Protein 1EJD (pdb70)

Organism: Enterobacter cloacae subsp. cloacae (strain ATCC 13047 / DSM 30054 / NBRC 13535 / NCTC 10005 / WDCM 00083 / NCDC 279-56) (NCBI:txid716541)

GO terms:
  GO:0008760 UDP-N-acetylglucosamine 1-carboxyvinyltransferase activity (F, EXP)

Radius of gyration: 31.88 Å; Cα contacts (8 Å, |Δi|>4): 2109; chains: 2; bounding box: 65×96×62 Å

Sequence (836 aa):
MDKFRVQGPTRLQGEVTISGAKNAALPILFAALLAEEPVEIQNVPKLKDIDTTMKLLTQLGTKVERGSVWIDASNVNNFSAPYDLVKTMRASIWALGPLVARFGQGQVSLPGGCAIGARPVDLHIFGLEKLGAEIKLEEGYVKASVNGRLKGAHIVMDKVSVGATVTIMSAATLAEGTTIIENAAREPEIVDTANFLVALGAKISGQGTDRITIEGVERLGGGVYRVLPDRIETGTFLVAAAISGGKIVCRNAQPDTLDAVLAKLREAGADIETGEDWISLDMHGKRPKAVTVRTAPHPAFPTDMQAQFTLLNLVAEGTGVITETIFENRFMHVPELIRMGAHAEIESNTVICHGVEKLSGAQVMATDLRASASLVLAGCIAEGTTVVDRIYHIDRGYERIEDKLRALGANIERVKGEMDKFRVQGPTRLQGEVTISGAKNAALPILFAALLAEEPVEIQNVPKLKDIDTTMKLLTQLGTKVERGSVWIDASNVNNFSAPYDLVKTMRASIWALGPLVARFGQGQVSLPGGCAIGARPVDLHIFGLEKLGAEIKLEEGYVKASVNGRLKGAHIVMDKVSVGATVTIMSAATLAEGTTIIENAAREPEIVDTANFLVALGAKISGQGTDRITIEGVERLGGGVYRVLPDRIETGTFLVAAAISGGKIVCRNAQPDTLDAVLAKLREAGADIETGEDWISLDMHGKRPKAVTVRTAPHPAFPTDMQAQFTLLNLVAEGTGVITETIFENRFMHVPELIRMGAHAEIESNTVICHGVEKLSGAQVMATDLRASASLVLAGCIAEGTTVVDRIYHIDRGYERIEDKLRALGANIERVKGE

Solvent-accessible surface area: 33443 Å² total

Secondary structure (DSSP, 8-state):
-EEEEEEE----EEEEEPPBPHHHHHHHHHHGGGBSS-EEEES----HHHHHHHHHHHHTT-EEE---EEEE-TT----EE-HHHHTT-GGGGGGHHHHHHHHSEEEEE----S--SS-TTHHHHHHHHHTT-EEEEETTEEEEE-SSS-B--EEE-SS--HHHHHHHHHHHTTSBSEEEEET----HHHHHHHHHHHHTT-EEE-BTBSEEEEE--S-B--EEEEPPB-HHHHHHHHHHHHTTT-EEEEES--GGG-HHHHHHHHHTT-EEEE-SSEEEEE-TTPPPBP--EE--STTS--GGGHHHHHHHHHTSBSEEEEE--S-SS--THHHHHHHTT-EEEEETTEEEEE--S--B--EE--SSHHHHHHHHHHHHHSBEEEEE--THHHHHHSSSHHHHHHTTT-EEEEEE--/--EEEEEE----EEEEEPPBPHHHHHHHHHHGGGBSS-EEEES----HHHHHHHHHHHHHT-EEE---EEEE-TT----EE-HHHHTT-GGGGGGHHHHHHHHSEEEEE----S--SS-TTHHHHHHHHHTT-EEEEETTEEEEE-SS--B--EEE-SS--HHHHHHHHHHHTTSBSEEEEET----HHHHHHHHHHHHTT-EEE-TTSSEEEEE--S-B--EEEEPPB-HHHHHHHHHHHHTTT-EEEEES--GGG-HHHHHHHHHTT-EEEE-SSEEEEE-TTPPPBP--EEE-STTS--GGGHHHHHHHHHTSBSEEEEEESS-SS--TTHHHHHHTT-EEEEETTEEEEE--S--B--EEE-SSHHHHHHHHHHHHHSBEEEEEE-THHHHHHSSSHHHHHHTTT-EEEEE---

Structure (mmCIF, N/CA/C/O backbone):
data_1EJD
#
_entry.id   1EJD
#
_cell.length_a   87.177
_cell.length_b   156.297
_cell.length_c   84.036
_cell.angle_alpha   90.00
_cell.angle_beta   91.63
_cell.angle_gamma   90.00
#
_symmetry.space_group_name_H-M   'C 1 2 1'
#
loop_
_entity.id
_entity.type
_entity.pdbx_description
1 polymer 'UDP-N-ACETYLGLUCOSAMINE ENOLPYRUVYLTRANSFERASE'
2 non-polymer 'PHOSPHATE ION'
3 non-polymer 'CYCLOHEXYLAMMONIUM ION'
4 water water
#
loop_
_atom_site.group_PDB
_atom_site.id
_atom_site.type_symbol
_atom_site.label_atom_id
_atom_site.label_alt_id
_atom_site.label_comp_id
_atom_site.label_asym_id
_atom_site.label_entity_id
_atom_site.label_seq_id
_atom_site.pdbx_PDB_ins_code
_atom_site.Cartn_x
_atom_site.Cartn_y
_atom_site.Cartn_z
_atom_site.occupancy
_atom_site.B_iso_or_equiv
_atom_site.auth_seq_id
_atom_site.auth_comp_id
_atom_site.auth_asym_id
_atom_site.auth_atom_id
_atom_site.pdbx_PDB_model_num
ATOM 1 N N . MET A 1 1 ? 36.386 54.176 18.859 1.00 43.17 1 MET A N 1
ATOM 2 C CA . MET A 1 1 ? 35.512 54.099 17.651 1.00 40.46 1 MET A CA 1
ATOM 3 C C . MET A 1 1 ? 36.082 53.098 16.646 1.00 38.59 1 MET A C 1
ATOM 4 O O . MET A 1 1 ? 36.895 53.450 15.787 1.00 38.94 1 MET A O 1
ATOM 9 N N . ASP A 1 2 ? 35.647 51.847 16.768 1.00 35.54 2 ASP A N 1
ATOM 10 C CA . ASP A 1 2 ? 36.097 50.777 15.888 1.00 33.56 2 ASP A CA 1
ATOM 11 C C . ASP A 1 2 ? 35.648 51.007 14.448 1.00 31.52 2 ASP A C 1
ATOM 12 O O . ASP A 1 2 ? 34.590 51.586 14.193 1.00 30.40 2 ASP A O 1
ATOM 17 N N . LYS A 1 3 ? 36.461 50.529 13.520 1.00 30.01 3 LYS A N 1
ATOM 18 C CA . LYS A 1 3 ? 36.165 50.640 12.101 1.00 29.16 3 LYS A CA 1
ATOM 19 C C . LYS A 1 3 ? 36.489 49.297 11.468 1.00 28.69 3 LYS A C 1
ATOM 20 O O . LYS A 1 3 ? 37.170 48.462 12.065 1.00 27.74 3 LYS A O 1
ATOM 26 N N . PHE A 1 4 ? 35.975 49.064 10.267 1.00 26.26 4 PHE A N 1
ATOM 27 C CA . PHE A 1 4 ? 36.317 47.853 9.548 1.00 24.50 4 PHE A CA 1
ATOM 28 C C . PHE A 1 4 ? 37.134 48.261 8.330 1.00 26.82 4 PHE A C 1
ATOM 29 O O . PHE A 1 4 ? 36.732 49.157 7.572 1.00 27.27 4 PHE A O 1
ATOM 37 N N . ARG A 1 5 ? 38.293 47.632 8.159 1.00 27.58 5 ARG A N 1
ATOM 38 C CA . ARG A 1 5 ? 39.103 47.863 6.979 1.00 27.63 5 ARG A CA 1
ATOM 39 C C . ARG A 1 5 ? 38.812 46.641 6.133 1.00 26.32 5 ARG A C 1
ATOM 40 O O . ARG A 1 5 ? 39.054 45.499 6.540 1.00 27.17 5 ARG A O 1
ATOM 55 N N . VAL A 1 6 ? 38.276 46.880 4.945 1.00 24.45 6 VAL A N 1
ATOM 56 C CA . VAL A 1 6 ? 37.919 45.810 4.048 1.00 24.16 6 VAL A CA 1
ATOM 57 C C . VAL A 1 6 ? 38.700 45.960 2.759 1.00 26.27 6 VAL A C 1
ATOM 58 O O . VAL A 1 6 ? 38.817 47.061 2.227 1.00 28.07 6 VAL A O 1
ATOM 62 N N . GLN A 1 7 ? 39.220 44.848 2.259 1.00 26.11 7 GLN A N 1
ATOM 63 C CA . GLN A 1 7 ? 39.988 44.871 1.028 1.00 27.51 7 GLN A CA 1
ATOM 64 C C . GLN A 1 7 ? 39.368 43.942 0.018 1.00 27.18 7 GLN A C 1
ATOM 65 O O . GLN A 1 7 ? 39.085 42.789 0.309 1.00 28.76 7 GLN A O 1
ATOM 71 N N . GLY A 1 8 ? 39.144 44.457 -1.182 1.00 27.93 8 GLY A N 1
ATOM 72 C CA . GLY A 1 8 ? 38.552 43.648 -2.223 1.00 27.82 8 GLY A CA 1
ATOM 73 C C . GLY A 1 8 ? 39.309 43.766 -3.529 1.00 29.71 8 GLY A C 1
ATOM 74 O O . GLY A 1 8 ? 40.329 44.455 -3.601 1.00 32.14 8 GLY A O 1
ATOM 75 N N . PRO A 1 9 ? 38.809 43.134 -4.592 1.00 30.03 9 PRO A N 1
ATOM 76 C CA . PRO A 1 9 ? 37.576 42.340 -4.571 1.00 30.51 9 PRO A CA 1
ATOM 77 C C . PRO A 1 9 ? 37.742 40.897 -4.106 1.00 31.70 9 PRO A C 1
ATOM 78 O O . PRO A 1 9 ? 38.787 40.280 -4.312 1.00 33.53 9 PRO A O 1
ATOM 82 N N . THR A 1 10 ? 36.716 40.359 -3.454 1.00 30.42 10 THR A N 1
ATOM 83 C CA . THR A 1 10 ? 36.741 38.970 -3.032 1.00 30.04 10 THR A CA 1
ATOM 84 C C . THR A 1 10 ? 35.395 38.344 -3.379 1.00 31.16 10 THR A C 1
ATOM 85 O O . THR A 1 10 ? 34.371 39.023 -3.352 1.00 34.27 10 THR A O 1
ATOM 89 N N . ARG A 1 11 ? 35.416 37.073 -3.762 1.00 27.22 11 ARG A N 1
ATOM 90 C CA . ARG A 1 11 ? 34.211 36.325 -4.057 1.00 27.03 11 ARG A CA 1
ATOM 91 C C . ARG A 1 11 ? 33.844 35.658 -2.728 1.00 28.93 11 ARG A C 1
ATOM 92 O O . ARG A 1 11 ? 34.672 34.991 -2.104 1.00 29.59 11 ARG A O 1
ATOM 100 N N . LEU A 1 12 ? 32.609 35.848 -2.281 1.00 25.69 12 LEU A N 1
ATOM 101 C CA . LEU A 1 12 ? 32.183 35.276 -1.013 1.00 25.83 12 LEU A CA 1
ATOM 102 C C . LEU A 1 12 ? 31.474 33.956 -1.236 1.00 26.20 12 LEU A C 1
ATOM 103 O O . LEU A 1 12 ? 30.447 33.885 -1.920 1.00 27.87 12 LEU A O 1
ATOM 108 N N . GLN A 1 13 ? 32.010 32.898 -0.642 1.00 27.21 13 GLN A N 1
ATOM 109 C CA . GLN A 1 13 ? 31.425 31.583 -0.809 1.00 27.25 13 GLN A CA 1
ATOM 110 C C . GLN A 1 13 ? 31.677 30.741 0.426 1.00 25.58 13 GLN A C 1
ATOM 111 O O . GLN A 1 13 ? 32.692 30.918 1.093 1.00 27.27 13 GLN A O 1
ATOM 117 N N . GLY A 1 14 ? 30.747 29.842 0.714 1.00 25.28 14 GLY A N 1
ATOM 118 C CA . GLY A 1 14 ? 30.901 28.985 1.877 1.00 24.54 14 GLY A CA 1
ATOM 119 C C . GLY A 1 14 ? 29.597 28.789 2.614 1.00 24.71 14 GLY A C 1
ATOM 120 O O . GLY A 1 14 ? 28.520 28.745 2.004 1.00 24.58 14 GLY A O 1
ATOM 121 N N . GLU A 1 15 ? 29.692 28.660 3.931 1.00 22.69 15 GLU A N 1
ATOM 122 C CA . GLU A 1 15 ? 28.511 28.450 4.753 1.00 23.72 15 GLU A CA 1
ATOM 123 C C . GLU A 1 15 ? 28.466 29.487 5.850 1.00 24.93 15 GLU A C 1
ATOM 124 O O . GLU A 1 15 ? 29.492 30.007 6.274 1.00 26.34 15 GLU A O 1
ATOM 130 N N . VAL A 1 16 ? 27.256 29.841 6.265 1.00 24.36 16 VAL A N 1
ATOM 131 C CA . VAL A 1 16 ? 27.107 30.772 7.365 1.00 23.98 16 VAL A CA 1
ATOM 132 C C . VAL A 1 16 ? 25.923 30.284 8.179 1.00 20.53 16 VAL A C 1
ATOM 133 O O . VAL A 1 16 ? 24.961 29.740 7.640 1.00 22.42 16 VAL A O 1
ATOM 137 N N . THR A 1 17 ? 26.032 30.407 9.497 1.00 20.94 17 THR A N 1
ATOM 138 C CA . THR A 1 17 ? 24.941 29.997 10.357 1.00 20.61 17 THR A CA 1
ATOM 139 C C . THR A 1 17 ? 24.234 31.285 10.771 1.00 18.94 17 THR A C 1
ATOM 140 O O . THR A 1 17 ? 24.847 32.209 11.302 1.00 23.03 17 THR A O 1
ATOM 144 N N . ILE A 1 18 ? 22.943 31.300 10.514 1.00 19.35 18 ILE A N 1
ATOM 145 C CA . ILE A 1 18 ? 22.131 32.468 10.827 1.00 20.20 18 ILE A CA 1
ATOM 146 C C . ILE A 1 18 ? 21.825 32.502 12.324 1.00 19.55 18 ILE A C 1
ATOM 147 O O . ILE A 1 18 ? 21.469 31.482 12.921 1.00 20.49 18 ILE A O 1
ATOM 152 N N . SER A 1 19 ? 21.953 33.693 12.910 1.00 17.38 19 SER A N 1
ATOM 153 C CA . SER A 1 19 ? 21.666 33.890 14.336 1.00 19.31 19 SER A CA 1
ATOM 154 C C . SER A 1 19 ? 20.159 34.097 14.568 1.00 19.25 19 SER A C 1
ATOM 155 O O . SER A 1 19 ? 19.408 34.384 13.627 1.00 19.23 19 SER A O 1
ATOM 158 N N . GLY A 1 20 ? 19.713 33.953 15.816 1.00 19.22 20 GLY A N 1
ATOM 159 C CA . GLY A 1 20 ? 18.306 34.204 16.119 1.00 18.26 20 GLY A CA 1
ATOM 160 C C . GLY A 1 20 ? 18.046 35.705 15.947 1.00 18.06 20 GLY A C 1
ATOM 161 O O . GLY A 1 20 ? 18.944 36.529 16.090 1.00 18.99 20 GLY A O 1
ATOM 162 N N . ALA A 1 21 ? 16.802 36.054 15.651 1.00 18.82 21 ALA A N 1
ATOM 163 C CA . ALA A 1 21 ? 16.413 37.445 15.437 1.00 19.09 21 ALA A CA 1
ATOM 164 C C . ALA A 1 21 ? 16.316 38.240 16.741 1.00 18.86 21 ALA A C 1
ATOM 165 O O . ALA A 1 21 ? 15.526 37.889 17.623 1.00 19.18 21 ALA A O 1
ATOM 167 N N . LYS A 1 22 ? 17.086 39.312 16.825 1.00 19.91 22 LYS A N 1
ATOM 168 C CA . LYS A 1 22 ? 17.060 40.177 18.006 1.00 19.45 22 LYS A CA 1
ATOM 169 C C . LYS A 1 22 ? 15.660 40.749 18.153 1.00 19.20 22 LYS A C 1
ATOM 170 O O . LYS A 1 22 ? 15.165 40.894 19.276 1.00 18.99 22 LYS A O 1
ATOM 176 N N . ASN A 1 23 ? 15.024 41.059 17.019 1.00 19.14 23 ASN A N 1
ATOM 177 C CA . ASN A 1 23 ? 13.691 41.654 17.025 1.00 20.37 23 ASN A CA 1
ATOM 178 C C . ASN A 1 23 ? 12.561 40.702 17.426 1.00 18.04 23 ASN A C 1
ATOM 179 O O . ASN A 1 23 ? 11.422 41.129 17.562 1.00 17.61 23 ASN A O 1
ATOM 184 N N . ALA A 1 24 ? 12.887 39.405 17.581 1.00 16.30 24 ALA A N 1
ATOM 185 C CA . ALA A 1 24 ? 11.939 38.411 18.094 1.00 16.43 24 ALA A CA 1
ATOM 186 C C . ALA A 1 24 ? 12.387 38.078 19.539 1.00 16.72 24 ALA A C 1
ATOM 187 O O . ALA A 1 24 ? 11.554 37.917 20.428 1.00 16.95 24 ALA A O 1
ATOM 189 N N . ALA A 1 25 ? 13.703 37.986 19.758 1.00 16.53 25 ALA A N 1
ATOM 190 C CA . ALA A 1 25 ? 14.205 37.679 21.100 1.00 16.98 25 ALA A CA 1
ATOM 191 C C . ALA A 1 25 ? 13.771 38.745 22.106 1.00 17.37 25 ALA A C 1
ATOM 192 O O . ALA A 1 25 ? 13.375 38.413 23.226 1.00 17.44 25 ALA A O 1
ATOM 194 N N . LEU A 1 26 ? 13.832 40.020 21.713 1.00 16.72 26 LEU A N 1
ATOM 195 C CA . LEU A 1 26 ? 13.452 41.067 22.656 1.00 16.42 26 LEU A CA 1
ATOM 196 C C . LEU A 1 26 ? 11.995 40.985 23.111 1.00 15.97 26 LEU A C 1
ATOM 197 O O . LEU A 1 26 ? 11.735 40.970 24.310 1.00 15.63 26 LEU A O 1
ATOM 202 N N . PRO A 1 27 ? 11.012 40.944 22.188 1.00 14.56 27 PRO A N 1
ATOM 203 C CA . PRO A 1 27 ? 9.647 40.865 22.698 1.00 15.00 27 PRO A CA 1
ATOM 204 C C . PRO A 1 27 ? 9.385 39.588 23.485 1.00 15.14 27 PRO A C 1
ATOM 205 O O . PRO A 1 27 ? 8.567 39.578 24.400 1.00 15.79 27 PRO A O 1
ATOM 209 N N . ILE A 1 28 ? 10.075 38.513 23.118 1.00 16.15 28 ILE A N 1
ATOM 210 C CA . ILE A 1 28 ? 9.903 37.253 23.837 1.00 16.28 28 ILE A CA 1
ATOM 211 C C . ILE A 1 28 ? 10.480 37.345 25.252 1.00 16.48 28 ILE A C 1
ATOM 212 O O . ILE A 1 28 ? 9.859 36.862 26.205 1.00 16.57 28 ILE A O 1
ATOM 217 N N . LEU A 1 29 ? 11.632 37.992 25.397 1.00 15.81 29 LEU A N 1
ATOM 218 C CA . LEU A 1 29 ? 12.241 38.145 26.722 1.00 17.03 29 LEU A CA 1
ATOM 219 C C . LEU A 1 29 ? 11.352 38.958 27.625 1.00 18.30 29 LEU A C 1
ATOM 220 O O . LEU A 1 29 ? 11.217 38.644 28.804 1.00 18.41 29 LEU A O 1
ATOM 225 N N . PHE A 1 30 ? 10.730 40.007 27.099 1.00 15.69 30 PHE A N 1
ATOM 226 C CA . PHE A 1 30 ? 9.817 40.761 27.951 1.00 16.38 30 PHE A CA 1
ATOM 227 C C . PHE A 1 30 ? 8.531 39.994 28.224 1.00 17.33 30 PHE A C 1
ATOM 228 O O . PHE A 1 30 ? 7.969 40.096 29.318 1.00 17.17 30 PHE A O 1
ATOM 236 N N . ALA A 1 31 ? 8.055 39.215 27.251 1.00 16.31 31 ALA A N 1
ATOM 237 C CA . ALA A 1 31 ? 6.837 38.424 27.439 1.00 14.82 31 ALA A CA 1
ATOM 238 C C . ALA A 1 31 ? 7.061 37.383 28.538 1.00 15.80 31 ALA A C 1
ATOM 239 O O . ALA A 1 31 ? 6.109 36.967 29.189 1.00 18.34 31 ALA A O 1
ATOM 241 N N . ALA A 1 32 ? 8.321 37.002 28.734 1.00 17.66 32 ALA A N 1
ATOM 242 C CA . ALA A 1 32 ? 8.665 36.008 29.765 1.00 18.61 32 ALA A CA 1
ATOM 243 C C . ALA A 1 32 ? 8.338 36.536 31.159 1.00 20.46 32 ALA A C 1
ATOM 244 O O . ALA A 1 32 ? 8.276 35.764 32.119 1.00 19.53 32 ALA A O 1
ATOM 246 N N . LEU A 1 33 ? 8.125 37.842 31.294 1.00 17.19 33 LEU A N 1
ATOM 247 C CA . LEU A 1 33 ? 7.743 38.384 32.598 1.00 17.61 33 LEU A CA 1
ATOM 248 C C . LEU A 1 33 ? 6.374 37.844 32.991 1.00 18.81 33 LEU A C 1
ATOM 249 O O . LEU A 1 33 ? 5.986 37.928 34.154 1.00 19.38 33 LEU A O 1
ATOM 254 N N . LEU A 1 34 ? 5.627 37.304 32.029 1.00 18.24 34 LEU A N 1
ATOM 255 C CA . LEU A 1 34 ? 4.307 36.733 32.300 1.00 19.12 34 LEU A CA 1
ATOM 256 C C . LEU A 1 34 ? 4.382 35.294 32.831 1.00 18.97 34 LEU A C 1
ATOM 257 O O . LEU A 1 34 ? 3.403 34.779 33.357 1.00 21.63 34 LEU A O 1
ATOM 262 N N . ALA A 1 35 ? 5.520 34.651 32.630 1.00 19.79 35 ALA A N 1
ATOM 263 C CA . ALA A 1 35 ? 5.697 33.251 33.007 1.00 21.06 35 ALA A CA 1
ATOM 264 C C . ALA A 1 35 ? 5.882 33.004 34.500 1.00 21.98 35 ALA A C 1
ATOM 265 O O . ALA A 1 35 ? 6.768 33.586 35.125 1.00 23.43 35 ALA A O 1
ATOM 267 N N . GLU A 1 36 ? 5.046 32.128 35.048 1.00 22.39 36 GLU A N 1
ATOM 268 C CA . GLU A 1 36 ? 5.139 31.791 36.473 1.00 24.79 36 GLU A CA 1
ATOM 269 C C . GLU A 1 36 ? 6.148 30.692 36.743 1.00 27.32 36 GLU A C 1
ATOM 270 O O . GLU A 1 36 ? 6.567 30.510 37.879 1.00 29.00 36 GLU A O 1
ATOM 276 N N . GLU A 1 37 ? 6.529 29.962 35.707 1.00 26.80 37 GLU A N 1
ATOM 277 C CA . GLU A 1 37 ? 7.486 28.864 35.855 1.00 27.19 37 GLU A CA 1
ATOM 278 C C . GLU A 1 37 ? 8.700 29.149 34.980 1.00 27.27 37 GLU A C 1
ATOM 279 O O . GLU A 1 37 ? 8.637 29.973 34.053 1.00 25.16 37 GLU A O 1
ATOM 285 N N . PRO A 1 38 ? 9.830 28.488 35.259 1.00 25.78 38 PRO A N 1
ATOM 286 C CA . PRO A 1 38 ? 11.061 28.685 34.493 1.00 26.01 38 PRO A CA 1
ATOM 287 C C . PRO A 1 38 ? 10.887 28.486 32.996 1.00 22.47 38 PRO A C 1
ATOM 288 O O . PRO A 1 38 ? 10.129 27.622 32.541 1.00 22.99 38 PRO A O 1
ATOM 292 N N . VAL A 1 39 ? 11.583 29.335 32.251 1.00 23.20 39 VAL A N 1
ATOM 293 C CA . VAL A 1 39 ? 11.570 29.316 30.799 1.00 23.30 39 VAL A CA 1
ATOM 294 C C . VAL A 1 39 ? 12.998 29.295 30.261 1.00 21.64 39 VAL A C 1
ATOM 295 O O . VAL A 1 39 ? 13.896 29.897 30.831 1.00 24.36 39 VAL A O 1
ATOM 299 N N . GLU A 1 40 ? 13.217 28.554 29.178 1.00 21.63 40 GLU A N 1
ATOM 300 C CA . GLU A 1 40 ? 14.516 28.557 28.518 1.00 20.72 40 GLU A CA 1
ATOM 301 C C . GLU A 1 40 ? 14.219 29.077 27.110 1.00 20.34 40 GLU A C 1
ATOM 302 O O . GLU A 1 40 ? 13.404 28.496 26.395 1.00 21.15 40 GLU A O 1
ATOM 308 N N . ILE A 1 41 ? 14.856 30.181 26.747 1.00 20.01 41 ILE A N 1
ATOM 309 C CA . ILE A 1 41 ? 14.681 30.775 25.418 1.00 20.35 41 ILE A CA 1
ATOM 310 C C . ILE A 1 41 ? 15.956 30.449 24.644 1.00 19.58 41 ILE A C 1
ATOM 311 O O . ILE A 1 41 ? 17.042 30.924 24.977 1.00 20.49 41 ILE A O 1
ATOM 320 N N . GLN A 1 42 ? 15.815 29.643 23.599 1.00 20.22 42 GLN A N 1
ATOM 321 C CA . GLN A 1 42 ? 16.960 29.214 22.824 1.00 22.31 42 GLN A CA 1
ATOM 322 C C . GLN A 1 42 ? 17.223 30.059 21.594 1.00 21.01 42 GLN A C 1
ATOM 323 O O . GLN A 1 42 ? 16.339 30.781 21.131 1.00 20.83 42 GLN A O 1
ATOM 329 N N . ASN A 1 43 ? 18.452 29.978 21.094 1.00 21.44 43 ASN A N 1
ATOM 330 C CA . ASN A 1 43 ? 18.859 30.687 19.879 1.00 21.02 43 ASN A CA 1
ATOM 331 C C . ASN A 1 43 ? 18.762 32.209 20.028 1.00 21.48 43 ASN A C 1
ATOM 332 O O . ASN A 1 43 ? 18.310 32.918 19.121 1.00 20.37 43 ASN A O 1
ATOM 337 N N . VAL A 1 44 ? 19.190 32.708 21.181 1.00 20.62 44 VAL A N 1
ATOM 338 C CA . VAL A 1 44 ? 19.190 34.149 21.441 1.00 20.91 44 VAL A CA 1
ATOM 339 C C . VAL A 1 44 ? 20.573 34.710 21.086 1.00 21.35 44 VAL A C 1
ATOM 340 O O . VAL A 1 44 ? 21.590 34.246 21.608 1.00 21.45 44 VAL A O 1
ATOM 344 N N . PRO A 1 45 ? 20.639 35.730 20.208 1.00 20.01 45 PRO A N 1
ATOM 345 C CA . PRO A 1 45 ? 21.940 36.295 19.839 1.00 20.48 45 PRO A CA 1
ATOM 346 C C . PRO A 1 45 ? 22.609 37.039 20.985 1.00 21.31 45 PRO A C 1
ATOM 347 O O . PRO A 1 45 ? 21.946 37.479 21.934 1.00 21.43 45 PRO A O 1
ATOM 351 N N . LYS A 1 46 ? 23.923 37.178 20.903 1.00 21.76 46 LYS A N 1
ATOM 352 C CA . LYS A 1 46 ? 24.664 37.878 21.932 1.00 23.29 46 LYS A CA 1
ATOM 353 C C . LYS A 1 46 ? 24.865 39.285 21.416 1.00 23.34 46 LYS A C 1
ATOM 354 O O . LYS A 1 46 ? 25.832 39.578 20.710 1.00 25.20 46 LYS A O 1
ATOM 360 N N . LEU A 1 47 ? 23.912 40.153 21.740 1.00 21.21 47 LEU A N 1
ATOM 361 C CA . LEU A 1 47 ? 23.966 41.539 21.293 1.00 19.27 47 LEU A CA 1
ATOM 362 C C . LEU A 1 47 ? 23.697 42.454 22.460 1.00 20.31 47 LEU A C 1
ATOM 363 O O . LEU A 1 47 ? 23.080 42.035 23.440 1.00 21.37 47 LEU A O 1
ATOM 368 N N . LYS A 1 48 ? 24.133 43.700 22.323 1.00 19.50 48 LYS A N 1
ATOM 369 C CA . LYS A 1 48 ? 23.981 44.699 23.378 1.00 21.04 48 LYS A CA 1
ATOM 370 C C . LYS A 1 48 ? 22.560 44.779 23.951 1.00 21.35 48 LYS A C 1
ATOM 371 O O . LYS A 1 48 ? 22.385 44.740 25.175 1.00 21.50 48 LYS A O 1
ATOM 377 N N . ASP A 1 49 ? 21.540 44.870 23.096 1.00 20.40 49 ASP A N 1
ATOM 378 C CA . ASP A 1 49 ? 20.174 45.000 23.630 1.00 20.55 49 ASP A CA 1
ATOM 379 C C . ASP A 1 49 ? 19.740 43.799 24.457 1.00 19.62 49 ASP A C 1
ATOM 380 O O . ASP A 1 49 ? 18.898 43.917 25.332 1.00 19.53 49 ASP A O 1
ATOM 385 N N . ILE A 1 50 ? 20.297 42.625 24.169 1.00 19.63 50 ILE A N 1
ATOM 386 C CA . ILE A 1 50 ? 19.952 41.451 24.947 1.00 19.52 50 ILE A CA 1
ATOM 387 C C . ILE A 1 50 ? 20.563 41.610 26.336 1.00 21.05 50 ILE A C 1
ATOM 388 O O . ILE A 1 50 ? 19.915 41.284 27.322 1.00 20.45 50 ILE A O 1
ATOM 393 N N . ASP A 1 51 ? 21.801 42.102 26.407 1.00 21.41 51 ASP A N 1
ATOM 394 C CA . ASP A 1 51 ? 22.450 42.336 27.701 1.00 22.18 51 ASP A CA 1
ATOM 395 C C . ASP A 1 51 ? 21.670 43.384 28.489 1.00 22.39 51 ASP A C 1
ATOM 396 O O . ASP A 1 51 ? 21.423 43.222 29.686 1.00 22.71 51 ASP A O 1
ATOM 401 N N . THR A 1 52 ? 21.288 44.463 27.823 1.00 21.94 52 THR A N 1
ATOM 402 C CA . THR A 1 52 ? 20.521 45.510 28.497 1.00 20.97 52 THR A CA 1
ATOM 403 C C . THR A 1 52 ? 19.218 44.914 29.027 1.00 20.08 52 THR A C 1
ATOM 404 O O . THR A 1 52 ? 18.826 45.171 30.169 1.00 21.03 52 THR A O 1
ATOM 408 N N . THR A 1 53 ? 18.548 44.099 28.220 1.00 19.02 53 THR A N 1
ATOM 409 C CA . THR A 1 53 ? 17.303 43.481 28.648 1.00 18.15 53 THR A CA 1
ATOM 410 C C . THR A 1 53 ? 17.509 42.542 29.826 1.00 20.26 53 THR A C 1
ATOM 411 O O . THR A 1 53 ? 16.711 42.539 30.757 1.00 19.60 53 THR A O 1
ATOM 415 N N . MET A 1 54 ? 18.574 41.742 29.802 1.00 19.79 54 MET A N 1
ATOM 416 C CA . MET A 1 54 ? 18.795 40.848 30.933 1.00 20.05 54 MET A CA 1
ATOM 417 C C . MET A 1 54 ? 19.031 41.629 32.217 1.00 21.15 54 MET A C 1
ATOM 418 O O . MET A 1 54 ? 18.548 41.217 33.271 1.00 21.93 54 MET A O 1
ATOM 423 N N . LYS A 1 55 ? 19.759 42.744 32.127 1.00 22.09 55 LYS A N 1
ATOM 424 C CA . LYS A 1 55 ? 20.025 43.580 33.304 1.00 21.98 55 LYS A CA 1
ATOM 425 C C . LYS A 1 55 ? 18.719 44.203 33.796 1.00 22.15 55 LYS A C 1
ATOM 426 O O . LYS A 1 55 ? 18.471 44.285 34.998 1.00 23.35 55 LYS A O 1
ATOM 432 N N . LEU A 1 56 ? 17.863 44.625 32.869 1.00 20.37 56 LEU A N 1
ATOM 433 C CA . LEU A 1 56 ? 16.589 45.214 33.278 1.00 20.79 56 LEU A CA 1
ATOM 434 C C . LEU A 1 56 ? 15.710 44.154 33.962 1.00 20.80 56 LEU A C 1
ATOM 435 O O . LEU A 1 56 ? 15.116 44.410 35.026 1.00 20.88 56 LEU A O 1
ATOM 444 N N . LEU A 1 57 ? 15.610 42.963 33.376 1.00 19.81 57 LEU A N 1
ATOM 445 C CA . LEU A 1 57 ? 14.801 41.898 33.957 1.00 19.71 57 LEU A CA 1
ATOM 446 C C . LEU A 1 57 ? 15.310 41.558 35.364 1.00 20.56 57 LEU A C 1
ATOM 447 O O . LEU A 1 57 ? 14.524 41.333 36.272 1.00 20.66 57 LEU A O 1
ATOM 452 N N . THR A 1 58 ? 16.625 41.571 35.534 1.00 20.92 58 THR A N 1
ATOM 453 C CA . THR A 1 58 ? 17.208 41.276 36.848 1.00 22.44 58 THR A CA 1
ATOM 454 C C . THR A 1 58 ? 16.785 42.325 37.883 1.00 22.76 58 THR A C 1
ATOM 455 O O . THR A 1 58 ? 16.492 41.975 39.037 1.00 23.74 58 THR A O 1
ATOM 459 N N . GLN A 1 59 ? 16.745 43.590 37.472 1.00 21.42 59 GLN A N 1
ATOM 460 C CA . GLN A 1 59 ? 16.357 44.701 38.349 1.00 22.61 59 GLN A CA 1
ATOM 461 C C . GLN A 1 59 ? 14.895 44.547 38.770 1.00 22.22 59 GLN A C 1
ATOM 462 O O . GLN A 1 59 ? 14.488 45.034 39.826 1.00 24.73 59 GLN A O 1
ATOM 468 N N . LEU A 1 60 ? 14.090 43.880 37.950 1.00 21.65 60 LEU A N 1
ATOM 469 C CA . LEU A 1 60 ? 12.684 43.682 38.301 1.00 20.63 60 LEU A CA 1
ATOM 470 C C . LEU A 1 60 ? 12.485 42.485 39.226 1.00 21.52 60 LEU A C 1
ATOM 471 O O . LEU A 1 60 ? 11.391 42.248 39.705 1.00 21.76 60 LEU A O 1
ATOM 476 N N . GLY A 1 61 ? 13.548 41.717 39.464 1.00 22.18 61 GLY A N 1
ATOM 477 C CA . GLY A 1 61 ? 13.441 40.551 40.329 1.00 22.51 61 GLY A CA 1
ATOM 478 C C . GLY A 1 61 ? 13.465 39.212 39.607 1.00 23.56 61 GLY A C 1
ATOM 479 O O . GLY A 1 61 ? 13.193 38.161 40.194 1.00 26.00 61 GLY A O 1
ATOM 480 N N . THR A 1 62 ? 13.765 39.250 38.313 1.00 23.51 62 THR A N 1
ATOM 481 C CA . THR A 1 62 ? 13.836 38.031 37.512 1.00 23.73 62 THR A CA 1
ATOM 482 C C . THR A 1 62 ? 15.217 37.394 37.735 1.00 22.36 62 THR A C 1
ATOM 483 O O . THR A 1 62 ? 16.200 38.111 37.905 1.00 25.30 62 THR A O 1
ATOM 487 N N . LYS A 1 63 ? 15.279 36.065 37.760 1.00 24.54 63 LYS A N 1
ATOM 488 C CA . LYS A 1 63 ? 16.558 35.379 37.850 1.00 25.25 63 LYS A CA 1
ATOM 489 C C . LYS A 1 63 ? 16.892 35.107 36.384 1.00 23.73 63 LYS A C 1
ATOM 490 O O . LYS A 1 63 ? 16.110 34.474 35.695 1.00 25.03 63 LYS A O 1
ATOM 496 N N . VAL A 1 64 ? 18.033 35.602 35.922 1.00 23.46 64 VAL A N 1
ATOM 497 C CA . VAL A 1 64 ? 18.420 35.433 34.523 1.00 24.02 64 VAL A CA 1
ATOM 498 C C . VAL A 1 64 ? 19.853 34.954 34.400 1.00 25.94 64 VAL A C 1
ATOM 499 O O . VAL A 1 64 ? 20.729 35.424 35.115 1.00 27.83 64 VAL A O 1
ATOM 503 N N . GLU A 1 65 ? 20.080 34.029 33.475 1.00 25.83 65 GLU A N 1
ATOM 504 C CA . GLU A 1 65 ? 21.413 33.512 33.190 1.00 27.90 65 GLU A CA 1
ATOM 505 C C . GLU A 1 65 ? 21.464 33.177 31.704 1.00 26.52 65 GLU A C 1
ATOM 506 O O . GLU A 1 65 ? 20.438 32.889 31.100 1.00 25.40 65 GLU A O 1
ATOM 512 N N . ARG A 1 66 ? 22.645 33.247 31.099 1.00 25.13 66 ARG A N 1
ATOM 513 C CA . ARG A 1 66 ? 22.732 32.870 29.695 1.00 26.19 66 ARG A CA 1
ATOM 514 C C . ARG A 1 66 ? 24.082 32.269 29.373 1.00 29.21 66 ARG A C 1
ATOM 515 O O . ARG A 1 66 ? 25.019 32.319 30.186 1.00 26.50 66 ARG A O 1
ATOM 531 N N . GLY A 1 68 ? 23.939 29.702 24.502 1.00 27.97 68 GLY A N 1
ATOM 532 C CA . GLY A 1 68 ? 23.215 30.144 23.326 1.00 27.30 68 GLY A CA 1
ATOM 533 C C . GLY A 1 68 ? 21.784 30.459 23.737 1.00 27.37 68 GLY A C 1
ATOM 534 O O . GLY A 1 68 ? 21.030 31.097 22.992 1.00 26.84 68 GLY A O 1
ATOM 535 N N . SER A 1 69 ? 21.410 29.989 24.922 1.00 25.95 69 SER A N 1
ATOM 536 C CA . SER A 1 69 ? 20.070 30.203 25.472 1.00 25.86 69 SER A CA 1
ATOM 537 C C . SER A 1 69 ? 20.091 31.224 26.583 1.00 24.60 69 SER A C 1
ATOM 538 O O . SER A 1 69 ? 21.147 31.564 27.118 1.00 23.95 69 SER A O 1
ATOM 541 N N . VAL A 1 70 ? 18.905 31.735 26.900 1.00 23.97 70 VAL A N 1
ATOM 542 C CA . VAL A 1 70 ? 18.745 32.625 28.042 1.00 23.26 70 VAL A CA 1
ATOM 543 C C . VAL A 1 70 ? 17.738 31.897 28.935 1.00 23.31 70 VAL A C 1
ATOM 544 O O . VAL A 1 70 ? 16.658 31.495 28.487 1.00 23.88 70 VAL A O 1
ATOM 548 N N . TRP A 1 71 ? 18.121 31.653 30.190 1.00 23.87 71 TRP A N 1
ATOM 549 C CA . TRP A 1 71 ? 17.237 30.992 31.144 1.00 25.89 71 TRP A CA 1
ATOM 550 C C . TRP A 1 71 ? 16.592 32.061 32.024 1.00 23.96 71 TRP A C 1
ATOM 551 O O . TRP A 1 71 ? 17.275 32.915 32.565 1.00 26.15 71 TRP A O 1
ATOM 562 N N . ILE A 1 72 ? 15.271 31.996 32.159 1.00 24.29 72 ILE A N 1
ATOM 563 C CA . ILE A 1 72 ? 14.533 32.991 32.923 1.00 26.04 72 ILE A CA 1
ATOM 564 C C . ILE A 1 72 ? 13.638 32.380 33.977 1.00 23.58 72 ILE A C 1
ATOM 565 O O . ILE A 1 72 ? 12.927 31.413 33.711 1.00 24.40 72 ILE A O 1
ATOM 574 N N . ASP A 1 73 ? 13.676 32.949 35.179 1.00 24.46 73 ASP A N 1
ATOM 575 C CA . ASP A 1 73 ? 12.768 32.513 36.230 1.00 23.89 73 ASP A CA 1
ATOM 576 C C . ASP A 1 73 ? 12.148 33.798 36.762 1.00 22.10 73 ASP A C 1
ATOM 577 O O . ASP A 1 73 ? 12.771 34.545 37.511 1.00 23.11 73 ASP A O 1
ATOM 582 N N . ALA A 1 74 ? 10.927 34.065 36.314 1.00 22.51 74 ALA A N 1
ATOM 583 C CA . ALA A 1 74 ? 10.199 35.262 36.708 1.00 21.75 74 ALA A CA 1
ATOM 584 C C . ALA A 1 74 ? 9.176 34.935 37.782 1.00 24.21 74 ALA A C 1
ATOM 585 O O . ALA A 1 74 ? 8.247 35.708 38.030 1.00 23.94 74 ALA A O 1
ATOM 587 N N . SER A 1 75 ? 9.343 33.796 38.451 1.00 23.85 75 SER A N 1
ATOM 588 C CA . SER A 1 75 ? 8.380 33.421 39.475 1.00 25.61 75 SER A CA 1
ATOM 589 C C . SER A 1 75 ? 8.295 34.455 40.599 1.00 26.20 75 SER A C 1
ATOM 590 O O . SER A 1 75 ? 7.218 34.680 41.143 1.00 28.82 75 SER A O 1
ATOM 593 N N . ASN A 1 76 ? 9.411 35.108 40.912 1.00 26.40 76 ASN A N 1
ATOM 594 C CA . ASN A 1 76 ? 9.456 36.084 42.004 1.00 28.19 76 ASN A CA 1
ATOM 595 C C . ASN A 1 76 ? 9.693 37.548 41.630 1.00 26.89 76 ASN A C 1
ATOM 596 O O . ASN A 1 76 ? 10.310 38.293 42.387 1.00 28.18 76 ASN A O 1
ATOM 601 N N . VAL A 1 77 ? 9.219 37.965 40.459 1.00 26.13 77 VAL A N 1
ATOM 602 C CA . VAL A 1 77 ? 9.363 39.366 40.061 1.00 23.09 77 VAL A CA 1
ATOM 603 C C . VAL A 1 77 ? 8.714 40.186 41.165 1.00 22.86 77 VAL A C 1
ATOM 604 O O . VAL A 1 77 ? 7.578 39.909 41.561 1.00 24.91 77 VAL A O 1
ATOM 608 N N . ASN A 1 78 ? 9.441 41.180 41.660 1.00 21.46 78 ASN A N 1
ATOM 609 C CA . ASN A 1 78 ? 8.958 41.954 42.798 1.00 24.36 78 ASN A CA 1
ATOM 610 C C . ASN A 1 78 ? 9.262 43.444 42.802 1.00 23.97 78 ASN A C 1
ATOM 611 O O . ASN A 1 78 ? 9.219 44.099 43.850 1.00 25.03 78 ASN A O 1
ATOM 616 N N . ASN A 1 79 ? 9.596 43.981 41.634 1.00 20.75 79 ASN A N 1
ATOM 617 C CA . ASN A 1 79 ? 9.853 45.400 41.496 1.00 20.33 79 ASN A CA 1
ATOM 618 C C . ASN A 1 79 ? 9.260 45.692 40.131 1.00 21.15 79 ASN A C 1
ATOM 619 O O . ASN A 1 79 ? 9.698 45.115 39.130 1.00 22.57 79 ASN A O 1
ATOM 624 N N . PHE A 1 80 ? 8.253 46.561 40.088 1.00 17.78 80 PHE A N 1
ATOM 625 C CA . PHE A 1 80 ? 7.564 46.817 38.830 1.00 17.83 80 PHE A CA 1
ATOM 626 C C . PHE A 1 80 ? 7.936 48.128 38.159 1.00 18.51 80 PHE A C 1
ATOM 627 O O . PHE A 1 80 ? 7.191 48.631 37.307 1.00 18.77 80 PHE A O 1
ATOM 635 N N . SER A 1 81 ? 9.081 48.678 38.523 1.00 19.42 81 SER A N 1
ATOM 636 C CA . SER A 1 81 ? 9.526 49.939 37.945 1.00 20.83 81 SER A CA 1
ATOM 637 C C . SER A 1 81 ? 10.830 49.804 37.156 1.00 24.21 81 SER A C 1
ATOM 638 O O . SER A 1 81 ? 11.840 49.364 37.711 1.00 25.40 81 SER A O 1
ATOM 641 N N . ALA A 1 82 ? 10.815 50.185 35.874 1.00 23.27 82 ALA A N 1
ATOM 642 C CA . ALA A 1 82 ? 12.026 50.130 35.020 1.00 26.24 82 ALA A CA 1
ATOM 643 C C . ALA A 1 82 ? 12.587 51.555 35.003 1.00 26.47 82 ALA A C 1
ATOM 644 O O . ALA A 1 82 ? 12.019 52.450 34.381 1.00 27.51 82 ALA A O 1
ATOM 646 N N . PRO A 1 83 ? 13.721 51.769 35.671 1.00 28.95 83 PRO A N 1
ATOM 647 C CA . PRO A 1 83 ? 14.445 53.034 35.827 1.00 29.24 83 PRO A CA 1
ATOM 648 C C . PRO A 1 83 ? 15.179 53.573 34.608 1.00 29.02 83 PRO A C 1
ATOM 649 O O . PRO A 1 83 ? 15.611 52.820 33.735 1.00 29.54 83 PRO A O 1
ATOM 653 N N . TYR A 1 84 ? 15.330 54.892 34.575 1.00 28.74 84 TYR A N 1
ATOM 654 C CA . TYR A 1 84 ? 15.990 55.575 33.477 1.00 30.25 84 TYR A CA 1
ATOM 655 C C . TYR A 1 84 ? 17.374 55.011 33.159 1.00 28.72 84 TYR A C 1
ATOM 656 O O . TYR A 1 84 ? 17.707 54.799 31.999 1.00 26.46 84 TYR A O 1
ATOM 665 N N . ASP A 1 85 ? 18.178 54.780 34.191 1.00 29.61 85 ASP A N 1
ATOM 666 C CA . ASP A 1 85 ? 19.545 54.305 33.988 1.00 32.60 85 ASP A CA 1
ATOM 667 C C . ASP A 1 85 ? 19.641 52.989 33.227 1.00 32.16 85 ASP A C 1
ATOM 668 O O . ASP A 1 85 ? 20.623 52.734 32.533 1.00 33.27 85 ASP A O 1
ATOM 673 N N . LEU A 1 86 ? 18.610 52.167 33.327 1.00 31.10 86 LEU A N 1
ATOM 674 C CA . LEU A 1 86 ? 18.628 50.883 32.646 1.00 31.24 86 LEU A CA 1
ATOM 675 C C . LEU A 1 86 ? 17.866 50.867 31.329 1.00 31.27 86 LEU A C 1
ATOM 676 O O . LEU A 1 86 ? 18.078 49.972 30.514 1.00 33.06 86 LEU A O 1
ATOM 681 N N . VAL A 1 87 ? 16.990 51.844 31.105 1.00 28.67 87 VAL A N 1
ATOM 682 C CA . VAL A 1 87 ? 16.202 51.877 29.868 1.00 28.87 87 VAL A CA 1
ATOM 683 C C . VAL A 1 87 ? 16.605 52.968 28.868 1.00 31.19 87 VAL A C 1
ATOM 684 O O . VAL A 1 87 ? 16.153 52.965 27.716 1.00 31.90 87 VAL A O 1
ATOM 688 N N . LYS A 1 88 ? 17.449 53.902 29.296 1.00 32.42 88 LYS A N 1
ATOM 689 C CA . LYS A 1 88 ? 17.844 55.014 28.436 1.00 33.47 88 LYS A CA 1
ATOM 690 C C . LYS A 1 88 ? 18.445 54.676 27.076 1.00 34.60 88 LYS A C 1
ATOM 691 O O . LYS A 1 88 ? 18.322 55.463 26.140 1.00 35.23 88 LYS A O 1
ATOM 697 N N . THR A 1 89 ? 19.096 53.527 26.942 1.00 34.63 89 THR A N 1
ATOM 698 C CA . THR A 1 89 ? 19.682 53.189 25.652 1.00 35.83 89 THR A CA 1
ATOM 699 C C . THR A 1 89 ? 18.827 52.232 24.844 1.00 34.72 89 THR A C 1
ATOM 700 O O . THR A 1 89 ? 19.271 51.764 23.787 1.00 38.10 89 THR A O 1
ATOM 704 N N . MET A 1 90 ? 17.604 51.949 25.304 1.00 31.00 90 MET A N 1
ATOM 705 C CA . MET A 1 90 ? 16.778 50.984 24.590 1.00 27.05 90 MET A CA 1
ATOM 706 C C . MET A 1 90 ? 15.263 51.226 24.593 1.00 25.11 90 MET A C 1
ATOM 707 O O . MET A 1 90 ? 14.576 50.992 25.594 1.00 23.89 90 MET A O 1
ATOM 712 N N . ARG A 1 91 ? 14.746 51.656 23.451 1.00 24.91 91 ARG A N 1
ATOM 713 C CA . ARG A 1 91 ? 13.322 51.920 23.314 1.00 26.27 91 ARG A CA 1
ATOM 714 C C . ARG A 1 91 ? 12.470 50.672 23.550 1.00 22.91 91 ARG A C 1
ATOM 715 O O . ARG A 1 91 ? 11.315 50.789 23.996 1.00 24.15 91 ARG A O 1
ATOM 723 N N . ALA A 1 92 ? 13.024 49.489 23.265 1.00 21.55 92 ALA A N 1
ATOM 724 C CA . ALA A 1 92 ? 12.282 48.238 23.458 1.00 20.59 92 ALA A CA 1
ATOM 725 C C . ALA A 1 92 ? 11.849 48.030 24.909 1.00 19.53 92 ALA A C 1
ATOM 726 O O . ALA A 1 92 ? 10.974 47.195 25.192 1.00 19.26 92 ALA A O 1
ATOM 728 N N . SER A 1 93 ? 12.448 48.792 25.830 1.00 18.74 93 SER A N 1
ATOM 729 C CA . SER A 1 93 ? 12.084 48.682 27.243 1.00 17.83 93 SER A CA 1
ATOM 730 C C . SER A 1 93 ? 10.591 48.935 27.500 1.00 17.28 93 SER A C 1
ATOM 731 O O . SER A 1 93 ? 10.067 48.518 28.509 1.00 16.53 93 SER A O 1
ATOM 736 N N . ILE A 1 94 ? 9.903 49.626 26.588 1.00 17.14 94 ILE A N 1
ATOM 737 C CA . ILE A 1 94 ? 8.467 49.865 26.763 1.00 16.54 94 ILE A CA 1
ATOM 738 C C . ILE A 1 94 ? 7.708 48.517 26.866 1.00 15.44 94 ILE A C 1
ATOM 739 O O . ILE A 1 94 ? 6.633 48.441 27.465 1.00 15.47 94 ILE A O 1
ATOM 744 N N . TRP A 1 95 ? 8.293 47.454 26.311 1.00 16.66 95 TRP A N 1
ATOM 745 C CA . TRP A 1 95 ? 7.645 46.142 26.361 1.00 15.39 95 TRP A CA 1
ATOM 746 C C . TRP A 1 95 ? 7.565 45.529 27.751 1.00 16.70 95 TRP A C 1
ATOM 747 O O . TRP A 1 95 ? 6.918 44.518 27.934 1.00 17.24 95 TRP A O 1
ATOM 758 N N . ALA A 1 96 ? 8.201 46.153 28.737 1.00 17.16 96 ALA A N 1
ATOM 759 C CA . ALA A 1 96 ? 8.076 45.633 30.104 1.00 16.39 96 ALA A CA 1
ATOM 760 C C . ALA A 1 96 ? 6.738 46.073 30.721 1.00 18.58 96 ALA A C 1
ATOM 761 O O . ALA A 1 96 ? 6.210 45.416 31.614 1.00 18.70 96 ALA A O 1
ATOM 763 N N . LEU A 1 97 ? 6.160 47.156 30.208 1.00 16.42 97 LEU A N 1
ATOM 764 C CA . LEU A 1 97 ? 4.949 47.710 30.807 1.00 16.68 97 LEU A CA 1
ATOM 765 C C . LEU A 1 97 ? 3.713 46.822 30.767 1.00 17.71 97 LEU A C 1
ATOM 766 O O . LEU A 1 97 ? 3.079 46.584 31.805 1.00 18.03 97 LEU A O 1
ATOM 771 N N . GLY A 1 98 ? 3.360 46.320 29.588 1.00 16.18 98 GLY A N 1
ATOM 772 C CA . GLY A 1 98 ? 2.182 45.488 29.469 1.00 17.31 98 GLY A CA 1
ATOM 773 C C . GLY A 1 98 ? 2.210 44.228 30.314 1.00 16.74 98 GLY A C 1
ATOM 774 O O . GLY A 1 98 ? 1.225 43.931 30.973 1.00 16.65 98 GLY A O 1
ATOM 775 N N . PRO A 1 99 ? 3.308 43.464 30.293 1.00 17.58 99 PRO A N 1
ATOM 776 C CA . PRO A 1 99 ? 3.332 42.247 31.111 1.00 17.01 99 PRO A CA 1
ATOM 777 C C . PRO A 1 99 ? 3.241 42.570 32.601 1.00 17.90 99 PRO A C 1
ATOM 778 O O . PRO A 1 99 ? 2.584 41.841 33.351 1.00 17.27 99 PRO A O 1
ATOM 782 N N . LEU A 1 100 ? 3.886 43.649 33.028 1.00 15.75 100 LEU A N 1
ATOM 783 C CA . LEU A 1 100 ? 3.811 43.977 34.459 1.00 16.86 100 LEU A CA 1
ATOM 784 C C . LEU A 1 100 ? 2.380 44.335 34.852 1.00 17.97 100 LEU A C 1
ATOM 785 O O . LEU A 1 100 ? 1.868 43.874 35.874 1.00 17.82 100 LEU A O 1
ATOM 790 N N . VAL A 1 101 ? 1.698 45.147 34.059 1.00 15.68 101 VAL A N 1
ATOM 791 C CA . VAL A 1 101 ? 0.338 45.494 34.439 1.00 15.98 101 VAL A CA 1
ATOM 792 C C . VAL A 1 101 ? -0.594 44.283 34.333 1.00 16.38 101 VAL A C 1
ATOM 793 O O . VAL A 1 101 ? -1.454 44.066 35.185 1.00 16.70 101 VAL A O 1
ATOM 800 N N . ALA A 1 102 ? -0.432 43.476 33.282 1.00 15.47 102 ALA A N 1
ATOM 801 C CA . ALA A 1 102 ? -1.295 42.317 33.116 1.00 15.90 102 ALA A CA 1
ATOM 802 C C . ALA A 1 102 ? -1.168 41.277 34.219 1.00 16.59 102 ALA A C 1
ATOM 803 O O . ALA A 1 102 ? -2.179 40.720 34.653 1.00 18.83 102 ALA A O 1
ATOM 805 N N . ARG A 1 103 ? 0.065 41.037 34.656 1.00 17.05 103 ARG A N 1
ATOM 806 C CA . ARG A 1 103 ? 0.276 40.026 35.682 1.00 15.44 103 ARG A CA 1
ATOM 807 C C . ARG A 1 103 ? 0.226 40.530 37.112 1.00 17.56 103 ARG A C 1
ATOM 808 O O . ARG A 1 103 ? -0.320 39.840 37.978 1.00 18.54 103 ARG A O 1
ATOM 816 N N . PHE A 1 104 ? 0.790 41.711 37.351 1.00 16.92 104 PHE A N 1
ATOM 817 C CA . PHE A 1 104 ? 0.898 42.270 38.713 1.00 16.84 104 PHE A CA 1
ATOM 818 C C . PHE A 1 104 ? 0.014 43.454 39.021 1.00 19.04 104 PHE A C 1
ATOM 819 O O . PHE A 1 104 ? -0.098 43.869 40.181 1.00 20.16 104 PHE A O 1
ATOM 827 N N . GLY A 1 105 ? -0.608 44.000 37.989 1.00 16.75 105 GLY A N 1
ATOM 828 C CA . GLY A 1 105 ? -1.519 45.112 38.167 1.00 16.60 105 GLY A CA 1
ATOM 829 C C . GLY A 1 105 ? -0.924 46.496 38.232 1.00 15.78 105 GLY A C 1
ATOM 830 O O . GLY A 1 105 ? -1.668 47.463 38.394 1.00 16.65 105 GLY A O 1
ATOM 831 N N . GLN A 1 106 ? 0.398 46.592 38.114 1.00 14.79 106 GLN A N 1
ATOM 832 C CA . GLN A 1 106 ? 1.097 47.883 38.172 1.00 16.81 106 GLN A CA 1
ATOM 833 C C . GLN A 1 106 ? 2.383 47.783 37.388 1.00 17.19 106 GLN A C 1
ATOM 834 O O . GLN A 1 106 ? 2.996 46.729 37.365 1.00 17.08 106 GLN A O 1
ATOM 840 N N . GLY A 1 107 ? 2.797 48.891 36.784 1.00 16.02 107 GLY A N 1
ATOM 841 C CA . GLY A 1 107 ? 4.059 48.906 36.077 1.00 16.38 107 GLY A CA 1
ATOM 842 C C . GLY A 1 107 ? 4.448 50.342 35.779 1.00 15.68 107 GLY A C 1
ATOM 843 O O . GLY A 1 107 ? 3.577 51.211 35.693 1.00 17.37 107 GLY A O 1
ATOM 844 N N . GLN A 1 108 ? 5.741 50.597 35.646 1.00 16.00 108 GLN A N 1
ATOM 845 C CA . GLN A 1 108 ? 6.194 51.933 35.296 1.00 16.73 108 GLN A CA 1
ATOM 846 C C . GLN A 1 108 ? 7.472 51.837 34.494 1.00 17.83 108 GLN A C 1
ATOM 847 O O . GLN A 1 108 ? 8.335 50.990 34.787 1.00 18.60 108 GLN A O 1
ATOM 858 N N . VAL A 1 109 ? 7.587 52.667 33.456 1.00 17.05 109 VAL A N 1
ATOM 859 C CA . VAL A 1 109 ? 8.799 52.672 32.629 1.00 17.14 109 VAL A CA 1
ATOM 860 C C . VAL A 1 109 ? 9.197 54.103 32.323 1.00 18.30 109 VAL A C 1
ATOM 861 O O . VAL A 1 109 ? 8.346 54.924 32.033 1.00 19.49 109 VAL A O 1
ATOM 868 N N . SER A 1 110 ? 10.489 54.393 32.434 1.00 20.47 110 SER A N 1
ATOM 869 C CA . SER A 1 110 ? 11.030 55.714 32.126 1.00 24.07 110 SER A CA 1
ATOM 870 C C . SER A 1 110 ? 11.052 55.855 30.608 1.00 27.40 110 SER A C 1
ATOM 871 O O . SER A 1 110 ? 11.225 54.867 29.902 1.00 28.23 110 SER A O 1
ATOM 874 N N . LEU A 1 111 ? 10.882 57.077 30.113 1.00 28.97 111 LEU A N 1
ATOM 875 C CA . LEU A 1 111 ? 10.878 57.348 28.675 1.00 33.94 111 LEU A CA 1
ATOM 876 C C . LEU A 1 111 ? 11.784 58.555 28.386 1.00 36.06 111 LEU A C 1
ATOM 877 O O . LEU A 1 111 ? 11.869 59.479 29.189 1.00 38.90 111 LEU A O 1
ATOM 882 N N . PRO A 1 112 ? 12.458 58.563 27.228 1.00 41.12 112 PRO A N 1
ATOM 883 C CA . PRO A 1 112 ? 13.335 59.689 26.890 1.00 41.27 112 PRO A CA 1
ATOM 884 C C . PRO A 1 112 ? 12.473 60.896 26.515 1.00 42.69 112 PRO A C 1
ATOM 885 O O . PRO A 1 112 ? 11.374 60.738 25.978 1.00 43.43 112 PRO A O 1
ATOM 889 N N . GLY A 1 113 ? 12.963 62.096 26.807 1.00 41.96 113 GLY A N 1
ATOM 890 C CA . GLY A 1 113 ? 12.205 63.293 26.479 1.00 42.00 113 GLY A CA 1
ATOM 891 C C . GLY A 1 113 ? 12.338 63.680 25.013 1.00 40.68 113 GLY A C 1
ATOM 892 O O . GLY A 1 113 ? 12.914 62.942 24.210 1.00 42.34 113 GLY A O 1
ATOM 893 N N . GLY A 1 114 ? 11.792 64.837 24.660 1.00 37.28 114 GLY A N 1
ATOM 894 C CA . GLY A 1 114 ? 11.879 65.306 23.288 1.00 33.87 114 GLY A CA 1
ATOM 895 C C . GLY A 1 114 ? 10.902 66.447 23.094 1.00 31.55 114 GLY A C 1
ATOM 896 O O . GLY A 1 114 ? 9.868 66.495 23.756 1.00 31.85 114 GLY A O 1
ATOM 897 N N . CYS A 1 115 ? 11.220 67.366 22.192 1.00 28.50 115 CYS A N 1
ATOM 898 C CA . CYS A 1 115 ? 10.334 68.498 21.952 1.00 25.80 115 CYS A CA 1
ATOM 899 C C . CYS A 1 115 ? 9.155 68.143 21.052 1.00 22.75 115 CYS A C 1
ATOM 900 O O . CYS A 1 115 ? 8.155 68.837 21.070 1.00 20.66 115 CYS A O 1
ATOM 903 N N . ALA A 1 116 ? 9.254 67.050 20.298 1.00 24.90 116 ALA A N 1
ATOM 904 C CA . ALA A 1 116 ? 8.200 66.664 19.371 1.00 24.60 116 ALA A CA 1
ATOM 905 C C . ALA A 1 116 ? 7.055 65.866 19.984 1.00 25.58 116 ALA A C 1
ATOM 906 O O . ALA A 1 116 ? 7.282 64.953 20.800 1.00 26.88 116 ALA A O 1
ATOM 908 N N . ILE A 1 117 ? 5.828 66.223 19.615 1.00 23.41 117 ILE A N 1
ATOM 909 C CA . ILE A 1 117 ? 4.644 65.490 20.081 1.00 24.04 117 ILE A CA 1
ATOM 910 C C . ILE A 1 117 ? 3.788 65.079 18.890 1.00 24.57 117 ILE A C 1
ATOM 911 O O . ILE A 1 117 ? 3.799 65.735 17.836 1.00 24.49 117 ILE A O 1
ATOM 916 N N . GLY A 1 118 ? 3.071 63.969 19.055 1.00 24.15 118 GLY A N 1
ATOM 917 C CA . GLY A 1 118 ? 2.231 63.447 18.000 1.00 26.04 118 GLY A CA 1
ATOM 918 C C . GLY A 1 118 ? 2.906 62.239 17.367 1.00 28.08 118 GLY A C 1
ATOM 919 O O . GLY A 1 118 ? 4.050 62.317 16.940 1.00 29.53 118 GLY A O 1
ATOM 920 N N . ALA A 1 119 ? 2.208 61.110 17.334 1.00 29.88 119 ALA A N 1
ATOM 921 C CA . ALA A 1 119 ? 2.758 59.901 16.740 1.00 31.05 119 ALA A CA 1
ATOM 922 C C . ALA A 1 119 ? 4.151 59.509 17.249 1.00 30.68 119 ALA A C 1
ATOM 923 O O . ALA A 1 119 ? 5.034 59.131 16.464 1.00 33.58 119 ALA A O 1
ATOM 925 N N . ARG A 1 120 ? 4.371 59.620 18.555 1.00 26.84 120 ARG A N 1
ATOM 926 C CA . ARG A 1 120 ? 5.637 59.205 19.135 1.00 27.46 120 ARG A CA 1
ATOM 927 C C . ARG A 1 120 ? 5.485 57.688 19.256 1.00 28.98 120 ARG A C 1
ATOM 928 O O . ARG A 1 120 ? 4.376 57.193 19.403 1.00 26.71 120 ARG A O 1
ATOM 936 N N . PRO A 1 121 ? 6.598 56.939 19.203 1.00 30.77 121 PRO A N 1
ATOM 937 C CA . PRO A 1 121 ? 6.586 55.471 19.298 1.00 31.45 121 PRO A CA 1
ATOM 938 C C . PRO A 1 121 ? 5.750 54.867 20.426 1.00 29.91 121 PRO A C 1
ATOM 939 O O . PRO A 1 121 ? 4.988 53.925 20.199 1.00 30.79 121 PRO A O 1
ATOM 943 N N . VAL A 1 122 ? 5.888 55.404 21.633 1.00 27.88 122 VAL A N 1
ATOM 944 C CA . VAL A 1 122 ? 5.154 54.865 22.781 1.00 25.33 122 VAL A CA 1
ATOM 945 C C . VAL A 1 122 ? 3.644 55.094 22.786 1.00 24.05 122 VAL A C 1
ATOM 946 O O . VAL A 1 122 ? 2.894 54.344 23.424 1.00 21.39 122 VAL A O 1
ATOM 953 N N . ASP A 1 123 ? 3.169 56.097 22.056 1.00 21.82 123 ASP A N 1
ATOM 954 C CA . ASP A 1 123 ? 1.753 56.419 22.111 1.00 19.64 123 ASP A CA 1
ATOM 955 C C . ASP A 1 123 ? 0.777 55.263 21.911 1.00 19.37 123 ASP A C 1
ATOM 956 O O . ASP A 1 123 ? -0.178 55.080 22.692 1.00 20.29 123 ASP A O 1
ATOM 961 N N . LEU A 1 124 ? 0.969 54.467 20.863 1.00 18.14 124 LEU A N 1
ATOM 962 C CA . LEU A 1 124 ? 0.044 53.375 20.645 1.00 16.81 124 LEU A CA 1
ATOM 963 C C . LEU A 1 124 ? 0.087 52.301 21.738 1.00 17.19 124 LEU A C 1
ATOM 964 O O . LEU A 1 124 ? -0.882 51.608 21.958 1.00 17.87 124 LEU A O 1
ATOM 969 N N . HIS A 1 125 ? 1.222 52.166 22.408 1.00 17.87 125 HIS A N 1
ATOM 970 C CA . HIS A 1 125 ? 1.319 51.196 23.507 1.00 16.94 125 HIS A CA 1
ATOM 971 C C . HIS A 1 125 ? 0.412 51.670 24.638 1.00 20.74 125 HIS A C 1
ATOM 972 O O . HIS A 1 125 ? -0.352 50.888 25.214 1.00 19.44 125 HIS A O 1
ATOM 979 N N . ILE A 1 126 ? 0.509 52.959 24.949 1.00 19.68 126 ILE A N 1
ATOM 980 C CA . ILE A 1 126 ? -0.293 53.604 25.995 1.00 20.45 126 ILE A CA 1
ATOM 981 C C . ILE A 1 126 ? -1.775 53.462 25.727 1.00 20.00 126 ILE A C 1
ATOM 982 O O . ILE A 1 126 ? -2.531 53.013 26.589 1.00 19.65 126 ILE A O 1
ATOM 987 N N . PHE A 1 127 ? -2.203 53.851 24.522 1.00 17.01 127 PHE A N 1
ATOM 988 C CA . PHE A 1 127 ? -3.612 53.791 24.225 1.00 17.76 127 PHE A CA 1
ATOM 989 C C . PHE A 1 127 ? -4.121 52.360 24.131 1.00 16.66 127 PHE A C 1
ATOM 990 O O . PHE A 1 127 ? -5.280 52.117 24.409 1.00 19.23 127 PHE A O 1
ATOM 998 N N . GLY A 1 128 ? -3.250 51.426 23.737 1.00 16.50 128 GLY A N 1
ATOM 999 C CA . GLY A 1 128 ? -3.651 50.027 23.673 1.00 17.35 128 GLY A CA 1
ATOM 1000 C C . GLY A 1 128 ? -3.945 49.482 25.075 1.00 16.52 128 GLY A C 1
ATOM 1001 O O . GLY A 1 128 ? -4.963 48.808 25.312 1.00 17.88 128 GLY A O 1
ATOM 1002 N N . LEU A 1 129 ? -3.041 49.763 26.011 1.00 17.18 129 LEU A N 1
ATOM 1003 C CA . LEU A 1 129 ? -3.262 49.302 27.379 1.00 16.38 129 LEU A CA 1
ATOM 1004 C C . LEU A 1 129 ? -4.487 50.002 27.989 1.00 18.33 129 LEU A C 1
ATOM 1005 O O . LEU A 1 129 ? -5.249 49.402 28.745 1.00 17.17 129 LEU A O 1
ATOM 1010 N N . GLU A 1 130 ? -4.702 51.267 27.643 1.00 18.05 130 GLU A N 1
ATOM 1011 C CA . GLU A 1 130 ? -5.882 51.949 28.151 1.00 18.92 130 GLU A CA 1
ATOM 1012 C C . GLU A 1 130 ? -7.147 51.232 27.654 1.00 18.05 130 GLU A C 1
ATOM 1013 O O . GLU A 1 130 ? -8.113 51.072 28.383 1.00 19.55 130 GLU A O 1
ATOM 1019 N N . LYS A 1 131 ? -7.140 50.780 26.399 1.00 17.90 131 LYS A N 1
ATOM 1020 C CA . LYS A 1 131 ? -8.305 50.086 25.874 1.00 19.21 131 LYS A CA 1
ATOM 1021 C C . LYS A 1 131 ? -8.574 48.778 26.588 1.00 19.13 131 LYS A C 1
ATOM 1022 O O . LYS A 1 131 ? -9.720 48.321 26.649 1.00 20.33 131 LYS A O 1
ATOM 1028 N N . LEU A 1 132 ? -7.510 48.172 27.120 1.00 17.67 132 LEU A N 1
ATOM 1029 C CA . LEU A 1 132 ? -7.624 46.927 27.880 1.00 17.66 132 LEU A CA 1
ATOM 1030 C C . LEU A 1 132 ? -8.043 47.184 29.335 1.00 18.45 132 LEU A C 1
ATOM 1031 O O . LEU A 1 132 ? -8.121 46.256 30.138 1.00 19.00 132 LEU A O 1
ATOM 1036 N N . GLY A 1 133 ? -8.301 48.445 29.669 1.00 18.01 133 GLY A N 1
ATOM 1037 C CA . GLY A 1 133 ? -8.776 48.727 31.014 1.00 18.70 133 GLY A CA 1
ATOM 1038 C C . GLY A 1 133 ? -7.777 49.300 31.981 1.00 18.89 133 GLY A C 1
ATOM 1039 O O . GLY A 1 133 ? -8.124 49.528 33.142 1.00 20.32 133 GLY A O 1
ATOM 1040 N N . ALA A 1 134 ? -6.555 49.540 31.536 1.00 16.87 134 ALA A N 1
ATOM 1041 C CA . ALA A 1 134 ? -5.550 50.101 32.422 1.00 17.04 134 ALA A CA 1
ATOM 1042 C C . ALA A 1 134 ? -5.765 51.583 32.653 1.00 18.40 134 ALA A C 1
ATOM 1043 O O . ALA A 1 134 ? -6.257 52.291 31.782 1.00 19.48 134 ALA A O 1
ATOM 1045 N N . GLU A 1 135 ? -5.376 52.032 33.843 1.00 17.10 135 GLU A N 1
ATOM 1046 C CA . GLU A 1 135 ? -5.390 53.449 34.177 1.00 17.38 135 GLU A CA 1
ATOM 1047 C C . GLU A 1 135 ? -3.947 53.877 33.865 1.00 17.16 135 GLU A C 1
ATOM 1048 O O . GLU A 1 135 ? -2.991 53.266 34.353 1.00 18.92 135 GLU A O 1
ATOM 1059 N N . ILE A 1 136 ? -3.778 54.919 33.063 1.00 16.66 136 ILE A N 1
ATOM 1060 C CA . ILE A 1 136 ? -2.447 55.384 32.664 1.00 17.11 136 ILE A CA 1
ATOM 1061 C C . ILE A 1 136 ? -2.165 56.745 33.290 1.00 18.21 136 ILE A C 1
ATOM 1062 O O . ILE A 1 136 ? -3.038 57.617 33.309 1.00 19.09 136 ILE A O 1
ATOM 1067 N N . LYS A 1 137 ? -0.958 56.906 33.819 1.00 15.11 137 LYS A N 1
ATOM 1068 C CA . LYS A 1 137 ? -0.524 58.189 34.364 1.00 16.67 137 LYS A CA 1
ATOM 1069 C C . LYS A 1 137 ? 0.737 58.596 33.621 1.00 17.28 137 LYS A C 1
ATOM 1070 O O . LYS A 1 137 ? 1.677 57.818 33.518 1.00 17.44 137 LYS A O 1
ATOM 1076 N N . LEU A 1 138 ? 0.746 59.811 33.078 1.00 15.64 138 LEU A N 1
ATOM 1077 C CA . LEU A 1 138 ? 1.889 60.313 32.339 1.00 16.98 138 LEU A CA 1
ATOM 1078 C C . LEU A 1 138 ? 2.421 61.610 32.914 1.00 17.92 138 LEU A C 1
ATOM 1079 O O . LEU A 1 138 ? 1.658 62.511 33.223 1.00 18.41 138 LEU A O 1
ATOM 1084 N N . GLU A 1 139 ? 3.733 61.685 33.047 1.00 21.52 139 GLU A N 1
ATOM 1085 C CA . GLU A 1 139 ? 4.388 62.932 33.398 1.00 25.06 139 GLU A CA 1
ATOM 1086 C C . GLU A 1 139 ? 5.611 62.880 32.498 1.00 27.70 139 GLU A C 1
ATOM 1087 O O . GLU A 1 139 ? 6.115 61.790 32.208 1.00 27.52 139 GLU A O 1
ATOM 1093 N N . GLU A 1 140 ? 6.096 64.021 32.028 1.00 27.74 140 GLU A N 1
ATOM 1094 C CA . GLU A 1 140 ? 7.258 63.965 31.154 1.00 30.47 140 GLU A CA 1
ATOM 1095 C C . GLU A 1 140 ? 8.357 63.072 31.722 1.00 29.78 140 GLU A C 1
ATOM 1096 O O . GLU A 1 140 ? 8.768 63.201 32.877 1.00 29.92 140 GLU A O 1
ATOM 1102 N N . GLY A 1 141 ? 8.803 62.137 30.900 1.00 29.58 141 GLY A N 1
ATOM 1103 C CA . GLY A 1 141 ? 9.851 61.249 31.342 1.00 28.85 141 GLY A CA 1
ATOM 1104 C C . GLY A 1 141 ? 9.395 59.865 31.740 1.00 27.34 141 GLY A C 1
ATOM 1105 O O . GLY A 1 141 ? 10.238 58.997 31.921 1.00 29.24 141 GLY A O 1
ATOM 1106 N N . TYR A 1 142 ? 8.095 59.640 31.921 1.00 25.26 142 TYR A N 1
ATOM 1107 C CA . TYR A 1 142 ? 7.666 58.287 32.288 1.00 22.23 142 TYR A CA 1
ATOM 1108 C C . TYR A 1 142 ? 6.205 57.976 32.039 1.00 22.10 142 TYR A C 1
ATOM 1109 O O . TYR A 1 142 ? 5.390 58.860 31.750 1.00 21.14 142 TYR A O 1
ATOM 1118 N N . VAL A 1 143 ? 5.894 56.688 32.105 1.00 18.66 143 VAL A N 1
ATOM 1119 C CA . VAL A 1 143 ? 4.515 56.247 31.974 1.00 18.33 143 VAL A CA 1
ATOM 1120 C C . VAL A 1 143 ? 4.309 55.229 33.071 1.00 20.78 143 VAL A C 1
ATOM 1121 O O . VAL A 1 143 ? 5.167 54.355 33.289 1.00 19.84 143 VAL A O 1
ATOM 1125 N N . LYS A 1 144 ? 3.209 55.381 33.796 1.00 18.90 144 LYS A N 1
ATOM 1126 C CA . LYS A 1 144 ? 2.858 54.450 34.845 1.00 20.37 144 LYS A CA 1
ATOM 1127 C C . LYS A 1 144 ? 1.499 53.884 34.460 1.00 20.72 144 LYS A C 1
ATOM 1128 O O . LYS A 1 144 ? 0.665 54.574 33.884 1.00 23.49 144 LYS A O 1
ATOM 1134 N N . ALA A 1 145 ? 1.286 52.611 34.736 1.00 18.70 145 ALA A N 1
ATOM 1135 C CA . ALA A 1 145 ? 0.006 51.991 34.415 1.00 18.98 145 ALA A CA 1
ATOM 1136 C C . ALA A 1 145 ? -0.401 51.081 35.552 1.00 19.60 145 ALA A C 1
ATOM 1137 O O . ALA A 1 145 ? 0.441 50.491 36.229 1.00 20.92 145 ALA A O 1
ATOM 1139 N N . SER A 1 146 ? -1.696 50.999 35.783 1.00 18.10 146 SER A N 1
ATOM 1140 C CA . SER A 1 146 ? -2.192 50.103 36.816 1.00 17.49 146 SER A CA 1
ATOM 1141 C C . SER A 1 146 ? -3.566 49.656 36.406 1.00 17.69 146 SER A C 1
ATOM 1142 O O . SER A 1 146 ? -4.172 50.225 35.490 1.00 18.82 146 SER A O 1
ATOM 1145 N N . VAL A 1 147 ? -4.050 48.594 37.031 1.00 16.78 147 VAL A N 1
ATOM 1146 C CA . VAL A 1 147 ? -5.401 48.154 36.744 1.00 17.56 147 VAL A CA 1
ATOM 1147 C C . VAL A 1 147 ? -6.030 47.670 38.040 1.00 18.91 147 VAL A C 1
ATOM 1148 O O . VAL A 1 147 ? -5.348 47.110 38.917 1.00 18.93 147 VAL A O 1
ATOM 1152 N N . ASN A 1 148 ? -7.312 47.959 38.159 1.00 18.59 148 ASN A N 1
ATOM 1153 C CA . ASN A 1 148 ? -8.124 47.562 39.296 1.00 19.19 148 ASN A CA 1
ATOM 1154 C C . ASN A 1 148 ? -8.665 46.186 38.907 1.00 21.39 148 ASN A C 1
ATOM 1155 O O . ASN A 1 148 ? -9.621 46.073 38.129 1.00 24.52 148 ASN A O 1
ATOM 1160 N N . GLY A 1 149 ? -8.026 45.146 39.425 1.00 21.00 149 GLY A N 1
ATOM 1161 C CA . GLY A 1 149 ? -8.391 43.776 39.105 1.00 21.83 149 GLY A CA 1
ATOM 1162 C C . GLY A 1 149 ? -7.583 43.263 37.913 1.00 22.80 149 GLY A C 1
ATOM 1163 O O . GLY A 1 149 ? -6.355 43.333 37.896 1.00 23.88 149 GLY A O 1
ATOM 1164 N N . ARG A 1 150 ? -8.270 42.725 36.915 1.00 22.83 150 ARG A N 1
ATOM 1165 C CA . ARG A 1 150 ? -7.583 42.226 35.727 1.00 22.40 150 ARG A CA 1
ATOM 1166 C C . ARG A 1 150 ? -7.901 43.120 34.556 1.00 18.89 150 ARG A C 1
ATOM 1167 O O . ARG A 1 150 ? -8.897 43.843 34.550 1.00 20.64 150 ARG A O 1
ATOM 1175 N N . LEU A 1 151 ? -7.023 43.080 33.566 1.00 18.84 151 LEU A N 1
ATOM 1176 C CA . LEU A 1 151 ? -7.309 43.796 32.337 1.00 17.51 151 LEU A CA 1
ATOM 1177 C C . LEU A 1 151 ? -8.559 43.108 31.758 1.00 18.50 151 LEU A C 1
ATOM 1178 O O . LEU A 1 151 ? -8.882 41.963 32.106 1.00 19.82 151 LEU A O 1
ATOM 1183 N N . LYS A 1 152 ? -9.244 43.799 30.853 1.00 17.99 152 LYS A N 1
ATOM 1184 C CA . LYS A 1 152 ? -10.478 43.273 30.244 1.00 19.75 152 LYS A CA 1
ATOM 1185 C C . LYS A 1 152 ? -10.318 43.246 28.736 1.00 18.71 152 LYS A C 1
ATOM 1186 O O . LYS A 1 152 ? -9.950 44.257 28.138 1.00 20.78 152 LYS A O 1
ATOM 1192 N N . GLY A 1 153 ? -10.623 42.100 28.138 1.00 19.43 153 GLY A N 1
ATOM 1193 C CA . GLY A 1 153 ? -10.485 41.982 26.690 1.00 21.68 153 GLY A CA 1
ATOM 1194 C C . GLY A 1 153 ? -11.286 43.041 25.964 1.00 20.52 153 GLY A C 1
ATOM 1195 O O . GLY A 1 153 ? -12.391 43.398 26.401 1.00 21.74 153 GLY A O 1
ATOM 1196 N N . ALA A 1 154 ? -10.743 43.536 24.852 1.00 19.09 154 ALA A N 1
ATOM 1197 C CA . ALA A 1 154 ? -11.406 44.580 24.080 1.00 19.20 154 ALA A CA 1
ATOM 1198 C C . ALA A 1 154 ? -11.174 44.369 22.589 1.00 18.32 154 ALA A C 1
ATOM 1199 O O . ALA A 1 154 ? -10.244 43.678 22.195 1.00 18.29 154 ALA A O 1
ATOM 1201 N N . HIS A 1 155 ? -12.040 44.979 21.786 1.00 19.36 155 HIS A N 1
ATOM 1202 C CA . HIS A 1 155 ? -11.914 44.945 20.333 1.00 19.85 155 HIS A CA 1
ATOM 1203 C C . HIS A 1 155 ? -11.182 46.248 19.996 1.00 21.31 155 HIS A C 1
ATOM 1204 O O . HIS A 1 155 ? -11.719 47.347 20.166 1.00 23.59 155 HIS A O 1
ATOM 1211 N N . ILE A 1 156 ? -9.944 46.118 19.526 1.00 18.90 156 ILE A N 1
ATOM 1212 C CA . ILE A 1 156 ? -9.072 47.253 19.267 1.00 19.64 156 ILE A CA 1
ATOM 1213 C C . ILE A 1 156 ? -8.725 47.396 17.806 1.00 20.10 156 ILE A C 1
ATOM 1214 O O . ILE A 1 156 ? -8.265 46.439 17.176 1.00 20.99 156 ILE A O 1
ATOM 1219 N N . VAL A 1 157 ? -8.954 48.586 17.261 1.00 18.82 157 VAL A N 1
ATOM 1220 C CA . VAL A 1 157 ? -8.648 48.841 15.874 1.00 20.16 157 VAL A CA 1
ATOM 1221 C C . VAL A 1 157 ? -7.439 49.758 15.828 1.00 20.68 157 VAL A C 1
ATOM 1222 O O . VAL A 1 157 ? -7.465 50.873 16.353 1.00 21.91 157 VAL A O 1
ATOM 1226 N N . MET A 1 158 ? -6.375 49.276 15.213 1.00 20.93 158 MET A N 1
ATOM 1227 C CA . MET A 1 158 ? -5.161 50.060 15.111 1.00 21.22 158 MET A CA 1
ATOM 1228 C C . MET A 1 158 ? -5.252 50.940 13.880 1.00 21.57 158 MET A C 1
ATOM 1229 O O . MET A 1 158 ? -5.429 50.448 12.773 1.00 23.37 158 MET A O 1
ATOM 1238 N N . ASP A 1 159 ? -5.117 52.247 14.091 1.00 26.42 159 ASP A N 1
ATOM 1239 C CA . ASP A 1 159 ? -5.189 53.226 13.008 1.00 28.80 159 ASP A CA 1
ATOM 1240 C C . ASP A 1 159 ? -4.036 53.058 12.027 1.00 30.00 159 ASP A C 1
ATOM 1241 O O . ASP A 1 159 ? -4.183 53.300 10.829 1.00 32.67 159 ASP A O 1
ATOM 1246 N N . LYS A 1 160 ? -2.887 52.650 12.549 1.00 28.23 160 LYS A N 1
ATOM 1247 C CA . LYS A 1 160 ? -1.690 52.441 11.751 1.00 29.81 160 LYS A CA 1
ATOM 1248 C C . LYS A 1 160 ? -1.062 51.156 12.255 1.00 27.76 160 LYS A C 1
ATOM 1249 O O . LYS A 1 160 ? -1.228 50.797 13.425 1.00 28.50 160 LYS A O 1
ATOM 1255 N N . VAL A 1 161 ? -0.360 50.462 11.373 1.00 26.57 161 VAL A N 1
ATOM 1256 C CA . VAL A 1 161 ? 0.276 49.216 11.746 1.00 26.53 161 VAL A CA 1
ATOM 1257 C C . VAL A 1 161 ? 1.497 49.496 12.602 1.00 26.70 161 VAL A C 1
ATOM 1258 O O . VAL A 1 161 ? 2.363 50.317 12.258 1.00 26.01 161 VAL A O 1
ATOM 1262 N N . SER A 1 162 ? 1.561 48.815 13.740 1.00 21.61 162 SER A N 1
ATOM 1263 C CA . SER A 1 162 ? 2.690 48.999 14.657 1.00 17.08 162 SER A CA 1
ATOM 1264 C C . SER A 1 162 ? 3.116 47.663 15.243 1.00 16.77 162 SER A C 1
ATOM 1265 O O . SER A 1 162 ? 2.337 47.021 15.934 1.00 16.79 162 SER A O 1
ATOM 1268 N N . VAL A 1 163 ? 4.344 47.245 14.957 1.00 16.05 163 VAL A N 1
ATOM 1269 C CA . VAL A 1 163 ? 4.865 45.994 15.507 1.00 15.86 163 VAL A CA 1
ATOM 1270 C C . VAL A 1 163 ? 4.934 46.136 17.018 1.00 15.68 163 VAL A C 1
ATOM 1271 O O . VAL A 1 163 ? 4.484 45.262 17.768 1.00 15.15 163 VAL A O 1
ATOM 1275 N N . GLY A 1 164 ? 5.487 47.255 17.489 1.00 15.04 164 GLY A N 1
ATOM 1276 C CA . GLY A 1 164 ? 5.611 47.414 18.925 1.00 15.65 164 GLY A CA 1
ATOM 1277 C C . GLY A 1 164 ? 4.308 47.364 19.687 1.00 15.17 164 GLY A C 1
ATOM 1278 O O . GLY A 1 164 ? 4.193 46.617 20.678 1.00 15.54 164 GLY A O 1
ATOM 1279 N N . ALA A 1 165 ? 3.295 48.111 19.245 1.00 14.60 165 ALA A N 1
ATOM 1280 C CA . ALA A 1 165 ? 2.029 48.099 19.961 1.00 14.96 165 ALA A CA 1
ATOM 1281 C C . ALA A 1 165 ? 1.272 46.774 19.800 1.00 15.52 165 ALA A C 1
ATOM 1282 O O . ALA A 1 165 ? 0.526 46.377 20.688 1.00 15.63 165 ALA A O 1
ATOM 1284 N N . THR A 1 166 ? 1.450 46.103 18.665 1.00 14.59 166 THR A N 1
ATOM 1285 C CA . THR A 1 166 ? 0.790 44.810 18.478 1.00 13.76 166 THR A CA 1
ATOM 1286 C C . THR A 1 166 ? 1.342 43.858 19.542 1.00 14.78 166 THR A C 1
ATOM 1287 O O . THR A 1 166 ? 0.576 43.124 20.169 1.00 16.17 166 THR A O 1
ATOM 1291 N N . VAL A 1 167 ? 2.658 43.889 19.756 1.00 15.30 167 VAL A N 1
ATOM 1292 C CA . VAL A 1 167 ? 3.266 43.040 20.786 1.00 14.95 167 VAL A CA 1
ATOM 1293 C C . VAL A 1 167 ? 2.741 43.408 22.182 1.00 15.98 167 VAL A C 1
ATOM 1294 O O . VAL A 1 167 ? 2.349 42.531 22.971 1.00 16.82 167 VAL A O 1
ATOM 1298 N N . THR A 1 168 ? 2.710 44.696 22.504 1.00 15.98 168 THR A N 1
ATOM 1299 C CA . THR A 1 168 ? 2.222 45.092 23.815 1.00 14.70 168 THR A CA 1
ATOM 1300 C C . THR A 1 168 ? 0.796 44.654 24.074 1.00 15.19 168 THR A C 1
ATOM 1301 O O . THR A 1 168 ? 0.494 44.084 25.128 1.00 14.27 168 THR A O 1
ATOM 1305 N N . ILE A 1 169 ? -0.085 44.902 23.111 1.00 13.31 169 ILE A N 1
ATOM 1306 C CA . ILE A 1 169 ? -1.488 44.551 23.299 1.00 14.54 169 ILE A CA 1
ATOM 1307 C C . ILE A 1 169 ? -1.672 43.035 23.340 1.00 14.91 169 ILE A C 1
ATOM 1308 O O . ILE A 1 169 ? -2.343 42.524 24.219 1.00 15.89 169 ILE A O 1
ATOM 1313 N N . MET A 1 170 ? -1.063 42.324 22.394 1.00 14.39 170 MET A N 1
ATOM 1314 C CA . MET A 1 170 ? -1.214 40.874 22.363 1.00 14.20 170 MET A CA 1
ATOM 1315 C C . MET A 1 170 ? -0.703 40.224 23.632 1.00 16.33 170 MET A C 1
ATOM 1316 O O . MET A 1 170 ? -1.383 39.355 24.213 1.00 16.07 170 MET A O 1
ATOM 1321 N N . SER A 1 171 ? 0.470 40.645 24.088 1.00 14.23 171 SER A N 1
ATOM 1322 C CA . SER A 1 171 ? 1.050 40.043 25.292 1.00 15.98 171 SER A CA 1
ATOM 1323 C C . SER A 1 171 ? 0.217 40.323 26.530 1.00 16.65 171 SER A C 1
ATOM 1324 O O . SER A 1 171 ? -0.047 39.411 27.335 1.00 17.22 171 SER A O 1
ATOM 1327 N N . ALA A 1 172 ? -0.225 41.564 26.709 1.00 15.01 172 ALA A N 1
ATOM 1328 C CA . ALA A 1 172 ? -1.018 41.879 27.891 1.00 13.45 172 ALA A CA 1
ATOM 1329 C C . ALA A 1 172 ? -2.383 41.199 27.871 1.00 15.88 172 ALA A C 1
ATOM 1330 O O . ALA A 1 172 ? -2.920 40.801 28.911 1.00 17.02 172 ALA A O 1
ATOM 1332 N N . ALA A 1 173 ? -2.947 41.045 26.676 1.00 15.45 173 ALA A N 1
ATOM 1333 C CA . ALA A 1 173 ? -4.260 40.450 26.511 1.00 14.98 173 ALA A CA 1
ATOM 1334 C C . ALA A 1 173 ? -4.279 38.988 26.943 1.00 15.27 173 ALA A C 1
ATOM 1335 O O . ALA A 1 173 ? -5.340 38.463 27.250 1.00 17.61 173 ALA A O 1
ATOM 1337 N N . THR A 1 174 ? -3.112 38.346 26.992 1.00 15.84 174 THR A N 1
ATOM 1338 C CA . THR A 1 174 ? -3.121 36.923 27.355 1.00 16.06 174 THR A CA 1
ATOM 1339 C C . THR A 1 174 ? -3.622 36.665 28.767 1.00 18.04 174 THR A C 1
ATOM 1340 O O . THR A 1 174 ? -4.062 35.558 29.061 1.00 18.78 174 THR A O 1
ATOM 1344 N N . LEU A 1 175 ? -3.531 37.661 29.641 1.00 16.23 175 LEU A N 1
ATOM 1345 C CA . LEU A 1 175 ? -4.000 37.506 31.027 1.00 17.30 175 LEU A CA 1
ATOM 1346 C C . LEU A 1 175 ? -5.261 38.341 31.322 1.00 19.58 175 LEU A C 1
ATOM 1347 O O . LEU A 1 175 ? -5.693 38.480 32.474 1.00 19.86 175 LEU A O 1
ATOM 1352 N N . ALA A 1 176 ? -5.881 38.896 30.289 1.00 18.00 176 ALA A N 1
ATOM 1353 C CA . ALA A 1 176 ? -7.080 39.701 30.480 1.00 18.20 176 ALA A CA 1
ATOM 1354 C C . ALA A 1 176 ? -8.289 38.798 30.627 1.00 20.29 176 ALA A C 1
ATOM 1355 O O . ALA A 1 176 ? -8.226 37.607 30.314 1.00 21.68 176 ALA A O 1
ATOM 1357 N N . GLU A 1 177 ? -9.373 39.370 31.126 1.00 20.87 177 GLU A N 1
ATOM 1358 C CA . GLU A 1 177 ? -10.616 38.639 31.258 1.00 23.47 177 GLU A CA 1
ATOM 1359 C C . GLU A 1 177 ? -11.323 38.786 29.916 1.00 22.75 177 GLU A C 1
ATOM 1360 O O . GLU A 1 177 ? -11.595 39.900 29.475 1.00 25.98 177 GLU A O 1
ATOM 1366 N N . GLY A 1 178 ? -11.592 37.669 29.260 1.00 23.64 178 GLY A N 1
ATOM 1367 C CA . GLY A 1 178 ? -12.289 37.720 27.994 1.00 23.46 178 GLY A CA 1
ATOM 1368 C C . GLY A 1 178 ? -11.416 37.721 26.762 1.00 22.67 178 GLY A C 1
ATOM 1369 O O . GLY A 1 178 ? -10.195 37.492 26.809 1.00 21.27 178 GLY A O 1
ATOM 1370 N N . THR A 1 179 ? -12.069 38.027 25.652 1.00 21.20 179 THR A N 1
ATOM 1371 C CA . THR A 1 179 ? -11.449 38.036 24.338 1.00 19.68 179 THR A CA 1
ATOM 1372 C C . THR A 1 179 ? -11.030 39.415 23.841 1.00 18.85 179 THR A C 1
ATOM 1373 O O . THR A 1 179 ? -11.774 40.388 23.952 1.00 20.23 179 THR A O 1
ATOM 1377 N N . THR A 1 180 ? -9.805 39.479 23.326 1.00 16.67 180 THR A N 1
ATOM 1378 C CA . THR A 1 180 ? -9.286 40.704 22.722 1.00 15.82 180 THR A CA 1
ATOM 1379 C C . THR A 1 180 ? -9.111 40.414 21.237 1.00 16.78 180 THR A C 1
ATOM 1380 O O . THR A 1 180 ? -8.629 39.346 20.858 1.00 18.47 180 THR A O 1
ATOM 1384 N N . ILE A 1 181 ? -9.493 41.370 20.397 1.00 16.77 181 ILE A N 1
ATOM 1385 C CA . ILE A 1 181 ? -9.327 41.226 18.961 1.00 16.20 181 ILE A CA 1
ATOM 1386 C C . ILE A 1 181 ? -8.562 42.466 18.504 1.00 15.45 181 ILE A C 1
ATOM 1387 O O . ILE A 1 181 ? -8.975 43.578 18.809 1.00 18.67 181 ILE A O 1
ATOM 1392 N N . ILE A 1 182 ? -7.428 42.258 17.839 1.00 15.10 182 ILE A N 1
ATOM 1393 C CA . ILE A 1 182 ? -6.615 43.359 17.311 1.00 14.56 182 ILE A CA 1
ATOM 1394 C C . ILE A 1 182 ? -6.827 43.428 15.805 1.00 15.24 182 ILE A C 1
ATOM 1395 O O . ILE A 1 182 ? -6.450 42.487 15.088 1.00 17.20 182 ILE A O 1
ATOM 1400 N N . GLU A 1 183 ? -7.417 44.524 15.332 1.00 15.77 183 GLU A N 1
ATOM 1401 C CA . GLU A 1 183 ? -7.635 44.725 13.892 1.00 16.70 183 GLU A CA 1
ATOM 1402 C C . GLU A 1 183 ? -6.459 45.550 13.367 1.00 17.38 183 GLU A C 1
ATOM 1403 O O . GLU A 1 183 ? -5.979 46.474 14.044 1.00 17.76 183 GLU A O 1
ATOM 1409 N N . ASN A 1 184 ? -6.047 45.245 12.143 1.00 17.31 184 ASN A N 1
ATOM 1410 C CA . ASN A 1 184 ? -4.910 45.899 11.491 1.00 18.00 184 ASN A CA 1
ATOM 1411 C C . ASN A 1 184 ? -3.631 45.617 12.278 1.00 18.36 184 ASN A C 1
ATOM 1412 O O . ASN A 1 184 ? -2.767 46.478 12.451 1.00 18.88 184 ASN A O 1
ATOM 1417 N N . ALA A 1 185 ? -3.527 44.377 12.749 1.00 17.30 185 ALA A N 1
ATOM 1418 C CA . ALA A 1 185 ? -2.369 43.908 13.489 1.00 17.56 185 ALA A CA 1
ATOM 1419 C C . ALA A 1 185 ? -1.148 43.794 12.568 1.00 16.57 185 ALA A C 1
ATOM 1420 O O . ALA A 1 185 ? -1.280 43.502 11.376 1.00 17.66 185 ALA A O 1
ATOM 1422 N N . ALA A 1 186 ? 0.044 44.031 13.122 1.00 16.53 186 ALA A N 1
ATOM 1423 C CA . ALA A 1 186 ? 1.285 43.878 12.360 1.00 15.66 186 ALA A CA 1
ATOM 1424 C C . ALA A 1 186 ? 1.418 42.381 12.077 1.00 16.33 186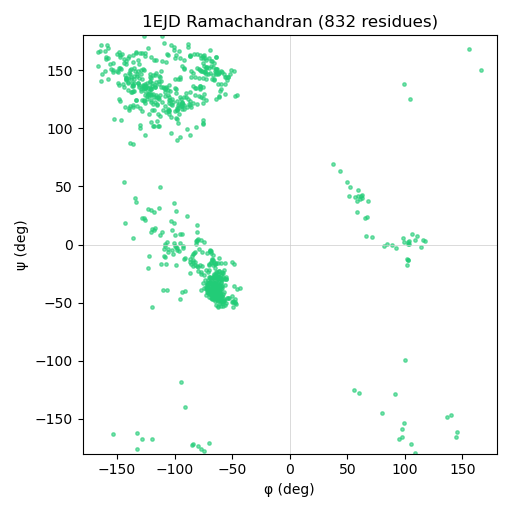 ALA A C 1
ATOM 1425 O O . ALA A 1 186 ? 1.099 41.551 12.942 1.00 17.63 186 ALA A O 1
ATOM 1427 N N . ARG A 1 187 ? 1.912 42.052 10.889 1.00 16.78 187 ARG A N 1
ATOM 1428 C CA . ARG A 1 187 ? 2.019 40.672 10.427 1.00 17.47 187 ARG A CA 1
ATOM 1429 C C . ARG A 1 187 ? 3.418 40.080 10.405 1.00 18.64 187 ARG A C 1
ATOM 1430 O O . ARG A 1 187 ? 3.594 38.929 9.999 1.00 21.10 187 ARG A O 1
ATOM 1438 N N . GLU A 1 188 ? 4.400 40.850 10.844 1.00 17.40 188 GLU A N 1
ATOM 1439 C CA . GLU A 1 188 ? 5.805 40.422 10.810 1.00 19.19 188 GLU A CA 1
ATOM 1440 C C . GLU A 1 188 ? 6.087 39.071 11.435 1.00 19.57 188 GLU A C 1
ATOM 1441 O O . GLU A 1 188 ? 5.449 38.697 12.399 1.00 18.15 188 GLU A O 1
ATOM 1447 N N . PRO A 1 189 ? 7.070 38.326 10.899 1.00 18.19 189 PRO A N 1
ATOM 1448 C CA . PRO A 1 189 ? 7.411 37.007 11.460 1.00 18.50 189 PRO A CA 1
ATOM 1449 C C . PRO A 1 189 ? 7.743 37.083 12.956 1.00 18.93 189 PRO A C 1
ATOM 1450 O O . PRO A 1 189 ? 7.537 36.113 13.691 1.00 18.24 189 PRO A O 1
ATOM 1454 N N . GLU A 1 190 ? 8.280 38.215 13.406 1.00 17.26 190 GLU A N 1
ATOM 1455 C CA . GLU A 1 190 ? 8.614 38.361 14.816 1.00 17.94 190 GLU A CA 1
ATOM 1456 C C . GLU A 1 190 ? 7.346 38.423 15.684 1.00 18.00 190 GLU A C 1
ATOM 1457 O O . GLU A 1 190 ? 7.376 38.027 16.851 1.00 17.92 190 GLU A O 1
ATOM 1463 N N . ILE A 1 191 ? 6.243 38.896 15.110 1.00 17.40 191 ILE A N 1
ATOM 1464 C CA . ILE A 1 191 ? 4.948 38.935 15.812 1.00 17.14 191 ILE A CA 1
ATOM 1465 C C . ILE A 1 191 ? 4.483 37.483 15.955 1.00 18.37 191 ILE A C 1
ATOM 1466 O O . ILE A 1 191 ? 4.013 37.055 17.018 1.00 17.10 191 ILE A O 1
ATOM 1471 N N . VAL A 1 192 ? 4.608 36.728 14.865 1.00 17.64 192 VAL A N 1
ATOM 1472 C CA . VAL A 1 192 ? 4.221 35.328 14.876 1.00 18.59 192 VAL A CA 1
ATOM 1473 C C . VAL A 1 192 ? 5.039 34.571 15.909 1.00 18.17 192 VAL A C 1
ATOM 1474 O O . VAL A 1 192 ? 4.484 33.772 16.662 1.00 17.79 192 VAL A O 1
ATOM 1478 N N . ASP A 1 193 ? 6.337 34.843 15.973 1.00 16.86 193 ASP A N 1
ATOM 1479 C CA . ASP A 1 193 ? 7.202 34.131 16.919 1.00 17.72 193 ASP A CA 1
ATOM 1480 C C . ASP A 1 193 ? 6.817 34.455 18.355 1.00 18.98 193 ASP A C 1
ATOM 1481 O O . ASP A 1 193 ? 6.800 33.585 19.212 1.00 18.05 193 ASP A O 1
ATOM 1486 N N . THR A 1 194 ? 6.526 35.721 18.624 1.00 16.25 194 THR A N 1
ATOM 1487 C CA . THR A 1 194 ? 6.141 36.110 19.977 1.00 16.51 194 THR A CA 1
ATOM 1488 C C . THR A 1 194 ? 4.797 35.450 20.356 1.00 16.13 194 THR A C 1
ATOM 1489 O O . THR A 1 194 ? 4.628 34.979 21.489 1.00 16.50 194 THR A O 1
ATOM 1493 N N . ALA A 1 195 ? 3.844 35.445 19.424 1.00 15.12 195 ALA A N 1
ATOM 1494 C CA . ALA A 1 195 ? 2.555 34.815 19.667 1.00 16.94 195 ALA A CA 1
ATOM 1495 C C . ALA A 1 195 ? 2.778 33.327 19.953 1.00 17.21 195 ALA A C 1
ATOM 1496 O O . ALA A 1 195 ? 2.203 32.779 20.899 1.00 16.99 195 ALA A O 1
ATOM 1498 N N . ASN A 1 196 ? 3.613 32.688 19.148 1.00 18.43 196 ASN A N 1
ATOM 1499 C CA . ASN A 1 196 ? 3.836 31.261 19.371 1.00 17.99 196 ASN A CA 1
ATOM 1500 C C . ASN A 1 196 ? 4.519 30.973 20.698 1.00 18.97 196 ASN A C 1
ATOM 1501 O O . ASN A 1 196 ? 4.265 29.932 21.313 1.00 19.59 196 ASN A O 1
ATOM 1506 N N . PHE A 1 197 ? 5.386 31.873 21.145 1.00 17.01 197 PHE A N 1
ATOM 1507 C CA . PHE A 1 197 ? 6.036 31.702 22.442 1.00 18.22 197 PHE A CA 1
ATOM 1508 C C . PHE A 1 197 ? 4.957 31.801 23.527 1.00 19.14 197 PHE A C 1
ATOM 1509 O O . PHE A 1 197 ? 4.928 31.005 24.470 1.00 18.68 197 PHE A O 1
ATOM 1517 N N . LEU A 1 198 ? 4.051 32.773 23.404 1.00 16.39 198 LEU A N 1
ATOM 1518 C CA . LEU A 1 198 ? 2.997 32.929 24.401 1.00 18.16 198 LEU A CA 1
ATOM 1519 C C . LEU A 1 198 ? 2.093 31.685 24.442 1.00 18.79 198 LEU A C 1
ATOM 1520 O O . LEU A 1 198 ? 1.692 31.242 25.520 1.00 18.88 198 LEU A O 1
ATOM 1525 N N . VAL A 1 199 ? 1.798 31.105 23.277 1.00 18.64 199 VAL A N 1
ATOM 1526 C CA . VAL A 1 199 ? 0.967 29.911 23.228 1.00 20.62 199 VAL A CA 1
ATOM 1527 C C . VAL A 1 199 ? 1.715 28.747 23.910 1.00 21.33 199 VAL A C 1
ATOM 1528 O O . VAL A 1 199 ? 1.101 27.924 24.597 1.00 21.82 199 VAL A O 1
ATOM 1532 N N . ALA A 1 200 ? 3.033 28.701 23.754 1.00 20.92 200 ALA A N 1
ATOM 1533 C CA . ALA A 1 200 ? 3.822 27.632 24.395 1.00 21.23 200 ALA A CA 1
ATOM 1534 C C . ALA A 1 200 ? 3.694 27.722 25.914 1.00 23.51 200 ALA A C 1
ATOM 1535 O O . ALA A 1 200 ? 3.798 26.704 26.621 1.00 25.40 200 ALA A O 1
ATOM 1537 N N . LEU A 1 201 ? 3.477 28.928 26.428 1.00 21.35 201 LEU A N 1
ATOM 1538 C CA . LEU A 1 201 ? 3.327 29.118 27.873 1.00 21.83 201 LEU A CA 1
ATOM 1539 C C . LEU A 1 201 ? 1.905 28.844 28.357 1.00 22.05 201 LEU A C 1
ATOM 1540 O O . LEU A 1 201 ? 1.647 28.831 29.571 1.00 22.85 201 LEU A O 1
ATOM 1545 N N . GLY A 1 202 ? 0.984 28.649 27.428 1.00 20.64 202 GLY A N 1
ATOM 1546 C CA . GLY A 1 202 ? -0.393 28.401 27.789 1.00 20.18 202 GLY A CA 1
ATOM 1547 C C . GLY A 1 202 ? -1.393 29.438 27.312 1.00 19.80 202 GLY A C 1
ATOM 1548 O O . GLY A 1 202 ? -2.573 29.348 27.619 1.00 22.07 202 GLY A O 1
ATOM 1549 N N . ALA A 1 203 ? -0.936 30.437 26.556 1.00 19.99 203 ALA A N 1
ATOM 1550 C CA . ALA A 1 203 ? -1.867 31.438 26.060 1.00 20.27 203 ALA A CA 1
ATOM 1551 C C . ALA A 1 203 ? -2.727 30.886 24.928 1.00 20.14 203 ALA A C 1
ATOM 1552 O O . ALA A 1 203 ? -2.387 29.878 24.312 1.00 21.59 203 ALA A O 1
ATOM 1554 N N . LYS A 1 204 ? -3.829 31.579 24.653 1.00 20.38 204 LYS A N 1
ATOM 1555 C CA . LYS A 1 204 ? -4.744 31.206 23.575 1.00 19.75 204 LYS A CA 1
ATOM 1556 C C . LYS A 1 204 ? -4.762 32.356 22.572 1.00 19.91 204 LYS A C 1
ATOM 1557 O O . LYS A 1 204 ? -5.428 33.349 22.799 1.00 20.54 204 LYS A O 1
ATOM 1563 N N . ILE A 1 205 ? -4.050 32.188 21.466 1.00 19.78 205 ILE A N 1
ATOM 1564 C CA . ILE A 1 205 ? -3.934 33.237 20.444 1.00 18.49 205 ILE A CA 1
ATOM 1565 C C . ILE A 1 205 ? -4.072 32.588 19.082 1.00 20.70 205 ILE A C 1
ATOM 1566 O O . ILE A 1 205 ? -3.536 31.500 18.851 1.00 21.97 205 ILE A O 1
ATOM 1571 N N . SER A 1 206 ? -4.802 33.250 18.199 1.00 18.13 206 SER A N 1
ATOM 1572 C CA . SER A 1 206 ? -4.937 32.777 16.830 1.00 19.31 206 SER A CA 1
ATOM 1573 C C . SER A 1 206 ? -4.947 33.983 15.898 1.00 19.61 206 SER A C 1
ATOM 1574 O O . SER A 1 206 ? -5.220 35.115 16.317 1.00 19.25 206 SER A O 1
ATOM 1577 N N . GLY A 1 207 ? -4.603 33.751 14.634 1.00 17.75 207 GLY A N 1
ATOM 1578 C CA . GLY A 1 207 ? -4.577 34.838 13.671 1.00 17.49 207 GLY A CA 1
ATOM 1579 C C . GLY A 1 207 ? -3.221 35.514 13.544 1.00 18.11 207 GLY A C 1
ATOM 1580 O O . GLY A 1 207 ? -3.069 36.413 12.716 1.00 17.83 207 GLY A O 1
ATOM 1581 N N . GLN A 1 208 ? -2.234 35.111 14.340 1.00 17.17 208 GLN A N 1
ATOM 1582 C CA . GLN A 1 208 ? -0.915 35.738 14.241 1.00 17.68 208 GLN A CA 1
ATOM 1583 C C . GLN A 1 208 ? -0.367 35.528 12.824 1.00 18.87 208 GLN A C 1
ATOM 1584 O O . GLN A 1 208 ? -0.424 34.419 12.261 1.00 20.09 208 GLN A O 1
ATOM 1590 N N . GLY A 1 209 ? 0.154 36.600 12.236 1.00 17.43 209 GLY A N 1
ATOM 1591 C CA . GLY A 1 209 ? 0.632 36.513 10.868 1.00 19.30 209 GLY A CA 1
ATOM 1592 C C . GLY A 1 209 ? -0.368 37.128 9.896 1.00 19.89 209 GLY A C 1
ATOM 1593 O O . GLY A 1 209 ? -0.004 37.423 8.741 1.00 21.15 209 GLY A O 1
ATOM 1594 N N . THR A 1 210 ? -1.612 37.296 10.349 1.00 18.38 210 THR A N 1
ATOM 1595 C CA . THR A 1 210 ? -2.679 37.910 9.558 1.00 18.92 210 THR A CA 1
ATOM 1596 C C . THR A 1 210 ? -2.984 39.287 10.167 1.00 18.03 210 THR A C 1
ATOM 1597 O O . THR A 1 210 ? -2.453 39.658 11.233 1.00 18.87 210 THR A O 1
ATOM 1601 N N . ASP A 1 211 ? -3.840 40.053 9.509 1.00 19.00 211 ASP A N 1
ATOM 1602 C CA . ASP A 1 211 ? -4.165 41.372 10.026 1.00 18.65 211 ASP A CA 1
ATOM 1603 C C . ASP A 1 211 ? -5.134 41.406 11.195 1.00 18.37 211 ASP A C 1
ATOM 1604 O O . ASP A 1 211 ? -5.509 42.482 11.658 1.00 18.74 211 ASP A O 1
ATOM 1609 N N . ARG A 1 212 ? -5.541 40.244 11.699 1.00 16.19 212 ARG A N 1
ATOM 1610 C CA . ARG A 1 212 ? -6.489 40.215 12.806 1.00 16.67 212 ARG A CA 1
ATOM 1611 C C . ARG A 1 212 ? -6.079 39.132 13.776 1.00 17.58 212 ARG A C 1
ATOM 1612 O O . ARG A 1 212 ? -6.087 37.943 13.441 1.00 18.23 212 ARG A O 1
ATOM 1620 N N . ILE A 1 213 ? -5.715 39.547 14.985 1.00 15.24 213 ILE A N 1
ATOM 1621 C CA . ILE A 1 213 ? -5.294 38.590 16.010 1.00 15.41 213 ILE A CA 1
ATOM 1622 C C . ILE A 1 213 ? -6.351 38.494 17.105 1.00 16.39 213 ILE A C 1
ATOM 1623 O O . ILE A 1 213 ? -6.865 39.508 17.567 1.00 16.68 213 ILE A O 1
ATOM 1628 N N . THR A 1 214 ? -6.674 37.273 17.513 1.00 16.69 214 THR A N 1
ATOM 1629 C CA . THR A 1 214 ? -7.658 37.052 18.574 1.00 17.05 214 THR A CA 1
ATOM 1630 C C . THR A 1 214 ? -6.962 36.392 19.750 1.00 17.57 214 THR A C 1
ATOM 1631 O O . THR A 1 214 ? -6.257 35.400 19.577 1.00 18.85 214 THR A O 1
ATOM 1635 N N . ILE A 1 215 ? -7.143 36.968 20.935 1.00 16.53 215 ILE A N 1
ATOM 1636 C CA . ILE A 1 215 ? -6.543 36.429 22.146 1.00 17.74 215 ILE A CA 1
ATOM 1637 C C . ILE A 1 215 ? -7.656 36.150 23.147 1.00 18.01 215 ILE A C 1
ATOM 1638 O O . ILE A 1 215 ? -8.505 37.010 23.396 1.00 18.64 215 ILE A O 1
ATOM 1643 N N . GLU A 1 216 ? -7.675 34.937 23.702 1.00 18.49 216 GLU A N 1
ATOM 1644 C CA . GLU A 1 216 ? -8.667 34.586 24.723 1.00 20.56 216 GLU A CA 1
ATOM 1645 C C . GLU A 1 216 ? -7.847 34.545 26.009 1.00 17.88 216 GLU A C 1
ATOM 1646 O O . GLU A 1 216 ? -6.966 33.719 26.149 1.00 19.88 216 GLU A O 1
ATOM 1652 N N . GLY A 1 217 ? -8.124 35.456 26.932 1.00 18.37 217 GLY A N 1
ATOM 1653 C CA . GLY A 1 217 ? -7.362 35.513 28.167 1.00 18.37 217 GLY A CA 1
ATOM 1654 C C . GLY A 1 217 ? -7.448 34.272 29.045 1.00 21.01 217 GLY A C 1
ATOM 1655 O O . GLY A 1 217 ? -8.474 33.586 29.061 1.00 22.43 217 GLY A O 1
ATOM 1656 N N . VAL A 1 218 ? -6.350 33.980 29.734 1.00 20.10 218 VAL A N 1
ATOM 1657 C CA . VAL A 1 218 ? -6.290 32.850 30.662 1.00 21.53 218 VAL A CA 1
ATOM 1658 C C . VAL A 1 218 ? -5.884 33.386 32.026 1.00 23.47 218 VAL A C 1
ATOM 1659 O O . VAL A 1 218 ? -5.479 34.536 32.155 1.00 22.85 218 VAL A O 1
ATOM 1663 N N . GLU A 1 219 ? -5.995 32.560 33.060 1.00 26.22 219 GLU A N 1
ATOM 1664 C CA . GLU A 1 219 ? -5.649 33.035 34.400 1.00 28.29 219 GLU A CA 1
ATOM 1665 C C . GLU A 1 219 ? -4.167 33.224 34.657 1.00 25.83 219 GLU A C 1
ATOM 1666 O O . GLU A 1 219 ? -3.772 34.175 35.329 1.00 27.58 219 GLU A O 1
ATOM 1672 N N . ARG A 1 220 ? -3.344 32.331 34.122 1.00 24.93 220 ARG A N 1
ATOM 1673 C CA . ARG A 1 220 ? -1.914 32.448 34.323 1.00 25.48 220 ARG A CA 1
ATOM 1674 C C . ARG A 1 220 ? -1.163 31.668 33.259 1.00 25.28 220 ARG A C 1
ATOM 1675 O O . ARG A 1 220 ? -1.727 30.785 32.602 1.00 26.82 220 ARG A O 1
ATOM 1683 N N . LEU A 1 221 ? 0.099 32.022 33.066 1.00 22.97 221 LEU A N 1
ATOM 1684 C CA . LEU A 1 221 ? 0.929 31.350 32.080 1.00 23.63 221 LEU A CA 1
ATOM 1685 C C . LEU A 1 221 ? 2.003 30.580 32.826 1.00 24.05 221 LEU A C 1
ATOM 1686 O O . LEU A 1 221 ? 2.452 31.015 33.887 1.00 24.33 221 LEU A O 1
ATOM 1691 N N . GLY A 1 222 ? 2.431 29.463 32.244 1.00 23.88 222 GLY A N 1
ATOM 1692 C CA . GLY A 1 222 ? 3.430 28.615 32.876 1.00 26.87 222 GLY A CA 1
ATOM 1693 C C . GLY A 1 222 ? 4.871 28.838 32.476 1.00 27.32 222 GLY A C 1
ATOM 1694 O O . GLY A 1 222 ? 5.430 29.901 32.701 1.00 29.69 222 GLY A O 1
ATOM 1695 N N . GLY A 1 223 ? 5.497 27.820 31.903 1.00 27.07 223 GLY A N 1
ATOM 1696 C CA . GLY A 1 223 ? 6.882 27.957 31.504 1.00 26.70 223 GLY A CA 1
ATOM 1697 C C . GLY A 1 223 ? 7.170 27.006 30.365 1.00 25.50 223 GLY A C 1
ATOM 1698 O O . GLY A 1 223 ? 6.253 26.520 29.720 1.00 29.37 223 GLY A O 1
ATOM 1699 N N . GLY A 1 224 ? 8.436 26.742 30.104 1.00 25.49 224 GLY A N 1
ATOM 1700 C CA . GLY A 1 224 ? 8.741 25.808 29.036 1.00 27.99 224 GLY A CA 1
ATOM 1701 C C . GLY A 1 224 ? 10.004 26.178 28.300 1.00 26.67 224 GLY A C 1
ATOM 1702 O O . GLY A 1 224 ? 10.812 26.943 28.802 1.00 29.58 224 GLY A O 1
ATOM 1703 N N . VAL A 1 225 ? 10.163 25.629 27.102 1.00 26.80 225 VAL A N 1
ATOM 1704 C CA . VAL A 1 225 ? 11.337 25.879 26.280 1.00 25.16 225 VAL A CA 1
ATOM 1705 C C . VAL A 1 225 ? 10.849 26.382 24.923 1.00 24.70 225 VAL A C 1
ATOM 1706 O O . VAL A 1 225 ? 9.865 25.874 24.381 1.00 25.16 225 VAL A O 1
ATOM 1710 N N . TYR A 1 226 ? 11.534 27.391 24.386 1.00 22.01 226 TYR A N 1
ATOM 1711 C CA . TYR A 1 226 ? 11.144 27.956 23.097 1.00 21.43 226 TYR A CA 1
ATOM 1712 C C . TYR A 1 226 ? 12.367 28.458 22.365 1.00 19.06 226 TYR A C 1
ATOM 1713 O O . TYR A 1 226 ? 13.211 29.119 22.946 1.00 21.87 226 TYR A O 1
ATOM 1722 N N . ARG A 1 227 ? 12.438 28.180 21.065 1.00 18.89 227 ARG A N 1
ATOM 1723 C CA . ARG A 1 227 ? 13.565 28.601 20.264 1.00 19.54 227 ARG A CA 1
ATOM 1724 C C . ARG A 1 227 ? 13.173 29.785 19.380 1.00 19.79 227 ARG A C 1
ATOM 1725 O O . ARG A 1 227 ? 12.221 29.691 18.607 1.00 21.33 227 ARG A O 1
ATOM 1740 N N . VAL A 1 228 ? 13.924 30.880 19.509 1.00 18.33 228 VAL A N 1
ATOM 1741 C CA . VAL A 1 228 ? 13.662 32.118 18.743 1.00 18.22 228 VAL A CA 1
ATOM 1742 C C . VAL A 1 228 ? 13.901 31.839 17.262 1.00 18.66 228 VAL A C 1
ATOM 1743 O O . VAL A 1 228 ? 14.833 31.113 16.910 1.00 20.50 228 VAL A O 1
ATOM 1747 N N . LEU A 1 229 ? 13.074 32.414 16.395 1.00 17.90 229 LEU A N 1
ATOM 1748 C CA . LEU A 1 229 ? 13.247 32.176 14.960 1.00 19.06 229 LEU A CA 1
ATOM 1749 C C . LEU A 1 229 ? 14.511 32.854 14.400 1.00 18.19 229 LEU A C 1
ATOM 1750 O O . LEU A 1 229 ? 15.094 33.755 15.007 1.00 18.90 229 LEU A O 1
ATOM 1755 N N . PRO A 1 230 ? 14.981 32.390 13.239 1.00 17.27 230 PRO A N 1
ATOM 1756 C CA . PRO A 1 230 ? 16.176 32.937 12.595 1.00 16.96 230 PRO A CA 1
ATOM 1757 C C . PRO A 1 230 ? 15.976 34.399 12.171 1.00 16.37 230 PRO A C 1
ATOM 1758 O O . PRO A 1 230 ? 14.860 34.801 11.850 1.00 18.12 230 PRO A O 1
ATOM 1762 N N . ASP A 1 231 ? 17.075 35.142 12.140 1.00 16.02 231 ASP A N 1
ATOM 1763 C CA . ASP A 1 231 ? 17.074 36.550 11.716 1.00 16.48 231 ASP A CA 1
ATOM 1764 C C . ASP A 1 231 ? 16.932 36.596 10.177 1.00 17.08 231 ASP A C 1
ATOM 1765 O O . ASP A 1 231 ? 17.895 36.346 9.437 1.00 17.03 231 ASP A O 1
ATOM 1770 N N . ARG A 1 232 ? 15.738 36.936 9.693 1.00 15.33 232 ARG A N 1
ATOM 1771 C CA . ARG A 1 232 ? 15.512 36.980 8.241 1.00 15.59 232 ARG A CA 1
ATOM 1772 C C . ARG A 1 232 ? 16.309 38.081 7.527 1.00 15.00 232 ARG A C 1
ATOM 1773 O O . ARG A 1 232 ? 16.666 37.917 6.357 1.00 16.53 232 ARG A O 1
ATOM 1781 N N . ILE A 1 233 ? 16.609 39.188 8.209 1.00 14.85 233 ILE A N 1
ATOM 1782 C CA . ILE A 1 233 ? 17.353 40.247 7.549 1.00 14.51 233 ILE A CA 1
ATOM 1783 C C . ILE A 1 233 ? 18.839 39.861 7.474 1.00 16.29 233 ILE A C 1
ATOM 1784 O O . ILE A 1 233 ? 19.490 40.100 6.459 1.00 17.47 233 ILE A O 1
ATOM 1789 N N . GLU A 1 234 ? 19.360 39.238 8.525 1.00 16.61 234 GLU A N 1
ATOM 1790 C CA . GLU A 1 234 ? 20.748 38.771 8.486 1.00 18.00 234 GLU A CA 1
ATOM 1791 C C . GLU A 1 234 ? 20.848 37.767 7.325 1.00 16.80 234 GLU A C 1
ATOM 1792 O O . GLU A 1 234 ? 21.797 37.816 6.532 1.00 16.91 234 GLU A O 1
ATOM 1798 N N . THR A 1 235 ? 19.875 36.868 7.227 1.00 16.35 235 THR A N 1
ATOM 1799 C CA . THR A 1 235 ? 19.854 35.879 6.127 1.00 15.60 235 THR A CA 1
ATOM 1800 C C . THR A 1 235 ? 19.909 36.584 4.777 1.00 18.66 235 THR A C 1
ATOM 1801 O O . THR A 1 235 ? 20.723 36.252 3.922 1.00 16.90 235 THR A O 1
ATOM 1805 N N . GLY A 1 236 ? 19.033 37.571 4.588 1.00 16.36 236 GLY A N 1
ATOM 1806 C CA . GLY A 1 236 ? 19.036 38.282 3.326 1.00 15.91 236 GLY A CA 1
ATOM 1807 C C . GLY A 1 236 ? 20.349 38.985 3.079 1.00 16.66 236 GLY A C 1
ATOM 1808 O O . GLY A 1 236 ? 20.799 39.038 1.933 1.00 16.98 236 GLY A O 1
ATOM 1809 N N . THR A 1 237 ? 20.977 39.522 4.124 1.00 15.92 237 THR A N 1
ATOM 1810 C CA . THR A 1 237 ? 22.238 40.225 3.958 1.00 16.51 237 THR A CA 1
ATOM 1811 C C . THR A 1 237 ? 23.314 39.273 3.425 1.00 17.13 237 THR A C 1
ATOM 1812 O O . THR A 1 237 ? 24.058 39.638 2.516 1.00 17.17 237 THR A O 1
ATOM 1816 N N . PHE A 1 238 ? 23.378 38.060 3.966 1.00 18.35 238 PHE A N 1
ATOM 1817 C CA . PHE A 1 238 ? 24.377 37.099 3.490 1.00 19.24 238 PHE A CA 1
ATOM 1818 C C . PHE A 1 238 ? 24.047 36.559 2.107 1.00 19.24 238 PHE A C 1
ATOM 1819 O O . PHE A 1 238 ? 24.941 36.282 1.313 1.00 19.13 238 PHE A O 1
ATOM 1827 N N . LEU A 1 239 ? 22.769 36.417 1.804 1.00 16.98 239 LEU A N 1
ATOM 1828 C CA . LEU A 1 239 ? 22.389 35.985 0.445 1.00 17.32 239 LEU A CA 1
ATOM 1829 C C . LEU A 1 239 ? 22.815 37.056 -0.557 1.00 18.34 239 LEU A C 1
ATOM 1830 O O . LEU A 1 239 ? 23.316 36.739 -1.656 1.00 19.08 239 LEU A O 1
ATOM 1835 N N . VAL A 1 240 ? 22.638 38.327 -0.216 1.00 17.38 240 VAL A N 1
ATOM 1836 C CA . VAL A 1 240 ? 23.047 39.394 -1.127 1.00 16.07 240 VAL A CA 1
ATOM 1837 C C . VAL A 1 240 ? 24.585 39.426 -1.236 1.00 18.80 240 VAL A C 1
ATOM 1838 O O . VAL A 1 240 ? 25.123 39.690 -2.311 1.00 18.96 240 VAL A O 1
ATOM 1842 N N . ALA A 1 241 ? 25.273 39.098 -0.142 1.00 18.48 241 ALA A N 1
ATOM 1843 C CA . ALA A 1 241 ? 26.741 39.104 -0.141 1.00 19.67 241 ALA A CA 1
ATOM 1844 C C . ALA A 1 241 ? 27.252 38.153 -1.232 1.00 19.76 241 ALA A C 1
ATOM 1845 O O . ALA A 1 241 ? 28.192 38.485 -1.974 1.00 22.08 241 ALA A O 1
ATOM 1847 N N . ALA A 1 242 ? 26.621 36.991 -1.338 1.00 19.87 242 ALA A N 1
ATOM 1848 C CA . ALA A 1 242 ? 27.002 36.007 -2.365 1.00 20.99 242 ALA A CA 1
ATOM 1849 C C . ALA A 1 242 ? 26.541 36.476 -3.743 1.00 22.52 242 ALA A C 1
ATOM 1850 O O . ALA A 1 242 ? 27.267 36.389 -4.741 1.00 22.61 242 ALA A O 1
ATOM 1852 N N . ALA A 1 243 ? 25.314 36.977 -3.802 1.00 19.59 243 ALA A N 1
ATOM 1853 C CA . ALA A 1 243 ? 24.750 37.413 -5.071 1.00 20.17 243 ALA A CA 1
ATOM 1854 C C . ALA A 1 243 ? 25.488 38.540 -5.783 1.00 20.80 243 ALA A C 1
ATOM 1855 O O . ALA A 1 243 ? 25.396 38.641 -7.023 1.00 24.36 243 ALA A O 1
ATOM 1857 N N . ILE A 1 244 ? 26.186 39.395 -5.038 1.00 19.85 244 ILE A N 1
ATOM 1858 C CA . ILE A 1 244 ? 26.903 40.514 -5.637 1.00 19.38 244 ILE A CA 1
ATOM 1859 C C . ILE A 1 244 ? 28.385 40.250 -5.894 1.00 22.49 244 ILE A C 1
ATOM 1860 O O . ILE A 1 244 ? 29.072 41.070 -6.486 1.00 23.46 244 ILE A O 1
ATOM 1865 N N . SER A 1 245 ? 28.863 39.100 -5.444 1.00 23.11 245 SER A N 1
ATOM 1866 C CA . SER A 1 245 ? 30.287 38.760 -5.589 1.00 23.72 245 SER A CA 1
ATOM 1867 C C . SER A 1 245 ? 30.511 37.526 -6.458 1.00 24.72 245 SER A C 1
ATOM 1868 O O . SER A 1 245 ? 31.609 36.956 -6.446 1.00 25.36 245 SER A O 1
ATOM 1871 N N . GLY A 1 246 ? 29.478 37.105 -7.189 1.00 24.43 246 GLY A N 1
ATOM 1872 C CA . GLY A 1 246 ? 29.555 35.925 -8.034 1.00 25.83 246 GLY A CA 1
ATOM 1873 C C . GLY A 1 246 ? 29.741 34.666 -7.215 1.00 28.40 246 GLY A C 1
ATOM 1874 O O . GLY A 1 246 ? 30.203 33.635 -7.716 1.00 30.25 246 GLY A O 1
ATOM 1875 N N . GLY A 1 247 ? 29.333 34.745 -5.953 1.00 26.71 247 GLY A N 1
ATOM 1876 C CA . GLY A 1 247 ? 29.502 33.638 -5.021 1.00 26.40 247 GLY A CA 1
ATOM 1877 C C . GLY A 1 247 ? 28.510 32.497 -4.944 1.00 24.20 247 GLY A C 1
ATOM 1878 O O . GLY A 1 247 ? 27.597 32.367 -5.741 1.00 25.18 247 GLY A O 1
ATOM 1879 N N . LYS A 1 248 ? 28.712 31.660 -3.929 1.00 24.33 248 LYS A N 1
ATOM 1880 C CA . LYS A 1 248 ? 27.906 30.476 -3.689 1.00 26.89 248 LYS A CA 1
ATOM 1881 C C . LYS A 1 248 ? 27.863 30.308 -2.174 1.00 25.85 248 LYS A C 1
ATOM 1882 O O . LYS A 1 248 ? 28.904 30.192 -1.541 1.00 29.07 248 LYS A O 1
ATOM 1888 N N . ILE A 1 249 ? 26.671 30.275 -1.600 1.00 24.27 249 ILE A N 1
ATOM 1889 C CA . ILE A 1 249 ? 26.568 30.168 -0.152 1.00 24.21 249 ILE A CA 1
ATOM 1890 C C . ILE A 1 249 ? 25.423 29.296 0.321 1.00 22.15 249 ILE A C 1
ATOM 1891 O O . ILE A 1 249 ? 24.442 29.072 -0.381 1.00 23.73 249 ILE A O 1
ATOM 1896 N N . VAL A 1 250 ? 25.579 28.756 1.526 1.00 22.01 250 VAL A N 1
ATOM 1897 C CA . VAL A 1 250 ? 24.514 28.006 2.145 1.00 23.47 250 VAL A CA 1
ATOM 1898 C C . VAL A 1 250 ? 24.309 28.665 3.508 1.00 24.79 250 VAL A C 1
ATOM 1899 O O . VAL A 1 250 ? 25.243 28.801 4.298 1.00 23.43 250 VAL A O 1
ATOM 1903 N N . CYS A 1 251 ? 23.092 29.134 3.746 1.00 23.54 251 CYS A N 1
ATOM 1904 C CA . CYS A 1 251 ? 22.745 29.763 5.018 1.00 22.05 251 CYS A CA 1
ATOM 1905 C C . CYS A 1 251 ? 22.057 28.678 5.836 1.00 20.32 251 CYS A C 1
ATOM 1906 O O . CYS A 1 251 ? 21.009 28.179 5.442 1.00 20.44 251 CYS A O 1
ATOM 1909 N N . ARG A 1 252 ? 22.649 28.274 6.967 1.00 21.19 252 ARG A N 1
ATOM 1910 C CA . ARG A 1 252 ? 22.022 27.251 7.791 1.00 22.17 252 ARG A CA 1
ATOM 1911 C C . ARG A 1 252 ? 21.294 27.885 8.969 1.00 20.00 252 ARG A C 1
ATOM 1912 O O . ARG A 1 252 ? 21.582 29.026 9.321 1.00 21.49 252 ARG A O 1
ATOM 1927 N N . ASN A 1 253 ? 20.375 27.127 9.550 1.00 19.86 253 ASN A N 1
ATOM 1928 C CA . ASN A 1 253 ? 19.530 27.601 10.661 1.00 20.38 253 ASN A CA 1
ATOM 1929 C C . ASN A 1 253 ? 18.711 28.804 10.173 1.00 20.77 253 ASN A C 1
ATOM 1930 O O . ASN A 1 253 ? 18.518 29.786 10.893 1.00 20.32 253 ASN A O 1
ATOM 1935 N N . ALA A 1 254 ? 18.254 28.700 8.935 1.00 19.72 254 ALA A N 1
ATOM 1936 C CA . ALA A 1 254 ? 17.419 29.722 8.296 1.00 18.89 254 ALA A CA 1
ATOM 1937 C C . ALA A 1 254 ? 15.942 29.297 8.320 1.00 20.96 254 ALA A C 1
ATOM 1938 O O . ALA A 1 254 ? 15.595 28.169 8.683 1.00 21.62 254 ALA A O 1
ATOM 1940 N N . GLN A 1 255 ? 15.046 30.214 7.955 1.00 18.77 255 GLN A N 1
ATOM 1941 C CA . GLN A 1 255 ? 13.617 29.902 7.868 1.00 19.02 255 GLN A CA 1
ATOM 1942 C C . GLN A 1 255 ? 13.133 30.552 6.567 1.00 20.86 255 GLN A C 1
ATOM 1943 O O . GLN A 1 255 ? 12.657 31.679 6.537 1.00 20.05 255 GLN A O 1
ATOM 1949 N N . PRO A 1 256 ? 13.270 29.839 5.459 1.00 20.82 256 PRO A N 1
ATOM 1950 C CA . PRO A 1 256 ? 12.883 30.304 4.131 1.00 21.76 256 PRO A CA 1
ATOM 1951 C C . PRO A 1 256 ? 11.515 30.979 3.989 1.00 20.81 256 PRO A C 1
ATOM 1952 O O . PRO A 1 256 ? 11.382 31.962 3.252 1.00 21.54 256 PRO A O 1
ATOM 1956 N N . ASP A 1 257 ? 10.502 30.487 4.686 1.00 20.87 257 ASP A N 1
ATOM 1957 C CA . ASP A 1 257 ? 9.187 31.094 4.496 1.00 21.19 257 ASP A CA 1
ATOM 1958 C C . ASP A 1 257 ? 9.023 32.509 5.023 1.00 21.78 257 ASP A C 1
ATOM 1959 O O . ASP A 1 257 ? 7.989 33.132 4.798 1.00 25.16 257 ASP A O 1
ATOM 1964 N N . THR A 1 258 ? 10.036 33.032 5.699 1.00 18.91 258 THR A N 1
ATOM 1965 C CA . THR A 1 258 ? 9.952 34.406 6.186 1.00 18.57 258 THR A CA 1
ATOM 1966 C C . THR A 1 258 ? 10.561 35.377 5.179 1.00 19.67 258 THR A C 1
ATOM 1967 O O . THR A 1 258 ? 10.529 36.590 5.399 1.00 18.76 258 THR A O 1
ATOM 1971 N N . LEU A 1 259 ? 11.082 34.840 4.074 1.00 19.61 259 LEU A N 1
ATOM 1972 C CA . LEU A 1 259 ? 11.794 35.599 3.041 1.00 21.07 259 LEU A CA 1
ATOM 1973 C C . LEU A 1 259 ? 11.285 35.421 1.618 1.00 20.64 259 LEU A C 1
ATOM 1974 O O . LEU A 1 259 ? 12.057 35.637 0.672 1.00 19.63 259 LEU A O 1
ATOM 1983 N N . ASP A 1 260 ? 10.033 35.019 1.449 1.00 20.76 260 ASP A N 1
ATOM 1984 C CA . ASP A 1 260 ? 9.499 34.799 0.097 1.00 22.24 260 ASP A CA 1
ATOM 1985 C C . ASP A 1 260 ? 9.799 35.946 -0.880 1.00 20.65 260 ASP A C 1
ATOM 1986 O O . ASP A 1 260 ? 10.301 35.704 -1.988 1.00 21.47 260 ASP A O 1
ATOM 1991 N N . ALA A 1 261 ? 9.500 37.183 -0.486 1.00 19.27 261 ALA A N 1
ATOM 1992 C CA . ALA A 1 261 ? 9.731 38.308 -1.400 1.00 19.18 261 ALA A CA 1
ATOM 1993 C C . ALA A 1 261 ? 11.199 38.506 -1.756 1.00 18.93 261 ALA A C 1
ATOM 1994 O O . ALA A 1 261 ? 11.525 38.782 -2.905 1.00 19.62 261 ALA A O 1
ATOM 1996 N N . VAL A 1 262 ? 12.078 38.381 -0.761 1.00 17.83 262 VAL A N 1
ATOM 1997 C CA . VAL A 1 262 ? 13.502 38.526 -0.969 1.00 16.49 262 VAL A CA 1
ATOM 1998 C C . VAL A 1 262 ? 14.043 37.443 -1.895 1.00 16.38 262 VAL A C 1
ATOM 1999 O O . VAL A 1 262 ? 14.824 37.759 -2.792 1.00 16.61 262 VAL A O 1
ATOM 2003 N N . LEU A 1 263 ? 13.646 36.190 -1.672 1.00 17.31 263 LEU A N 1
ATOM 2004 C CA . LEU A 1 263 ? 14.128 35.097 -2.521 1.00 18.37 263 LEU A CA 1
ATOM 2005 C C . LEU A 1 263 ? 13.636 35.286 -3.952 1.00 19.21 263 LEU A C 1
ATOM 2006 O O . LEU A 1 263 ? 14.368 35.041 -4.903 1.00 17.85 263 LEU A O 1
ATOM 2011 N N . ALA A 1 264 ? 12.393 35.733 -4.109 1.00 18.02 264 ALA A N 1
ATOM 2012 C CA . ALA A 1 264 ? 11.898 35.951 -5.474 1.00 19.09 264 ALA A CA 1
ATOM 2013 C C . ALA A 1 264 ? 12.725 37.033 -6.165 1.00 18.37 264 ALA A C 1
ATOM 2014 O O . ALA A 1 264 ? 13.062 36.924 -7.343 1.00 20.00 264 ALA A O 1
ATOM 2016 N N . LYS A 1 265 ? 13.059 38.100 -5.450 1.00 17.93 265 LYS A N 1
ATOM 2017 C CA . LYS A 1 265 ? 13.846 39.160 -6.058 1.00 17.36 265 LYS A CA 1
ATOM 2018 C C . LYS A 1 265 ? 15.260 38.691 -6.404 1.00 18.93 265 LYS A C 1
ATOM 2019 O O . LYS A 1 265 ? 15.817 39.084 -7.424 1.00 19.65 265 LYS A O 1
ATOM 2030 N N . LEU A 1 266 ? 15.834 37.828 -5.567 1.00 17.72 266 LEU A N 1
ATOM 2031 C CA . LEU A 1 266 ? 17.156 37.297 -5.857 1.00 18.65 266 LEU A CA 1
ATOM 2032 C C . LEU A 1 266 ? 17.078 36.410 -7.098 1.00 18.16 266 LEU A C 1
ATOM 2033 O O . LEU A 1 266 ? 18.006 36.414 -7.907 1.00 20.68 266 LEU A O 1
ATOM 2038 N N . ARG A 1 267 ? 15.992 35.659 -7.249 1.00 17.75 267 ARG A N 1
ATOM 2039 C CA . ARG A 1 267 ? 15.864 34.831 -8.469 1.00 18.94 267 ARG A CA 1
ATOM 2040 C C . ARG A 1 267 ? 15.779 35.737 -9.713 1.00 20.96 267 ARG A C 1
ATOM 2041 O O . ARG A 1 267 ? 16.321 35.407 -10.772 1.00 22.11 267 ARG A O 1
ATOM 2049 N N . GLU A 1 268 ? 15.110 36.883 -9.590 1.00 20.53 268 GLU A N 1
ATOM 2050 C CA . GLU A 1 268 ? 15.017 37.816 -10.729 1.00 20.56 268 GLU A CA 1
ATOM 2051 C C . GLU A 1 268 ? 16.392 38.392 -11.081 1.00 21.35 268 GLU A C 1
ATOM 2052 O O . GLU A 1 268 ? 16.669 38.727 -12.240 1.00 23.32 268 GLU A O 1
ATOM 2058 N N . ALA A 1 269 ? 17.269 38.492 -10.080 1.00 20.48 269 ALA A N 1
ATOM 2059 C CA . ALA A 1 269 ? 18.610 39.011 -10.272 1.00 20.65 269 ALA A CA 1
ATOM 2060 C C . ALA A 1 269 ? 19.517 37.937 -10.882 1.00 21.78 269 ALA A C 1
ATOM 2061 O O . ALA A 1 269 ? 20.690 38.208 -11.136 1.00 22.68 269 ALA A O 1
ATOM 2063 N N . GLY A 1 270 ? 18.993 36.726 -11.067 1.00 22.79 270 GLY A N 1
ATOM 2064 C CA . GLY A 1 270 ? 19.801 35.669 -11.677 1.00 23.53 270 GLY A CA 1
ATOM 2065 C C . GLY A 1 270 ? 20.361 34.589 -10.759 1.00 24.02 270 GLY A C 1
ATOM 2066 O O . GLY A 1 270 ? 21.067 33.683 -11.208 1.00 26.32 270 GLY A O 1
ATOM 2067 N N . ALA A 1 271 ? 20.033 34.649 -9.477 1.00 23.27 271 ALA A N 1
ATOM 2068 C CA . ALA A 1 271 ? 20.539 33.646 -8.539 1.00 21.70 271 ALA A CA 1
ATOM 2069 C C . ALA A 1 271 ? 19.826 32.298 -8.659 1.00 24.53 271 ALA A C 1
ATOM 2070 O O . ALA A 1 271 ? 18.623 32.230 -8.923 1.00 24.05 271 ALA A O 1
ATOM 2072 N N . ASP A 1 272 ? 20.593 31.221 -8.481 1.00 23.48 272 ASP A N 1
ATOM 2073 C CA . ASP A 1 272 ? 20.082 29.844 -8.494 1.00 25.32 272 ASP A CA 1
ATOM 2074 C C . ASP A 1 272 ? 19.900 29.499 -7.008 1.00 23.59 272 ASP A C 1
ATOM 2075 O O . ASP A 1 272 ? 20.875 29.314 -6.279 1.00 24.41 272 ASP A O 1
ATOM 2080 N N . ILE A 1 273 ? 18.646 29.425 -6.587 1.00 23.93 273 ILE A N 1
ATOM 2081 C CA . ILE A 1 273 ? 18.300 29.198 -5.186 1.00 24.14 273 ILE A CA 1
ATOM 2082 C C . ILE A 1 273 ? 17.564 27.905 -4.893 1.00 26.04 273 ILE A C 1
ATOM 2083 O O . ILE A 1 273 ? 16.688 27.493 -5.648 1.00 26.76 273 ILE A O 1
ATOM 2088 N N . GLU A 1 274 ? 17.937 27.265 -3.787 1.00 25.01 274 GLU A N 1
ATOM 2089 C CA . GLU A 1 274 ? 17.267 26.061 -3.348 1.00 26.37 274 GLU A CA 1
ATOM 2090 C C . GLU A 1 274 ? 16.989 26.287 -1.875 1.00 24.23 274 GLU A C 1
ATOM 2091 O O . GLU A 1 274 ? 17.727 27.007 -1.213 1.00 24.23 274 GLU A O 1
ATOM 2097 N N . THR A 1 275 ? 15.910 25.700 -1.379 1.00 26.24 275 THR A N 1
ATOM 2098 C CA . THR A 1 275 ? 15.573 25.859 0.028 1.00 27.43 275 THR A CA 1
ATOM 2099 C C . THR A 1 275 ? 15.238 24.528 0.655 1.00 30.77 275 THR A C 1
ATOM 2100 O O . THR A 1 275 ? 14.658 23.638 0.013 1.00 32.33 275 THR A O 1
ATOM 2104 N N . GLY A 1 276 ? 15.616 24.402 1.919 1.00 30.78 276 GLY A N 1
ATOM 2105 C CA . GLY A 1 276 ? 15.344 23.190 2.664 1.00 31.67 276 GLY A CA 1
ATOM 2106 C C . GLY A 1 276 ? 14.486 23.553 3.858 1.00 35.08 276 GLY A C 1
ATOM 2107 O O . GLY A 1 276 ? 13.959 24.667 3.939 1.00 34.24 276 GLY A O 1
ATOM 2108 N N . GLU A 1 277 ? 14.347 22.629 4.799 1.00 36.49 277 GLU A N 1
ATOM 2109 C CA . GLU A 1 277 ? 13.518 22.906 5.967 1.00 36.24 277 GLU A CA 1
ATOM 2110 C C . GLU A 1 277 ? 14.068 24.080 6.768 1.00 34.15 277 GLU A C 1
ATOM 2111 O O . GLU A 1 277 ? 13.330 24.982 7.184 1.00 36.32 277 GLU A O 1
ATOM 2117 N N . ASP A 1 278 ? 15.377 24.078 6.957 1.00 31.30 278 ASP A N 1
ATOM 2118 C CA . ASP A 1 278 ? 16.016 25.116 7.744 1.00 27.95 278 ASP A CA 1
ATOM 2119 C C . ASP A 1 278 ? 17.245 25.670 7.070 1.00 21.18 278 ASP A C 1
ATOM 2120 O O . ASP A 1 278 ? 18.226 25.998 7.726 1.00 22.79 278 ASP A O 1
ATOM 2125 N N . TRP A 1 279 ? 17.205 25.780 5.742 1.00 21.77 279 TRP A N 1
ATOM 2126 C CA . TRP A 1 279 ? 18.351 26.327 5.043 1.00 20.59 279 TRP A CA 1
ATOM 2127 C C . TRP A 1 279 ? 18.000 26.887 3.662 1.00 17.23 279 TRP A C 1
ATOM 2128 O O . TRP A 1 279 ? 16.946 26.590 3.087 1.00 20.34 279 TRP A O 1
ATOM 2139 N N . ILE A 1 280 ? 18.898 27.726 3.186 1.00 19.57 280 ILE A N 1
ATOM 2140 C CA . ILE A 1 280 ? 18.789 28.345 1.877 1.00 20.22 280 ILE A CA 1
ATOM 2141 C C . ILE A 1 280 ? 20.148 28.349 1.194 1.00 20.20 280 ILE A C 1
ATOM 2142 O O . ILE A 1 280 ? 21.148 28.775 1.771 1.00 23.17 280 ILE A O 1
ATOM 2147 N N . SER A 1 281 ? 20.190 27.904 -0.058 1.00 21.14 281 SER A N 1
ATOM 2148 C CA . SER A 1 281 ? 21.443 27.978 -0.774 1.00 22.29 281 SER A CA 1
ATOM 2149 C C . SER A 1 281 ? 21.263 28.923 -1.963 1.00 22.38 281 SER A C 1
ATOM 2150 O O . SER A 1 281 ? 20.176 29.017 -2.533 1.00 22.84 281 SER A O 1
ATOM 2153 N N . LEU A 1 282 ? 22.330 29.618 -2.306 1.00 21.12 282 LEU A N 1
ATOM 2154 C CA . LEU A 1 282 ? 22.310 30.548 -3.433 1.00 21.85 282 LEU A CA 1
ATOM 2155 C C . LEU A 1 282 ? 23.597 30.373 -4.217 1.00 23.15 282 LEU A C 1
ATOM 2156 O O . LEU A 1 282 ? 24.682 30.354 -3.635 1.00 24.12 282 LEU A O 1
ATOM 2161 N N . ASP A 1 283 ? 23.470 30.245 -5.541 1.00 23.53 283 ASP A N 1
ATOM 2162 C CA . ASP A 1 283 ? 24.637 30.109 -6.413 1.00 24.48 283 ASP A CA 1
ATOM 2163 C C . ASP A 1 283 ? 24.463 31.043 -7.601 1.00 22.52 283 ASP A C 1
ATOM 2164 O O . ASP A 1 283 ? 23.447 30.967 -8.283 1.00 23.23 283 ASP A O 1
ATOM 2169 N N . MET A 1 284 ? 25.441 31.920 -7.820 1.00 22.68 284 MET A N 1
ATOM 2170 C CA . MET A 1 284 ? 25.409 32.847 -8.964 1.00 24.95 284 MET A CA 1
ATOM 2171 C C . MET A 1 284 ? 26.116 32.240 -10.164 1.00 27.28 284 MET A C 1
ATOM 2172 O O . MET A 1 284 ? 26.027 32.774 -11.258 1.00 27.11 284 MET A O 1
ATOM 2177 N N . HIS A 1 285 ? 26.840 31.149 -9.943 1.00 28.33 285 HIS A N 1
ATOM 2178 C CA . HIS A 1 285 ? 27.587 30.510 -11.026 1.00 30.34 285 HIS A CA 1
ATOM 2179 C C . HIS A 1 285 ? 28.590 31.478 -11.645 1.00 28.82 285 HIS A C 1
ATOM 2180 O O . HIS A 1 285 ? 28.805 31.472 -12.872 1.00 30.23 285 HIS A O 1
ATOM 2187 N N . GLY A 1 286 ? 29.196 32.300 -10.790 1.00 27.89 286 GLY A N 1
ATOM 2188 C CA . GLY A 1 286 ? 30.193 33.273 -11.197 1.00 27.30 286 GLY A CA 1
ATOM 2189 C C . GLY A 1 286 ? 29.684 34.466 -11.984 1.00 29.72 286 GLY A C 1
ATOM 2190 O O . GLY A 1 286 ? 30.469 35.292 -12.442 1.00 32.22 286 GLY A O 1
ATOM 2191 N N . LYS A 1 287 ? 28.369 34.585 -12.115 1.00 28.12 287 LYS A N 1
ATOM 2192 C CA . LYS A 1 287 ? 27.787 35.676 -12.882 1.00 29.13 287 LYS A CA 1
ATOM 2193 C C . LYS A 1 287 ? 27.449 36.932 -12.073 1.00 28.39 287 LYS A C 1
ATOM 2194 O O . LYS A 1 287 ? 27.162 36.875 -10.880 1.00 27.67 287 LYS A O 1
ATOM 2200 N N . ARG A 1 288 ? 27.508 38.063 -12.756 1.00 26.47 288 ARG A N 1
ATOM 2201 C CA . ARG A 1 288 ? 27.178 39.373 -12.215 1.00 25.29 288 ARG A CA 1
ATOM 2202 C C . ARG A 1 288 ? 25.651 39.350 -12.103 1.00 23.87 288 ARG A C 1
ATOM 2203 O O . ARG A 1 288 ? 24.966 38.728 -12.901 1.00 24.32 288 ARG A O 1
ATOM 2211 N N . PRO A 1 289 ? 25.088 40.022 -11.085 1.00 23.46 289 PRO A N 1
ATOM 2212 C CA . PRO A 1 289 ? 23.620 39.962 -11.034 1.00 22.86 289 PRO A CA 1
ATOM 2213 C C . PRO A 1 289 ? 22.955 40.847 -12.089 1.00 21.63 289 PRO A C 1
ATOM 2214 O O . PRO A 1 289 ? 23.591 41.738 -12.650 1.00 23.47 289 PRO A O 1
ATOM 2218 N N . LYS A 1 290 ? 21.679 40.575 -12.349 1.00 23.13 290 LYS A N 1
ATOM 2219 C CA . LYS A 1 290 ? 20.874 41.365 -13.287 1.00 24.17 290 LYS A CA 1
ATOM 2220 C C . LYS A 1 290 ? 20.092 42.365 -12.433 1.00 21.72 290 LYS A C 1
ATOM 2221 O O . LYS A 1 290 ? 19.641 42.016 -11.344 1.00 22.77 290 LYS A O 1
ATOM 2227 N N . ALA A 1 291 ? 19.916 43.587 -12.926 1.00 21.63 291 ALA A N 1
ATOM 2228 C CA . ALA A 1 291 ? 19.198 44.604 -12.160 1.00 21.49 291 ALA A CA 1
ATOM 2229 C C . ALA A 1 291 ? 17.735 44.215 -11.924 1.00 20.99 291 ALA A C 1
ATOM 2230 O O . ALA A 1 291 ? 17.115 43.545 -12.754 1.00 22.42 291 ALA A O 1
ATOM 2232 N N . VAL A 1 292 ? 17.192 44.632 -10.780 1.00 19.00 292 VAL A N 1
ATOM 2233 C CA . VAL A 1 292 ? 15.807 44.346 -10.441 1.00 18.76 292 VAL A CA 1
ATOM 2234 C C . VAL A 1 292 ? 15.034 45.600 -10.034 1.00 19.71 292 VAL A C 1
ATOM 2235 O O . VAL A 1 292 ? 15.600 46.658 -9.753 1.00 21.06 292 VAL A O 1
ATOM 2239 N N . THR A 1 293 ? 13.715 45.455 -10.019 1.00 19.76 293 THR A N 1
ATOM 2240 C CA . THR A 1 293 ? 12.833 46.536 -9.634 1.00 20.45 293 THR A CA 1
ATOM 2241 C C . THR A 1 293 ? 12.298 46.142 -8.278 1.00 21.22 293 THR A C 1
ATOM 2242 O O . THR A 1 293 ? 11.777 45.049 -8.108 1.00 22.66 293 THR A O 1
ATOM 2246 N N . VAL A 1 294 ? 12.421 47.050 -7.318 1.00 20.94 294 VAL A N 1
ATOM 2247 C CA . VAL A 1 294 ? 12.008 46.792 -5.950 1.00 22.28 294 VAL A CA 1
ATOM 2248 C C . VAL A 1 294 ? 11.132 47.892 -5.363 1.00 20.72 294 VAL A C 1
ATOM 2249 O O . VAL A 1 294 ? 11.433 49.076 -5.527 1.00 22.41 294 VAL A O 1
ATOM 2253 N N . ARG A 1 295 ? 10.060 47.492 -4.674 1.00 21.94 295 ARG A N 1
ATOM 2254 C CA . ARG A 1 295 ? 9.198 48.428 -3.956 1.00 21.88 295 ARG A CA 1
ATOM 2255 C C . ARG A 1 295 ? 9.035 47.855 -2.546 1.00 20.83 295 ARG A C 1
ATOM 2256 O O . ARG A 1 295 ? 8.523 46.748 -2.394 1.00 23.03 295 ARG A O 1
ATOM 2271 N N . THR A 1 296 ? 9.491 48.575 -1.525 1.00 18.68 296 THR A N 1
ATOM 2272 C CA . THR A 1 296 ? 9.315 48.089 -0.160 1.00 19.74 296 THR A CA 1
ATOM 2273 C C . THR A 1 296 ? 7.840 48.234 0.213 1.00 22.74 296 THR A C 1
ATOM 2274 O O . THR A 1 296 ? 7.146 49.116 -0.305 1.00 22.52 296 THR A O 1
ATOM 2278 N N . ALA A 1 297 ? 7.377 47.381 1.121 1.00 21.60 297 ALA A N 1
ATOM 2279 C CA . ALA A 1 297 ? 5.996 47.397 1.583 1.00 23.59 297 ALA A CA 1
ATOM 2280 C C . ALA A 1 297 ? 5.925 46.572 2.868 1.00 24.42 297 ALA A C 1
ATOM 2281 O O . ALA A 1 297 ? 6.867 45.851 3.204 1.00 22.38 297 ALA A O 1
ATOM 2283 N N . PRO A 1 298 ? 4.821 46.673 3.616 1.00 24.22 298 PRO A N 1
ATOM 2284 C CA . PRO A 1 298 ? 4.703 45.909 4.863 1.00 23.44 298 PRO A CA 1
ATOM 2285 C C . PRO A 1 298 ? 4.766 44.398 4.631 1.00 22.56 298 PRO A C 1
ATOM 2286 O O . PRO A 1 298 ? 4.345 43.897 3.601 1.00 22.83 298 PRO A O 1
ATOM 2290 N N . HIS A 1 299 ? 5.318 43.679 5.602 1.00 23.13 299 HIS A N 1
ATOM 2291 C CA . HIS A 1 299 ? 5.407 42.226 5.486 1.00 23.59 299 HIS A CA 1
ATOM 2292 C C . HIS A 1 299 ? 4.009 41.698 5.199 1.00 24.79 299 HIS A C 1
ATOM 2293 O O . HIS A 1 299 ? 3.047 42.152 5.821 1.00 24.94 299 HIS A O 1
ATOM 2300 N N . PRO A 1 300 ? 3.890 40.650 4.375 1.00 23.90 300 PRO A N 1
ATOM 2301 C CA . PRO A 1 300 ? 4.907 39.856 3.664 1.00 24.22 300 PRO A CA 1
ATOM 2302 C C . PRO A 1 300 ? 5.535 40.348 2.369 1.00 23.52 300 PRO A C 1
ATOM 2303 O O . PRO A 1 300 ? 6.127 39.563 1.634 1.00 25.13 300 PRO A O 1
ATOM 2307 N N . ALA A 1 301 ? 5.398 41.636 2.081 1.00 23.35 301 ALA A N 1
ATOM 2308 C CA . ALA A 1 301 ? 5.998 42.205 0.878 1.00 22.85 301 ALA A CA 1
ATOM 2309 C C . ALA A 1 301 ? 7.510 42.393 1.101 1.00 22.99 301 ALA A C 1
ATOM 2310 O O . ALA A 1 301 ? 8.035 42.009 2.154 1.00 24.34 301 ALA A O 1
ATOM 2312 N N . PHE A 1 302 ? 8.201 42.976 0.125 1.00 21.09 302 PHE A N 1
ATOM 2313 C CA . PHE A 1 302 ? 9.648 43.192 0.233 1.00 20.22 302 PHE A CA 1
ATOM 2314 C C . PHE A 1 302 ? 9.951 44.117 1.420 1.00 20.90 302 PHE A C 1
ATOM 2315 O O . PHE A 1 302 ? 9.429 45.226 1.519 1.00 19.92 302 PHE A O 1
ATOM 2323 N N . PRO A 1 303 ? 10.848 43.700 2.318 1.00 17.66 303 PRO A N 1
ATOM 2324 C CA . PRO A 1 303 ? 11.197 44.481 3.509 1.00 18.29 303 PRO A CA 1
ATOM 2325 C C . PRO A 1 303 ? 12.126 45.665 3.361 1.00 18.77 303 PRO A C 1
ATOM 2326 O O . PRO A 1 303 ? 13.173 45.580 2.714 1.00 18.24 303 PRO A O 1
ATOM 2330 N N . THR A 1 304 ? 11.741 46.780 3.976 1.00 18.65 304 THR A N 1
ATOM 2331 C CA . THR A 1 304 ? 12.566 47.966 3.942 1.00 18.54 304 THR A CA 1
ATOM 2332 C C . THR A 1 304 ? 13.947 47.679 4.532 1.00 15.81 304 THR A C 1
ATOM 2333 O O . THR A 1 304 ? 14.945 48.278 4.127 1.00 17.41 304 THR A O 1
ATOM 2337 N N . ASP A 1 305 ? 14.033 46.741 5.484 1.00 17.24 305 ASP A N 1
ATOM 2338 C CA . ASP A 1 305 ? 15.346 46.441 6.058 1.00 17.76 305 ASP A CA 1
ATOM 2339 C C . ASP A 1 305 ? 16.320 45.743 5.093 1.00 17.38 305 ASP A C 1
ATOM 2340 O O . ASP A 1 305 ? 17.478 45.520 5.460 1.00 17.35 305 ASP A O 1
ATOM 2345 N N . MET A 1 306 ? 15.846 45.386 3.895 1.00 17.35 306 MET A N 1
ATOM 2346 C CA . MET A 1 306 ? 16.695 44.808 2.840 1.00 15.75 306 MET A CA 1
ATOM 2347 C C . MET A 1 306 ? 16.921 45.799 1.702 1.00 15.84 306 MET A C 1
ATOM 2348 O O . MET A 1 306 ? 17.627 45.501 0.722 1.00 16.34 306 MET A O 1
ATOM 2353 N N . GLN A 1 307 ? 16.323 46.982 1.814 1.00 15.85 307 GLN A N 1
ATOM 2354 C CA . GLN A 1 307 ? 16.430 47.979 0.755 1.00 15.38 307 GLN A CA 1
ATOM 2355 C C . GLN A 1 307 ? 17.851 48.457 0.419 1.00 17.59 307 GLN A C 1
ATOM 2356 O O . GLN A 1 307 ? 18.225 48.509 -0.769 1.00 17.63 307 GLN A O 1
ATOM 2362 N N . ALA A 1 308 ? 18.649 48.777 1.436 1.00 16.82 308 ALA A N 1
ATOM 2363 C CA . ALA A 1 308 ? 19.997 49.262 1.168 1.00 16.56 308 ALA A CA 1
ATOM 2364 C C . ALA A 1 308 ? 20.832 48.184 0.478 1.00 17.01 308 ALA A C 1
ATOM 2365 O O . ALA A 1 308 ? 21.637 48.468 -0.428 1.00 18.00 308 ALA A O 1
ATOM 2367 N N . GLN A 1 309 ? 20.636 46.946 0.916 1.00 15.49 309 GLN A N 1
ATOM 2368 C CA . GLN A 1 309 ? 21.380 45.818 0.375 1.00 16.85 309 GLN A CA 1
ATOM 2369 C C . GLN A 1 309 ? 21.038 45.585 -1.083 1.00 17.26 309 GLN A C 1
ATOM 2370 O O . GLN A 1 309 ? 21.921 45.293 -1.902 1.00 16.92 309 GLN A O 1
ATOM 2381 N N . PHE A 1 310 ? 19.757 45.729 -1.428 1.00 16.58 310 PHE A N 1
ATOM 2382 C CA . PHE A 1 310 ? 19.395 45.541 -2.821 1.00 16.75 310 PHE A CA 1
ATOM 2383 C C . PHE A 1 310 ? 19.774 46.770 -3.648 1.00 16.48 310 PHE A C 1
ATOM 2384 O O . PHE A 1 310 ? 19.945 46.651 -4.868 1.00 16.89 310 PHE A O 1
ATOM 2392 N N . THR A 1 311 ? 19.892 47.942 -3.033 1.00 16.59 311 THR A N 1
ATOM 2393 C CA . THR A 1 311 ? 20.376 49.093 -3.790 1.00 18.08 311 THR A CA 1
ATOM 2394 C C . THR A 1 311 ? 21.818 48.776 -4.227 1.00 19.04 311 THR A C 1
ATOM 2395 O O . THR A 1 311 ? 22.205 49.013 -5.386 1.00 18.55 311 THR A O 1
ATOM 2399 N N . LEU A 1 312 ? 22.615 48.255 -3.300 1.00 18.25 312 LEU A N 1
ATOM 2400 C CA . LEU A 1 312 ? 23.988 47.889 -3.644 1.00 18.66 312 LEU A CA 1
ATOM 2401 C C . LEU A 1 312 ? 23.989 46.851 -4.772 1.00 17.49 312 LEU A C 1
ATOM 2402 O O . LEU A 1 312 ? 24.754 46.975 -5.734 1.00 19.45 312 LEU A O 1
ATOM 2407 N N . LEU A 1 313 ? 23.125 45.842 -4.672 1.00 16.33 313 LEU A N 1
ATOM 2408 C CA . LEU A 1 313 ? 23.042 44.809 -5.692 1.00 17.22 313 LEU A CA 1
ATOM 2409 C C . LEU A 1 313 ? 22.749 45.466 -7.029 1.00 17.91 313 LEU A C 1
ATOM 2410 O O . LEU A 1 313 ? 23.408 45.163 -8.022 1.00 18.48 313 LEU A O 1
ATOM 2415 N N . ASN A 1 314 ? 21.782 46.372 -7.077 1.00 17.67 314 ASN A N 1
ATOM 2416 C CA . ASN A 1 314 ? 21.506 47.004 -8.369 1.00 19.29 314 ASN A CA 1
ATOM 2417 C C . ASN A 1 314 ? 22.657 47.835 -8.889 1.00 19.86 314 ASN A C 1
ATOM 2418 O O . ASN A 1 314 ? 22.888 47.886 -10.112 1.00 22.31 314 ASN A O 1
ATOM 2423 N N . LEU A 1 315 ? 23.374 48.502 -7.987 1.00 19.24 315 LEU A N 1
ATOM 2424 C CA . LEU A 1 315 ? 24.487 49.357 -8.386 1.00 19.83 315 LEU A CA 1
ATOM 2425 C C . LEU A 1 315 ? 25.702 48.634 -8.979 1.00 21.64 315 LEU A C 1
ATOM 2426 O O . LEU A 1 315 ? 26.583 49.289 -9.538 1.00 23.72 315 LEU A O 1
ATOM 2431 N N . VAL A 1 316 ? 25.761 47.309 -8.840 1.00 22.70 316 VAL A N 1
ATOM 2432 C CA . VAL A 1 316 ? 26.840 46.530 -9.457 1.00 21.84 316 VAL A CA 1
ATOM 2433 C C . VAL A 1 316 ? 26.251 45.493 -10.419 1.00 22.96 316 VAL A C 1
ATOM 2434 O O . VAL A 1 316 ? 26.964 44.627 -10.935 1.00 24.92 316 VAL A O 1
ATOM 2438 N N . ALA A 1 317 ? 24.949 45.603 -10.701 1.00 21.64 317 ALA A N 1
ATOM 2439 C CA . ALA A 1 317 ? 24.279 44.663 -11.588 1.00 22.79 317 ALA A CA 1
ATOM 2440 C C . ALA A 1 317 ? 24.372 45.099 -13.048 1.00 23.82 317 ALA A C 1
ATOM 2441 O O . ALA A 1 317 ? 24.835 46.194 -13.346 1.00 26.07 317 ALA A O 1
ATOM 2443 N N . GLU A 1 318 ? 23.919 44.230 -13.938 1.00 25.66 318 GLU A N 1
ATOM 2444 C CA . GLU A 1 318 ? 23.890 44.550 -15.361 1.00 26.53 318 GLU A CA 1
ATOM 2445 C C . GLU A 1 318 ? 22.515 45.146 -15.603 1.00 25.30 318 GLU A C 1
ATOM 2446 O O . GLU A 1 318 ? 21.494 44.509 -15.335 1.00 28.13 318 GLU A O 1
ATOM 2452 N N . GLY A 1 319 ? 22.484 46.387 -16.066 1.00 26.92 319 GLY A N 1
ATOM 2453 C CA . GLY A 1 319 ? 21.203 47.014 -16.337 1.00 27.28 319 GLY A CA 1
ATOM 2454 C C . GLY A 1 319 ? 20.803 48.106 -15.365 1.00 29.14 319 GLY A C 1
ATOM 2455 O O . GLY A 1 319 ? 21.534 48.426 -14.424 1.00 29.49 319 GLY A O 1
ATOM 2456 N N . THR A 1 320 ? 19.621 48.673 -15.604 1.00 29.84 320 THR A N 1
ATOM 2457 C CA . THR A 1 320 ? 19.085 49.748 -14.791 1.00 28.98 320 THR A CA 1
ATOM 2458 C C . THR A 1 320 ? 17.969 49.217 -13.921 1.00 29.05 320 THR A C 1
ATOM 2459 O O . THR A 1 320 ? 17.095 48.485 -14.381 1.00 29.50 320 THR A O 1
ATOM 2463 N N . GLY A 1 321 ? 18.011 49.565 -12.644 1.00 27.69 321 GLY A N 1
ATOM 2464 C CA . GLY A 1 321 ? 16.978 49.105 -11.736 1.00 27.92 321 GLY A CA 1
ATOM 2465 C C . GLY A 1 321 ? 16.524 50.245 -10.854 1.00 27.60 321 GLY A C 1
ATOM 2466 O O . GLY A 1 321 ? 17.287 51.161 -10.570 1.00 30.53 321 GLY A O 1
ATOM 2467 N N . VAL A 1 322 ? 15.282 50.196 -10.399 1.00 27.84 322 VAL A N 1
ATOM 2468 C CA . VAL A 1 322 ? 14.784 51.253 -9.541 1.00 28.00 322 VAL A CA 1
ATOM 2469 C C . VAL A 1 322 ? 14.332 50.676 -8.224 1.00 24.75 322 VAL A C 1
ATOM 2470 O O . VAL A 1 322 ? 13.650 49.664 -8.186 1.00 26.23 322 VAL A O 1
ATOM 2474 N N . ILE A 1 323 ? 14.739 51.325 -7.146 1.00 22.52 323 ILE A N 1
ATOM 2475 C CA . ILE A 1 323 ? 14.372 50.907 -5.798 1.00 22.37 323 ILE A CA 1
ATOM 2476 C C . ILE A 1 323 ? 13.414 51.982 -5.265 1.00 21.18 323 ILE A C 1
ATOM 2477 O O . ILE A 1 323 ? 13.791 53.146 -5.214 1.00 23.70 323 ILE A O 1
ATOM 2482 N N . THR A 1 324 ? 12.210 51.594 -4.865 1.00 21.09 324 THR A N 1
ATOM 2483 C CA . THR A 1 324 ? 11.230 52.542 -4.319 1.00 20.71 324 THR A CA 1
ATOM 2484 C C . THR A 1 324 ? 10.992 52.228 -2.851 1.00 20.47 324 THR A C 1
ATOM 2485 O O . THR A 1 324 ? 10.647 51.098 -2.493 1.00 23.09 324 THR A O 1
ATOM 2489 N N . GLU A 1 325 ? 11.169 53.232 -2.003 1.00 20.54 325 GLU A N 1
ATOM 2490 C CA . GLU A 1 325 ? 10.996 53.053 -0.570 1.00 23.23 325 GLU A CA 1
ATOM 2491 C C . GLU A 1 325 ? 9.681 53.705 -0.153 1.00 25.92 325 GLU A C 1
ATOM 2492 O O . GLU A 1 325 ? 9.526 54.916 -0.282 1.00 28.61 325 GLU A O 1
ATOM 2498 N N . THR A 1 326 ? 8.739 52.898 0.342 1.00 23.94 326 THR A N 1
ATOM 2499 C CA . THR A 1 326 ? 7.435 53.424 0.769 1.00 25.61 326 THR A CA 1
ATOM 2500 C C . THR A 1 326 ? 7.227 53.423 2.277 1.00 26.58 326 THR A C 1
ATOM 2501 O O . THR A 1 326 ? 6.200 53.912 2.760 1.00 28.27 326 THR A O 1
ATOM 2505 N N . ILE A 1 327 ? 8.181 52.889 3.035 1.00 24.23 327 ILE A N 1
ATOM 2506 C CA . ILE A 1 327 ? 8.005 52.823 4.485 1.00 24.86 327 ILE A CA 1
ATOM 2507 C C . ILE A 1 327 ? 8.650 53.991 5.199 1.00 28.18 327 ILE A C 1
ATOM 2508 O O . ILE A 1 327 ? 8.044 54.604 6.079 1.00 30.98 327 ILE A O 1
ATOM 2513 N N . PHE A 1 328 ? 9.886 54.290 4.835 1.00 30.25 328 PHE A N 1
ATOM 2514 C CA . PHE A 1 328 ? 10.607 55.407 5.431 1.00 32.98 328 PHE A CA 1
ATOM 2515 C C . PHE A 1 328 ? 10.853 56.482 4.368 1.00 34.25 328 PHE A C 1
ATOM 2516 O O . PHE A 1 328 ? 11.055 56.171 3.205 1.00 37.28 328 PHE A O 1
ATOM 2524 N N . GLU A 1 329 ? 10.812 57.746 4.785 1.00 35.01 329 GLU A N 1
ATOM 2525 C CA . GLU A 1 329 ? 10.976 58.910 3.902 1.00 37.71 329 GLU A CA 1
ATOM 2526 C C . GLU A 1 329 ? 12.402 59.364 3.565 1.00 36.82 329 GLU A C 1
ATOM 2527 O O . GLU A 1 329 ? 12.606 60.151 2.614 1.00 39.25 329 GLU A O 1
ATOM 2533 N N . ASN A 1 330 ? 13.367 58.876 4.332 1.00 29.76 330 ASN A N 1
ATOM 2534 C CA . ASN A 1 330 ? 14.764 59.286 4.206 1.00 25.54 330 ASN A CA 1
ATOM 2535 C C . ASN A 1 330 ? 15.707 58.128 4.460 1.00 25.99 330 ASN A C 1
ATOM 2536 O O . ASN A 1 330 ? 16.602 58.235 5.303 1.00 30.64 330 ASN A O 1
ATOM 2541 N N . ARG A 1 331 ? 15.524 57.030 3.763 1.00 22.79 331 ARG A N 1
ATOM 2542 C CA . ARG A 1 331 ? 16.401 55.907 4.019 1.00 23.76 331 ARG A CA 1
ATOM 2543 C C . ARG A 1 331 ? 17.299 55.621 2.832 1.00 23.45 331 ARG A C 1
ATOM 2544 O O . ARG A 1 331 ? 17.412 54.486 2.376 1.00 22.94 331 ARG A O 1
ATOM 2552 N N . PHE A 1 332 ? 17.947 56.666 2.334 1.00 23.04 332 PHE A N 1
ATOM 2553 C CA . PHE A 1 332 ? 18.830 56.520 1.182 1.00 20.98 332 PHE A CA 1
ATOM 2554 C C . PHE A 1 332 ? 20.236 57.055 1.429 1.00 21.75 332 PHE A C 1
ATOM 2555 O O . PHE A 1 332 ? 20.985 57.309 0.489 1.00 22.49 332 PHE A O 1
ATOM 2563 N N . MET A 1 333 ? 20.624 57.167 2.695 1.00 21.99 333 MET A N 1
ATOM 2564 C CA . MET A 1 333 ? 21.935 57.705 3.004 1.00 23.91 333 MET A CA 1
ATOM 2565 C C . MET A 1 333 ? 23.102 56.841 2.515 1.00 23.68 333 MET A C 1
ATOM 2566 O O . MET A 1 333 ? 24.233 57.325 2.425 1.00 26.59 333 MET A O 1
ATOM 2575 N N . HIS A 1 334 ? 22.838 55.574 2.184 1.00 23.34 334 HIS A N 1
ATOM 2576 C CA . HIS A 1 334 ? 23.895 54.708 1.648 1.00 23.34 334 HIS A CA 1
ATOM 2577 C C . HIS A 1 334 ? 24.256 55.145 0.219 1.00 22.70 334 HIS A C 1
ATOM 2578 O O . HIS A 1 334 ? 25.366 54.890 -0.257 1.00 22.72 334 HIS A O 1
ATOM 2585 N N . VAL A 1 335 ? 23.333 55.820 -0.463 1.00 22.76 335 VAL A N 1
ATOM 2586 C CA . VAL A 1 335 ? 23.588 56.146 -1.857 1.00 21.20 335 VAL A CA 1
ATOM 2587 C C . VAL A 1 335 ? 24.761 57.100 -2.106 1.00 21.16 335 VAL A C 1
ATOM 2588 O O . VAL A 1 335 ? 25.608 56.806 -2.946 1.00 21.65 335 VAL A O 1
ATOM 2592 N N . PRO A 1 336 ? 24.837 58.237 -1.385 1.00 22.57 336 PRO A N 1
ATOM 2593 C CA . PRO A 1 336 ? 25.980 59.134 -1.633 1.00 23.51 336 PRO A CA 1
ATOM 2594 C C . PRO A 1 336 ? 27.300 58.404 -1.356 1.00 24.26 336 PRO A C 1
ATOM 2595 O O . PRO A 1 336 ? 28.294 58.626 -2.045 1.00 26.06 336 PRO A O 1
ATOM 2599 N N . GLU A 1 337 ? 27.307 57.529 -0.350 1.00 24.76 337 GLU A N 1
ATOM 2600 C CA . GLU A 1 337 ? 28.509 56.779 -0.014 1.00 25.07 337 GLU A CA 1
ATOM 2601 C C . GLU A 1 337 ? 28.892 55.834 -1.141 1.00 24.60 337 GLU A C 1
ATOM 2602 O O . GLU A 1 337 ? 30.077 55.726 -1.487 1.00 27.00 337 GLU A O 1
ATOM 2608 N N . LEU A 1 338 ? 27.910 55.166 -1.737 1.00 23.17 338 LEU A N 1
ATOM 2609 C CA . LEU A 1 338 ? 28.208 54.276 -2.849 1.00 22.66 338 LEU A CA 1
ATOM 2610 C C . LEU A 1 338 ? 28.629 55.095 -4.086 1.00 23.48 338 LEU A C 1
ATOM 2611 O O . LEU A 1 338 ? 29.449 54.637 -4.885 1.00 25.73 338 LEU A O 1
ATOM 2616 N N . ILE A 1 339 ? 28.080 56.296 -4.242 1.00 23.48 339 ILE A N 1
ATOM 2617 C CA . ILE A 1 339 ? 28.471 57.147 -5.367 1.00 23.91 339 ILE A CA 1
ATOM 2618 C C . ILE A 1 339 ? 29.953 57.510 -5.215 1.00 26.11 339 ILE A C 1
ATOM 2619 O O . ILE A 1 339 ? 30.682 57.579 -6.197 1.00 26.20 339 ILE A O 1
ATOM 2624 N N . ARG A 1 340 ? 30.401 57.703 -3.981 1.00 24.83 340 ARG A N 1
ATOM 2625 C CA . ARG A 1 340 ? 31.804 58.020 -3.737 1.00 27.70 340 ARG A CA 1
ATOM 2626 C C . ARG A 1 340 ? 32.679 56.793 -4.022 1.00 26.93 340 ARG A C 1
ATOM 2627 O O . ARG A 1 340 ? 33.898 56.905 -4.189 1.00 30.65 340 ARG A O 1
ATOM 2635 N N . MET A 1 341 ? 32.049 55.623 -4.072 1.00 26.22 341 MET A N 1
ATOM 2636 C CA . MET A 1 341 ? 32.741 54.374 -4.365 1.00 25.84 341 MET A CA 1
ATOM 2637 C C . MET A 1 341 ? 32.624 54.047 -5.854 1.00 27.17 341 MET A C 1
ATOM 2638 O O . MET A 1 341 ? 32.953 52.941 -6.275 1.00 26.75 341 MET A O 1
ATOM 2643 N N . GLY A 1 342 ? 32.115 55.007 -6.631 1.00 25.84 342 GLY A N 1
ATOM 2644 C CA . GLY A 1 342 ? 31.984 54.833 -8.068 1.00 26.75 342 GLY A CA 1
ATOM 2645 C C . GLY A 1 342 ? 30.644 54.423 -8.653 1.00 26.01 342 GLY A C 1
ATOM 2646 O O . GLY A 1 342 ? 30.541 54.176 -9.855 1.00 27.08 342 GLY A O 1
ATOM 2647 N N . ALA A 1 343 ? 29.600 54.349 -7.826 1.00 25.41 343 ALA A N 1
ATOM 2648 C CA . ALA A 1 343 ? 28.294 53.946 -8.333 1.00 23.81 343 ALA A CA 1
ATOM 2649 C C . ALA A 1 343 ? 27.615 55.055 -9.115 1.00 25.62 343 ALA A C 1
ATOM 2650 O O . ALA A 1 343 ? 27.903 56.230 -8.918 1.00 28.19 343 ALA A O 1
ATOM 2652 N N . HIS A 1 344 ? 26.700 54.659 -9.993 1.00 26.50 344 HIS A N 1
ATOM 2653 C CA . HIS A 1 344 ? 25.941 55.600 -10.814 1.00 26.46 344 HIS A CA 1
ATOM 2654 C C . HIS A 1 344 ? 24.470 55.498 -10.419 1.00 24.86 344 HIS A C 1
ATOM 2655 O O . HIS A 1 344 ? 23.802 54.533 -10.745 1.00 25.10 344 HIS A O 1
ATOM 2662 N N . ALA A 1 345 ? 23.978 56.506 -9.713 1.00 26.65 345 ALA A N 1
ATOM 2663 C CA . ALA A 1 345 ? 22.590 56.504 -9.276 1.00 29.55 345 ALA A CA 1
ATOM 2664 C C . ALA A 1 345 ? 22.012 57.904 -9.199 1.00 30.03 345 ALA A C 1
ATOM 2665 O O . ALA A 1 345 ? 22.738 58.868 -8.985 1.00 32.22 345 ALA A O 1
ATOM 2667 N N . GLU A 1 346 ? 20.702 58.003 -9.390 1.00 31.43 346 GLU A N 1
ATOM 2668 C CA . GLU A 1 346 ? 20.010 59.272 -9.261 1.00 33.13 346 GLU A CA 1
ATOM 2669 C C . GLU A 1 346 ? 18.875 59.085 -8.276 1.00 32.26 346 GLU A C 1
ATOM 2670 O O . GLU A 1 346 ? 18.135 58.100 -8.333 1.00 31.78 346 GLU A O 1
ATOM 2676 N N . ILE A 1 347 ? 18.758 60.040 -7.367 1.00 32.50 347 ILE A N 1
ATOM 2677 C CA . ILE A 1 347 ? 17.717 60.037 -6.358 1.00 33.58 347 ILE A CA 1
ATOM 2678 C C . ILE A 1 347 ? 16.548 60.867 -6.888 1.00 32.92 347 ILE A C 1
ATOM 2679 O O . ILE A 1 347 ? 16.708 62.046 -7.218 1.00 35.17 347 ILE A O 1
ATOM 2684 N N . GLU A 1 348 ? 15.384 60.249 -6.986 1.00 31.31 348 GLU A N 1
ATOM 2685 C CA . GLU A 1 348 ? 14.188 60.941 -7.437 1.00 33.08 348 GLU A CA 1
ATOM 2686 C C . GLU A 1 348 ? 13.135 60.715 -6.361 1.00 32.13 348 GLU A C 1
ATOM 2687 O O . GLU A 1 348 ? 12.445 59.690 -6.354 1.00 31.35 348 GLU A O 1
ATOM 2693 N N . SER A 1 349 ? 13.029 61.663 -5.438 1.00 31.58 349 SER A N 1
ATOM 2694 C CA . SER A 1 349 ? 12.060 61.543 -4.362 1.00 32.18 349 SER A CA 1
ATOM 2695 C C . SER A 1 349 ? 12.381 60.276 -3.571 1.00 31.23 349 SER A C 1
ATOM 2696 O O . SER A 1 349 ? 13.526 60.060 -3.178 1.00 33.10 349 SER A O 1
ATOM 2699 N N . ASN A 1 350 ? 11.373 59.432 -3.386 1.00 31.55 350 ASN A N 1
ATOM 2700 C CA . ASN A 1 350 ? 11.534 58.196 -2.631 1.00 32.10 350 ASN A CA 1
ATOM 2701 C C . ASN A 1 350 ? 11.964 56.996 -3.472 1.00 31.59 350 ASN A C 1
ATOM 2702 O O . ASN A 1 350 ? 11.708 55.845 -3.121 1.00 27.13 350 ASN A O 1
ATOM 2711 N N . THR A 1 351 ? 12.613 57.273 -4.596 1.00 32.00 351 THR A N 1
ATOM 2712 C CA . THR A 1 351 ? 13.115 56.206 -5.448 1.00 31.78 351 THR A CA 1
ATOM 2713 C C . THR A 1 351 ? 14.574 56.490 -5.786 1.00 32.55 351 THR A C 1
ATOM 2714 O O . THR A 1 351 ? 15.026 57.641 -5.746 1.00 32.61 351 THR A O 1
ATOM 2718 N N . VAL A 1 352 ? 15.317 55.433 -6.094 1.00 29.67 352 VAL A N 1
ATOM 2719 C CA . VAL A 1 352 ? 16.700 55.594 -6.514 1.00 27.85 352 VAL A CA 1
ATOM 2720 C C . VAL A 1 352 ? 16.824 54.825 -7.809 1.00 27.35 352 VAL A C 1
ATOM 2721 O O . VAL A 1 352 ? 16.473 53.649 -7.889 1.00 25.59 352 VAL A O 1
ATOM 2725 N N . ILE A 1 353 ? 17.281 55.525 -8.840 1.00 26.12 353 ILE A N 1
ATOM 2726 C CA . ILE A 1 353 ? 17.473 54.934 -10.144 1.00 27.03 353 ILE A CA 1
ATOM 2727 C C . ILE A 1 353 ? 18.934 54.495 -10.202 1.00 23.12 353 ILE A C 1
ATOM 2728 O O . ILE A 1 353 ? 19.847 55.311 -10.095 1.00 24.91 353 ILE A O 1
ATOM 2733 N N . CYS A 1 354 ? 19.141 53.200 -10.377 1.00 24.26 354 CYS A N 1
ATOM 2734 C CA . CYS A 1 354 ? 20.477 52.642 -10.367 1.00 24.53 354 CYS A CA 1
ATOM 2735 C C . CYS A 1 354 ? 20.929 52.205 -11.739 1.00 24.17 354 CYS A C 1
ATOM 2736 O O . CYS A 1 354 ? 20.191 51.550 -12.460 1.00 28.20 354 CYS A O 1
ATOM 2739 N N . HIS A 1 355 ? 22.148 52.575 -12.101 1.00 24.80 355 HIS A N 1
ATOM 2740 C CA . HIS A 1 355 ? 22.713 52.158 -13.381 1.00 25.33 355 HIS A CA 1
ATOM 2741 C C . HIS A 1 355 ? 23.939 51.358 -12.987 1.00 22.87 355 HIS A C 1
ATOM 2742 O O . HIS A 1 355 ? 24.959 51.924 -12.625 1.00 25.29 355 HIS A O 1
ATOM 2749 N N . GLY A 1 356 ? 23.811 50.040 -13.052 1.00 25.21 356 GLY A N 1
ATOM 2750 C CA . GLY A 1 356 ? 24.884 49.163 -12.623 1.00 24.12 356 GLY A CA 1
ATOM 2751 C C . GLY A 1 356 ? 26.230 49.346 -13.283 1.00 25.62 356 GLY A C 1
ATOM 2752 O O . GLY A 1 356 ? 26.301 49.554 -14.495 1.00 25.83 356 GLY A O 1
ATOM 2753 N N . VAL A 1 357 ? 27.290 49.281 -12.476 1.00 24.37 357 VAL A N 1
ATOM 2754 C CA . VAL A 1 357 ? 28.651 49.383 -12.994 1.00 26.77 357 VAL A CA 1
ATOM 2755 C C . VAL A 1 357 ? 29.341 48.061 -12.664 1.00 27.74 357 VAL A C 1
ATOM 2756 O O . VAL A 1 357 ? 28.910 47.335 -11.769 1.00 27.18 357 VAL A O 1
ATOM 2760 N N . GLU A 1 358 ? 30.411 47.742 -13.385 1.00 30.19 358 GLU A N 1
ATOM 2761 C CA . GLU A 1 358 ? 31.110 46.479 -13.183 1.00 31.73 358 GLU A CA 1
ATOM 2762 C C . GLU A 1 358 ? 31.891 46.385 -11.876 1.00 31.01 358 GLU A C 1
ATOM 2763 O O . GLU A 1 358 ? 31.864 45.347 -11.203 1.00 32.25 358 GLU A O 1
ATOM 2769 N N . LYS A 1 359 ? 32.568 47.466 -11.509 1.00 29.72 359 LYS A N 1
ATOM 2770 C CA . LYS A 1 359 ? 33.355 47.459 -10.287 1.00 31.06 359 LYS A CA 1
ATOM 2771 C C . LYS A 1 359 ? 33.341 48.779 -9.531 1.00 30.35 359 LYS A C 1
ATOM 2772 O O . LYS A 1 359 ? 33.265 49.853 -10.118 1.00 30.99 359 LYS A O 1
ATOM 2778 N N . LEU A 1 360 ? 33.385 48.679 -8.208 1.00 28.46 360 LEU A N 1
ATOM 2779 C CA . LEU A 1 360 ? 33.411 49.846 -7.340 1.00 27.99 360 LEU A CA 1
ATOM 2780 C C . LEU A 1 360 ? 34.858 50.039 -6.907 1.00 27.31 360 LEU A C 1
ATOM 2781 O O . LEU A 1 360 ? 35.685 49.153 -7.112 1.00 27.06 360 LEU A O 1
ATOM 2786 N N . SER A 1 361 ? 35.137 51.196 -6.316 1.00 27.36 361 SER A N 1
ATOM 2787 C CA . SER A 1 361 ? 36.469 51.536 -5.831 1.00 28.83 361 SER A CA 1
ATOM 2788 C C . SER A 1 361 ? 36.392 51.830 -4.342 1.00 27.92 361 SER A C 1
ATOM 2789 O O . SER A 1 361 ? 35.443 52.461 -3.869 1.00 29.33 361 SER A O 1
ATOM 2792 N N . GLY A 1 362 ? 37.405 51.383 -3.606 1.00 27.79 362 GLY A N 1
ATOM 2793 C CA . GLY A 1 362 ? 37.425 51.595 -2.170 1.00 27.45 362 GLY A CA 1
ATOM 2794 C C . GLY A 1 362 ? 37.431 53.046 -1.747 1.00 28.30 362 GLY A C 1
ATOM 2795 O O . GLY A 1 362 ? 37.966 53.913 -2.441 1.00 29.60 362 GLY A O 1
ATOM 2796 N N . ALA A 1 363 ? 36.815 53.321 -0.603 1.00 27.37 363 ALA A N 1
ATOM 2797 C CA . ALA A 1 363 ? 36.758 54.671 -0.056 1.00 27.31 363 ALA A CA 1
ATOM 2798 C C . ALA A 1 363 ? 36.494 54.612 1.445 1.00 26.17 363 ALA A C 1
ATOM 2799 O O . ALA A 1 363 ? 36.186 53.547 1.993 1.00 27.14 363 ALA A O 1
ATOM 2801 N N . GLN A 1 364 ? 36.636 55.755 2.096 1.00 27.34 364 GLN A N 1
ATOM 2802 C CA . GLN A 1 364 ? 36.333 55.879 3.511 1.00 28.09 364 GLN A CA 1
ATOM 2803 C C . GLN A 1 364 ? 34.858 56.261 3.506 1.00 27.79 364 GLN A C 1
ATOM 2804 O O . GLN A 1 364 ? 34.482 57.310 2.979 1.00 28.66 364 GLN A O 1
ATOM 2810 N N . VAL A 1 365 ? 34.033 55.410 4.109 1.00 25.16 365 VAL A N 1
ATOM 2811 C CA . VAL A 1 365 ? 32.601 55.619 4.139 1.00 23.06 365 VAL A CA 1
ATOM 2812 C C . VAL A 1 365 ? 32.001 55.415 5.522 1.00 23.79 365 VAL A C 1
ATOM 2813 O O . VAL A 1 365 ? 32.637 54.856 6.416 1.00 23.73 365 VAL A O 1
ATOM 2817 N N . MET A 1 366 ? 30.767 55.872 5.692 1.00 23.74 366 MET A N 1
ATOM 2818 C CA . MET A 1 366 ? 30.089 55.739 6.977 1.00 23.96 366 MET A CA 1
ATOM 2819 C C . MET A 1 366 ? 28.595 55.965 6.810 1.00 24.78 366 MET A C 1
ATOM 2820 O O . MET A 1 366 ? 28.183 56.824 6.036 1.00 24.41 366 MET A O 1
ATOM 2825 N N . ALA A 1 367 ? 27.798 55.170 7.524 1.00 23.45 367 ALA A N 1
ATOM 2826 C CA . ALA A 1 367 ? 26.348 55.306 7.523 1.00 23.45 367 ALA A CA 1
ATOM 2827 C C . ALA A 1 367 ? 25.872 55.022 8.945 1.00 24.31 367 ALA A C 1
ATOM 2828 O O . ALA A 1 367 ? 26.424 54.164 9.632 1.00 25.40 367 ALA A O 1
ATOM 2830 N N . THR A 1 368 ? 24.851 55.735 9.395 1.00 24.14 368 THR A N 1
ATOM 2831 C CA . THR A 1 368 ? 24.348 55.510 10.739 1.00 24.85 368 THR A CA 1
ATOM 2832 C C . THR A 1 368 ? 23.304 54.405 10.820 1.00 25.37 368 THR A C 1
ATOM 2833 O O . THR A 1 368 ? 23.117 53.810 11.878 1.00 26.58 368 THR A O 1
ATOM 2837 N N . ASP A 1 369 ? 22.605 54.118 9.726 1.00 25.31 369 ASP A N 1
ATOM 2838 C CA . ASP A 1 369 ? 21.611 53.051 9.757 1.00 24.83 369 ASP A CA 1
ATOM 2839 C C . ASP A 1 369 ? 22.328 51.704 9.677 1.00 23.41 369 ASP A C 1
ATOM 2840 O O . ASP A 1 369 ? 23.244 51.527 8.875 1.00 23.01 369 ASP A O 1
ATOM 2845 N N . LEU A 1 370 ? 21.911 50.775 10.532 1.00 23.56 370 LEU A N 1
ATOM 2846 C CA . LEU A 1 370 ? 22.472 49.430 10.622 1.00 24.12 370 LEU A CA 1
ATOM 2847 C C . LEU A 1 370 ? 22.600 48.700 9.282 1.00 21.63 370 LEU A C 1
ATOM 2848 O O . LEU A 1 370 ? 23.634 48.114 8.961 1.00 21.41 370 LEU A O 1
ATOM 2853 N N . ARG A 1 371 ? 21.525 48.724 8.509 1.00 20.89 371 ARG A N 1
ATOM 2854 C CA . ARG A 1 371 ? 21.500 48.034 7.221 1.00 19.25 371 ARG A CA 1
ATOM 2855 C C . ARG A 1 371 ? 22.344 48.746 6.157 1.00 18.99 371 ARG A C 1
ATOM 2856 O O . ARG A 1 371 ? 22.982 48.093 5.313 1.00 20.54 371 ARG A O 1
ATOM 2864 N N . ALA A 1 372 ? 22.345 50.078 6.193 1.00 18.54 372 ALA A N 1
ATOM 2865 C CA . ALA A 1 372 ? 23.161 50.851 5.267 1.00 18.93 372 ALA A CA 1
ATOM 2866 C C . ALA A 1 372 ? 24.637 50.583 5.586 1.00 20.33 372 ALA A C 1
ATOM 2867 O O . ALA A 1 372 ? 25.443 50.373 4.684 1.00 20.43 372 ALA A O 1
ATOM 2869 N N . SER A 1 373 ? 24.980 50.572 6.874 1.00 19.53 373 SER A N 1
ATOM 2870 C CA . SER A 1 373 ? 26.369 50.337 7.274 1.00 20.66 373 SER A CA 1
ATOM 2871 C C . SER A 1 373 ? 26.812 48.932 6.836 1.00 21.18 373 SER A C 1
ATOM 2872 O O . SER A 1 373 ? 27.893 48.768 6.265 1.00 21.58 373 SER A O 1
ATOM 2875 N N . ALA A 1 374 ? 25.983 47.918 7.080 1.00 19.59 374 ALA A N 1
ATOM 2876 C CA . ALA A 1 374 ? 26.327 46.567 6.666 1.00 20.59 374 ALA A CA 1
ATOM 2877 C C . ALA A 1 374 ? 26.467 46.531 5.138 1.00 21.52 374 ALA A C 1
ATOM 2878 O O . ALA A 1 374 ? 27.312 45.816 4.606 1.00 21.32 374 ALA A O 1
ATOM 2880 N N . SER A 1 375 ? 25.646 47.299 4.420 1.00 19.52 375 SER A N 1
ATOM 2881 C CA . SER A 1 375 ? 25.764 47.283 2.963 1.00 19.58 375 SER A CA 1
ATOM 2882 C C . SER A 1 375 ? 27.084 47.884 2.514 1.00 18.94 375 SER A C 1
ATOM 2883 O O . SER A 1 375 ? 27.625 47.474 1.493 1.00 20.74 375 SER A O 1
ATOM 2888 N N . LEU A 1 376 ? 27.594 48.853 3.267 1.00 19.35 376 LEU A N 1
ATOM 2889 C CA . LEU A 1 376 ? 28.878 49.460 2.911 1.00 19.57 376 LEU A CA 1
ATOM 2890 C C . LEU A 1 376 ? 29.997 48.438 3.127 1.00 20.29 376 LEU A C 1
ATOM 2891 O O . LEU A 1 376 ? 30.968 48.403 2.372 1.00 20.77 376 LEU A O 1
ATOM 2896 N N . VAL A 1 377 ? 29.867 47.602 4.152 1.00 21.20 377 VAL A N 1
ATOM 2897 C CA . VAL A 1 377 ? 30.868 46.565 4.378 1.00 21.38 377 VAL A CA 1
ATOM 2898 C C . VAL A 1 377 ? 30.850 45.587 3.205 1.00 23.26 377 VAL A C 1
ATOM 2899 O O . VAL A 1 377 ? 31.892 45.187 2.702 1.00 21.28 377 VAL A O 1
ATOM 2903 N N . LEU A 1 378 ? 29.655 45.207 2.749 1.00 19.20 378 LEU A N 1
ATOM 2904 C CA . LEU A 1 378 ? 29.552 44.307 1.611 1.00 19.98 378 LEU A CA 1
ATOM 2905 C C . LEU A 1 378 ? 30.150 44.954 0.363 1.00 20.63 378 LEU A C 1
ATOM 2906 O O . LEU A 1 378 ? 30.812 44.282 -0.424 1.00 21.53 37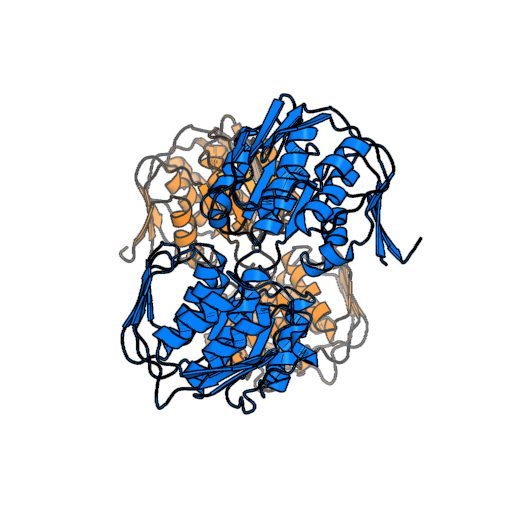8 LEU A O 1
ATOM 2911 N N . ALA A 1 379 ? 29.900 46.245 0.171 1.00 19.77 379 ALA A N 1
ATOM 2912 C CA . ALA A 1 379 ? 30.448 46.943 -0.993 1.00 19.55 379 ALA A CA 1
ATOM 2913 C C . ALA A 1 379 ? 31.976 46.887 -0.915 1.00 20.53 379 ALA A C 1
ATOM 2914 O O . ALA A 1 379 ? 32.643 46.713 -1.925 1.00 21.08 379 ALA A O 1
ATOM 2916 N N . GLY A 1 380 ? 32.508 47.033 0.293 1.00 21.25 380 GLY A N 1
ATOM 2917 C CA . GLY A 1 380 ? 33.952 46.968 0.481 1.00 23.69 380 GLY A CA 1
ATOM 2918 C C . GLY A 1 380 ? 34.507 45.611 0.081 1.00 22.61 380 GLY A C 1
ATOM 2919 O O . GLY A 1 380 ? 35.622 45.513 -0.446 1.00 25.28 380 GLY A O 1
ATOM 2920 N N . CYS A 1 381 ? 33.746 44.545 0.302 1.00 22.88 381 CYS A N 1
ATOM 2921 C CA . CYS A 1 381 ? 34.202 43.210 -0.075 1.00 22.02 381 CYS A CA 1
ATOM 2922 C C . CYS A 1 381 ? 34.375 43.041 -1.575 1.00 24.33 381 CYS A C 1
ATOM 2923 O O . CYS A 1 381 ? 35.244 42.291 -2.019 1.00 25.22 381 CYS A O 1
ATOM 2926 N N . ILE A 1 382 ? 33.568 43.744 -2.369 1.00 23.08 382 ILE A N 1
ATOM 2927 C CA . ILE A 1 382 ? 33.671 43.595 -3.815 1.00 24.86 382 ILE A CA 1
ATOM 2928 C C . ILE A 1 382 ? 34.336 44.763 -4.543 1.00 24.02 382 ILE A C 1
ATOM 2929 O O . ILE A 1 382 ? 34.558 44.680 -5.756 1.00 27.41 382 ILE A O 1
ATOM 2934 N N . ALA A 1 383 ? 34.636 45.834 -3.817 1.00 24.24 383 ALA A N 1
ATOM 2935 C CA . ALA A 1 383 ? 35.280 47.009 -4.397 1.00 26.42 383 ALA A CA 1
ATOM 2936 C C . ALA A 1 383 ? 36.772 46.762 -4.571 1.00 30.10 383 ALA A C 1
ATOM 2937 O O . ALA A 1 383 ? 37.366 45.995 -3.824 1.00 29.77 383 ALA A O 1
ATOM 2939 N N . GLU A 1 384 ? 37.369 47.408 -5.568 1.00 31.38 384 GLU A N 1
ATOM 2940 C CA . GLU A 1 384 ? 38.799 47.269 -5.791 1.00 31.90 384 GLU A CA 1
ATOM 2941 C C . GLU A 1 384 ? 39.516 48.151 -4.775 1.00 30.13 384 GLU A C 1
ATOM 2942 O O . GLU A 1 384 ? 39.212 49.338 -4.623 1.00 33.21 384 GLU A O 1
ATOM 2948 N N . GLY A 1 385 ? 40.458 47.574 -4.048 1.00 29.07 385 GLY A N 1
ATOM 2949 C CA . GLY A 1 385 ? 41.195 48.362 -3.091 1.00 28.46 385 GLY A CA 1
ATOM 2950 C C . GLY A 1 385 ? 40.693 48.267 -1.673 1.00 29.20 385 GLY A C 1
ATOM 2951 O O . GLY A 1 385 ? 39.992 47.327 -1.312 1.00 31.36 385 GLY A O 1
ATOM 2952 N N . THR A 1 386 ? 41.037 49.269 -0.881 1.00 27.87 386 THR A N 1
ATOM 2953 C CA . THR A 1 386 ? 40.654 49.301 0.512 1.00 29.08 386 THR A CA 1
ATOM 2954 C C . THR A 1 386 ? 39.508 50.249 0.826 1.00 28.08 386 THR A C 1
ATOM 2955 O O . THR A 1 386 ? 39.499 51.408 0.410 1.00 27.64 386 THR A O 1
ATOM 2959 N N . THR A 1 387 ? 38.542 49.730 1.583 1.00 27.38 387 THR A N 1
ATOM 2960 C CA . THR A 1 387 ? 37.386 50.493 2.028 1.00 26.87 387 THR A CA 1
ATOM 2961 C C . THR A 1 387 ? 37.464 50.526 3.544 1.00 26.47 387 THR A C 1
ATOM 2962 O O . THR A 1 387 ? 37.763 49.514 4.167 1.00 29.58 387 THR A O 1
ATOM 2966 N N . VAL A 1 388 ? 37.234 51.686 4.132 1.00 25.64 388 VAL A N 1
ATOM 2967 C CA . VAL A 1 388 ? 37.223 51.788 5.578 1.00 25.43 388 VAL A CA 1
ATOM 2968 C C . VAL A 1 388 ? 35.823 52.241 5.970 1.00 24.01 388 VAL A C 1
ATOM 2969 O O . VAL A 1 388 ? 35.388 53.341 5.602 1.00 24.39 388 VAL A O 1
ATOM 2973 N N . VAL A 1 389 ? 35.114 51.377 6.689 1.00 23.64 389 VAL A N 1
ATOM 2974 C CA . VAL A 1 389 ? 33.770 51.697 7.143 1.00 22.70 389 VAL A CA 1
ATOM 2975 C C . VAL A 1 389 ? 33.872 52.131 8.589 1.00 23.80 389 VAL A C 1
ATOM 2976 O O . VAL A 1 389 ? 34.241 51.342 9.464 1.00 24.54 389 VAL A O 1
ATOM 2980 N N . ASP A 1 390 ? 33.547 53.392 8.836 1.00 24.75 390 ASP A N 1
ATOM 2981 C CA . ASP A 1 390 ? 33.627 53.945 10.181 1.00 26.18 390 ASP A CA 1
ATOM 2982 C C . ASP A 1 390 ? 32.364 53.708 11.001 1.00 26.39 390 ASP A C 1
ATOM 2983 O O . ASP A 1 390 ? 31.300 53.379 10.457 1.00 24.20 390 ASP A O 1
ATOM 2988 N N . ARG A 1 391 ? 32.503 53.857 12.317 1.00 24.77 391 ARG A N 1
ATOM 2989 C CA . ARG A 1 391 ? 31.394 53.726 13.260 1.00 25.06 391 ARG A CA 1
ATOM 2990 C C . ARG A 1 391 ? 30.626 52.428 13.109 1.00 25.50 391 ARG A C 1
ATOM 2991 O O . ARG A 1 391 ? 29.392 52.426 13.070 1.00 25.93 391 ARG A O 1
ATOM 2999 N N . ILE A 1 392 ? 31.362 51.321 13.075 1.00 24.35 392 ILE A N 1
ATOM 3000 C CA . ILE A 1 392 ? 30.741 50.017 12.899 1.00 25.35 392 ILE A CA 1
ATOM 3001 C C . ILE A 1 392 ? 30.015 49.515 14.142 1.00 23.59 392 ILE A C 1
ATOM 3002 O O . ILE A 1 392 ? 29.481 48.408 14.137 1.00 23.77 392 ILE A O 1
ATOM 3007 N N . TYR A 1 393 ? 29.989 50.306 15.211 1.00 23.13 393 TYR A N 1
ATOM 3008 C CA . TYR A 1 393 ? 29.256 49.864 16.397 1.00 23.31 393 TYR A CA 1
ATOM 3009 C C . TYR A 1 393 ? 27.771 49.728 16.029 1.00 25.01 393 TYR A C 1
ATOM 3010 O O . T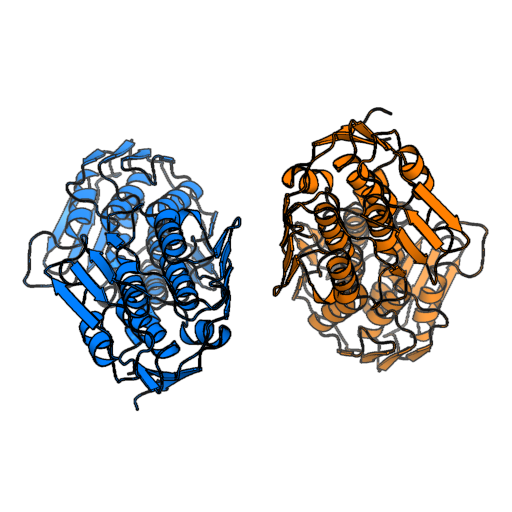YR A 1 393 ? 27.035 48.969 16.648 1.00 26.03 393 TYR A O 1
ATOM 3019 N N . HIS A 1 394 ? 27.336 50.445 14.997 1.00 25.83 394 HIS A N 1
ATOM 3020 C CA . HIS A 1 394 ? 25.948 50.337 14.555 1.00 26.72 394 HIS A CA 1
ATOM 3021 C C . HIS A 1 394 ? 25.738 48.879 14.105 1.00 26.82 394 HIS A C 1
ATOM 3022 O O . HIS A 1 394 ? 24.757 48.224 14.477 1.00 29.51 394 HIS A O 1
ATOM 3029 N N . ILE A 1 395 ? 26.688 48.360 13.335 1.00 24.37 395 ILE A N 1
ATOM 3030 C CA . ILE A 1 395 ? 26.593 46.987 12.861 1.00 23.77 395 ILE A CA 1
ATOM 3031 C C . ILE A 1 395 ? 26.652 46.001 14.023 1.00 24.82 395 ILE A C 1
ATOM 3032 O O . ILE A 1 395 ? 25.827 45.087 14.111 1.00 25.62 395 ILE A O 1
ATOM 3037 N N . ASP A 1 396 ? 27.606 46.211 14.925 1.00 23.82 396 ASP A N 1
ATOM 3038 C CA . ASP A 1 396 ? 27.809 45.326 16.074 1.00 24.45 396 ASP A CA 1
ATOM 3039 C C . ASP A 1 396 ? 26.561 45.149 16.932 1.00 24.16 396 ASP A C 1
ATOM 3040 O O . ASP A 1 396 ? 26.387 44.117 17.561 1.00 24.70 396 ASP A O 1
ATOM 3045 N N . ARG A 1 397 ? 25.710 46.166 16.958 1.00 24.17 397 ARG A N 1
ATOM 3046 C CA . ARG A 1 397 ? 24.506 46.108 17.767 1.00 24.79 397 ARG A CA 1
ATOM 3047 C C . ARG A 1 397 ? 23.394 45.278 17.141 1.00 24.27 397 ARG A C 1
ATOM 3048 O O . ARG A 1 397 ? 22.479 44.846 17.830 1.00 25.05 397 ARG A O 1
ATOM 3063 N N . GLY A 1 398 ? 23.492 45.030 15.840 1.00 22.74 398 GLY A N 1
ATOM 3064 C CA . GLY A 1 398 ? 22.449 44.281 15.164 1.00 22.29 398 GLY A CA 1
ATOM 3065 C C . GLY A 1 398 ? 22.858 43.008 14.455 1.00 21.41 398 GLY A C 1
ATOM 3066 O O . GLY A 1 398 ? 21.995 42.260 14.002 1.00 23.55 398 GLY A O 1
ATOM 3067 N N . TYR A 1 399 ? 24.160 42.766 14.327 1.00 21.56 399 TYR A N 1
ATOM 3068 C CA . TYR A 1 399 ? 24.673 41.546 13.699 1.00 21.35 399 TYR A CA 1
ATOM 3069 C C . TYR A 1 399 ? 25.688 40.960 14.659 1.00 24.27 399 TYR A C 1
ATOM 3070 O O . TYR A 1 399 ? 26.579 41.668 15.142 1.00 24.20 399 TYR A O 1
ATOM 3079 N N . GLU A 1 400 ? 25.558 39.664 14.892 1.00 25.45 400 GLU A N 1
ATOM 3080 C CA . GLU A 1 400 ? 26.453 38.929 15.767 1.00 29.24 400 GLU A CA 1
ATOM 3081 C C . GLU A 1 400 ? 27.782 38.711 15.020 1.00 30.71 400 GLU A C 1
ATOM 3082 O O . GLU A 1 400 ? 27.857 37.886 14.109 1.00 31.23 400 GLU A O 1
ATOM 3088 N N . ARG A 1 401 ? 28.799 39.493 15.398 1.00 31.83 401 ARG A N 1
ATOM 3089 C CA . ARG A 1 401 ? 30.154 39.439 14.826 1.00 34.34 401 ARG A CA 1
ATOM 3090 C C . ARG A 1 401 ? 30.180 39.171 13.323 1.00 33.15 401 ARG A C 1
ATOM 3091 O O . ARG A 1 401 ? 30.626 38.117 12.859 1.00 32.96 401 ARG A O 1
ATOM 3099 N N . ILE A 1 402 ? 29.735 40.156 12.564 1.00 31.00 402 ILE A N 1
ATOM 3100 C CA . ILE A 1 402 ? 29.666 40.006 11.123 1.00 28.82 402 ILE A CA 1
ATOM 3101 C C . ILE A 1 402 ? 31.012 39.775 10.445 1.00 28.39 402 ILE A C 1
ATOM 3102 O O . ILE A 1 402 ? 31.082 39.028 9.468 1.00 27.38 402 ILE A O 1
ATOM 3107 N N . GLU A 1 403 ? 32.080 40.389 10.951 1.00 29.69 403 GLU A N 1
ATOM 3108 C CA . GLU A 1 403 ? 33.380 40.195 10.312 1.00 32.40 403 GLU A CA 1
ATOM 3109 C C . GLU A 1 403 ? 33.839 38.737 10.408 1.00 30.14 403 GLU A C 1
ATOM 3110 O O . GLU A 1 403 ? 34.464 38.219 9.487 1.00 29.94 403 GLU A O 1
ATOM 3116 N N . ASP A 1 404 ? 33.528 38.052 11.500 1.00 30.31 404 ASP A N 1
ATOM 3117 C CA . ASP A 1 404 ? 33.954 36.665 11.576 1.00 30.22 404 ASP A CA 1
ATOM 3118 C C . ASP A 1 404 ? 33.191 35.812 10.561 1.00 28.70 404 ASP A C 1
ATOM 3119 O O . ASP A 1 404 ? 33.768 34.943 9.912 1.00 28.39 404 ASP A O 1
ATOM 3124 N N . LYS A 1 405 ? 31.896 36.080 10.397 1.00 25.83 405 LYS A N 1
ATOM 3125 C CA . LYS A 1 405 ? 31.099 35.323 9.438 1.00 24.92 405 LYS A CA 1
ATOM 3126 C C . LYS A 1 405 ? 31.548 35.639 8.004 1.00 23.32 405 LYS A C 1
ATOM 3127 O O . LYS A 1 405 ? 31.623 34.743 7.165 1.00 23.78 405 LYS A O 1
ATOM 3133 N N . LEU A 1 406 ? 31.859 36.898 7.728 1.00 23.07 406 LEU A N 1
ATOM 3134 C CA . LEU A 1 406 ? 32.299 37.280 6.387 1.00 23.23 406 LEU A CA 1
ATOM 3135 C C . LEU A 1 406 ? 33.685 36.710 6.088 1.00 23.14 406 LEU A C 1
ATOM 3136 O O . LEU A 1 406 ? 33.958 36.287 4.973 1.00 23.30 406 LEU A O 1
ATOM 3141 N N . ARG A 1 407 ? 34.549 36.718 7.092 1.00 25.70 407 ARG A N 1
ATOM 3142 C CA . ARG A 1 407 ? 35.901 36.201 6.894 1.00 26.51 407 ARG A CA 1
ATOM 3143 C C . ARG A 1 407 ? 35.831 34.722 6.508 1.00 25.24 407 ARG A C 1
ATOM 3144 O O . ARG A 1 407 ? 36.588 34.258 5.648 1.00 27.80 407 ARG A O 1
ATOM 3152 N N . ALA A 1 408 ? 34.912 33.979 7.124 1.00 26.02 408 ALA A N 1
ATOM 3153 C CA . ALA A 1 408 ? 34.737 32.561 6.827 1.00 25.87 408 ALA A CA 1
ATOM 3154 C C . ALA A 1 408 ? 34.200 32.309 5.411 1.00 26.40 408 ALA A C 1
ATOM 3155 O O . ALA A 1 408 ? 34.195 31.177 4.922 1.00 27.75 408 ALA A O 1
ATOM 3157 N N . LEU A 1 409 ? 33.730 33.372 4.763 1.00 25.06 409 LEU A N 1
ATOM 3158 C CA . LEU A 1 409 ? 33.210 33.286 3.399 1.00 24.64 409 LEU A CA 1
ATOM 3159 C C . LEU A 1 409 ? 34.288 33.755 2.431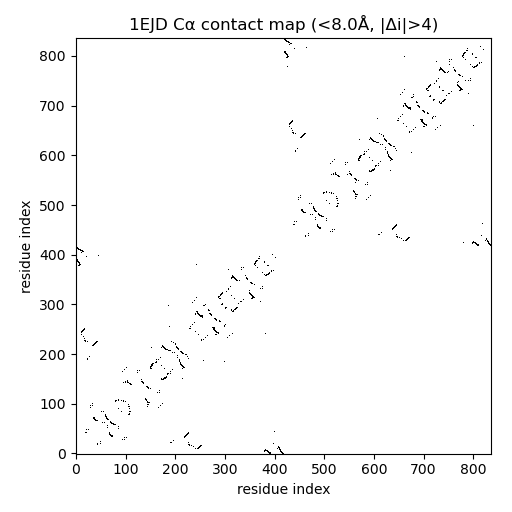 1.00 25.79 409 LEU A C 1
ATOM 3160 O O . LEU A 1 409 ? 34.081 33.762 1.216 1.00 26.15 409 LEU A O 1
ATOM 3165 N N . GLY A 1 410 ? 35.431 34.165 2.976 1.00 25.72 410 GLY A N 1
ATOM 3166 C CA . GLY A 1 410 ? 36.527 34.601 2.127 1.00 26.37 410 GLY A CA 1
ATOM 3167 C C . GLY A 1 410 ? 36.836 36.079 2.120 1.00 26.26 410 GLY A C 1
ATOM 3168 O O . GLY A 1 410 ? 37.707 36.527 1.374 1.00 27.52 410 GLY A O 1
ATOM 3169 N N . ALA A 1 411 ? 36.136 36.855 2.942 1.00 24.64 411 ALA A N 1
ATOM 3170 C CA . ALA A 1 411 ? 36.362 38.287 2.994 1.00 24.66 411 ALA A CA 1
ATOM 3171 C C . ALA A 1 411 ? 37.704 38.634 3.642 1.00 27.32 411 ALA A C 1
ATOM 3172 O O . ALA A 1 411 ? 38.165 37.926 4.531 1.00 28.27 411 ALA A O 1
ATOM 3174 N N . ASN A 1 412 ? 38.315 39.716 3.178 1.00 26.25 412 ASN A N 1
ATOM 3175 C CA . ASN A 1 412 ? 39.562 40.211 3.759 1.00 27.69 412 ASN A CA 1
ATOM 3176 C C . ASN A 1 412 ? 39.071 41.390 4.579 1.00 26.75 412 ASN A C 1
ATOM 3177 O O . ASN A 1 412 ? 38.869 42.497 4.060 1.00 28.08 412 ASN A O 1
ATOM 3182 N N . ILE A 1 413 ? 38.850 41.158 5.864 1.00 26.57 413 ILE A N 1
ATOM 3183 C CA . ILE A 1 413 ? 38.320 42.200 6.718 1.00 26.66 413 ILE A CA 1
ATOM 3184 C C . ILE A 1 413 ? 38.962 42.213 8.100 1.00 29.50 413 ILE A C 1
ATOM 3185 O O . ILE A 1 413 ? 39.205 41.171 8.690 1.00 31.91 413 ILE A O 1
ATOM 3190 N N . GLU A 1 414 ? 39.242 43.401 8.607 1.00 29.55 414 GLU A N 1
ATOM 3191 C CA . GLU A 1 414 ? 39.856 43.515 9.918 1.00 31.79 414 GLU A CA 1
ATOM 3192 C C . GLU A 1 414 ? 39.189 44.598 10.747 1.00 31.33 414 GLU A C 1
ATOM 3193 O O . GLU A 1 414 ? 38.788 45.639 10.228 1.00 31.04 414 GLU A O 1
ATOM 3199 N N . ARG A 1 415 ? 39.051 44.350 12.041 1.00 31.05 415 ARG A N 1
ATOM 3200 C CA . ARG A 1 415 ? 38.483 45.347 12.923 1.00 31.78 415 ARG A CA 1
ATOM 3201 C C . ARG A 1 415 ? 39.662 46.200 13.385 1.00 35.13 415 ARG A C 1
ATOM 3202 O O . ARG A 1 415 ? 40.653 45.668 13.889 1.00 35.62 415 ARG A O 1
ATOM 3210 N N . VAL A 1 416 ? 39.581 47.508 13.186 1.00 35.40 416 VAL A N 1
ATOM 3211 C CA . VAL A 1 416 ? 40.658 48.391 13.612 1.00 39.29 416 VAL A CA 1
ATOM 3212 C C . VAL A 1 416 ? 40.153 49.313 14.716 1.00 41.71 416 VAL A C 1
ATOM 3213 O O . VAL A 1 416 ? 39.129 49.974 14.563 1.00 40.15 416 VAL A O 1
ATOM 3217 N N . LYS A 1 417 ? 40.867 49.338 15.840 1.00 45.01 417 LYS A N 1
ATOM 3218 C CA . LYS A 1 417 ? 40.477 50.173 16.973 1.00 50.20 417 LYS A CA 1
ATOM 3219 C C . LYS A 1 417 ? 41.053 51.578 16.840 1.00 53.27 417 LYS A C 1
ATOM 3220 O O . LYS A 1 417 ? 42.194 51.822 17.239 1.00 54.52 417 LYS A O 1
ATOM 3226 N N . GLY A 1 418 ? 40.269 52.498 16.282 1.00 56.00 418 GLY A N 1
ATOM 3227 C CA . GLY A 1 418 ? 40.735 53.865 16.122 1.00 58.27 418 GLY A CA 1
ATOM 3228 C C . GLY A 1 418 ? 41.219 54.165 14.716 1.00 59.83 418 GLY A C 1
ATOM 3229 O O . GLY A 1 418 ? 40.419 54.437 13.819 1.00 60.93 418 GLY A O 1
ATOM 3230 N N . GLU A 1 419 ? 42.531 54.121 14.519 1.00 60.40 419 GLU A N 1
ATOM 3231 C CA . GLU A 1 419 ? 43.115 54.389 13.210 1.00 61.12 419 GLU A CA 1
ATOM 3232 C C . GLU A 1 419 ? 44.506 53.769 13.057 1.00 61.76 419 GLU A C 1
ATOM 3233 O O . GLU A 1 419 ? 45.499 54.531 13.032 1.00 62.38 419 GLU A O 1
ATOM 3240 N N . MET B 1 1 ? 6.348 -13.621 10.462 1.00 48.50 1 MET B N 1
ATOM 3241 C CA . MET B 1 1 ? 7.550 -12.760 10.281 1.00 45.47 1 MET B CA 1
ATOM 3242 C C . MET B 1 1 ? 7.202 -11.562 9.408 1.00 43.46 1 MET B C 1
ATOM 3243 O O . MET B 1 1 ? 6.592 -11.703 8.345 1.00 42.76 1 MET B O 1
ATOM 3248 N N . ASP B 1 2 ? 7.598 -10.379 9.866 1.00 39.65 2 ASP B N 1
ATOM 3249 C CA . ASP B 1 2 ? 7.315 -9.143 9.157 1.00 36.09 2 ASP B CA 1
ATOM 3250 C C . ASP B 1 2 ? 7.975 -9.057 7.790 1.00 34.58 2 ASP B C 1
ATOM 3251 O O . ASP B 1 2 ? 9.067 -9.583 7.574 1.00 31.98 2 ASP B O 1
ATOM 3256 N N . LYS B 1 3 ? 7.294 -8.366 6.886 1.00 33.63 3 LYS B N 1
ATOM 3257 C CA . LYS B 1 3 ? 7.759 -8.173 5.520 1.00 33.64 3 LYS B CA 1
ATOM 3258 C C . LYS B 1 3 ? 7.460 -6.738 5.120 1.00 32.46 3 LYS B C 1
ATOM 3259 O O . LYS B 1 3 ? 6.650 -6.059 5.752 1.00 34.16 3 LYS B O 1
ATOM 3265 N N . PHE B 1 4 ? 8.122 -6.273 4.068 1.00 30.16 4 PHE B N 1
ATOM 3266 C CA . PHE B 1 4 ? 7.886 -4.944 3.543 1.00 29.31 4 PHE B CA 1
ATOM 3267 C C . PHE B 1 4 ? 7.291 -5.092 2.153 1.00 30.70 4 PHE B C 1
ATOM 3268 O O . PHE B 1 4 ? 7.860 -5.774 1.293 1.00 29.61 4 PHE B O 1
ATOM 3276 N N . ARG B 1 5 ? 6.141 -4.462 1.941 1.00 30.24 5 ARG B N 1
ATOM 3277 C CA . ARG B 1 5 ? 5.494 -4.472 0.642 1.00 28.98 5 ARG B CA 1
ATOM 3278 C C . ARG B 1 5 ? 5.794 -3.112 0.051 1.00 27.38 5 ARG B C 1
ATOM 3279 O O . ARG B 1 5 ? 5.444 -2.082 0.624 1.00 29.11 5 ARG B O 1
ATOM 3294 N N . VAL B 1 6 ? 6.445 -3.098 -1.106 1.00 27.72 6 VAL B N 1
ATOM 3295 C CA . VAL B 1 6 ? 6.825 -1.852 -1.746 1.00 26.84 6 VAL B CA 1
ATOM 3296 C C . VAL B 1 6 ? 6.188 -1.710 -3.120 1.00 29.64 6 VAL B C 1
ATOM 3297 O O . VAL B 1 6 ? 6.129 -2.679 -3.884 1.00 31.70 6 VAL B O 1
ATOM 3301 N N . GLN B 1 7 ? 5.726 -0.500 -3.420 1.00 29.56 7 GLN B N 1
ATOM 3302 C CA . GLN B 1 7 ? 5.088 -0.200 -4.698 1.00 31.89 7 GLN B CA 1
ATOM 3303 C C . GLN B 1 7 ? 5.908 0.796 -5.485 1.00 30.42 7 GLN B C 1
ATOM 3304 O O . GLN B 1 7 ? 6.161 1.910 -5.031 1.00 32.14 7 GLN B O 1
ATOM 3310 N N . GLY B 1 8 ? 6.317 0.392 -6.678 1.00 31.07 8 GLY B N 1
ATOM 3311 C CA . GLY B 1 8 ? 7.105 1.266 -7.517 1.00 31.75 8 GLY B CA 1
ATOM 3312 C C . GLY B 1 8 ? 6.492 1.405 -8.898 1.00 33.34 8 GLY B C 1
ATOM 3313 O O . GLY B 1 8 ? 5.479 0.766 -9.178 1.00 34.40 8 GLY B O 1
ATOM 3314 N N . PRO B 1 9 ? 7.098 2.195 -9.791 1.00 32.79 9 PRO B N 1
ATOM 3315 C CA . PRO B 1 9 ? 8.327 2.959 -9.546 1.00 33.60 9 PRO B CA 1
ATOM 3316 C C . PRO B 1 9 ? 8.100 4.321 -8.916 1.00 35.06 9 PRO B C 1
ATOM 3317 O O . PRO B 1 9 ? 7.061 4.958 -9.127 1.00 34.75 9 PRO B O 1
ATOM 3321 N N . THR B 1 10 ? 9.071 4.768 -8.127 1.00 33.87 10 THR B N 1
ATOM 3322 C CA . THR B 1 10 ? 8.986 6.076 -7.498 1.00 34.88 10 THR B CA 1
ATOM 3323 C C . THR B 1 10 ? 10.360 6.729 -7.536 1.00 34.65 10 THR B C 1
ATOM 3324 O O . THR B 1 10 ? 11.379 6.047 -7.427 1.00 36.97 10 THR B O 1
ATOM 3328 N N . ARG B 1 11 ? 10.389 8.037 -7.738 1.00 31.77 11 ARG B N 1
ATOM 3329 C CA . ARG B 1 11 ? 11.642 8.769 -7.734 1.00 30.35 11 ARG B CA 1
ATOM 3330 C C . ARG B 1 11 ? 11.848 9.191 -6.285 1.00 31.25 11 ARG B C 1
ATOM 3331 O O . ARG B 1 11 ? 10.961 9.772 -5.671 1.00 31.55 11 ARG B O 1
ATOM 3339 N N . LEU B 1 12 ? 13.003 8.870 -5.720 1.00 27.53 12 LEU B N 1
ATOM 3340 C CA . LEU B 1 12 ? 13.255 9.215 -4.327 1.00 28.17 12 LEU B CA 1
ATOM 3341 C C . LEU B 1 12 ? 13.965 10.551 -4.265 1.00 28.97 12 LEU B C 1
ATOM 3342 O O . LEU B 1 12 ? 15.041 10.730 -4.827 1.00 29.05 12 LEU B O 1
ATOM 3347 N N . GLN B 1 13 ? 13.342 11.519 -3.598 1.00 28.38 13 GLN B N 1
ATOM 3348 C CA . GLN B 1 13 ? 13.946 12.831 -3.511 1.00 26.57 13 GLN B CA 1
ATOM 3349 C C . GLN B 1 13 ? 13.463 13.569 -2.281 1.00 23.76 13 GLN B C 1
ATOM 3350 O O . GLN B 1 13 ? 12.350 13.339 -1.799 1.00 26.56 13 GLN B O 1
ATOM 3356 N N . GLY B 1 14 ? 14.321 14.439 -1.772 1.00 23.85 14 GLY B N 1
ATOM 3357 C CA . GLY B 1 14 ? 13.983 15.176 -0.572 1.00 22.97 14 GLY B CA 1
ATOM 3358 C C . GLY B 1 14 ? 15.169 15.225 0.370 1.00 23.23 14 GLY B C 1
ATOM 3359 O O . GLY B 1 14 ? 16.309 15.243 -0.059 1.00 23.25 14 GLY B O 1
ATOM 3360 N N . GLU B 1 15 ? 14.877 15.262 1.660 1.00 23.04 15 GLU B N 1
ATOM 3361 C CA . GLU B 1 15 ? 15.914 15.333 2.676 1.00 25.78 15 GLU B CA 1
ATOM 3362 C C . GLU B 1 15 ? 15.802 14.149 3.601 1.00 26.50 15 GLU B C 1
ATOM 3363 O O . GLU B 1 15 ? 14.713 13.648 3.854 1.00 27.37 15 GLU B O 1
ATOM 3369 N N . VAL B 1 16 ? 16.949 13.686 4.090 1.00 24.29 16 VAL B N 1
ATOM 3370 C CA . VAL B 1 16 ? 16.956 12.595 5.038 1.00 24.36 16 VAL B CA 1
ATOM 3371 C C . VAL B 1 16 ? 17.991 12.959 6.092 1.00 20.49 16 VAL B C 1
ATOM 3372 O O . VAL B 1 16 ? 19.005 13.573 5.786 1.00 21.47 16 VAL B O 1
ATOM 3376 N N . THR B 1 17 ? 17.688 12.630 7.340 1.00 20.66 17 THR B N 1
ATOM 3377 C CA . THR B 1 17 ? 18.596 12.869 8.439 1.00 20.93 17 THR B CA 1
ATOM 3378 C C . THR B 1 17 ? 19.251 11.534 8.734 1.00 19.82 17 THR B C 1
ATOM 3379 O O . THR B 1 17 ? 18.570 10.547 8.986 1.00 22.67 17 THR B O 1
ATOM 3383 N N . ILE B 1 18 ? 20.574 11.529 8.666 1.00 19.27 18 ILE B N 1
ATOM 3384 C CA . ILE B 1 18 ? 21.351 10.314 8.938 1.00 19.79 18 ILE B CA 1
ATOM 3385 C C . ILE B 1 18 ? 21.434 10.098 10.452 1.00 19.25 18 ILE B C 1
ATOM 3386 O O . ILE B 1 18 ? 21.671 11.044 11.214 1.00 20.77 18 ILE B O 1
ATOM 3391 N N . SER B 1 19 ? 21.244 8.848 10.866 1.00 18.73 19 SER B N 1
ATOM 3392 C CA . SER B 1 19 ? 21.303 8.475 12.284 1.00 18.81 19 SER B CA 1
ATOM 3393 C C . SER B 1 19 ? 22.734 8.164 12.712 1.00 19.00 19 SER B C 1
ATOM 3394 O O . SER B 1 19 ? 23.608 7.979 11.870 1.00 18.09 19 SER B O 1
ATOM 3397 N N . GLY B 1 20 ? 22.976 8.147 14.021 1.00 19.36 20 GLY B N 1
ATOM 3398 C CA . GLY B 1 20 ? 24.305 7.804 14.503 1.00 17.58 20 GLY B CA 1
ATOM 3399 C C . GLY B 1 20 ? 24.574 6.332 14.177 1.00 18.93 20 GLY B C 1
ATOM 3400 O O . GLY B 1 20 ? 23.653 5.527 14.057 1.00 19.83 20 GLY B O 1
ATOM 3401 N N . ALA B 1 21 ? 25.848 5.996 14.009 1.00 18.79 21 ALA B N 1
ATOM 3402 C CA . ALA B 1 21 ? 26.253 4.633 13.692 1.00 19.87 21 ALA B CA 1
ATOM 3403 C C . ALA B 1 21 ? 26.094 3.728 14.903 1.00 20.65 21 ALA B C 1
ATOM 3404 O O . ALA B 1 21 ? 26.679 3.993 15.975 1.00 19.90 21 ALA B O 1
ATOM 3406 N N . LYS B 1 22 ? 25.336 2.653 14.714 1.00 21.29 22 LYS B N 1
ATOM 3407 C CA . LYS B 1 22 ? 25.121 1.675 15.772 1.00 21.46 22 LYS B CA 1
ATOM 3408 C C . LYS B 1 22 ? 26.468 1.109 16.206 1.00 20.39 22 LYS B C 1
ATOM 3409 O O . LYS B 1 22 ? 26.705 0.879 17.395 1.00 20.16 22 LYS B O 1
ATOM 3415 N N . ASN B 1 23 ? 27.371 0.910 15.248 1.00 21.65 23 ASN B N 1
ATOM 3416 C CA . ASN B 1 23 ? 28.659 0.316 15.567 1.00 21.43 23 ASN B CA 1
ATOM 3417 C C . ASN B 1 23 ? 29.716 1.233 16.154 1.00 20.42 23 ASN B C 1
ATOM 3418 O O . ASN B 1 23 ? 30.844 0.828 16.408 1.00 19.91 23 ASN B O 1
ATOM 3423 N N . ALA B 1 24 ? 29.330 2.492 16.370 1.00 18.67 24 ALA B N 1
ATOM 3424 C CA . ALA B 1 24 ? 30.171 3.444 17.081 1.00 18.40 24 ALA B CA 1
ATOM 3425 C C . ALA B 1 24 ? 29.429 3.652 18.420 1.00 16.62 24 ALA B C 1
ATOM 3426 O O . ALA B 1 24 ? 30.059 3.762 19.478 1.00 16.40 24 ALA B O 1
ATOM 3428 N N . ALA B 1 25 ? 28.093 3.706 18.367 1.00 18.23 25 ALA B N 1
ATOM 3429 C CA . ALA B 1 25 ? 27.315 3.895 19.609 1.00 17.45 25 ALA B CA 1
ATOM 3430 C C . ALA B 1 25 ? 27.543 2.757 20.587 1.00 16.38 25 ALA B C 1
ATOM 3431 O O . ALA B 1 25 ? 27.720 2.982 21.784 1.00 17.66 25 ALA B O 1
ATOM 3433 N N . LEU B 1 26 ? 27.557 1.520 20.099 1.00 17.10 26 LEU B N 1
ATOM 3434 C CA . LE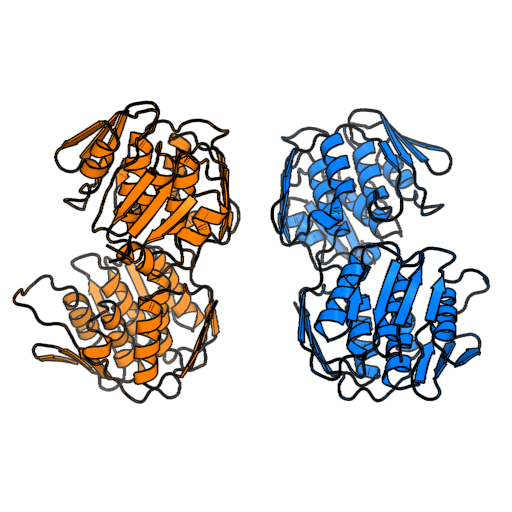U B 1 26 ? 27.738 0.406 21.024 1.00 16.92 26 LEU B CA 1
ATOM 3435 C C . LEU B 1 26 ? 29.081 0.434 21.769 1.00 18.81 26 LEU B C 1
ATOM 3436 O O . LEU B 1 26 ? 29.117 0.352 23.008 1.00 18.35 26 LEU B O 1
ATOM 3441 N N . PRO B 1 27 ? 30.209 0.541 21.049 1.00 16.82 27 PRO B N 1
ATOM 3442 C CA . PRO B 1 27 ? 31.461 0.567 21.809 1.00 17.34 27 PRO B CA 1
ATOM 3443 C C . PRO B 1 27 ? 31.546 1.760 22.759 1.00 16.85 27 PRO B C 1
ATOM 3444 O O . PRO B 1 27 ? 32.136 1.673 23.835 1.00 19.07 27 PRO B O 1
ATOM 3448 N N . ILE B 1 28 ? 30.928 2.876 22.375 1.00 16.63 28 ILE B N 1
ATOM 3449 C CA . ILE B 1 28 ? 30.959 4.048 23.234 1.00 17.15 28 ILE B CA 1
ATOM 3450 C C . ILE B 1 28 ? 30.121 3.863 24.493 1.00 17.72 28 ILE B C 1
ATOM 3451 O O . ILE B 1 28 ? 30.545 4.269 25.582 1.00 18.86 28 ILE B O 1
ATOM 3456 N N . LEU B 1 29 ? 28.966 3.220 24.358 1.00 18.03 29 LEU B N 1
ATOM 3457 C CA . LEU B 1 29 ? 28.106 2.991 25.525 1.00 18.37 29 LEU B CA 1
ATOM 3458 C C . LEU B 1 29 ? 28.813 2.094 26.522 1.00 18.74 29 LEU B C 1
ATOM 3459 O O . LEU B 1 29 ? 28.732 2.316 27.734 1.00 19.44 29 LEU B O 1
ATOM 3464 N N . PHE B 1 30 ? 29.519 1.077 26.037 1.00 18.27 30 PHE B N 1
ATOM 3465 C CA . PHE B 1 30 ? 30.250 0.226 26.968 1.00 18.28 30 PHE B CA 1
ATOM 3466 C C . PHE B 1 30 ? 31.468 0.968 27.535 1.00 17.97 30 PHE B C 1
ATOM 3467 O O . PHE B 1 30 ? 31.805 0.799 28.718 1.00 19.10 30 PHE B O 1
ATOM 3475 N N . ALA B 1 31 ? 32.145 1.789 26.724 1.00 18.06 31 ALA B N 1
ATOM 3476 C CA . ALA B 1 31 ? 33.294 2.553 27.216 1.00 17.48 31 ALA B CA 1
ATOM 3477 C C . ALA B 1 31 ? 32.877 3.523 28.314 1.00 18.85 31 ALA B C 1
ATOM 3478 O O . ALA B 1 31 ? 33.703 3.902 29.147 1.00 19.37 31 ALA B O 1
ATOM 3480 N N . ALA B 1 32 ? 31.608 3.922 28.299 1.00 18.92 32 ALA B N 1
ATOM 3481 C CA . ALA B 1 32 ? 31.091 4.848 29.322 1.00 19.95 32 ALA B CA 1
ATOM 3482 C C . ALA B 1 32 ? 31.175 4.251 30.723 1.00 21.40 32 ALA B C 1
ATOM 3483 O O . ALA B 1 32 ? 31.079 4.976 31.716 1.00 21.91 32 ALA B O 1
ATOM 3485 N N . LEU B 1 33 ? 31.359 2.940 30.825 1.00 18.90 33 LEU B N 1
ATOM 3486 C CA . LEU B 1 33 ? 31.501 2.329 32.147 1.00 20.24 33 LEU B CA 1
ATOM 3487 C C . LEU B 1 33 ? 32.795 2.817 32.790 1.00 20.88 33 LEU B C 1
ATOM 3488 O O . LEU B 1 33 ? 32.966 2.695 34.006 1.00 23.02 33 LEU B O 1
ATOM 3493 N N . LEU B 1 34 ? 33.708 3.371 31.994 1.00 19.15 34 LEU B N 1
ATOM 3494 C CA . LEU B 1 34 ? 34.979 3.865 32.519 1.00 20.00 34 LEU B CA 1
ATOM 3495 C C . LEU B 1 34 ? 34.853 5.249 33.150 1.00 22.06 34 LEU B C 1
ATOM 3496 O O . LEU B 1 34 ? 35.722 5.663 33.894 1.00 22.08 34 LEU B O 1
ATOM 3501 N N . ALA B 1 35 ? 33.778 5.954 32.819 1.00 21.63 35 ALA B N 1
ATOM 3502 C CA . ALA B 1 35 ? 33.598 7.340 33.263 1.00 23.17 35 ALA B CA 1
ATOM 3503 C C . ALA B 1 35 ? 33.161 7.479 34.707 1.00 23.77 35 ALA B C 1
ATOM 3504 O O . ALA B 1 35 ? 32.177 6.888 35.115 1.00 24.70 35 ALA B O 1
ATOM 3506 N N . GLU B 1 36 ? 33.900 8.282 35.459 1.00 24.26 36 GLU B N 1
ATOM 3507 C CA . GLU B 1 36 ? 33.576 8.499 36.868 1.00 27.83 36 GLU B CA 1
ATOM 3508 C C . GLU B 1 36 ? 32.528 9.588 37.080 1.00 29.54 36 GLU B C 1
ATOM 3509 O O . GLU B 1 36 ? 32.031 9.776 38.200 1.00 31.39 36 GLU B O 1
ATOM 3515 N N . GLU B 1 37 ? 32.206 10.319 36.024 1.00 28.07 37 GLU B N 1
ATOM 3516 C CA . GLU B 1 37 ? 31.206 11.376 36.127 1.00 29.14 37 GLU B CA 1
ATOM 3517 C C . GLU B 1 37 ? 30.157 11.119 35.062 1.00 28.50 37 GLU B C 1
ATOM 3518 O O . GLU B 1 37 ? 30.397 10.354 34.124 1.00 27.28 37 GLU B O 1
ATOM 3524 N N . PRO B 1 38 ? 28.969 11.728 35.193 1.00 26.60 38 PRO B N 1
ATOM 3525 C CA . PRO B 1 38 ? 27.911 11.518 34.203 1.00 25.58 38 PRO B CA 1
ATOM 3526 C C . PRO B 1 38 ? 28.339 11.871 32.787 1.00 24.33 38 PRO B C 1
ATOM 3527 O O . PRO B 1 38 ? 29.133 12.783 32.562 1.00 25.34 38 PRO B O 1
ATOM 3531 N N . VAL B 1 39 ? 27.802 11.123 31.838 1.00 25.33 39 VAL B N 1
ATOM 3532 C CA . VAL B 1 39 ? 28.107 11.344 30.435 1.00 24.50 39 VAL B CA 1
ATOM 3533 C C . VAL B 1 39 ? 26.808 11.392 29.649 1.00 21.67 39 VAL B C 1
ATOM 3534 O O . VAL B 1 39 ? 25.854 10.662 29.951 1.00 23.66 39 VAL B O 1
ATOM 3541 N N . GLU B 1 40 ? 26.773 12.261 28.642 1.00 22.21 40 GLU B N 1
ATOM 3542 C CA . GLU B 1 40 ? 25.634 12.332 27.750 1.00 22.07 40 GLU B CA 1
ATOM 3543 C C . GLU B 1 40 ? 26.174 11.909 26.380 1.00 21.65 40 GLU B C 1
ATOM 3544 O O . GLU B 1 40 ? 27.069 12.556 25.849 1.00 22.94 40 GLU B O 1
ATOM 3550 N N . ILE B 1 41 ? 25.615 10.841 25.829 1.00 21.65 41 ILE B N 1
ATOM 3551 C CA . ILE B 1 41 ? 26.026 10.353 24.522 1.00 20.90 41 ILE B CA 1
ATOM 3552 C C . ILE B 1 41 ? 24.917 10.757 23.560 1.00 19.88 41 ILE B C 1
ATOM 3553 O O . ILE B 1 41 ? 23.808 10.231 23.607 1.00 20.02 41 ILE B O 1
ATOM 3562 N N . GLN B 1 42 ? 25.255 11.678 22.670 1.00 21.21 42 GLN B N 1
ATOM 3563 C CA . GLN B 1 42 ? 24.288 12.206 21.717 1.00 21.61 42 GLN B CA 1
ATOM 3564 C C . GLN B 1 42 ? 24.270 11.447 20.402 1.00 22.14 42 GLN B C 1
ATOM 3565 O O . GLN B 1 42 ? 25.245 10.757 20.061 1.00 21.09 42 GLN B O 1
ATOM 3571 N N . ASN B 1 43 ? 23.154 11.570 19.683 1.00 20.06 43 ASN B N 1
ATOM 3572 C CA . ASN B 1 43 ? 22.985 10.967 18.368 1.00 21.88 43 ASN B CA 1
ATOM 3573 C C . ASN B 1 43 ? 23.061 9.441 18.403 1.00 21.74 43 ASN B C 1
ATOM 3574 O O . ASN B 1 43 ? 23.674 8.822 17.535 1.00 21.72 43 ASN B O 1
ATOM 3579 N N . VAL B 1 44 ? 22.422 8.841 19.395 1.00 21.80 44 VAL B N 1
ATOM 3580 C CA . VAL B 1 44 ? 22.389 7.386 19.512 1.00 21.32 44 VAL B CA 1
ATOM 3581 C C . VAL B 1 44 ? 21.120 6.864 18.835 1.00 23.38 44 VAL B C 1
ATOM 3582 O O . VAL B 1 44 ? 20.008 7.261 19.182 1.00 24.41 44 VAL B O 1
ATOM 3586 N N . PRO B 1 45 ? 21.259 5.969 17.840 1.00 22.21 45 PRO B N 1
ATOM 3587 C CA . PRO B 1 45 ? 20.051 5.462 17.182 1.00 22.64 45 PRO B CA 1
ATOM 3588 C C . PRO B 1 45 ? 19.169 4.624 18.097 1.00 23.01 45 PRO B C 1
ATOM 3589 O O . PRO B 1 45 ? 19.626 4.073 19.104 1.00 22.97 45 PRO B O 1
ATOM 3593 N N . LYS B 1 46 ? 17.888 4.548 17.751 1.00 23.85 46 LYS B N 1
ATOM 3594 C CA . LYS B 1 46 ? 16.940 3.750 18.514 1.00 25.40 46 LYS B CA 1
ATOM 3595 C C . LYS B 1 46 ? 16.830 2.396 17.836 1.00 25.77 46 LYS B C 1
ATOM 3596 O O . LYS B 1 46 ? 16.036 2.204 16.912 1.00 27.36 46 LYS B O 1
ATOM 3602 N N . LEU B 1 47 ? 17.653 1.457 18.301 1.00 24.31 47 LEU B N 1
ATOM 3603 C CA . LEU B 1 47 ? 17.710 0.119 17.738 1.00 23.55 47 LEU B CA 1
ATOM 3604 C C . LEU B 1 47 ? 17.772 -0.913 18.846 1.00 22.72 47 LEU B C 1
ATOM 3605 O O . LEU B 1 47 ? 18.213 -0.601 19.955 1.00 23.78 47 LEU B O 1
ATOM 3610 N N . LYS B 1 48 ? 17.356 -2.135 18.520 1.00 23.34 48 LYS B N 1
ATOM 3611 C CA . LYS B 1 48 ? 17.323 -3.253 19.467 1.00 23.32 48 LYS B CA 1
ATOM 3612 C C . LYS B 1 48 ? 18.606 -3.415 20.287 1.00 23.86 48 LYS B C 1
ATOM 3613 O O . LYS B 1 48 ? 18.541 -3.500 21.507 1.00 22.97 48 LYS B O 1
ATOM 3619 N N . ASP B 1 49 ? 19.768 -3.458 19.631 1.00 21.64 49 ASP B N 1
ATOM 3620 C CA . ASP B 1 49 ? 21.020 -3.631 20.385 1.00 22.37 49 ASP B CA 1
ATOM 3621 C C . ASP B 1 49 ? 21.291 -2.512 21.381 1.00 21.35 49 ASP B C 1
ATOM 3622 O O . ASP B 1 49 ? 21.959 -2.721 22.393 1.00 22.55 49 ASP B O 1
ATOM 3627 N N . ILE B 1 50 ? 20.821 -1.303 21.087 1.00 20.94 50 ILE B N 1
ATOM 3628 C CA . ILE B 1 50 ? 21.021 -0.201 22.017 1.00 20.49 50 ILE B CA 1
ATOM 3629 C C . ILE B 1 50 ? 20.149 -0.495 23.235 1.00 21.90 50 ILE B C 1
ATOM 3630 O O . ILE B 1 50 ? 20.571 -0.267 24.371 1.00 22.97 50 ILE B O 1
ATOM 3635 N N . ASP B 1 51 ? 18.935 -0.999 23.002 1.00 23.69 51 ASP B N 1
ATOM 3636 C CA . ASP B 1 51 ? 18.037 -1.329 24.121 1.00 23.72 51 ASP B CA 1
ATOM 3637 C C . ASP B 1 51 ? 18.644 -2.438 24.979 1.00 23.62 51 ASP B C 1
ATOM 3638 O O . ASP B 1 51 ? 18.595 -2.374 26.208 1.00 24.07 51 ASP B O 1
ATOM 3643 N N . THR B 1 52 ? 19.210 -3.448 24.329 1.00 21.30 52 THR B N 1
ATOM 3644 C CA . THR B 1 52 ? 19.838 -4.553 25.045 1.00 21.47 52 THR B CA 1
ATOM 3645 C C . THR B 1 52 ? 21.012 -4.046 25.885 1.00 22.65 52 THR B C 1
ATOM 3646 O O . THR B 1 52 ? 21.188 -4.451 27.050 1.00 23.38 52 THR B O 1
ATOM 3650 N N . THR B 1 53 ? 21.810 -3.155 25.303 1.00 20.28 53 THR B N 1
ATOM 3651 C CA . THR B 1 53 ? 22.965 -2.576 25.988 1.00 21.13 53 THR B CA 1
ATOM 3652 C C . THR B 1 53 ? 22.515 -1.764 27.196 1.00 22.61 53 THR B C 1
ATOM 3653 O O . THR B 1 53 ? 23.117 -1.864 28.264 1.00 22.33 53 THR B O 1
ATOM 3657 N N . MET B 1 54 ? 21.462 -0.955 27.041 1.00 23.44 54 MET B N 1
ATOM 3658 C CA . MET B 1 54 ? 20.994 -0.176 28.182 1.00 23.88 54 MET B CA 1
ATOM 3659 C C . MET B 1 54 ? 20.529 -1.086 29.310 1.00 23.27 54 MET B C 1
ATOM 3660 O O . MET B 1 54 ? 20.767 -0.782 30.474 1.00 24.61 54 MET B O 1
ATOM 3665 N N . LYS B 1 55 ? 19.874 -2.192 28.969 1.00 23.56 55 LYS B N 1
ATOM 3666 C CA . LYS B 1 55 ? 19.415 -3.146 29.982 1.00 25.94 55 LYS B CA 1
ATOM 3667 C C . LYS B 1 55 ? 20.602 -3.792 30.666 1.00 25.54 55 LYS B C 1
ATOM 3668 O O . LYS B 1 55 ? 20.622 -3.938 31.886 1.00 26.64 55 LYS B O 1
ATOM 3674 N N . LEU B 1 56 ? 21.599 -4.175 29.885 1.00 24.78 56 LEU B N 1
ATOM 3675 C CA . LEU B 1 56 ? 22.789 -4.793 30.450 1.00 24.70 56 LEU B CA 1
ATOM 3676 C C . LEU B 1 56 ? 23.477 -3.801 31.401 1.00 23.67 56 LEU B C 1
ATOM 3677 O O . LEU B 1 56 ? 23.856 -4.160 32.528 1.00 25.28 56 LEU B O 1
ATOM 3682 N N . LEU B 1 57 ? 23.627 -2.545 30.980 1.00 22.27 57 LEU B N 1
ATOM 3683 C CA . LEU B 1 57 ? 24.276 -1.554 31.827 1.00 22.21 57 LEU B CA 1
ATOM 3684 C C . LEU B 1 57 ? 23.496 -1.328 33.116 1.00 23.58 57 LEU B C 1
ATOM 3685 O O . LEU B 1 57 ? 24.081 -1.193 34.187 1.00 23.76 57 LEU B O 1
ATOM 3690 N N . THR B 1 58 ? 22.175 -1.310 33.009 1.00 24.37 58 THR B N 1
ATOM 3691 C CA . THR B 1 58 ? 21.359 -1.093 34.196 1.00 26.01 58 THR B CA 1
ATOM 3692 C C . THR B 1 58 ? 21.543 -2.219 35.198 1.00 25.81 58 THR B C 1
ATOM 3693 O O . THR B 1 58 ? 21.626 -1.972 36.408 1.00 26.90 58 THR B O 1
ATOM 3697 N N . GLN B 1 59 ? 21.640 -3.449 34.711 1.00 26.42 59 GLN B N 1
ATOM 3698 C CA . GLN B 1 59 ? 21.815 -4.576 35.617 1.00 27.23 59 GLN B CA 1
ATOM 3699 C C . GLN B 1 59 ? 23.194 -4.559 36.309 1.00 26.65 59 GLN B C 1
ATOM 3700 O O . GLN B 1 59 ? 23.397 -5.249 37.315 1.00 27.92 59 GLN B O 1
ATOM 3711 N N . LEU B 1 60 ? 24.141 -3.777 35.787 1.00 24.08 60 LEU B N 1
ATOM 3712 C CA . LEU B 1 60 ? 25.450 -3.668 36.428 1.00 23.86 60 LEU B CA 1
ATOM 3713 C C . LEU B 1 60 ? 25.387 -2.626 37.544 1.00 25.05 60 LEU B C 1
ATOM 3714 O O . LEU B 1 60 ? 26.287 -2.531 38.365 1.00 27.72 60 LEU B O 1
ATOM 3719 N N . GLY B 1 61 ? 24.318 -1.831 37.555 1.00 25.72 61 GLY B N 1
ATOM 3720 C CA . GLY B 1 61 ? 24.185 -0.788 38.557 1.00 25.75 61 GLY B CA 1
ATOM 3721 C C . GLY B 1 61 ? 24.324 0.603 37.949 1.00 27.47 61 GLY B C 1
ATOM 3722 O O . GLY B 1 61 ? 24.389 1.605 38.659 1.00 27.68 61 GLY B O 1
ATOM 3723 N N . THR B 1 62 ? 24.383 0.673 36.621 1.00 26.25 62 THR B N 1
ATOM 3724 C CA . THR B 1 62 ? 24.500 1.957 35.936 1.00 25.62 62 THR B CA 1
ATOM 3725 C C . THR B 1 62 ? 23.116 2.620 35.885 1.00 24.93 62 THR B C 1
ATOM 3726 O O . THR B 1 62 ? 22.109 1.940 35.742 1.00 25.85 62 THR B O 1
ATOM 3730 N N . LYS B 1 63 ? 23.072 3.938 36.028 1.00 25.20 63 LYS B N 1
ATOM 3731 C CA . LYS B 1 63 ? 21.802 4.650 35.890 1.00 27.47 63 LYS B CA 1
ATOM 3732 C C . LYS B 1 63 ? 21.783 5.074 34.423 1.00 25.92 63 LYS B C 1
ATOM 3733 O O . LYS B 1 63 ? 22.655 5.815 33.982 1.00 26.10 63 LYS B O 1
ATOM 3739 N N . VAL B 1 64 ? 20.786 4.593 33.691 1.00 25.57 64 VAL B N 1
ATOM 3740 C CA . VAL B 1 64 ? 20.654 4.868 32.266 1.00 27.76 64 VAL B CA 1
ATOM 3741 C C . VAL B 1 64 ? 19.274 5.413 31.880 1.00 28.92 64 VAL B C 1
ATOM 3742 O O . VAL B 1 64 ? 18.253 4.909 32.341 1.00 29.67 64 VAL B O 1
ATOM 3746 N N . GLU B 1 65 ? 19.260 6.431 31.022 1.00 29.98 65 GLU B N 1
ATOM 3747 C CA . GLU B 1 65 ? 18.016 7.017 30.523 1.00 31.68 65 GLU B CA 1
ATOM 3748 C C . GLU B 1 65 ? 18.263 7.471 29.093 1.00 28.54 65 GLU B C 1
ATOM 3749 O O . GLU B 1 65 ? 19.388 7.813 28.740 1.00 28.76 65 GLU B O 1
ATOM 3755 N N . ARG B 1 66 ? 17.220 7.476 28.271 1.00 27.82 66 ARG B N 1
ATOM 3756 C CA . ARG B 1 66 ? 17.379 7.967 26.906 1.00 27.86 66 ARG B CA 1
ATOM 3757 C C . ARG B 1 66 ? 16.121 8.660 26.421 1.00 30.86 66 ARG B C 1
ATOM 3758 O O . ARG B 1 66 ? 15.072 8.605 27.075 1.00 30.46 66 ARG B O 1
ATOM 3774 N N . GLY B 1 68 ? 17.144 11.662 21.987 1.00 27.82 68 GLY B N 1
ATOM 3775 C CA . GLY B 1 68 ? 18.086 11.337 20.933 1.00 26.67 68 GLY B CA 1
ATOM 3776 C C . GLY B 1 68 ? 19.413 10.943 21.564 1.00 27.67 68 GLY B C 1
ATOM 3777 O O . GLY B 1 68 ? 20.256 10.333 20.901 1.00 27.91 68 GLY B O 1
ATOM 3778 N N . SER B 1 69 ? 19.591 11.291 22.838 1.00 25.00 69 SER B N 1
ATOM 3779 C CA . SER B 1 69 ? 20.814 10.995 23.588 1.00 25.49 69 SER B CA 1
ATOM 3780 C C . SER B 1 69 ? 20.557 9.887 24.583 1.00 25.88 69 SER B C 1
ATOM 3781 O O . SER B 1 69 ? 19.413 9.562 24.874 1.00 25.34 69 SER B O 1
ATOM 3784 N N . VAL B 1 70 ? 21.640 9.303 25.087 1.00 24.34 70 VAL B N 1
ATOM 3785 C CA . VAL B 1 70 ? 21.566 8.308 26.147 1.00 24.45 70 VAL B CA 1
ATOM 3786 C C . VAL B 1 70 ? 22.397 8.957 27.255 1.00 23.29 70 VAL B C 1
ATOM 3787 O O . VAL B 1 70 ? 23.518 9.418 27.026 1.00 24.93 70 VAL B O 1
ATOM 3791 N N . TRP B 1 71 ? 21.824 9.028 28.454 1.00 24.22 71 TRP B N 1
ATOM 3792 C CA . TRP B 1 71 ? 22.501 9.615 29.604 1.00 25.38 71 TRP B CA 1
ATOM 3793 C C . TRP B 1 71 ? 22.935 8.475 30.504 1.00 24.55 71 TRP B C 1
ATOM 3794 O O . TRP B 1 71 ? 22.122 7.635 30.862 1.00 24.93 71 TRP B O 1
ATOM 3805 N N . ILE B 1 72 ? 24.215 8.454 30.851 1.00 24.63 72 ILE B N 1
ATOM 3806 C CA . ILE B 1 72 ? 24.778 7.401 31.682 1.00 26.30 72 ILE B CA 1
ATOM 3807 C C . ILE B 1 72 ? 25.498 7.917 32.923 1.00 26.53 72 ILE B C 1
ATOM 3808 O O . ILE B 1 72 ? 26.277 8.869 32.854 1.00 25.73 72 ILE B O 1
ATOM 3813 N N . ASP B 1 73 ? 25.222 7.289 34.062 1.00 26.54 73 ASP B N 1
ATOM 3814 C CA . ASP B 1 73 ? 25.900 7.642 35.303 1.00 26.68 73 ASP B CA 1
ATOM 3815 C C . ASP B 1 73 ? 26.395 6.314 35.872 1.00 25.31 73 ASP B C 1
ATOM 3816 O O . ASP B 1 73 ? 25.618 5.523 36.406 1.00 25.02 73 ASP B O 1
ATOM 3821 N N . ALA B 1 74 ? 27.687 6.051 35.714 1.00 27.55 74 ALA B N 1
ATOM 3822 C CA . ALA B 1 74 ? 28.260 4.800 36.199 1.00 29.34 74 ALA B CA 1
ATOM 3823 C C . ALA B 1 74 ? 28.991 4.965 37.516 1.00 33.70 74 ALA B C 1
ATOM 3824 O O . ALA B 1 74 ? 29.998 4.311 37.748 1.00 33.81 74 ALA B O 1
ATOM 3826 N N . SER B 1 75 ? 28.492 5.836 38.388 1.00 34.12 75 SER B N 1
ATOM 3827 C CA . SER B 1 75 ? 29.157 6.033 39.674 1.00 36.13 75 SER B CA 1
ATOM 3828 C C . SER B 1 75 ? 28.784 4.982 40.716 1.00 37.03 75 SER B C 1
ATOM 3829 O O . SER B 1 75 ? 29.458 4.857 41.740 1.00 40.45 75 SER B O 1
ATOM 3832 N N . ASN B 1 76 ? 27.721 4.224 40.472 1.00 36.87 76 ASN B N 1
ATOM 3833 C CA . ASN B 1 76 ? 27.292 3.214 41.440 1.00 37.49 76 ASN B CA 1
ATOM 3834 C C . ASN B 1 76 ? 27.267 1.785 40.897 1.00 35.49 76 ASN B C 1
ATOM 3835 O O . ASN B 1 76 ? 26.454 0.964 41.327 1.00 35.14 76 ASN B O 1
ATOM 3840 N N . VAL B 1 77 ? 28.141 1.494 39.939 1.00 34.52 77 VAL B N 1
ATOM 3841 C CA . VAL B 1 77 ? 28.209 0.151 39.377 1.00 31.33 77 VAL B CA 1
ATOM 3842 C C . VAL B 1 77 ? 28.646 -0.753 40.512 1.00 30.88 77 VAL B C 1
ATOM 3843 O O . VAL B 1 77 ? 29.669 -0.504 41.151 1.00 32.75 77 VAL B O 1
ATOM 3847 N N . ASN B 1 78 ? 27.865 -1.793 40.768 1.00 31.63 78 ASN B N 1
ATOM 3848 C CA . ASN B 1 78 ? 28.160 -2.698 41.869 1.00 32.33 78 ASN B CA 1
ATOM 3849 C C . ASN B 1 78 ? 28.002 -4.173 41.540 1.00 30.59 78 ASN B C 1
ATOM 3850 O O . ASN B 1 78 ? 28.109 -5.015 42.416 1.00 31.65 78 ASN B O 1
ATOM 3855 N N . ASN B 1 79 ? 27.737 -4.485 40.278 1.00 27.83 79 ASN B N 1
ATOM 3856 C CA . ASN B 1 79 ? 27.586 -5.858 39.850 1.00 27.04 79 ASN B CA 1
ATOM 3857 C C . ASN B 1 79 ? 28.486 -5.914 38.626 1.00 26.02 79 ASN B C 1
ATOM 3858 O O . ASN B 1 79 ? 28.486 -4.989 37.817 1.00 25.08 79 ASN B O 1
ATOM 3863 N N . PHE B 1 80 ? 29.255 -6.988 38.486 1.00 25.32 80 PHE B N 1
ATOM 3864 C CA . PHE B 1 80 ? 30.217 -7.048 37.387 1.00 24.60 80 PHE B CA 1
ATOM 3865 C C . PHE B 1 80 ? 30.047 -8.243 36.470 1.00 26.00 80 PHE B C 1
ATOM 3866 O O . PHE B 1 80 ? 31.009 -8.718 35.864 1.00 25.05 80 PHE B O 1
ATOM 3874 N N . SER B 1 81 ? 28.813 -8.703 36.338 1.00 25.91 81 SER B N 1
ATOM 3875 C CA . SER B 1 81 ? 28.518 -9.855 35.509 1.00 28.67 81 SER B CA 1
ATOM 3876 C C . SER B 1 81 ? 27.389 -9.601 34.515 1.00 29.59 81 SER B C 1
ATOM 3877 O O . SER B 1 81 ? 26.351 -9.033 34.872 1.00 31.12 81 SER B O 1
ATOM 3880 N N . ALA B 1 82 ? 27.605 -9.998 33.265 1.00 26.71 82 ALA B N 1
ATOM 3881 C CA . ALA B 1 82 ? 26.586 -9.873 32.221 1.00 28.20 82 ALA B CA 1
ATOM 3882 C C . ALA B 1 82 ? 26.027 -11.289 32.046 1.00 29.51 82 ALA B C 1
ATOM 3883 O O . ALA B 1 82 ? 26.708 -12.181 31.524 1.00 29.22 82 ALA B O 1
ATOM 3885 N N . PRO B 1 83 ? 24.772 -11.510 32.477 1.00 32.61 83 PRO B N 1
ATOM 3886 C CA . PRO B 1 83 ? 24.088 -12.805 32.397 1.00 32.52 83 PRO B CA 1
ATOM 3887 C C . PRO B 1 83 ? 23.690 -13.273 31.009 1.00 32.43 83 PRO B C 1
ATOM 3888 O O . PRO B 1 83 ? 23.435 -12.474 30.108 1.00 31.61 83 PRO B O 1
ATOM 3892 N N . TYR B 1 84 ? 23.622 -14.591 30.863 1.00 32.50 84 T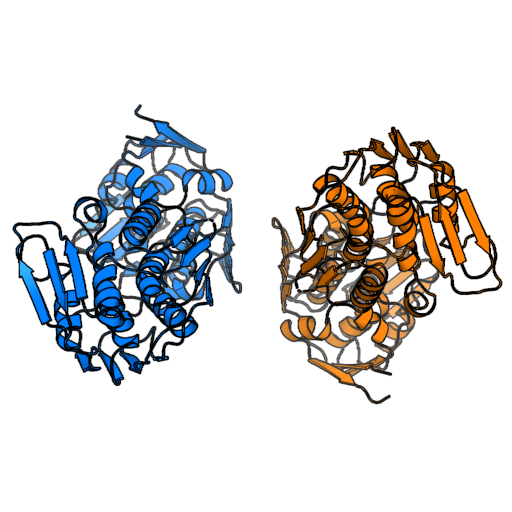YR B N 1
ATOM 3893 C CA . TYR B 1 84 ? 23.261 -15.233 29.611 1.00 35.74 84 TYR B CA 1
ATOM 3894 C C . TYR B 1 84 ? 21.979 -14.689 28.986 1.00 36.44 84 TYR B C 1
ATOM 3895 O O . TYR B 1 84 ? 21.927 -14.437 27.788 1.00 35.24 84 TYR B O 1
ATOM 3904 N N . ASP B 1 85 ? 20.949 -14.503 29.800 1.00 38.27 85 ASP B N 1
ATOM 3905 C CA . ASP B 1 85 ? 19.674 -14.022 29.287 1.00 41.80 85 ASP B CA 1
ATOM 3906 C C . ASP B 1 85 ? 19.736 -12.605 28.736 1.00 43.54 85 ASP B C 1
ATOM 3907 O O . ASP B 1 85 ? 18.938 -12.238 27.878 1.00 44.19 85 ASP B O 1
ATOM 3912 N N . LEU B 1 86 ? 20.690 -11.813 29.212 1.00 43.70 86 LEU B N 1
ATOM 3913 C CA . LEU B 1 86 ? 20.820 -10.443 28.738 1.00 44.39 86 LEU B CA 1
ATOM 3914 C C . LEU B 1 86 ? 21.880 -10.281 27.653 1.00 44.37 86 LEU B C 1
ATOM 3915 O O . LEU B 1 86 ? 22.026 -9.185 27.113 1.00 46.16 86 LEU B O 1
ATOM 3920 N N . VAL B 1 87 ? 22.616 -11.349 27.336 1.00 42.43 87 VAL B N 1
ATOM 3921 C CA . VAL B 1 87 ? 23.667 -11.276 26.315 1.00 41.77 87 VAL B CA 1
ATOM 3922 C C . VAL B 1 87 ? 23.520 -12.258 25.151 1.00 42.15 87 VAL B C 1
ATOM 3923 O O . VAL B 1 87 ? 24.108 -12.057 24.088 1.00 40.47 87 VAL B O 1
ATOM 3927 N N . LYS B 1 88 ? 22.750 -13.323 25.350 1.00 41.79 88 LYS B N 1
ATOM 3928 C CA . LYS B 1 88 ? 22.571 -14.339 24.315 1.00 41.15 88 LYS B CA 1
ATOM 3929 C C . LYS B 1 88 ? 22.045 -13.762 23.009 1.00 40.59 88 LYS B C 1
ATOM 3930 O O . LYS B 1 88 ? 22.105 -14.399 21.962 1.00 39.67 88 LYS B O 1
ATOM 3936 N N . THR B 1 89 ? 21.523 -12.548 23.081 1.00 39.45 89 THR B N 1
ATOM 3937 C CA . THR B 1 89 ? 20.978 -11.883 21.913 1.00 39.15 89 THR B CA 1
ATOM 3938 C C . THR B 1 89 ? 21.919 -10.849 21.306 1.00 38.02 89 THR B C 1
ATOM 3939 O O . THR B 1 89 ? 21.572 -10.206 20.313 1.00 39.16 89 THR B O 1
ATOM 3943 N N . MET B 1 90 ? 23.111 -10.691 21.881 1.00 34.34 90 MET B N 1
ATOM 3944 C CA . MET B 1 90 ? 24.031 -9.685 21.380 1.00 29.65 90 MET B CA 1
ATOM 3945 C C . MET B 1 90 ? 25.509 -9.999 21.627 1.00 27.67 90 MET B C 1
ATOM 3946 O O . MET B 1 90 ? 25.994 -9.904 22.753 1.00 26.59 90 MET B O 1
ATOM 3951 N N . ARG B 1 91 ? 26.224 -10.347 20.565 1.00 27.31 91 ARG B N 1
ATOM 3952 C CA . ARG B 1 91 ? 27.650 -10.647 20.690 1.00 29.28 91 ARG B CA 1
ATOM 3953 C C . ARG B 1 91 ? 28.455 -9.428 21.180 1.00 27.57 91 ARG B C 1
ATOM 3954 O O . ARG B 1 91 ? 29.489 -9.594 21.832 1.00 27.48 91 ARG B O 1
ATOM 3962 N N . ALA B 1 92 ? 27.978 -8.217 20.890 1.00 24.84 92 ALA B N 1
ATOM 3963 C CA . ALA B 1 92 ? 28.669 -6.998 21.313 1.00 24.45 92 ALA B CA 1
ATOM 3964 C C . ALA B 1 92 ? 28.771 -6.890 22.834 1.00 21.47 92 ALA B C 1
ATOM 3965 O O . ALA B 1 92 ? 29.490 -6.033 23.355 1.00 21.03 92 ALA B O 1
ATOM 3967 N N . SER B 1 93 ? 28.043 -7.751 23.541 1.00 20.60 93 SER B N 1
ATOM 3968 C CA . SER B 1 93 ? 28.082 -7.737 25.006 1.00 21.33 93 SER B CA 1
ATOM 3969 C C . SER B 1 93 ? 29.509 -7.967 25.532 1.00 19.31 93 SER B C 1
ATOM 3970 O O . SER B 1 93 ? 29.827 -7.591 26.660 1.00 19.01 93 SER B O 1
ATOM 3975 N N . ILE B 1 94 ? 30.360 -8.599 24.717 1.00 18.55 94 ILE B N 1
ATOM 3976 C CA . ILE B 1 94 ? 31.739 -8.849 25.130 1.00 17.68 94 ILE B CA 1
ATOM 3977 C C . ILE B 1 94 ? 32.447 -7.545 25.480 1.00 18.22 94 ILE B C 1
ATOM 3978 O O . ILE B 1 94 ? 33.392 -7.536 26.267 1.00 17.57 94 ILE B O 1
ATOM 3983 N N . TRP B 1 95 ? 31.968 -6.433 24.915 1.00 17.57 95 TRP B N 1
ATOM 3984 C CA . TRP B 1 95 ? 32.577 -5.141 25.187 1.00 17.34 95 TRP B CA 1
ATOM 3985 C C . TRP B 1 95 ? 32.444 -4.623 26.623 1.00 17.64 95 TRP B C 1
ATOM 3986 O O . TRP B 1 95 ? 33.071 -3.629 26.983 1.00 19.03 95 TRP B O 1
ATOM 3997 N N . ALA B 1 96 ? 31.649 -5.295 27.438 1.00 19.00 96 ALA B N 1
ATOM 3998 C CA . ALA B 1 96 ? 31.552 -4.882 28.847 1.00 18.75 96 ALA B CA 1
ATOM 3999 C C . ALA B 1 96 ? 32.795 -5.354 29.621 1.00 21.60 96 ALA B C 1
ATOM 4000 O O . ALA B 1 96 ? 33.171 -4.757 30.624 1.00 21.55 96 ALA B O 1
ATOM 4002 N N . LEU B 1 97 ? 33.442 -6.419 29.142 1.00 18.03 97 LEU B N 1
ATOM 4003 C CA . LEU B 1 97 ? 34.568 -6.989 29.861 1.00 17.68 97 LEU B CA 1
ATOM 4004 C C . LEU B 1 97 ? 35.772 -6.091 30.108 1.00 19.48 97 LEU B C 1
ATOM 4005 O O . LEU B 1 97 ? 36.245 -5.965 31.253 1.00 20.26 97 LEU B O 1
ATOM 4010 N N . GLY B 1 98 ? 36.294 -5.475 29.054 1.00 17.79 98 GLY B N 1
ATOM 4011 C CA . GLY B 1 98 ? 37.451 -4.614 29.210 1.00 17.82 98 GLY B CA 1
ATOM 4012 C C . GLY B 1 98 ? 37.220 -3.458 30.168 1.00 18.31 98 GLY B C 1
ATOM 4013 O O . GLY B 1 98 ? 38.032 -3.224 31.053 1.00 17.03 98 GLY B O 1
ATOM 4014 N N . PRO B 1 99 ? 36.138 -2.693 30.000 1.00 19.06 99 PRO B N 1
ATOM 4015 C CA . PRO B 1 99 ? 35.923 -1.577 30.925 1.00 17.90 99 PRO B CA 1
ATOM 4016 C C . PRO B 1 99 ? 35.768 -2.032 32.368 1.00 18.99 99 PRO B C 1
ATOM 4017 O O . PRO B 1 99 ? 36.295 -1.390 33.280 1.00 18.60 99 PRO B O 1
ATOM 4021 N N . LEU B 1 100 ? 35.057 -3.133 32.582 1.00 18.14 100 LEU B N 1
ATOM 4022 C CA . LEU B 1 100 ? 34.854 -3.624 33.943 1.00 18.04 100 LEU B CA 1
ATOM 4023 C C . LEU B 1 100 ? 36.162 -4.029 34.593 1.00 19.90 100 LEU B C 1
ATOM 4024 O O . LEU B 1 100 ? 36.433 -3.660 35.740 1.00 19.19 100 LEU B O 1
ATOM 4029 N N . VAL B 1 101 ? 37.007 -4.770 33.886 1.00 17.37 101 VAL B N 1
ATOM 4030 C CA . VAL B 1 101 ? 38.256 -5.138 34.544 1.00 17.62 101 VAL B CA 1
ATOM 4031 C C . VAL B 1 101 ? 39.199 -3.934 34.709 1.00 18.43 101 VAL B C 1
ATOM 4032 O O . VAL B 1 101 ? 39.851 -3.795 35.744 1.00 18.21 101 VAL B O 1
ATOM 4039 N N . ALA B 1 102 ? 39.233 -3.027 33.730 1.00 16.44 102 ALA B N 1
ATOM 4040 C CA . ALA B 1 102 ? 40.126 -1.878 33.806 1.00 16.98 102 ALA B CA 1
ATOM 4041 C C . ALA B 1 102 ? 39.771 -0.922 34.938 1.00 17.17 102 ALA B C 1
ATOM 4042 O O . ALA B 1 102 ? 40.653 -0.404 35.615 1.00 20.08 102 ALA B O 1
ATOM 4044 N N . ARG B 1 103 ? 38.481 -0.692 35.129 1.00 19.43 103 ARG B N 1
ATOM 4045 C CA . ARG B 1 103 ? 38.067 0.242 36.178 1.00 19.12 103 ARG B CA 1
ATOM 4046 C C . ARG B 1 103 ? 37.753 -0.403 37.517 1.00 20.86 103 ARG B C 1
ATOM 4047 O O . ARG B 1 103 ? 38.124 0.153 38.559 1.00 21.61 103 ARG B O 1
ATOM 4055 N N . PHE B 1 104 ? 37.079 -1.554 37.502 1.00 19.91 104 PHE B N 1
ATOM 4056 C CA . PHE B 1 104 ? 36.657 -2.214 38.749 1.00 21.24 104 PHE B CA 1
ATOM 4057 C C . PHE B 1 104 ? 37.455 -3.450 39.143 1.00 22.11 104 PHE B C 1
ATOM 4058 O O . PHE B 1 104 ? 37.229 -4.034 40.217 1.00 22.67 104 PHE B O 1
ATOM 4066 N N . GLY B 1 105 ? 38.388 -3.849 38.291 1.00 18.31 105 GLY B N 1
ATOM 4067 C CA . GLY B 1 105 ? 39.210 -5.005 38.600 1.00 19.11 105 GLY B CA 1
ATOM 4068 C C . GLY B 1 105 ? 38.612 -6.371 38.314 1.00 16.96 105 GLY B C 1
ATOM 4069 O O . GLY B 1 105 ? 39.277 -7.383 38.537 1.00 17.12 105 GLY B O 1
ATOM 4070 N N . GLN B 1 106 ? 37.373 -6.427 37.825 1.00 17.10 106 GLN B N 1
ATOM 4071 C CA . GLN B 1 106 ? 36.755 -7.714 37.520 1.00 18.05 106 GLN B CA 1
ATOM 4072 C C . GLN B 1 106 ? 35.554 -7.531 36.621 1.00 19.02 106 GLN B C 1
ATOM 4073 O O . GLN B 1 106 ? 34.833 -6.528 36.705 1.00 19.88 106 GLN B O 1
ATOM 4079 N N . GLY B 1 107 ? 35.344 -8.525 35.767 1.00 19.20 107 GLY B N 1
ATOM 4080 C CA . GLY B 1 107 ? 34.206 -8.516 34.871 1.00 19.11 107 GLY B CA 1
ATOM 4081 C C . GLY B 1 107 ? 33.973 -9.937 34.395 1.00 18.56 107 GLY B C 1
ATOM 4082 O O . GLY B 1 107 ? 34.916 -10.716 34.303 1.00 18.83 107 GLY B O 1
ATOM 4083 N N . GLN B 1 108 ? 32.725 -10.283 34.118 1.00 19.04 108 GLN B N 1
ATOM 4084 C CA . GLN B 1 108 ? 32.395 -11.622 33.637 1.00 19.64 108 GLN B CA 1
ATOM 4085 C C . GLN B 1 108 ? 31.269 -11.525 32.627 1.00 20.79 108 GLN B C 1
ATOM 4086 O O . GLN B 1 108 ? 30.304 -10.793 32.830 1.00 20.68 108 GLN B O 1
ATOM 4092 N N . VAL B 1 109 ? 31.404 -12.241 31.523 1.00 19.81 109 VAL B N 1
ATOM 4093 C CA . VAL B 1 109 ? 30.374 -12.221 30.506 1.00 21.30 109 VAL B CA 1
ATOM 4094 C C . VAL B 1 109 ? 30.049 -13.655 30.113 1.00 24.61 109 VAL B C 1
ATOM 4095 O O . VAL B 1 109 ? 30.939 -14.511 30.003 1.00 23.97 109 VAL B O 1
ATOM 4102 N N . SER B 1 110 ? 28.765 -13.921 29.926 1.00 27.57 110 SER B N 1
ATOM 4103 C CA . SER B 1 110 ? 28.327 -15.234 29.493 1.00 33.61 110 SER B CA 1
ATOM 4104 C C . SER B 1 110 ? 28.672 -15.359 28.012 1.00 36.60 110 SER B C 1
ATOM 4105 O O . SER B 1 110 ? 28.762 -14.357 27.296 1.00 37.25 110 SER B O 1
ATOM 4108 N N . LEU B 1 111 ? 28.862 -16.585 27.550 1.00 39.67 111 LEU B N 1
ATOM 4109 C CA . LEU B 1 111 ? 29.185 -16.813 26.146 1.00 44.39 111 LEU B CA 1
ATOM 4110 C C . LEU B 1 111 ? 28.361 -17.991 25.644 1.00 46.33 111 LEU B C 1
ATOM 4111 O O . LEU B 1 111 ? 28.453 -19.090 26.184 1.00 47.82 111 LEU B O 1
ATOM 4116 N N . PRO B 1 112 ? 27.524 -17.772 24.619 1.00 49.50 112 PRO B N 1
ATOM 4117 C CA . PRO B 1 112 ? 26.703 -18.860 24.075 1.00 50.53 112 PRO B CA 1
ATOM 4118 C C . PRO B 1 112 ? 27.550 -20.092 23.756 1.00 52.16 112 PRO B C 1
ATOM 4119 O O . PRO B 1 112 ? 28.733 -19.976 23.427 1.00 52.88 112 PRO B O 1
ATOM 4123 N N . GLY B 1 113 ? 26.936 -21.267 23.854 1.00 53.54 113 GLY B N 1
ATOM 4124 C CA . GLY B 1 113 ? 27.648 -22.506 23.595 1.00 53.95 113 GLY B CA 1
ATOM 4125 C C . GLY B 1 113 ? 28.026 -22.752 22.146 1.00 54.54 113 GLY B C 1
ATOM 4126 O O . GLY B 1 113 ? 27.892 -21.876 21.291 1.00 54.79 113 GLY B O 1
ATOM 4127 N N . GLY B 1 114 ? 28.505 -23.964 21.876 1.00 54.43 114 GLY B N 1
ATOM 4128 C CA . GLY B 1 114 ? 28.911 -24.330 20.530 1.00 53.10 114 GLY B CA 1
ATOM 4129 C C . GLY B 1 114 ? 29.921 -25.457 20.590 1.00 52.24 114 GLY B C 1
ATOM 4130 O O . GLY B 1 114 ? 30.438 -25.772 21.663 1.00 53.42 114 GLY B O 1
ATOM 4131 N N . CYS B 1 115 ? 30.209 -26.066 19.443 1.00 51.13 115 CYS B N 1
ATOM 4132 C CA . CYS B 1 115 ? 31.164 -27.173 19.388 1.00 49.08 115 CYS B CA 1
ATOM 4133 C C . CYS B 1 115 ? 32.493 -26.802 18.729 1.00 46.20 115 CYS B C 1
ATOM 4134 O O . CYS B 1 115 ? 33.481 -27.520 18.887 1.00 39.98 115 CYS B O 1
ATOM 4137 N N . ALA B 1 116 ? 32.517 -25.684 18.000 1.00 44.71 116 ALA B N 1
ATOM 4138 C CA . ALA B 1 116 ? 33.731 -25.265 17.293 1.00 42.39 116 ALA B CA 1
ATOM 4139 C C . ALA B 1 116 ? 34.749 -24.527 18.151 1.00 41.23 116 ALA B C 1
ATOM 4140 O O . ALA B 1 116 ? 34.388 -23.637 18.923 1.00 42.71 116 ALA B O 1
ATOM 4142 N N . ILE B 1 117 ? 36.018 -24.906 18.017 1.00 35.77 117 ILE B N 1
ATOM 4143 C CA . ILE B 1 117 ? 37.081 -24.242 18.752 1.00 34.35 117 ILE B CA 1
ATOM 4144 C C . ILE B 1 117 ? 38.085 -23.688 17.746 1.00 35.47 117 ILE B C 1
ATOM 4145 O O . ILE B 1 117 ? 38.343 -24.290 16.696 1.00 33.26 117 ILE B O 1
ATOM 4150 N N . GLY B 1 118 ? 38.635 -22.522 18.070 1.00 35.84 118 GLY B N 1
ATOM 4151 C CA . GLY B 1 118 ? 39.581 -21.869 17.189 1.00 38.16 118 GLY B CA 1
ATOM 4152 C C . GLY B 1 118 ? 38.852 -20.791 16.403 1.00 40.79 118 GLY B C 1
ATOM 4153 O O . GLY B 1 118 ? 37.713 -20.986 15.967 1.00 40.95 118 GLY B O 1
ATOM 4154 N N . ALA B 1 119 ? 39.491 -19.640 16.246 1.00 42.81 119 ALA B N 1
ATOM 4155 C CA . ALA B 1 119 ? 38.897 -18.536 15.495 1.00 44.42 119 ALA B CA 1
ATOM 4156 C C . ALA B 1 119 ? 37.552 -18.058 16.039 1.00 44.67 119 ALA B C 1
ATOM 4157 O O . ALA B 1 119 ? 36.723 -17.554 15.283 1.00 45.42 119 ALA B O 1
ATOM 4159 N N . ARG B 1 120 ? 37.322 -18.221 17.338 1.00 44.44 120 ARG B N 1
ATOM 4160 C CA . ARG B 1 120 ? 36.071 -17.761 17.934 1.00 45.79 120 ARG B CA 1
ATOM 4161 C C . ARG B 1 120 ? 36.227 -16.263 18.187 1.00 45.87 120 ARG B C 1
ATOM 4162 O O . ARG B 1 120 ? 37.259 -15.818 18.684 1.00 45.27 120 ARG B O 1
ATOM 4170 N N . PRO B 1 121 ? 35.206 -15.464 17.836 1.00 46.15 121 PRO B N 1
ATOM 4171 C CA . PRO B 1 121 ? 35.240 -14.006 18.020 1.00 45.16 121 PRO B CA 1
ATOM 4172 C C . PRO B 1 121 ? 35.791 -13.467 19.340 1.00 43.68 121 PRO B C 1
ATOM 4173 O O . PRO B 1 121 ? 36.470 -12.442 19.350 1.00 44.94 121 PRO B O 1
ATOM 4177 N N . VAL B 1 122 ? 35.510 -14.145 20.445 1.00 40.82 122 VAL B N 1
ATOM 4178 C CA . VAL B 1 122 ? 35.971 -13.670 21.747 1.00 37.89 122 VAL B CA 1
ATOM 4179 C C . VAL B 1 122 ? 37.449 -13.911 22.040 1.00 34.29 122 VAL B C 1
ATOM 4180 O O . VAL B 1 122 ? 38.026 -13.253 22.901 1.00 29.24 122 VAL B O 1
ATOM 4187 N N . ASP B 1 123 ? 38.084 -14.827 21.318 1.00 31.67 123 ASP B N 1
ATOM 4188 C CA . ASP B 1 123 ? 39.473 -15.145 21.603 1.00 28.92 123 ASP B CA 1
ATOM 4189 C C . ASP B 1 123 ? 40.480 -13.975 21.632 1.00 26.61 123 ASP B C 1
ATOM 4190 O O . ASP B 1 123 ? 41.279 -13.866 22.562 1.00 26.62 123 ASP B O 1
ATOM 4195 N N . LEU B 1 124 ? 40.448 -13.074 20.649 1.00 23.45 124 LEU B N 1
ATOM 4196 C CA . LEU B 1 124 ? 41.381 -11.961 20.651 1.00 21.00 124 LEU B CA 1
ATOM 4197 C C . LEU B 1 124 ? 41.130 -10.992 21.807 1.00 19.73 124 LEU B C 1
ATOM 4198 O O . LEU B 1 124 ? 42.040 -10.321 22.273 1.00 21.37 124 LEU B O 1
ATOM 4203 N N . HIS B 1 125 ? 39.881 -10.923 22.248 1.00 20.83 125 HIS B N 1
ATOM 4204 C CA . HIS B 1 125 ? 39.549 -10.046 23.371 1.00 20.09 125 HIS B CA 1
ATOM 4205 C C . HIS B 1 125 ? 40.188 -10.596 24.637 1.00 20.36 125 HIS B C 1
ATOM 4206 O O . HIS B 1 125 ? 40.780 -9.851 25.434 1.00 22.68 125 HIS B O 1
ATOM 4213 N N . ILE B 1 126 ? 40.033 -11.897 24.834 1.00 21.95 126 ILE B N 1
ATOM 4214 C CA . ILE B 1 126 ? 40.568 -12.581 26.011 1.00 24.24 126 ILE B CA 1
ATOM 4215 C C . ILE B 1 126 ? 42.084 -12.465 26.082 1.00 22.09 126 ILE B C 1
ATOM 4216 O O . ILE B 1 126 ? 42.659 -12.081 27.104 1.00 20.60 126 ILE B O 1
ATOM 4221 N N . PHE B 1 127 ? 42.746 -12.791 24.980 1.00 19.68 127 PHE B N 1
ATOM 4222 C CA . PHE B 1 127 ? 44.194 -12.733 24.998 1.00 19.06 127 PHE B CA 1
ATOM 4223 C C . PHE B 1 127 ? 44.724 -11.312 25.054 1.00 17.39 127 PHE B C 1
ATOM 4224 O O . PHE B 1 127 ? 45.809 -11.091 25.576 1.00 18.73 127 PHE B O 1
ATOM 4232 N N . GLY B 1 128 ? 43.958 -10.352 24.521 1.00 17.19 128 GLY B N 1
ATOM 4233 C CA . GLY B 1 128 ? 44.380 -8.963 24.608 1.00 18.25 128 GLY B CA 1
ATOM 4234 C C . GLY B 1 128 ? 44.369 -8.498 26.073 1.00 15.46 128 GLY B C 1
ATOM 4235 O O . GLY B 1 128 ? 45.316 -7.850 26.546 1.00 16.82 128 GLY B O 1
ATOM 4236 N N . LEU B 1 129 ? 43.301 -8.848 26.799 1.00 17.70 129 LEU B N 1
ATOM 4237 C CA . LEU B 1 129 ? 43.236 -8.453 28.202 1.00 15.74 129 LEU B CA 1
ATOM 4238 C C . LEU B 1 129 ? 44.309 -9.176 29.008 1.00 16.61 129 LEU B C 1
ATOM 4239 O O . LEU B 1 129 ? 44.883 -8.593 29.922 1.00 17.57 129 LEU B O 1
ATOM 4244 N N . GLU B 1 130 ? 44.579 -10.435 28.658 1.00 17.44 130 GLU B N 1
ATOM 4245 C CA . GLU B 1 130 ? 45.637 -11.162 29.368 1.00 17.29 130 GLU B CA 1
ATOM 4246 C C . GLU B 1 130 ? 46.987 -10.432 29.172 1.00 17.78 130 GLU B C 1
ATOM 4247 O O . GLU B 1 130 ? 47.778 -10.309 30.112 1.00 18.79 130 GLU B O 1
ATOM 4253 N N . LYS B 1 131 ? 47.255 -9.928 27.960 1.00 17.75 131 LYS B N 1
ATOM 4254 C CA . LYS B 1 131 ? 48.503 -9.202 27.723 1.00 17.95 131 LYS B CA 1
ATOM 4255 C C . LYS B 1 131 ? 48.603 -7.946 28.582 1.00 17.25 131 LYS B C 1
ATOM 4256 O O . LYS B 1 131 ? 49.696 -7.499 28.898 1.00 19.94 131 LYS B O 1
ATOM 4262 N N . LEU B 1 132 ? 47.451 -7.364 28.907 1.00 16.67 132 LEU B N 1
ATOM 4263 C CA . LEU B 1 132 ? 47.390 -6.182 29.752 1.00 16.54 132 LEU B CA 1
ATOM 4264 C C . LEU B 1 132 ? 47.497 -6.543 31.237 1.00 18.35 132 LEU B C 1
ATOM 4265 O O . LEU B 1 132 ? 47.403 -5.676 32.105 1.00 18.61 132 LEU B O 1
ATOM 4270 N N . GLY B 1 133 ? 47.700 -7.823 31.530 1.00 17.08 133 GLY B N 1
ATOM 4271 C CA . GLY B 1 133 ? 47.889 -8.197 32.924 1.00 18.11 133 GLY B CA 1
ATOM 4272 C C . GLY B 1 133 ? 46.717 -8.822 33.626 1.00 17.48 133 GLY B C 1
ATOM 4273 O O . GLY B 1 133 ? 46.845 -9.166 34.813 1.00 18.31 133 GLY B O 1
ATOM 4274 N N . ALA B 1 134 ? 45.596 -8.997 32.939 1.00 16.45 134 ALA B N 1
ATOM 4275 C CA . ALA B 1 134 ? 44.449 -9.608 33.581 1.00 17.44 134 ALA B CA 1
ATOM 4276 C C . ALA B 1 134 ? 44.593 -11.110 33.701 1.00 17.18 134 ALA B C 1
ATOM 4277 O O . ALA B 1 134 ? 45.256 -11.758 32.872 1.00 18.53 134 ALA B O 1
ATOM 4279 N N . GLU B 1 135 ? 43.981 -11.647 34.753 1.00 15.77 135 GLU B N 1
ATOM 4280 C CA . GLU B 1 135 ? 43.904 -13.093 34.919 1.00 18.19 135 GLU B CA 1
ATOM 4281 C C . GLU B 1 135 ? 42.592 -13.450 34.207 1.00 17.12 135 GLU B C 1
ATOM 4282 O O . GLU B 1 135 ? 41.552 -12.817 34.427 1.00 16.39 135 GLU B O 1
ATOM 4288 N N . ILE B 1 136 ? 42.639 -14.444 33.328 1.00 14.94 136 ILE B N 1
ATOM 4289 C CA . ILE B 1 136 ? 41.445 -14.870 32.622 1.00 15.56 136 ILE B CA 1
ATOM 4290 C C . ILE B 1 136 ? 41.006 -16.232 33.155 1.00 17.09 136 ILE B C 1
ATOM 4291 O O . ILE B 1 136 ? 41.832 -17.129 33.293 1.00 17.98 136 ILE B O 1
ATOM 4296 N N . LYS B 1 137 ? 39.728 -16.376 33.481 1.00 16.70 137 LYS B N 1
ATOM 4297 C CA . LYS B 1 137 ? 39.217 -17.669 33.916 1.00 16.90 137 LYS B CA 1
ATOM 4298 C C . LYS B 1 137 ? 38.147 -18.069 32.895 1.00 18.63 137 LYS B C 1
ATOM 4299 O O . LYS B 1 137 ? 37.254 -17.293 32.570 1.00 18.48 137 LYS B O 1
ATOM 4305 N N . LEU B 1 138 ? 38.254 -19.289 32.386 1.00 16.97 138 LEU B N 1
ATOM 4306 C CA . LEU B 1 138 ? 37.311 -19.782 31.400 1.00 19.20 138 LEU B CA 1
ATOM 4307 C C . LEU B 1 138 ? 36.662 -21.070 31.811 1.00 21.21 138 LEU B C 1
ATOM 4308 O O . LEU B 1 138 ? 37.321 -21.974 32.307 1.00 19.69 138 LEU B O 1
ATOM 4313 N N . GLU B 1 139 ? 35.354 -21.131 31.603 1.00 22.87 139 GLU B N 1
ATOM 4314 C CA . GLU B 1 139 ? 34.574 -22.342 31.803 1.00 27.93 139 GLU B CA 1
ATOM 4315 C C . GLU B 1 139 ? 33.570 -22.267 30.647 1.00 29.78 139 GLU B C 1
ATOM 4316 O O . GLU B 1 139 ? 33.113 -21.175 30.295 1.00 29.07 139 GLU B O 1
ATOM 4322 N N . GLU B 1 140 ? 33.247 -23.388 30.016 1.00 30.27 140 GLU B N 1
ATOM 4323 C CA . GLU B 1 140 ? 32.287 -23.322 28.917 1.00 35.55 140 GLU B CA 1
ATOM 4324 C C . GLU B 1 140 ? 31.085 -22.459 29.307 1.00 34.89 140 GLU B C 1
ATOM 4325 O O . GLU B 1 140 ? 30.472 -22.645 30.360 1.00 36.48 140 GLU B O 1
ATOM 4331 N N . GLY B 1 141 ? 30.760 -21.495 28.461 1.00 36.01 141 GLY B N 1
ATOM 4332 C CA . GLY B 1 141 ? 29.626 -20.649 28.764 1.00 35.49 141 GLY B CA 1
ATOM 4333 C C . GLY B 1 141 ? 29.990 -19.275 29.291 1.00 34.21 141 GLY B C 1
ATOM 4334 O O . GLY B 1 141 ? 29.122 -18.408 29.359 1.00 35.97 141 GLY B O 1
ATOM 4335 N N . TYR B 1 142 ? 31.240 -19.059 29.687 1.00 32.07 142 TYR B N 1
ATOM 4336 C CA . TYR B 1 142 ? 31.604 -17.726 30.172 1.00 28.46 142 TYR B CA 1
ATOM 4337 C C . TYR B 1 142 ? 33.091 -17.449 30.299 1.00 26.25 142 TYR B C 1
ATOM 4338 O O . TYR B 1 142 ? 33.932 -18.357 30.270 1.00 26.83 142 TYR B O 1
ATOM 4347 N N . VAL B 1 143 ? 33.393 -16.167 30.444 1.00 21.88 143 VAL B N 1
ATOM 4348 C CA . VAL B 1 143 ? 34.758 -15.719 30.618 1.00 21.77 143 VAL B CA 1
ATOM 4349 C C . VAL B 1 143 ? 34.770 -14.684 31.719 1.00 19.87 143 VAL B C 1
ATOM 4350 O O . VAL B 1 143 ? 33.870 -13.847 31.810 1.00 20.70 143 VAL B O 1
ATOM 4354 N N . LYS B 1 144 ? 35.763 -14.779 32.595 1.00 19.23 144 LYS B N 1
ATOM 4355 C CA . LYS B 1 144 ? 35.921 -13.788 33.653 1.00 19.62 144 LYS B CA 1
ATOM 4356 C C . LYS B 1 144 ? 37.325 -13.213 33.522 1.00 20.57 144 LYS B C 1
ATOM 4357 O O . LYS B 1 144 ? 38.276 -13.945 33.235 1.00 21.67 144 LYS B O 1
ATOM 4363 N N . ALA B 1 145 ? 37.457 -11.903 33.695 1.00 17.50 145 ALA B N 1
ATOM 4364 C CA . ALA B 1 145 ? 38.765 -11.273 33.649 1.00 16.62 145 ALA B CA 1
ATOM 4365 C C . ALA B 1 145 ? 38.905 -10.514 34.956 1.00 18.95 145 ALA B C 1
ATOM 4366 O O . ALA B 1 145 ? 37.949 -9.878 35.404 1.00 20.08 145 ALA B O 1
ATOM 4368 N N . SER B 1 146 ? 40.060 -10.594 35.596 1.00 16.15 146 SER B N 1
ATOM 4369 C CA . SER B 1 146 ? 40.228 -9.832 36.825 1.00 16.76 146 SER B CA 1
ATOM 4370 C C . SER B 1 146 ? 41.667 -9.402 36.950 1.00 17.99 146 SER B C 1
ATOM 4371 O O . SER B 1 146 ? 42.548 -9.923 36.266 1.00 17.49 146 SER B O 1
ATOM 4374 N N . VAL B 1 147 ? 41.925 -8.420 37.810 1.00 16.37 147 VAL B N 1
ATOM 4375 C CA . VAL B 1 147 ? 43.288 -7.973 38.014 1.00 16.94 147 VAL B CA 1
ATOM 4376 C C . VAL B 1 147 ? 43.388 -7.387 39.425 1.00 16.80 147 VAL B C 1
ATOM 4377 O O . VAL B 1 147 ? 42.400 -6.884 39.965 1.00 18.16 147 VAL B O 1
ATOM 4381 N N . ASN B 1 148 ? 44.572 -7.498 40.017 1.00 19.04 148 ASN B N 1
ATOM 4382 C CA . ASN B 1 148 ? 44.826 -6.907 41.341 1.00 18.36 148 ASN B CA 1
ATOM 4383 C C . ASN B 1 148 ? 45.514 -5.580 41.013 1.00 20.06 148 ASN B C 1
ATOM 4384 O O . ASN B 1 148 ? 46.524 -5.560 40.314 1.00 21.62 148 ASN B O 1
ATOM 4389 N N . GLY B 1 149 ? 44.967 -4.467 41.485 1.00 18.91 149 GLY B N 1
ATOM 4390 C CA . GLY B 1 149 ? 45.557 -3.175 41.164 1.00 20.83 149 GLY B CA 1
ATOM 4391 C C . GLY B 1 149 ? 45.112 -2.768 39.764 1.00 21.23 149 GLY B C 1
ATOM 4392 O O . GLY B 1 149 ? 43.989 -3.055 39.352 1.00 25.60 149 GLY B O 1
ATOM 4393 N N . ARG B 1 150 ? 45.984 -2.097 39.032 1.00 20.93 150 ARG B N 1
ATOM 4394 C CA . ARG B 1 150 ? 45.640 -1.681 37.680 1.00 20.88 150 ARG B CA 1
ATOM 4395 C C . ARG B 1 150 ? 46.203 -2.637 36.636 1.00 20.51 150 ARG B C 1
ATOM 4396 O O . ARG B 1 150 ? 47.127 -3.426 36.888 1.00 20.98 150 ARG B O 1
ATOM 4411 N N . LEU B 1 151 ? 45.641 -2.534 35.435 1.00 18.58 151 LEU B N 1
ATOM 4412 C CA . LEU B 1 151 ? 46.190 -3.268 34.311 1.00 18.34 151 LEU B CA 1
ATOM 4413 C C . LEU B 1 151 ? 47.545 -2.593 34.025 1.00 18.18 151 LEU B C 1
ATOM 4414 O O . LEU B 1 151 ? 47.827 -1.488 34.509 1.00 19.65 151 LEU B O 1
ATOM 4419 N N . LYS B 1 152 ? 48.366 -3.241 33.203 1.00 18.70 152 LYS B N 1
ATOM 4420 C CA . LYS B 1 152 ? 49.685 -2.734 32.851 1.00 19.35 152 LYS B CA 1
ATOM 4421 C C . LYS B 1 152 ? 49.819 -2.655 31.339 1.00 18.66 152 LYS B C 1
ATOM 4422 O O . LYS B 1 152 ? 49.534 -3.641 30.627 1.00 19.75 152 LYS B O 1
ATOM 4428 N N . GLY B 1 153 ? 50.245 -1.481 30.867 1.00 18.95 153 GLY B N 1
ATOM 4429 C CA . GLY B 1 153 ? 50.407 -1.277 29.431 1.00 19.11 153 GLY B CA 1
ATOM 4430 C C . GLY B 1 153 ? 51.320 -2.317 28.818 1.00 19.75 153 GLY B C 1
ATOM 4431 O O . GLY B 1 153 ? 52.298 -2.755 29.428 1.00 21.73 153 GLY B O 1
ATOM 4432 N N . ALA B 1 154 ? 51.013 -2.725 27.589 1.00 18.66 154 ALA B N 1
ATOM 4433 C CA . ALA B 1 154 ? 51.836 -3.728 26.907 1.00 19.24 154 ALA B CA 1
ATOM 4434 C C . ALA B 1 154 ? 51.848 -3.484 25.406 1.00 18.33 154 ALA B C 1
ATOM 4435 O O . ALA B 1 154 ? 50.985 -2.787 24.874 1.00 18.86 154 ALA B O 1
ATOM 4437 N N . HIS B 1 155 ? 52.842 -4.066 24.748 1.00 18.00 155 HIS B N 1
ATOM 4438 C CA . HIS B 1 155 ? 52.969 -3.966 23.303 1.00 16.52 155 HIS B CA 1
ATOM 4439 C C . HIS B 1 155 ? 52.260 -5.215 22.763 1.00 16.47 155 HIS B C 1
ATOM 4440 O O . HIS B 1 155 ? 52.689 -6.350 23.016 1.00 19.31 155 HIS B O 1
ATOM 4447 N N . ILE B 1 156 ? 51.175 -5.006 22.012 1.00 16.04 156 ILE B N 1
ATOM 4448 C CA . ILE B 1 156 ? 50.355 -6.105 21.521 1.00 14.69 156 ILE B CA 1
ATOM 4449 C C . ILE B 1 156 ? 50.284 -6.138 20.009 1.00 16.58 156 ILE B C 1
ATOM 4450 O O . ILE B 1 156 ? 49.893 -5.150 19.390 1.00 18.39 156 ILE B O 1
ATOM 4455 N N . VAL B 1 157 ? 50.676 -7.249 19.410 1.00 15.91 157 VAL B N 1
ATOM 4456 C CA . VAL B 1 157 ? 50.597 -7.416 17.970 1.00 15.90 157 VAL B CA 1
ATOM 4457 C C . VAL B 1 157 ? 49.422 -8.338 17.678 1.00 17.99 157 VAL B C 1
ATOM 4458 O O . VAL B 1 157 ? 49.422 -9.506 18.086 1.00 17.21 157 VAL B O 1
ATOM 4462 N N . MET B 1 158 ? 48.412 -7.815 16.996 1.00 16.49 158 MET B N 1
ATOM 4463 C CA . MET B 1 158 ? 47.233 -8.593 16.651 1.00 17.65 158 MET B CA 1
ATOM 4464 C C . MET B 1 158 ? 47.529 -9.399 15.395 1.00 19.35 158 MET B C 1
ATOM 4465 O O . MET B 1 158 ? 47.973 -8.855 14.395 1.00 18.63 158 MET B O 1
ATOM 4474 N N . ASP B 1 159 ? 47.275 -10.701 15.441 1.00 20.64 159 ASP B N 1
ATOM 4475 C CA . ASP B 1 159 ? 47.532 -11.570 14.282 1.00 23.46 159 ASP B CA 1
ATOM 4476 C C . ASP B 1 159 ? 46.515 -11.346 13.180 1.00 25.79 159 ASP B C 1
ATOM 4477 O O . ASP B 1 159 ? 46.753 -11.705 12.022 1.00 27.27 159 ASP B O 1
ATOM 4482 N N . LYS B 1 160 ? 45.355 -10.814 13.547 1.00 23.45 160 LYS B N 1
ATOM 4483 C CA . LYS B 1 160 ? 44.311 -10.508 12.576 1.00 25.81 160 LYS B CA 1
ATOM 4484 C C . LYS B 1 160 ? 43.714 -9.154 12.956 1.00 22.81 160 LYS B C 1
ATOM 4485 O O . LYS B 1 160 ? 43.721 -8.767 14.131 1.00 22.64 160 LYS B O 1
ATOM 4491 N N . VAL B 1 161 ? 43.236 -8.416 11.962 1.00 21.74 161 VAL B N 1
ATOM 4492 C CA . VAL B 1 161 ? 42.652 -7.105 12.214 1.00 20.01 161 VAL B CA 1
ATOM 4493 C C . VAL B 1 161 ? 41.231 -7.367 12.696 1.00 20.81 161 VAL B C 1
ATOM 4494 O O . VAL B 1 161 ? 40.430 -8.003 12.002 1.00 23.71 161 VAL B O 1
ATOM 4498 N N . SER B 1 162 ? 40.937 -6.896 13.909 1.00 17.13 162 SER B N 1
ATOM 4499 C CA . SER B 1 162 ? 39.637 -7.106 14.544 1.00 16.09 162 SER B CA 1
ATOM 4500 C C . SER B 1 162 ? 39.112 -5.805 15.118 1.00 16.02 162 SER B C 1
ATOM 4501 O O . SER B 1 162 ? 39.733 -5.218 16.006 1.00 15.60 162 SER B O 1
ATOM 4504 N N . VAL B 1 163 ? 37.951 -5.369 14.632 1.00 15.87 163 VAL B N 1
ATOM 4505 C CA . VAL B 1 163 ? 37.330 -4.173 15.172 1.00 16.59 163 VAL B CA 1
ATOM 4506 C C . VAL B 1 163 ? 36.968 -4.431 16.626 1.00 16.97 163 VAL B C 1
ATOM 4507 O O . VAL B 1 163 ? 37.250 -3.617 17.513 1.00 17.02 163 VAL B O 1
ATOM 4511 N N . GLY B 1 164 ? 36.387 -5.596 16.888 1.00 16.80 164 GLY B N 1
ATOM 4512 C CA . GLY B 1 164 ? 35.984 -5.915 18.248 1.00 17.14 164 GLY B CA 1
ATOM 4513 C C . GLY B 1 164 ? 37.114 -5.899 19.263 1.00 16.88 164 GLY B C 1
ATOM 4514 O O . GLY B 1 164 ? 37.003 -5.265 20.321 1.00 16.59 164 GLY B O 1
ATOM 4515 N N . ALA B 1 165 ? 38.215 -6.565 18.946 1.00 16.28 165 ALA B N 1
ATOM 4516 C CA . ALA B 1 165 ? 39.315 -6.633 19.893 1.00 15.32 165 ALA B CA 1
ATOM 4517 C C . ALA B 1 165 ? 40.057 -5.327 19.990 1.00 16.84 165 ALA B C 1
ATOM 4518 O O . ALA B 1 165 ? 40.602 -5.004 21.050 1.00 15.29 165 ALA B O 1
ATOM 4520 N N . THR B 1 166 ? 40.096 -4.556 18.907 1.00 14.68 166 THR B N 1
ATOM 4521 C CA . THR B 1 166 ? 40.774 -3.253 18.994 1.00 13.74 166 THR B CA 1
ATOM 4522 C C . THR B 1 166 ? 40.033 -2.405 20.035 1.00 14.35 166 THR B C 1
ATOM 4523 O O . THR B 1 166 ? 40.657 -1.755 20.870 1.00 15.45 166 THR B O 1
ATOM 4527 N N . VAL B 1 167 ? 38.705 -2.409 19.981 1.00 14.03 167 VAL B N 1
ATOM 4528 C CA . VAL B 1 167 ? 37.921 -1.645 20.960 1.00 14.56 167 VAL B CA 1
ATOM 4529 C C . VAL B 1 167 ? 38.187 -2.137 22.388 1.00 15.46 167 VAL B C 1
ATOM 4530 O O . VAL B 1 167 ? 38.450 -1.331 23.278 1.00 16.65 167 VAL B O 1
ATOM 4534 N N . THR B 1 168 ? 38.136 -3.448 22.618 1.00 14.45 168 THR B N 1
ATOM 4535 C CA . THR B 1 168 ? 38.361 -3.960 23.966 1.00 13.72 168 THR B CA 1
ATOM 4536 C C . THR B 1 168 ? 39.716 -3.560 24.515 1.00 15.51 168 THR B C 1
ATOM 4537 O O . THR B 1 168 ? 39.837 -3.081 25.656 1.00 15.77 168 THR B O 1
ATOM 4541 N N . ILE B 1 169 ? 40.754 -3.772 23.721 1.00 14.41 169 ILE B N 1
ATOM 4542 C CA . ILE B 1 169 ? 42.102 -3.471 24.182 1.00 14.25 169 ILE B CA 1
ATOM 4543 C C . ILE B 1 169 ? 42.324 -1.979 24.371 1.00 15.33 169 ILE B C 1
ATOM 4544 O O . ILE B 1 169 ? 42.876 -1.552 25.392 1.00 16.90 169 ILE B O 1
ATOM 4549 N N . MET B 1 170 ? 41.904 -1.175 23.405 1.00 15.63 170 MET B N 1
ATOM 4550 C CA . MET B 1 170 ? 42.091 0.268 23.519 1.00 15.76 170 MET B CA 1
ATOM 4551 C C . MET B 1 170 ? 41.339 0.843 24.719 1.00 18.07 170 MET B C 1
ATOM 4552 O O . MET B 1 170 ? 41.893 1.664 25.472 1.00 17.01 170 MET B O 1
ATOM 4557 N N . SER B 1 171 ? 40.094 0.421 24.902 1.00 15.43 171 SER B N 1
ATOM 4558 C CA . SER B 1 171 ? 39.320 0.952 26.020 1.00 15.12 171 SER B CA 1
ATOM 4559 C C . SER B 1 171 ? 39.932 0.543 27.355 1.00 16.93 171 SER B C 1
ATOM 4560 O O . SER B 1 171 ? 40.065 1.357 28.273 1.00 17.64 171 SER B O 1
ATOM 4565 N N . ALA B 1 172 ? 40.325 -0.717 27.484 1.00 14.80 172 ALA B N 1
ATOM 4566 C CA . ALA B 1 172 ? 40.908 -1.144 28.758 1.00 15.18 172 ALA B CA 1
ATOM 4567 C C . ALA B 1 172 ? 42.223 -0.451 29.028 1.00 15.68 172 ALA B C 1
ATOM 4568 O O . ALA B 1 172 ? 42.538 -0.101 30.179 1.00 17.41 172 ALA B O 1
ATOM 4570 N N . ALA B 1 173 ? 43.012 -0.259 27.978 1.00 14.92 173 ALA B N 1
ATOM 4571 C CA . ALA B 1 173 ? 44.320 0.367 28.117 1.00 14.80 173 ALA B CA 1
ATOM 4572 C C . ALA B 1 173 ? 44.303 1.797 28.646 1.00 16.42 173 ALA B C 1
ATOM 4573 O O . ALA B 1 173 ? 45.316 2.258 29.177 1.00 17.86 173 ALA B O 1
ATOM 4575 N N . THR B 1 174 ? 43.183 2.492 28.496 1.00 16.02 174 THR B N 1
ATOM 4576 C CA . THR B 1 174 ? 43.123 3.888 28.947 1.00 16.85 174 THR B CA 1
ATOM 4577 C C . THR B 1 174 ? 43.346 4.048 30.437 1.00 17.88 174 THR B C 1
ATOM 4578 O O . THR B 1 174 ? 43.725 5.146 30.881 1.00 18.24 174 THR B O 1
ATOM 4582 N N . LEU B 1 175 ? 43.109 2.983 31.207 1.00 17.38 175 LEU B N 1
ATOM 4583 C CA . LEU B 1 175 ? 43.297 3.062 32.655 1.00 17.96 175 LEU B CA 1
ATOM 4584 C C . LEU B 1 175 ? 44.456 2.193 33.134 1.00 19.02 175 LEU B C 1
ATOM 4585 O O . LEU B 1 175 ? 44.667 2.008 34.346 1.00 19.12 175 LEU B O 1
ATOM 4590 N N . ALA B 1 176 ? 45.211 1.641 32.199 1.00 18.32 176 ALA B N 1
ATOM 4591 C CA . ALA B 1 176 ? 46.349 0.817 32.570 1.00 19.34 176 ALA B CA 1
ATOM 4592 C C . ALA B 1 176 ? 47.525 1.700 32.979 1.00 21.97 176 ALA B C 1
ATOM 4593 O O . ALA B 1 176 ? 47.551 2.905 32.711 1.00 24.05 176 ALA B O 1
ATOM 4595 N N . GLU B 1 177 ? 48.496 1.109 33.652 1.00 21.69 177 GLU B N 1
ATOM 4596 C CA . GLU B 1 177 ? 49.679 1.869 34.017 1.00 23.35 177 GLU B CA 1
ATOM 4597 C C . GLU B 1 177 ? 50.667 1.772 32.857 1.00 22.78 177 GLU B C 1
ATOM 4598 O O . GLU B 1 177 ? 51.078 0.680 32.466 1.00 24.93 177 GLU B O 1
ATOM 4604 N N . GLY B 1 178 ? 51.043 2.914 32.294 1.00 22.51 178 GLY B N 1
ATOM 4605 C CA . GLY B 1 178 ? 52.004 2.884 31.215 1.00 21.34 178 GLY B CA 1
ATOM 4606 C C . GLY B 1 178 ? 51.397 2.941 29.826 1.00 20.70 178 GLY B C 1
ATOM 4607 O O . GLY B 1 178 ? 50.214 3.211 29.648 1.00 22.04 178 GLY B O 1
ATOM 4608 N N . THR B 1 179 ? 52.241 2.618 28.863 1.00 19.82 179 THR B N 1
ATOM 4609 C CA . THR B 1 179 ? 51.904 2.671 27.442 1.00 20.51 179 THR B CA 1
ATOM 4610 C C . THR B 1 179 ? 51.540 1.340 26.830 1.00 19.05 179 THR B C 1
ATOM 4611 O O . THR B 1 179 ? 52.202 0.331 27.044 1.00 18.41 179 THR B O 1
ATOM 4615 N N . THR B 1 180 ? 50.463 1.365 26.054 1.00 17.34 180 THR B N 1
ATOM 4616 C CA . THR B 1 180 ? 50.013 0.205 25.306 1.00 16.36 180 THR B CA 1
ATOM 4617 C C . THR B 1 180 ? 50.097 0.555 23.836 1.00 17.58 180 THR B C 1
ATOM 4618 O O . THR B 1 180 ? 49.704 1.653 23.419 1.00 17.70 180 THR B O 1
ATOM 4622 N N . ILE B 1 181 ? 50.620 -0.372 23.057 1.00 15.63 181 ILE B N 1
ATOM 4623 C CA . ILE B 1 181 ? 50.664 -0.197 21.612 1.00 16.25 181 ILE B CA 1
ATOM 4624 C C . ILE B 1 181 ? 49.886 -1.346 21.008 1.00 16.22 181 ILE B C 1
ATOM 4625 O O . ILE B 1 181 ? 50.104 -2.501 21.373 1.00 17.60 181 ILE B O 1
ATOM 4634 N N . ILE B 1 182 ? 48.957 -1.029 20.110 1.00 14.25 182 ILE B N 1
ATOM 4635 C CA . ILE B 1 182 ? 48.187 -2.069 19.424 1.00 13.67 182 ILE B CA 1
ATOM 4636 C C . ILE B 1 182 ? 48.611 -2.020 17.956 1.00 14.93 182 ILE B C 1
ATOM 4637 O O . ILE B 1 182 ? 48.318 -1.033 17.264 1.00 15.86 182 ILE B O 1
ATOM 4642 N N . GLU B 1 183 ? 49.320 -3.040 17.480 1.00 14.04 183 GLU B N 1
ATOM 4643 C CA . GLU B 1 183 ? 49.722 -3.110 16.070 1.00 14.65 183 GLU B CA 1
ATOM 4644 C C . GLU B 1 183 ? 48.695 -3.955 15.347 1.00 14.91 183 GLU B C 1
ATOM 4645 O O . GLU B 1 183 ? 48.204 -4.992 15.859 1.00 16.37 183 GLU B O 1
ATOM 4651 N N . ASN B 1 184 ? 48.416 -3.527 14.121 1.00 14.52 184 ASN B N 1
ATOM 4652 C CA . ASN B 1 184 ? 47.365 -4.100 13.282 1.00 14.57 184 ASN B CA 1
ATOM 4653 C C . ASN B 1 184 ? 45.990 -3.792 13.862 1.00 15.76 184 ASN B C 1
ATOM 4654 O O . ASN B 1 184 ? 45.054 -4.591 13.816 1.00 15.51 184 ASN B O 1
ATOM 4659 N N . ALA B 1 185 ? 45.884 -2.590 14.406 1.00 14.86 185 ALA B N 1
ATOM 4660 C CA . ALA B 1 185 ? 44.621 -2.077 14.926 1.00 14.42 185 ALA B CA 1
ATOM 4661 C C . ALA B 1 185 ? 43.646 -1.881 13.751 1.00 14.06 185 ALA B C 1
ATOM 4662 O O . ALA B 1 185 ? 44.055 -1.531 12.637 1.00 15.77 185 ALA B O 1
ATOM 4664 N N . ALA B 1 186 ? 42.364 -2.114 14.015 1.00 14.69 186 ALA B N 1
ATOM 4665 C CA . ALA B 1 186 ? 41.344 -1.843 13.001 1.00 14.08 186 ALA B CA 1
ATOM 4666 C C . ALA B 1 186 ? 41.329 -0.318 12.774 1.00 14.47 186 ALA B C 1
ATOM 4667 O O . ALA B 1 186 ? 41.444 0.469 13.721 1.00 17.30 186 ALA B O 1
ATOM 4669 N N . ARG B 1 187 ? 41.134 0.087 11.520 1.00 16.46 187 ARG B N 1
ATOM 4670 C CA . ARG B 1 187 ? 41.161 1.498 11.113 1.00 17.46 187 ARG B CA 1
ATOM 4671 C C . ARG B 1 187 ? 39.813 2.175 10.889 1.00 17.04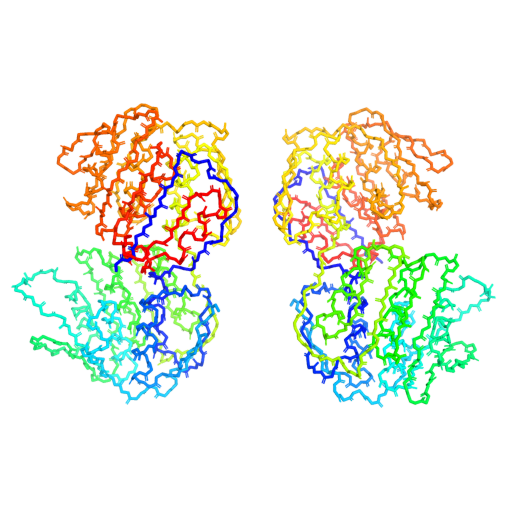 187 ARG B C 1
ATOM 4672 O O . ARG B 1 187 ? 39.776 3.387 10.595 1.00 18.30 187 ARG B O 1
ATOM 4687 N N . GLU B 1 188 ? 38.729 1.416 10.990 1.00 17.88 188 GLU B N 1
ATOM 4688 C CA . GLU B 1 188 ? 37.374 1.938 10.731 1.00 18.74 188 GLU B CA 1
ATOM 4689 C C . GLU B 1 188 ? 37.017 3.244 11.421 1.00 18.62 188 GLU B C 1
ATOM 4690 O O . GLU B 1 188 ? 37.495 3.540 12.520 1.00 18.03 188 GLU B O 1
ATOM 4696 N N . PRO B 1 189 ? 36.154 4.050 10.780 1.00 16.54 189 PRO B N 1
ATOM 4697 C CA . PRO B 1 189 ? 35.761 5.318 11.390 1.00 17.86 189 PRO B CA 1
ATOM 4698 C C . PRO B 1 189 ? 35.143 5.116 12.767 1.00 16.99 189 PRO B C 1
ATOM 4699 O O . PRO B 1 189 ? 35.247 6.005 13.615 1.00 16.93 189 PRO B O 1
ATOM 4703 N N . GLU B 1 190 ? 34.488 3.984 13.004 1.00 16.41 190 GLU B N 1
ATOM 4704 C CA . GLU B 1 190 ? 33.869 3.755 14.306 1.00 17.50 190 GLU B CA 1
ATOM 4705 C C . GLU B 1 190 ? 34.940 3.566 15.384 1.00 17.08 190 GLU B C 1
ATOM 4706 O O . GLU B 1 190 ? 34.697 3.851 16.557 1.00 17.19 190 GLU B O 1
ATOM 4712 N N . ILE B 1 191 ? 36.110 3.060 14.996 1.00 16.42 191 ILE B N 1
ATOM 4713 C CA . ILE B 1 191 ? 37.233 2.923 15.931 1.00 15.84 191 ILE B CA 1
ATOM 4714 C C . ILE B 1 191 ? 37.742 4.319 16.287 1.00 15.72 191 ILE B C 1
ATOM 4715 O O . ILE B 1 191 ? 38.034 4.619 17.448 1.00 15.72 191 ILE B O 1
ATOM 4720 N N . VAL B 1 192 ? 37.842 5.175 15.270 1.00 15.94 192 VAL B N 1
ATOM 4721 C CA . VAL B 1 192 ? 38.304 6.535 15.474 1.00 16.73 192 VAL B CA 1
ATOM 4722 C C . VAL B 1 192 ? 37.342 7.245 16.394 1.00 17.04 192 VAL B C 1
ATOM 4723 O O . VAL B 1 192 ? 37.776 7.970 17.301 1.00 17.29 192 VAL B O 1
ATOM 4727 N N . ASP B 1 193 ? 36.040 7.029 16.197 1.00 16.75 193 ASP B N 1
ATOM 4728 C CA . ASP B 1 193 ? 35.047 7.701 17.039 1.00 18.06 193 ASP B CA 1
ATOM 4729 C C . ASP B 1 193 ? 35.126 7.228 18.485 1.00 18.89 193 ASP B C 1
ATOM 4730 O O . ASP B 1 193 ? 34.961 8.019 19.410 1.00 18.26 193 ASP B O 1
ATOM 4735 N N . THR B 1 194 ? 35.393 5.944 18.682 1.00 16.48 194 THR B N 1
ATOM 4736 C CA . THR B 1 194 ? 35.465 5.413 20.043 1.00 16.65 194 THR B CA 1
ATOM 4737 C C . THR B 1 194 ? 36.704 5.986 20.719 1.00 16.90 194 THR B C 1
ATOM 4738 O O . THR B 1 194 ? 36.658 6.361 21.899 1.00 15.49 194 THR B O 1
ATOM 4742 N N . ALA B 1 195 ? 37.813 6.037 19.983 1.00 15.88 195 ALA B N 1
ATOM 4743 C CA . ALA B 1 195 ? 39.045 6.608 20.509 1.00 15.87 195 ALA B CA 1
ATOM 4744 C C . ALA B 1 195 ? 38.819 8.080 20.862 1.00 17.41 195 ALA B C 1
ATOM 4745 O O . ALA B 1 195 ? 39.229 8.525 21.932 1.00 17.17 195 ALA B O 1
ATOM 4747 N N . ASN B 1 196 ? 38.138 8.814 19.986 1.00 16.58 196 ASN B N 1
ATOM 4748 C CA . ASN B 1 196 ? 37.892 10.229 20.278 1.00 16.64 196 ASN B CA 1
ATOM 4749 C C . ASN B 1 196 ? 36.979 10.426 21.484 1.00 17.73 196 ASN B C 1
ATOM 4750 O O . ASN B 1 196 ? 37.137 11.409 22.226 1.00 18.40 196 ASN B O 1
ATOM 4755 N N . PHE B 1 197 ? 36.035 9.516 21.701 1.00 16.48 197 PHE B N 1
ATOM 4756 C CA . PHE B 1 197 ? 35.171 9.571 22.880 1.00 18.36 197 PHE B CA 1
ATOM 4757 C C . PHE B 1 197 ? 36.041 9.382 24.134 1.00 19.66 197 PHE B C 1
ATOM 4758 O O . PHE B 1 197 ? 35.915 10.113 25.122 1.00 18.34 197 PHE B O 1
ATOM 4766 N N . LEU B 1 198 ? 36.938 8.397 24.107 1.00 18.09 198 LEU B N 1
ATOM 4767 C CA . LEU B 1 198 ? 37.815 8.158 25.256 1.00 19.32 198 LEU B CA 1
ATOM 4768 C C . LEU B 1 198 ? 38.685 9.380 25.553 1.00 19.62 198 LEU B C 1
ATOM 4769 O O . LEU B 1 198 ? 38.900 9.736 26.721 1.00 18.86 198 LEU B O 1
ATOM 4774 N N . VAL B 1 199 ? 39.171 10.024 24.504 1.00 19.04 199 VAL B N 1
ATOM 4775 C CA . VAL B 1 199 ? 39.995 11.210 24.652 1.00 19.98 199 VAL B CA 1
ATOM 4776 C C . VAL B 1 199 ? 39.148 12.324 25.263 1.00 20.20 199 VAL B C 1
ATOM 4777 O O . VAL B 1 199 ? 39.634 13.057 26.132 1.00 21.40 199 VAL B O 1
ATOM 4781 N N . ALA B 1 200 ? 37.889 12.419 24.858 1.00 19.55 200 ALA B N 1
ATOM 4782 C CA . ALA B 1 200 ? 36.992 13.442 25.418 1.00 22.75 200 ALA B CA 1
ATOM 4783 C C . ALA B 1 200 ? 36.859 13.271 26.930 1.00 24.56 200 ALA B C 1
ATOM 4784 O O . ALA B 1 200 ? 36.696 14.258 27.663 1.00 27.92 200 ALA B O 1
ATOM 4786 N N . LEU B 1 201 ? 36.936 12.033 27.409 1.00 21.59 201 LEU B N 1
ATOM 4787 C CA . LEU B 1 201 ? 36.827 11.749 28.840 1.00 23.40 201 LEU B CA 1
ATOM 4788 C C . LEU B 1 201 ? 38.139 11.962 29.582 1.00 23.03 201 LEU B C 1
ATOM 4789 O O . LEU B 1 201 ? 38.173 11.867 30.817 1.00 25.32 201 LEU B O 1
ATOM 4794 N N . GLY B 1 202 ? 39.213 12.233 28.849 1.00 22.36 202 GLY B N 1
ATOM 4795 C CA . GLY B 1 202 ? 40.518 12.425 29.459 1.00 22.08 202 GLY B CA 1
ATOM 4796 C C . GLY B 1 202 ? 41.586 11.399 29.098 1.00 22.37 202 GLY B C 1
ATOM 4797 O O . GLY B 1 202 ? 42.699 11.439 29.612 1.00 23.82 202 GLY B O 1
ATOM 4798 N N . ALA B 1 203 ? 41.275 10.471 28.200 1.00 21.07 203 ALA B N 1
ATOM 4799 C CA . ALA B 1 203 ? 42.279 9.480 27.825 1.00 20.19 203 ALA B CA 1
ATOM 4800 C C . ALA B 1 203 ? 43.340 10.064 26.912 1.00 19.57 203 ALA B C 1
ATOM 4801 O O . ALA B 1 203 ? 43.121 11.104 26.295 1.00 22.41 203 ALA B O 1
ATOM 4803 N N . LYS B 1 204 ? 44.493 9.400 26.836 1.00 18.72 204 LYS B N 1
ATOM 4804 C CA . LYS B 1 204 ? 45.596 9.797 25.969 1.00 20.05 204 LYS B CA 1
ATOM 4805 C C . LYS B 1 204 ? 45.770 8.703 24.921 1.00 20.15 204 LYS B C 1
ATOM 4806 O O . LYS B 1 204 ? 46.327 7.646 25.201 1.00 20.46 204 LYS B O 1
ATOM 4812 N N . ILE B 1 205 ? 45.278 8.973 23.717 1.00 19.53 205 ILE B N 1
ATOM 4813 C CA . ILE B 1 205 ? 45.341 8.013 22.618 1.00 18.22 205 ILE B CA 1
ATOM 4814 C C . ILE B 1 205 ? 45.779 8.706 21.340 1.00 19.88 205 ILE B C 1
ATOM 4815 O O . ILE B 1 205 ? 45.359 9.838 21.063 1.00 21.68 205 ILE B O 1
ATOM 4820 N N . SER B 1 206 ? 46.645 8.053 20.577 1.00 18.32 206 SER B N 1
ATOM 4821 C CA . SER B 1 206 ? 47.014 8.592 19.281 1.00 18.67 206 SER B CA 1
ATOM 4822 C C . SER B 1 206 ? 47.133 7.449 18.289 1.00 18.55 206 SER B C 1
ATOM 4823 O O . SER B 1 206 ? 47.262 6.269 18.671 1.00 18.52 206 SER B O 1
ATOM 4826 N N . GLY B 1 207 ? 47.061 7.795 17.009 1.00 16.55 207 GLY B N 1
ATOM 4827 C CA . GLY B 1 207 ? 47.173 6.810 15.956 1.00 16.79 207 GLY B CA 1
ATOM 4828 C C . GLY B 1 207 ? 45.869 6.163 15.536 1.00 16.85 207 GLY B C 1
ATOM 4829 O O . GLY B 1 207 ? 45.887 5.308 14.634 1.00 16.98 207 GLY B O 1
ATOM 4830 N N . GLN B 1 208 ? 44.753 6.543 16.161 1.00 17.80 208 GLN B N 1
ATOM 4831 C CA . GLN B 1 208 ? 43.463 5.963 15.775 1.00 16.76 208 GLN B CA 1
ATOM 4832 C C . GLN B 1 208 ? 43.197 6.287 14.301 1.00 17.30 208 GLN B C 1
ATOM 4833 O O . GLN B 1 208 ? 43.368 7.419 13.849 1.00 19.89 208 GLN B O 1
ATOM 4839 N N . GLY B 1 209 ? 42.808 5.263 13.548 1.00 17.45 209 GLY B N 1
ATOM 4840 C CA . GLY B 1 209 ? 42.593 5.441 12.123 1.00 18.77 209 GLY B CA 1
ATOM 4841 C C . GLY B 1 209 ? 43.773 4.903 11.325 1.00 17.88 209 GLY B C 1
ATOM 4842 O O . GLY B 1 209 ? 43.676 4.773 10.106 1.00 21.26 209 GLY B O 1
ATOM 4843 N N . THR B 1 210 ? 44.886 4.613 12.011 1.00 16.72 210 THR B N 1
ATOM 4844 C CA . THR B 1 210 ? 46.075 4.038 11.392 1.00 17.16 210 THR B CA 1
ATOM 4845 C C . THR B 1 210 ? 46.247 2.593 11.883 1.00 16.71 210 THR B C 1
ATOM 4846 O O . THR B 1 210 ? 45.486 2.111 12.709 1.00 17.70 210 THR B O 1
ATOM 4850 N N . ASP B 1 211 ? 47.278 1.926 11.395 1.00 16.90 211 ASP B N 1
ATOM 4851 C CA . ASP B 1 211 ? 47.513 0.526 11.768 1.00 16.30 211 ASP B CA 1
ATOM 4852 C C . ASP B 1 211 ? 48.092 0.355 13.166 1.00 16.37 211 ASP B C 1
ATOM 4853 O O . ASP B 1 211 ? 48.246 -0.766 13.645 1.00 15.68 211 ASP B O 1
ATOM 4858 N N . ARG B 1 212 ? 48.426 1.459 13.819 1.00 16.23 212 ARG B N 1
ATOM 4859 C CA . ARG B 1 212 ? 49.034 1.396 15.152 1.00 16.78 212 ARG B CA 1
ATOM 4860 C C . ARG B 1 212 ? 48.412 2.423 16.079 1.00 18.04 212 ARG B C 1
ATOM 4861 O O . ARG B 1 212 ? 48.486 3.625 15.816 1.00 17.22 212 ARG B O 1
ATOM 4876 N N . ILE B 1 213 ? 47.795 1.955 17.157 1.00 15.79 213 ILE B N 1
ATOM 4877 C CA . ILE B 1 213 ? 47.215 2.850 18.151 1.00 15.91 213 ILE B CA 1
ATOM 4878 C C . ILE B 1 213 ? 48.101 2.813 19.395 1.00 17.21 213 ILE B C 1
ATOM 4879 O O . ILE B 1 213 ? 48.512 1.739 19.836 1.00 17.38 213 ILE B O 1
ATOM 4884 N N . THR B 1 214 ? 48.399 3.993 19.943 1.00 17.12 214 THR B N 1
ATOM 4885 C CA . THR B 1 214 ? 49.236 4.117 21.153 1.00 17.54 214 THR B CA 1
ATOM 4886 C C . THR B 1 214 ? 48.384 4.754 22.241 1.00 17.93 214 THR B C 1
ATOM 4887 O O . THR B 1 214 ? 47.735 5.784 22.019 1.00 18.29 214 THR B O 1
ATOM 4891 N N . ILE B 1 215 ? 48.332 4.103 23.401 1.00 16.61 215 ILE B N 1
ATOM 4892 C CA . ILE B 1 215 ? 47.533 4.594 24.526 1.00 16.97 215 ILE B CA 1
ATOM 4893 C C . ILE B 1 215 ? 48.457 4.799 25.726 1.00 18.66 215 ILE B C 1
ATOM 4894 O O . ILE B 1 215 ? 49.274 3.936 26.023 1.00 20.18 215 ILE B O 1
ATOM 4899 N N . GLU B 1 216 ? 48.364 5.961 26.372 1.00 18.62 216 GLU B N 1
ATOM 4900 C CA . GLU B 1 216 ? 49.155 6.218 27.580 1.00 21.12 216 GLU B CA 1
ATOM 4901 C C . GLU B 1 216 ? 48.096 6.213 28.673 1.00 18.63 216 GLU B C 1
ATOM 4902 O O . GLU B 1 216 ? 47.201 7.056 28.694 1.00 19.85 216 GLU B O 1
ATOM 4908 N N . GLY B 1 217 ? 48.178 5.250 29.587 1.00 18.91 217 GLY B N 1
ATOM 4909 C CA . GLY B 1 217 ? 47.162 5.167 30.616 1.00 19.36 217 GLY B CA 1
ATOM 4910 C C . GLY B 1 217 ? 47.092 6.359 31.561 1.00 19.45 217 GLY B C 1
ATOM 4911 O O . GLY B 1 217 ? 48.094 7.047 31.780 1.00 22.34 217 GLY B O 1
ATOM 4912 N N . VAL B 1 218 ? 45.898 6.612 32.080 1.00 20.72 218 VAL B N 1
ATOM 4913 C CA . VAL B 1 218 ? 45.666 7.690 33.048 1.00 23.49 218 VAL B CA 1
ATOM 4914 C C . VAL B 1 218 ? 44.990 7.049 34.260 1.00 24.29 218 VAL B C 1
ATOM 4915 O O . VAL B 1 218 ? 44.499 5.915 34.197 1.00 25.24 218 VAL B O 1
ATOM 4919 N N . GLU B 1 219 ? 44.958 7.755 35.383 1.00 28.12 219 GLU B N 1
ATOM 4920 C CA . GLU B 1 219 ? 44.373 7.150 36.572 1.00 30.96 219 GLU B CA 1
ATOM 4921 C C . GLU B 1 219 ? 42.869 7.074 36.576 1.00 29.15 219 GLU B C 1
ATOM 4922 O O . GLU B 1 219 ? 42.295 6.130 37.116 1.00 31.61 219 GLU B O 1
ATOM 4928 N N . ARG B 1 220 ? 42.229 8.060 35.968 1.00 29.06 220 ARG B N 1
ATOM 4929 C CA . ARG B 1 220 ? 40.780 8.058 35.928 1.00 29.16 220 ARG B CA 1
ATOM 4930 C C . ARG B 1 220 ? 40.257 8.863 34.758 1.00 26.75 220 ARG B C 1
ATOM 4931 O O . ARG B 1 220 ? 40.928 9.758 34.254 1.00 28.53 220 ARG B O 1
ATOM 4939 N N . LEU B 1 221 ? 39.051 8.521 34.326 1.00 25.26 221 LEU B N 1
ATOM 4940 C CA . LEU B 1 221 ? 38.394 9.219 33.230 1.00 25.72 221 LEU B CA 1
ATOM 4941 C C . LEU B 1 221 ? 37.185 9.949 33.815 1.00 26.25 221 LEU B C 1
ATOM 4942 O O . LEU B 1 221 ? 36.515 9.435 34.722 1.00 25.52 221 LEU B O 1
ATOM 4947 N N . GLY B 1 222 ? 36.912 11.135 33.281 1.00 27.45 222 GLY B N 1
ATOM 4948 C CA . GLY B 1 222 ? 35.807 11.952 33.762 1.00 29.30 222 GLY B CA 1
ATOM 4949 C C . GLY B 1 222 ? 34.490 11.721 33.058 1.00 31.22 222 GLY B C 1
ATOM 4950 O O . GLY B 1 222 ? 34.134 10.591 32.743 1.00 34.33 222 GLY B O 1
ATOM 4951 N N . GLY B 1 223 ? 33.756 12.797 32.804 1.00 30.81 223 GLY B N 1
ATOM 4952 C CA . GLY B 1 223 ? 32.474 12.670 32.137 1.00 28.62 223 GLY B CA 1
ATOM 4953 C C . GLY B 1 223 ? 32.391 13.695 31.034 1.00 26.48 223 GLY B C 1
ATOM 4954 O O . GLY B 1 223 ? 33.409 14.219 30.600 1.00 28.60 223 GLY B O 1
ATOM 4955 N N . GLY B 1 224 ? 31.182 13.977 30.569 1.00 26.94 224 GLY B N 1
ATOM 4956 C CA . GLY B 1 224 ? 31.041 14.970 29.531 1.00 28.07 224 GLY B CA 1
ATOM 4957 C C . GLY B 1 224 ? 29.947 14.651 28.546 1.00 27.33 224 GLY B C 1
ATOM 4958 O O . GLY B 1 224 ? 29.099 13.800 28.784 1.00 29.84 224 GLY B O 1
ATOM 4959 N N . VAL B 1 225 ? 29.978 15.356 27.426 1.00 27.11 225 VAL B N 1
ATOM 4960 C CA . VAL B 1 225 ? 28.996 15.177 26.368 1.00 26.02 225 VAL B CA 1
ATOM 4961 C C . VAL B 1 225 ? 29.781 14.799 25.121 1.00 24.92 225 VAL B C 1
ATOM 4962 O O . VAL B 1 225 ? 30.826 15.372 24.843 1.00 26.50 225 VAL B O 1
ATOM 4966 N N . TYR B 1 226 ? 29.298 13.805 24.385 1.00 22.45 226 TYR B N 1
ATOM 4967 C CA . TYR B 1 226 ? 29.983 13.387 23.159 1.00 21.79 226 TYR B CA 1
ATOM 4968 C C . TYR B 1 226 ? 28.927 12.963 22.155 1.00 18.96 226 TYR B C 1
ATOM 4969 O O . TYR B 1 226 ? 27.967 12.285 22.513 1.00 20.89 226 TYR B O 1
ATOM 4978 N N . ARG B 1 227 ? 29.098 13.352 20.898 1.00 20.27 227 ARG B N 1
ATOM 4979 C CA . ARG B 1 227 ? 28.127 13.024 19.858 1.00 20.01 227 ARG B CA 1
ATOM 4980 C C . ARG B 1 227 ? 28.646 11.909 18.955 1.00 19.44 227 ARG B C 1
ATOM 4981 O O . ARG B 1 227 ? 29.698 12.069 18.341 1.00 22.04 227 ARG B O 1
ATOM 4989 N N . VAL B 1 228 ? 27.891 10.817 18.880 1.00 18.17 228 VAL B N 1
ATOM 4990 C CA . VAL B 1 228 ? 28.265 9.647 18.059 1.00 18.35 228 VAL B CA 1
ATOM 4991 C C . VAL B 1 228 ? 28.331 10.030 16.581 1.00 20.39 228 VAL B C 1
ATOM 4992 O O . VAL B 1 228 ? 27.463 10.751 16.086 1.00 19.96 228 VAL B O 1
ATOM 4996 N N . LEU B 1 229 ? 29.344 9.543 15.862 1.00 17.96 229 LEU B N 1
ATOM 4997 C CA . LEU B 1 229 ? 29.437 9.925 14.448 1.00 17.80 229 LEU B CA 1
ATOM 4998 C C . LEU B 1 229 ? 28.294 9.336 13.596 1.00 16.95 229 LEU B C 1
ATOM 4999 O O . LEU B 1 229 ? 27.641 8.348 13.959 1.00 18.04 229 LEU B O 1
ATOM 5004 N N . PRO B 1 230 ? 28.017 9.968 12.448 1.00 17.22 230 PRO B N 1
ATOM 5005 C CA . PRO B 1 230 ? 26.946 9.516 11.545 1.00 17.51 230 PRO B CA 1
ATOM 5006 C C . PRO B 1 230 ? 27.211 8.129 10.960 1.00 15.80 230 PRO B C 1
ATOM 5007 O O . PRO B 1 230 ? 28.365 7.750 10.778 1.00 16.92 230 PRO B O 1
ATOM 5011 N N . ASP B 1 231 ? 26.137 7.406 10.658 1.00 16.72 231 ASP B N 1
ATOM 5012 C CA . ASP B 1 231 ? 26.224 6.067 10.052 1.00 17.01 231 ASP B CA 1
ATOM 5013 C C . ASP B 1 231 ? 26.600 6.225 8.567 1.00 17.06 231 ASP B C 1
ATOM 5014 O O . ASP B 1 231 ? 25.765 6.603 7.724 1.00 16.88 231 ASP B O 1
ATOM 5019 N N . ARG B 1 232 ? 27.843 5.893 8.221 1.00 14.49 232 ARG B N 1
ATOM 5020 C CA . ARG B 1 232 ? 28.287 6.061 6.849 1.00 14.73 232 ARG B CA 1
ATOM 5021 C C . ARG B 1 232 ? 27.628 5.105 5.867 1.00 15.47 232 ARG B C 1
ATOM 5022 O O . ARG B 1 232 ? 27.443 5.447 4.705 1.00 14.77 232 ARG B O 1
ATOM 5030 N N . ILE B 1 233 ? 27.294 3.904 6.314 1.00 14.69 233 ILE B N 1
ATOM 5031 C CA . ILE B 1 233 ? 26.669 2.983 5.388 1.00 15.77 233 ILE B CA 1
ATOM 5032 C C . ILE B 1 233 ? 25.219 3.400 5.153 1.00 16.18 233 ILE B C 1
ATOM 5033 O O . ILE B 1 233 ? 24.732 3.308 4.033 1.00 17.35 233 ILE B O 1
ATOM 5038 N N . GLU B 1 234 ? 24.530 3.880 6.195 1.00 16.69 234 GLU B N 1
ATOM 5039 C CA . GLU B 1 234 ? 23.150 4.367 5.980 1.00 16.68 234 GLU B CA 1
ATOM 5040 C C . GLU B 1 234 ? 23.235 5.556 5.007 1.00 16.06 234 GLU B C 1
ATOM 5041 O O . GLU B 1 234 ? 22.412 5.696 4.089 1.00 16.10 234 GLU B O 1
ATOM 5047 N N . THR B 1 235 ? 24.228 6.424 5.198 1.00 16.54 235 THR B N 1
ATOM 5048 C CA . THR B 1 235 ? 24.393 7.559 4.277 1.00 13.82 235 THR B CA 1
ATOM 5049 C C . THR B 1 235 ? 24.554 7.044 2.840 1.00 16.55 235 THR B C 1
ATOM 5050 O O . THR B 1 235 ? 23.883 7.525 1.916 1.00 17.37 235 THR B O 1
ATOM 5054 N N . GLY B 1 236 ? 25.435 6.063 2.640 1.00 16.57 236 GLY B N 1
ATOM 5055 C CA . GLY B 1 236 ? 25.615 5.546 1.292 1.00 16.02 236 GLY B CA 1
ATOM 5056 C C . GLY B 1 236 ? 24.348 4.916 0.748 1.00 16.42 236 GLY B C 1
ATOM 5057 O O . GLY B 1 236 ? 24.068 5.019 -0.454 1.00 16.88 236 GLY B O 1
ATOM 5058 N N . THR B 1 237 ? 23.584 4.268 1.618 1.00 15.58 237 THR B N 1
ATOM 5059 C CA . THR B 1 237 ? 22.351 3.618 1.210 1.00 16.62 237 THR B CA 1
ATOM 5060 C C . THR B 1 237 ? 21.378 4.646 0.650 1.00 17.96 237 THR B C 1
ATOM 5061 O O . THR B 1 237 ? 20.793 4.421 -0.415 1.00 18.01 237 THR B O 1
ATOM 5065 N N . PHE B 1 238 ? 21.225 5.774 1.339 1.00 17.53 238 PHE B N 1
ATOM 5066 C CA . PHE B 1 238 ? 20.308 6.819 0.847 1.00 16.83 238 PHE B CA 1
ATOM 5067 C C . PHE B 1 238 ? 20.842 7.528 -0.384 1.00 18.72 238 PHE B C 1
ATOM 5068 O O . PHE B 1 238 ? 20.065 7.914 -1.280 1.00 19.81 238 PHE B O 1
ATOM 5076 N N . LEU B 1 239 ? 22.158 7.696 -0.482 1.00 15.72 239 LEU B N 1
ATOM 5077 C CA . LEU B 1 239 ? 22.717 8.305 -1.688 1.00 16.50 239 LEU B CA 1
ATOM 5078 C C . LEU B 1 239 ? 22.435 7.381 -2.882 1.00 17.57 239 LEU B C 1
ATOM 5079 O O . LEU B 1 239 ? 22.114 7.862 -3.963 1.00 18.79 239 LEU B O 1
ATOM 5084 N N . VAL B 1 240 ? 22.594 6.067 -2.706 1.00 15.55 240 VAL B N 1
ATOM 5085 C CA . VAL B 1 240 ? 22.306 5.147 -3.802 1.00 17.02 240 VAL B CA 1
ATOM 5086 C C . VAL B 1 240 ? 20.814 5.188 -4.141 1.00 17.71 240 VAL B C 1
ATOM 5087 O O . VAL B 1 240 ? 20.454 5.134 -5.320 1.00 19.55 240 VAL B O 1
ATOM 5091 N N . ALA B 1 241 ? 19.955 5.320 -3.132 1.00 19.05 241 ALA B N 1
ATOM 5092 C CA . ALA B 1 241 ? 18.505 5.378 -3.368 1.00 20.19 241 ALA B CA 1
ATOM 5093 C C . ALA B 1 241 ? 18.190 6.492 -4.379 1.00 19.98 241 ALA B C 1
ATOM 5094 O O . ALA B 1 241 ? 17.416 6.279 -5.321 1.00 21.26 241 ALA B O 1
ATOM 5096 N N . ALA B 1 242 ? 18.787 7.662 -4.200 1.00 19.88 242 ALA B N 1
ATOM 5097 C CA . ALA B 1 242 ? 18.570 8.767 -5.133 1.00 20.74 242 ALA B CA 1
ATOM 5098 C C . ALA B 1 242 ? 19.245 8.495 -6.476 1.00 22.00 242 ALA B C 1
ATOM 5099 O O . ALA B 1 242 ? 18.672 8.725 -7.547 1.00 22.49 242 ALA B O 1
ATOM 5101 N N . ALA B 1 243 ? 20.449 7.943 -6.432 1.00 20.56 243 ALA B N 1
ATOM 5102 C CA . ALA B 1 243 ? 21.191 7.692 -7.660 1.00 20.72 243 ALA B CA 1
ATOM 5103 C C . ALA B 1 243 ? 20.564 6.692 -8.622 1.00 19.31 243 ALA B C 1
ATOM 5104 O O . ALA B 1 243 ? 20.828 6.766 -9.825 1.00 24.11 243 ALA B O 1
ATOM 5106 N N . ILE B 1 244 ? 19.764 5.758 -8.115 1.00 18.48 244 ILE B N 1
ATOM 5107 C CA . ILE B 1 244 ? 19.157 4.739 -8.979 1.00 19.48 244 ILE B CA 1
ATOM 5108 C C . ILE B 1 244 ? 17.726 5.081 -9.377 1.00 21.53 244 ILE B C 1
ATOM 5109 O O . ILE B 1 244 ? 17.102 4.348 -10.148 1.00 22.85 244 ILE B O 1
ATOM 5114 N N . SER B 1 245 ? 17.210 6.186 -8.847 1.00 21.23 245 SER B N 1
ATOM 5115 C CA . SER B 1 245 ? 15.819 6.554 -9.127 1.00 22.44 245 SER B CA 1
ATOM 5116 C C . SER B 1 245 ? 15.674 7.898 -9.803 1.00 23.63 245 SER B C 1
ATOM 5117 O O . SER B 1 245 ? 14.566 8.436 -9.863 1.00 26.87 245 SER B O 1
ATOM 5120 N N . GLY B 1 246 ? 16.784 8.438 -10.291 1.00 23.47 246 GLY B N 1
ATOM 5121 C CA . GLY B 1 246 ? 16.796 9.722 -10.963 1.00 24.00 246 GLY B CA 1
ATOM 5122 C C . GLY B 1 246 ? 16.479 10.829 -9.988 1.00 26.25 246 GLY B C 1
ATOM 5123 O O . GLY B 1 246 ? 16.044 11.905 -10.386 1.00 27.82 246 GLY B O 1
ATOM 5124 N N . GLY B 1 247 ? 16.733 10.570 -8.708 1.00 24.16 247 GLY B N 1
ATOM 5125 C CA . GLY B 1 247 ? 16.429 11.534 -7.667 1.00 24.92 247 GLY B CA 1
ATOM 5126 C C . GLY B 1 247 ? 17.419 12.621 -7.332 1.00 22.59 247 GLY B C 1
ATOM 5127 O O . GLY B 1 247 ? 18.438 12.841 -7.985 1.00 23.84 247 GLY B O 1
ATOM 5128 N N . LYS B 1 248 ? 17.084 13.330 -6.262 1.00 24.49 248 LYS B N 1
ATOM 5129 C CA . LYS B 1 248 ? 17.863 14.452 -5.789 1.00 25.15 248 LYS B CA 1
ATOM 5130 C C . LYS B 1 248 ? 17.652 14.425 -4.285 1.00 24.54 248 LYS B C 1
ATOM 5131 O O . LYS B 1 248 ? 16.515 14.440 -3.819 1.00 25.18 248 LYS B O 1
ATOM 5137 N N . ILE B 1 249 ? 18.745 14.385 -3.531 1.00 23.08 249 ILE B N 1
ATOM 5138 C CA . ILE B 1 249 ? 18.638 14.283 -2.083 1.00 23.99 249 ILE B CA 1
ATOM 5139 C C . ILE B 1 249 ? 19.698 15.068 -1.344 1.00 20.43 249 ILE B C 1
ATOM 5140 O O . ILE B 1 249 ? 20.758 15.377 -1.879 1.00 23.28 249 ILE B O 1
ATOM 5145 N N . VAL B 1 250 ? 19.385 15.428 -0.101 1.00 21.38 250 VAL B N 1
ATOM 5146 C CA . VAL B 1 250 ? 20.369 16.066 0.753 1.00 21.77 250 VAL B CA 1
ATOM 5147 C C . VAL B 1 250 ? 20.357 15.200 2.011 1.00 23.45 250 VAL B C 1
ATOM 5148 O O . VAL B 1 250 ? 19.297 14.975 2.605 1.00 24.17 250 VAL B O 1
ATOM 5152 N N . CYS B 1 251 ? 21.526 14.671 2.381 1.00 23.47 251 CYS B N 1
ATOM 5153 C CA . CYS B 1 251 ? 21.664 13.860 3.594 1.00 23.63 251 CYS B CA 1
ATOM 5154 C C . CYS B 1 251 ? 22.194 14.820 4.657 1.00 21.42 251 CYS B C 1
ATOM 5155 O O . CYS B 1 251 ? 23.284 15.373 4.526 1.00 22.22 251 CYS B O 1
ATOM 5158 N N . ARG B 1 252 ? 21.404 15.022 5.712 1.00 22.71 252 ARG B N 1
ATOM 5159 C CA . ARG B 1 252 ? 21.738 15.930 6.801 1.00 23.07 252 ARG B CA 1
ATOM 5160 C C . ARG B 1 252 ? 22.439 15.152 7.923 1.00 21.45 252 ARG B C 1
ATOM 5161 O O . ARG B 1 252 ? 22.168 13.974 8.077 1.00 21.70 252 ARG B O 1
ATOM 5176 N N . ASN B 1 253 ? 23.270 15.820 8.723 1.00 21.49 253 ASN B N 1
ATOM 5177 C CA . ASN B 1 253 ? 23.965 15.157 9.844 1.00 20.70 253 ASN B CA 1
ATOM 5178 C C . ASN B 1 253 ? 24.843 14.010 9.338 1.00 21.59 253 ASN B C 1
ATOM 5179 O O . ASN B 1 253 ? 24.880 12.911 9.930 1.00 21.22 253 ASN B O 1
ATOM 5184 N N . ALA B 1 254 ? 25.516 14.277 8.229 1.00 21.01 254 ALA B N 1
ATOM 5185 C CA . ALA B 1 254 ? 26.427 13.321 7.603 1.00 20.64 254 ALA B CA 1
ATOM 5186 C C . ALA B 1 254 ? 27.887 13.717 7.906 1.00 21.19 254 ALA B C 1
ATOM 5187 O O . ALA B 1 254 ? 28.157 14.776 8.477 1.00 22.10 254 ALA B O 1
ATOM 5189 N N . GLN B 1 255 ? 28.832 12.849 7.545 1.00 19.55 255 GLN B N 1
ATOM 5190 C CA . GLN B 1 255 ? 30.253 13.136 7.727 1.00 19.65 255 GLN B CA 1
ATOM 5191 C C . GLN B 1 255 ? 30.913 12.634 6.457 1.00 20.84 255 GLN B C 1
ATOM 5192 O O . GLN B 1 255 ? 31.390 11.501 6.377 1.00 19.69 255 GLN B O 1
ATOM 5198 N N . PRO B 1 256 ? 30.967 13.486 5.441 1.00 20.44 256 PRO B N 1
ATOM 5199 C CA . PRO B 1 256 ? 31.555 13.137 4.145 1.00 20.72 256 PRO B CA 1
ATOM 5200 C C . PRO B 1 256 ? 32.921 12.485 4.133 1.00 20.57 256 PRO B C 1
ATOM 5201 O O . PRO B 1 256 ? 33.178 11.616 3.284 1.00 20.46 256 PRO B O 1
ATOM 5205 N N . ASP B 1 257 ? 33.808 12.874 5.044 1.00 20.94 257 ASP B N 1
ATOM 5206 C CA . ASP B 1 257 ? 35.144 12.293 5.009 1.00 20.93 257 ASP B CA 1
ATOM 5207 C C . ASP B 1 257 ? 35.229 10.825 5.358 1.00 21.80 257 ASP B C 1
ATOM 5208 O O . ASP B 1 257 ? 36.293 10.229 5.215 1.00 24.86 257 ASP B O 1
ATOM 5213 N N . THR B 1 258 ? 34.116 10.229 5.778 1.00 18.49 258 THR B N 1
ATOM 5214 C CA . THR B 1 258 ? 34.131 8.802 6.093 1.00 17.96 258 THR B CA 1
ATOM 5215 C C . THR B 1 258 ? 33.652 8.018 4.881 1.00 20.24 258 THR B C 1
ATOM 5216 O O . THR B 1 258 ? 33.599 6.793 4.932 1.00 18.91 258 THR B O 1
ATOM 5220 N N . LEU B 1 259 ? 33.354 8.731 3.798 1.00 18.94 259 LEU B N 1
ATOM 5221 C CA . LEU B 1 259 ? 32.799 8.141 2.567 1.00 20.33 259 LEU B CA 1
ATOM 5222 C C . LEU B 1 259 ? 33.520 8.500 1.291 1.00 19.16 259 LEU B C 1
ATOM 5223 O O . LEU B 1 259 ? 32.915 8.417 0.220 1.00 18.96 259 LEU B O 1
ATOM 5232 N N . ASP B 1 260 ? 34.786 8.896 1.359 1.00 18.33 260 ASP B N 1
ATOM 5233 C CA . ASP B 1 260 ? 35.497 9.304 0.134 1.00 19.12 260 ASP B CA 1
ATOM 5234 C C . ASP B 1 260 ? 35.358 8.333 -1.058 1.00 18.33 260 ASP B C 1
ATOM 5235 O O . ASP B 1 260 ? 35.066 8.740 -2.181 1.00 18.49 260 ASP B O 1
ATOM 5240 N N . ALA B 1 261 ? 35.602 7.052 -0.810 1.00 18.00 261 ALA B N 1
ATOM 5241 C CA . ALA B 1 261 ? 35.541 6.071 -1.902 1.00 18.26 261 ALA B CA 1
ATOM 5242 C C . ALA B 1 261 ? 34.149 5.922 -2.508 1.00 18.03 261 ALA B C 1
ATOM 5243 O O . ALA B 1 261 ? 34.008 5.824 -3.733 1.00 18.08 261 ALA B O 1
ATOM 5245 N N . VAL B 1 262 ? 33.123 5.930 -1.657 1.00 15.45 262 VAL B N 1
ATOM 5246 C CA . VAL B 1 262 ? 31.746 5.809 -2.124 1.00 16.06 262 VAL B CA 1
ATOM 5247 C C . VAL B 1 262 ? 31.373 7.045 -2.953 1.00 17.29 262 VAL B C 1
ATOM 5248 O O . VAL B 1 262 ? 30.794 6.913 -4.027 1.00 16.78 262 VAL B O 1
ATOM 5252 N N . LEU B 1 263 ? 31.729 8.235 -2.470 1.00 16.65 263 LEU B N 1
ATOM 5253 C CA . LEU B 1 263 ? 31.392 9.444 -3.234 1.00 17.58 263 LEU B CA 1
ATOM 5254 C C . LEU B 1 263 ? 32.117 9.467 -4.575 1.00 18.16 263 LEU B C 1
ATOM 5255 O O . LEU B 1 263 ? 31.546 9.886 -5.568 1.00 17.73 263 LEU B O 1
ATOM 5260 N N . ALA B 1 264 ? 33.357 8.984 -4.620 1.00 18.26 264 ALA B N 1
ATOM 5261 C CA . ALA B 1 264 ? 34.081 8.965 -5.888 1.00 17.01 264 ALA B CA 1
ATOM 5262 C C . ALA B 1 264 ? 33.384 8.018 -6.870 1.00 17.18 264 ALA B C 1
ATOM 5263 O O . ALA B 1 264 ? 33.260 8.331 -8.062 1.00 18.06 264 ALA B O 1
ATOM 5265 N N . LYS B 1 265 ? 32.891 6.881 -6.368 1.00 18.32 265 LYS B N 1
ATOM 5266 C CA . LYS B 1 265 ? 32.210 5.930 -7.243 1.00 17.83 265 LYS B CA 1
ATOM 5267 C C . LYS B 1 265 ? 30.865 6.470 -7.729 1.00 19.20 265 LYS B C 1
ATOM 5268 O O . LYS B 1 265 ? 30.456 6.228 -8.861 1.00 19.73 265 LYS B O 1
ATOM 5279 N N . LEU B 1 266 ? 30.167 7.211 -6.872 1.00 16.79 266 LEU B N 1
ATOM 5280 C CA . LEU B 1 266 ? 28.898 7.790 -7.285 1.00 18.19 266 LEU B CA 1
ATOM 5281 C C . LEU B 1 266 ? 29.144 8.839 -8.365 1.00 20.03 266 LEU B C 1
ATOM 5282 O O . LEU B 1 266 ? 28.341 8.958 -9.289 1.00 19.76 266 LEU B O 1
ATOM 5287 N N . ARG B 1 267 ? 30.238 9.597 -8.252 1.00 18.45 267 ARG B N 1
ATOM 5288 C CA . ARG B 1 267 ? 30.547 10.586 -9.292 1.00 19.35 267 ARG B CA 1
ATOM 5289 C C . ARG B 1 267 ? 30.837 9.867 -10.619 1.00 20.63 267 ARG B C 1
ATOM 5290 O O . ARG B 1 267 ? 30.446 10.356 -11.695 1.00 21.81 267 ARG B O 1
ATOM 5305 N N . GLU B 1 268 ? 31.504 8.710 -10.552 1.00 20.56 268 GLU B N 1
ATOM 5306 C CA . GLU B 1 268 ? 31.781 7.941 -11.775 1.00 21.18 268 GLU B CA 1
ATOM 5307 C C . GLU B 1 268 ? 30.475 7.435 -12.394 1.00 21.21 268 GLU B C 1
ATOM 5308 O O . GLU B 1 268 ? 30.388 7.224 -13.617 1.00 24.10 268 GLU B O 1
ATOM 5314 N N . ALA B 1 269 ? 29.459 7.236 -11.567 1.00 18.39 269 ALA B N 1
ATOM 5315 C CA . ALA B 1 269 ? 28.162 6.775 -12.037 1.00 18.98 269 ALA B CA 1
ATOM 5316 C C . ALA B 1 269 ? 27.339 7.943 -12.604 1.00 19.71 269 ALA B C 1
ATOM 5317 O O . ALA B 1 269 ? 26.200 7.756 -13.011 1.00 22.36 269 ALA B O 1
ATOM 5319 N N . GLY B 1 270 ? 27.921 9.134 -12.583 1.00 21.25 270 GLY B N 1
ATOM 5320 C CA . GLY B 1 270 ? 27.249 10.305 -13.135 1.00 24.06 270 GLY B CA 1
ATOM 5321 C C . GLY B 1 270 ? 26.552 11.246 -12.168 1.00 24.89 270 GLY B C 1
ATOM 5322 O O . GLY B 1 270 ? 25.933 12.204 -12.599 1.00 27.45 270 GLY B O 1
ATOM 5323 N N . ALA B 1 271 ? 26.629 10.972 -10.870 1.00 24.18 271 ALA B N 1
ATOM 5324 C CA . ALA B 1 271 ? 25.972 11.817 -9.876 1.00 22.32 271 ALA B CA 1
ATOM 5325 C C . ALA B 1 271 ? 26.675 13.158 -9.676 1.00 22.74 271 ALA B C 1
ATOM 5326 O O . ALA B 1 271 ? 27.901 13.246 -9.683 1.00 23.44 271 ALA B O 1
ATOM 5328 N N . ASP B 1 272 ? 25.863 14.205 -9.479 1.00 22.07 272 ASP B N 1
ATOM 5329 C CA . ASP B 1 272 ? 26.344 15.560 -9.215 1.00 23.90 272 ASP B CA 1
ATOM 5330 C C . ASP B 1 272 ? 26.291 15.689 -7.685 1.00 21.28 272 ASP B C 1
ATOM 5331 O O . ASP B 1 272 ? 25.223 15.821 -7.094 1.00 23.97 272 ASP B O 1
ATOM 5336 N N . ILE B 1 273 ? 27.457 15.629 -7.062 1.00 22.42 273 ILE B N 1
ATOM 5337 C CA . ILE B 1 273 ? 27.550 15.673 -5.610 1.00 22.17 273 ILE B CA 1
ATOM 5338 C C . ILE B 1 273 ? 28.221 16.918 -5.061 1.00 22.66 273 ILE B C 1
ATOM 5339 O O . ILE B 1 273 ? 29.204 17.394 -5.612 1.00 25.26 273 ILE B O 1
ATOM 5344 N N . GLU B 1 274 ? 27.676 17.427 -3.963 1.00 24.05 274 GLU B N 1
ATOM 5345 C CA . GLU B 1 274 ? 28.264 18.554 -3.261 1.00 25.94 274 GLU B CA 1
ATOM 5346 C C . GLU B 1 274 ? 28.363 18.116 -1.809 1.00 22.67 274 GLU B C 1
ATOM 5347 O O . GLU B 1 274 ? 27.534 17.342 -1.338 1.00 22.47 274 GLU B O 1
ATOM 5353 N N . THR B 1 275 ? 29.397 18.573 -1.113 1.00 24.72 275 THR B N 1
ATOM 5354 C CA . THR B 1 275 ? 29.525 18.230 0.297 1.00 26.01 275 THR B CA 1
ATOM 5355 C C . THR B 1 275 ? 29.752 19.475 1.130 1.00 29.34 275 THR B C 1
ATOM 5356 O O . THR B 1 275 ? 30.358 20.455 0.679 1.00 29.82 275 THR B O 1
ATOM 5360 N N . GLY B 1 276 ? 29.272 19.396 2.359 1.00 29.55 276 GLY B N 1
ATOM 5361 C CA . GLY B 1 276 ? 29.401 20.494 3.290 1.00 32.40 276 GLY B CA 1
ATOM 5362 C C . GLY B 1 276 ? 29.995 19.955 4.563 1.00 35.23 276 GLY B C 1
ATOM 5363 O O . GLY B 1 276 ? 30.486 18.824 4.599 1.00 33.30 276 GLY B O 1
ATOM 5364 N N . GLU B 1 277 ? 29.944 20.762 5.614 1.00 36.12 277 GLU B N 1
ATOM 5365 C CA . GLU B 1 277 ? 30.506 20.354 6.887 1.00 37.63 277 GLU B CA 1
ATOM 5366 C C . GLU B 1 277 ? 29.908 19.043 7.380 1.00 33.95 277 GLU B C 1
ATOM 5367 O O . GLU B 1 277 ? 30.617 18.093 7.702 1.00 36.30 277 GLU B O 1
ATOM 5373 N N . ASP B 1 278 ? 28.588 19.003 7.406 1.00 30.99 278 ASP B N 1
ATOM 5374 C CA . ASP B 1 278 ? 27.887 17.856 7.933 1.00 26.98 278 ASP B CA 1
ATOM 5375 C C . ASP B 1 278 ? 26.771 17.451 7.030 1.00 21.23 278 ASP B C 1
ATOM 5376 O O . ASP B 1 278 ? 25.691 17.098 7.485 1.00 21.71 278 ASP B O 1
ATOM 5385 N N . TRP B 1 279 ? 27.022 17.505 5.724 1.00 20.33 279 TRP B N 1
ATOM 5386 C CA . TRP B 1 279 ? 25.987 17.129 4.787 1.00 20.56 279 TRP B CA 1
ATOM 5387 C C . TRP B 1 279 ? 26.537 16.764 3.419 1.00 17.53 279 TRP B C 1
ATOM 5388 O O . TRP B 1 279 ? 27.661 17.111 3.068 1.00 19.49 279 TRP B O 1
ATOM 5399 N N . ILE B 1 280 ? 25.706 16.062 2.665 1.00 18.98 280 ILE B N 1
ATOM 5400 C CA . ILE B 1 280 ? 26.040 15.649 1.309 1.00 18.84 280 ILE B CA 1
ATOM 5401 C C . ILE B 1 280 ? 24.803 15.780 0.433 1.00 19.58 280 ILE B C 1
ATOM 5402 O O . ILE B 1 280 ? 23.733 15.337 0.817 1.00 22.93 280 ILE B O 1
ATOM 5407 N N . SER B 1 281 ? 24.942 16.375 -0.745 1.00 21.21 281 SER B N 1
ATOM 5408 C CA . SER B 1 281 ? 23.798 16.418 -1.641 1.00 20.38 281 SER B CA 1
ATOM 5409 C C . SER B 1 281 ? 24.154 15.628 -2.899 1.00 19.79 281 SER B C 1
ATOM 5410 O O . SER B 1 281 ? 25.318 15.599 -3.299 1.00 22.68 281 SER B O 1
ATOM 5413 N N . LEU B 1 282 ? 23.163 14.971 -3.469 1.00 20.44 282 LEU B N 1
ATOM 5414 C CA . LEU B 1 282 ? 23.367 14.214 -4.706 1.00 20.59 282 LEU B CA 1
ATOM 5415 C C . LEU B 1 282 ? 22.193 14.510 -5.641 1.00 21.81 282 LEU B C 1
ATOM 5416 O O . LEU B 1 282 ? 21.039 14.442 -5.226 1.00 22.37 282 LEU B O 1
ATOM 5421 N N . ASP B 1 283 ? 22.500 14.818 -6.900 1.00 22.39 283 ASP B N 1
ATOM 5422 C CA . ASP B 1 283 ? 21.465 15.119 -7.892 1.00 22.47 283 ASP B CA 1
ATOM 5423 C C . ASP B 1 283 ? 21.787 14.337 -9.173 1.00 20.32 283 ASP B C 1
ATOM 5424 O O . ASP B 1 283 ? 22.884 14.464 -9.698 1.00 23.19 283 ASP B O 1
ATOM 5429 N N . MET B 1 284 ? 20.841 13.532 -9.635 1.00 21.99 284 MET B N 1
ATOM 5430 C CA . MET B 1 284 ? 21.021 12.763 -10.879 1.00 22.92 284 MET B CA 1
ATOM 5431 C C . MET B 1 284 ? 20.496 13.560 -12.074 1.00 27.19 284 MET B C 1
ATOM 5432 O O . MET B 1 284 ? 20.734 13.193 -13.223 1.00 26.72 284 MET B O 1
ATOM 5437 N N . HIS B 1 285 ? 19.784 14.646 -11.792 1.00 26.02 285 HIS B N 1
ATOM 5438 C CA . HIS B 1 285 ? 19.191 15.459 -12.859 1.00 30.14 285 HIS B CA 1
ATOM 5439 C C . HIS B 1 285 ? 18.295 14.572 -13.721 1.00 29.48 285 HIS B C 1
ATOM 5440 O O . HIS B 1 285 ? 18.272 14.682 -14.959 1.00 32.03 285 HIS B O 1
ATOM 5447 N N . GLY B 1 286 ? 17.556 13.696 -13.047 1.00 28.61 286 GLY B N 1
ATOM 5448 C CA . GLY B 1 286 ? 16.622 12.793 -13.694 1.00 28.89 286 GLY B CA 1
ATOM 5449 C C . GLY B 1 286 ? 17.222 11.730 -14.597 1.00 29.35 286 GLY B C 1
ATOM 5450 O O . GLY B 1 286 ? 16.487 11.015 -15.274 1.00 30.79 286 GLY B O 1
ATOM 5451 N N . LYS B 1 287 ? 18.547 11.618 -14.593 1.00 27.25 287 LYS B N 1
ATOM 5452 C CA . LYS B 1 287 ? 19.252 10.647 -15.441 1.00 26.88 287 LYS B CA 1
ATOM 5453 C C . LYS B 1 287 ? 19.515 9.304 -14.779 1.00 25.78 287 LYS B C 1
ATOM 5454 O O . LYS B 1 287 ? 19.644 9.206 -13.566 1.00 25.21 287 LYS B O 1
ATOM 5460 N N . ARG B 1 288 ? 19.583 8.272 -15.605 1.00 24.12 288 ARG B N 1
ATOM 5461 C CA . ARG B 1 288 ? 19.871 6.912 -15.172 1.00 23.47 288 ARG B CA 1
ATOM 5462 C C . ARG B 1 288 ? 21.368 6.876 -14.825 1.00 21.66 288 ARG B C 1
ATOM 5463 O O . ARG B 1 288 ? 22.160 7.608 -15.391 1.00 21.46 288 ARG B O 1
ATOM 5471 N N . PRO B 1 289 ? 21.769 6.028 -13.855 1.00 20.16 289 PRO B N 1
ATOM 5472 C CA . PRO B 1 289 ? 23.209 6.005 -13.550 1.00 19.68 289 PRO B CA 1
ATOM 5473 C C . PRO B 1 289 ? 24.006 5.288 -14.644 1.00 19.12 289 PRO B C 1
ATOM 5474 O O . PRO B 1 289 ? 23.446 4.525 -15.441 1.00 20.27 289 PRO B O 1
ATOM 5478 N N . LYS B 1 290 ? 25.306 5.553 -14.670 1.00 19.08 290 LYS B N 1
ATOM 5479 C CA . LYS B 1 290 ? 26.224 4.909 -15.616 1.00 17.88 290 LYS B CA 1
ATOM 5480 C C . LYS B 1 290 ? 26.899 3.788 -14.825 1.00 19.04 290 LYS B C 1
ATOM 5481 O O . LYS B 1 290 ? 27.219 3.959 -13.642 1.00 19.47 290 LYS B O 1
ATOM 5487 N N . ALA B 1 291 ? 27.134 2.656 -15.481 1.00 18.14 291 ALA B N 1
ATOM 5488 C CA . ALA B 1 291 ? 27.767 1.521 -14.798 1.00 16.33 291 ALA B CA 1
ATOM 5489 C C . ALA B 1 291 ? 29.176 1.864 -14.368 1.00 17.01 291 ALA B C 1
ATOM 5490 O O . ALA B 1 291 ? 29.896 2.619 -15.038 1.00 18.53 291 ALA B O 1
ATOM 5492 N N . VAL B 1 292 ? 29.566 1.279 -13.242 1.00 15.84 292 VAL B N 1
ATOM 5493 C CA . VAL B 1 292 ? 30.898 1.494 -12.691 1.00 15.54 292 VAL B CA 1
ATOM 5494 C C . VAL B 1 292 ? 31.582 0.171 -12.348 1.00 15.35 292 VAL B C 1
ATOM 5495 O O . VAL B 1 292 ? 30.951 -0.887 -12.281 1.00 17.47 292 VAL B O 1
ATOM 5499 N N . THR B 1 293 ? 32.889 0.260 -12.138 1.00 14.28 293 THR B N 1
ATOM 5500 C CA . THR B 1 293 ? 33.685 -0.897 -11.725 1.00 14.76 293 THR B CA 1
ATOM 5501 C C . THR B 1 293 ? 33.990 -0.673 -10.243 1.00 16.49 293 THR B C 1
ATOM 5502 O O . THR B 1 293 ? 34.470 0.396 -9.862 1.00 17.75 293 THR B O 1
ATOM 5506 N N . VAL B 1 294 ? 33.716 -1.673 -9.421 1.00 15.77 294 VAL B N 1
ATOM 5507 C CA . VAL B 1 294 ? 33.979 -1.553 -7.995 1.00 16.71 294 VAL B CA 1
ATOM 5508 C C . VAL B 1 294 ? 34.821 -2.723 -7.476 1.00 17.42 294 VAL B C 1
ATOM 5509 O O . VAL B 1 294 ? 34.590 -3.872 -7.848 1.00 16.61 294 VAL B O 1
ATOM 5513 N N . ARG B 1 295 ? 35.801 -2.418 -6.628 1.00 16.56 295 ARG B N 1
ATOM 5514 C CA . ARG B 1 295 ? 36.577 -3.467 -5.970 1.00 16.35 295 ARG B CA 1
ATOM 5515 C C . ARG B 1 295 ? 36.518 -3.125 -4.472 1.00 16.48 295 ARG B C 1
ATOM 5516 O O . ARG B 1 295 ? 37.021 -2.084 -4.057 1.00 18.53 295 ARG B O 1
ATOM 5524 N N . THR B 1 296 ? 35.886 -3.981 -3.678 1.00 15.87 296 THR B N 1
ATOM 5525 C CA . THR B 1 296 ? 35.809 -3.694 -2.245 1.00 16.31 296 THR B CA 1
ATOM 5526 C C . THR B 1 296 ? 37.147 -4.048 -1.600 1.00 18.09 296 THR B C 1
ATOM 5527 O O . THR B 1 296 ? 37.844 -4.943 -2.059 1.00 18.99 296 THR B O 1
ATOM 5531 N N . ALA B 1 297 ? 37.486 -3.342 -0.527 1.00 15.42 297 ALA B N 1
ATOM 5532 C CA . ALA B 1 297 ? 38.729 -3.560 0.199 1.00 17.62 297 ALA B CA 1
ATOM 5533 C C . ALA B 1 297 ? 38.631 -2.901 1.571 1.00 19.15 297 ALA B C 1
ATOM 5534 O O . ALA B 1 297 ? 37.681 -2.179 1.863 1.00 19.18 297 ALA B O 1
ATOM 5536 N N . PRO B 1 298 ? 39.620 -3.146 2.446 1.00 20.30 298 PRO B N 1
ATOM 5537 C CA . PRO B 1 298 ? 39.560 -2.535 3.773 1.00 20.36 298 PRO B CA 1
ATOM 5538 C C . PRO B 1 298 ? 39.518 -1.012 3.761 1.00 20.58 298 PRO B C 1
ATOM 5539 O O . PRO B 1 298 ? 40.102 -0.353 2.892 1.00 21.89 298 PRO B O 1
ATOM 5543 N N . HIS B 1 299 ? 38.835 -0.449 4.754 1.00 21.98 299 HIS B N 1
ATOM 5544 C CA . HIS B 1 299 ? 38.744 1.005 4.870 1.00 21.49 299 HIS B CA 1
ATOM 5545 C C . HIS B 1 299 ? 40.179 1.520 4.846 1.00 22.48 299 HIS B C 1
ATOM 5546 O O . HIS B 1 299 ? 41.057 0.931 5.475 1.00 26.02 299 HIS B O 1
ATOM 5553 N N . PRO B 1 300 ? 40.425 2.685 4.227 1.00 21.66 300 PRO B N 1
ATOM 5554 C CA . PRO B 1 300 ? 39.551 3.651 3.551 1.00 21.05 300 PRO B CA 1
ATOM 5555 C C . PRO B 1 300 ? 39.098 3.385 2.110 1.00 21.33 300 PRO B C 1
ATOM 5556 O O . PRO B 1 300 ? 38.540 4.267 1.457 1.00 21.49 300 PRO B O 1
ATOM 5560 N N . ALA B 1 301 ? 39.346 2.180 1.614 1.00 19.30 301 ALA B N 1
ATOM 5561 C CA . ALA B 1 301 ? 38.920 1.828 0.264 1.00 18.62 301 ALA B CA 1
ATOM 5562 C C . ALA B 1 301 ? 37.399 1.595 0.264 1.00 19.59 301 ALA B C 1
ATOM 5563 O O . ALA B 1 301 ? 36.745 1.746 1.301 1.00 19.44 301 ALA B O 1
ATOM 5565 N N . PHE B 1 302 ? 36.839 1.208 -0.882 1.00 17.77 302 PHE B N 1
ATOM 5566 C CA . PHE B 1 302 ? 35.390 1.007 -1.006 1.00 17.43 302 PHE B CA 1
ATOM 5567 C C . PHE B 1 302 ? 34.928 -0.097 -0.052 1.00 17.40 302 PHE B C 1
ATOM 5568 O O . PHE B 1 302 ? 35.422 -1.220 -0.088 1.00 16.60 302 PHE B O 1
ATOM 5576 N N . PRO B 1 303 ? 33.927 0.194 0.785 1.00 16.26 303 PRO B N 1
ATOM 5577 C CA . PRO B 1 303 ? 33.435 -0.767 1.768 1.00 17.83 303 PRO B CA 1
ATOM 5578 C C . PRO B 1 303 ? 32.572 -1.919 1.283 1.00 16.56 303 PRO B C 1
ATOM 5579 O O . PRO B 1 303 ? 31.654 -1.718 0.499 1.00 16.54 303 PRO B O 1
ATOM 5583 N N . THR B 1 304 ? 32.855 -3.124 1.781 1.00 16.70 304 THR B N 1
ATOM 5584 C CA . THR B 1 304 ? 32.049 -4.269 1.435 1.00 18.30 304 THR B CA 1
ATOM 5585 C C . THR B 1 304 ? 30.577 -4.027 1.855 1.00 16.59 304 THR B C 1
ATOM 5586 O O . THR B 1 304 ? 29.655 -4.521 1.194 1.00 17.07 304 THR B O 1
ATOM 5590 N N . ASP B 1 305 ? 30.351 -3.243 2.915 1.00 15.19 305 ASP B N 1
ATOM 5591 C CA . ASP B 1 305 ? 28.965 -2.993 3.335 1.00 16.77 305 ASP B CA 1
ATOM 5592 C C . ASP B 1 305 ? 28.151 -2.125 2.380 1.00 16.51 305 ASP B C 1
ATOM 5593 O O . ASP B 1 305 ? 26.950 -1.933 2.597 1.00 16.28 305 ASP B O 1
ATOM 5598 N N . MET B 1 306 ? 28.789 -1.607 1.332 1.00 14.84 306 MET B N 1
ATOM 5599 C CA . MET B 1 306 ? 28.090 -0.863 0.281 1.00 15.16 306 MET B CA 1
ATOM 5600 C C . MET B 1 306 ? 28.011 -1.668 -1.013 1.00 16.41 306 MET B C 1
ATOM 5601 O O . MET B 1 306 ? 27.441 -1.201 -1.997 1.00 16.22 306 MET B O 1
ATOM 5606 N N . GLN B 1 307 ? 28.557 -2.892 -1.031 1.00 14.67 307 GLN B N 1
ATOM 5607 C CA . GLN B 1 307 ? 28.561 -3.684 -2.268 1.00 14.76 307 GLN B CA 1
ATOM 5608 C C . GLN B 1 307 ? 27.180 -4.040 -2.791 1.00 13.39 307 GLN B C 1
ATOM 5609 O O . GLN B 1 307 ? 26.916 -3.870 -3.985 1.00 16.07 307 GLN B O 1
ATOM 5615 N N . ALA B 1 308 ? 26.305 -4.541 -1.929 1.00 15.68 308 ALA B N 1
ATOM 5616 C CA . ALA B 1 308 ? 24.979 -4.930 -2.407 1.00 16.27 308 ALA B CA 1
ATOM 5617 C C . ALA B 1 308 ? 24.239 -3.774 -3.075 1.00 16.20 308 ALA B C 1
ATOM 5618 O O . ALA B 1 308 ? 23.570 -3.949 -4.111 1.00 17.48 308 ALA B O 1
ATOM 5620 N N . GLN B 1 309 ? 24.370 -2.593 -2.477 1.00 15.24 309 GLN B N 1
ATOM 5621 C CA . GLN B 1 309 ? 23.705 -1.384 -2.981 1.00 15.75 309 GLN B CA 1
ATOM 5622 C C . GLN B 1 309 ? 24.266 -0.972 -4.334 1.00 14.58 309 GLN B C 1
ATOM 5623 O O . GLN B 1 309 ? 23.529 -0.544 -5.238 1.00 15.85 309 GLN B O 1
ATOM 5629 N N . PHE B 1 310 ? 25.586 -1.073 -4.494 1.00 15.60 310 PHE B N 1
ATOM 5630 C CA . PHE B 1 310 ? 26.171 -0.752 -5.783 1.00 14.94 310 PHE B CA 1
ATOM 5631 C C . PHE B 1 310 ? 25.914 -1.839 -6.834 1.00 15.68 310 PHE B C 1
ATOM 5632 O O . PHE B 1 310 ? 25.900 -1.540 -8.023 1.00 16.26 310 PHE B O 1
ATOM 5640 N N . THR B 1 311 ? 25.722 -3.086 -6.412 1.00 15.77 311 THR B N 1
ATOM 5641 C CA . THR B 1 311 ? 25.393 -4.125 -7.389 1.00 16.18 311 THR B CA 1
ATOM 5642 C C . THR B 1 311 ? 24.024 -3.742 -7.964 1.00 16.56 311 THR B C 1
ATOM 5643 O O . THR B 1 311 ? 23.825 -3.796 -9.188 1.00 17.14 311 THR B O 1
ATOM 5647 N N . LEU B 1 312 ? 23.097 -3.340 -7.094 1.00 15.92 312 LEU B N 1
ATOM 5648 C CA . LEU B 1 312 ? 21.781 -2.898 -7.583 1.00 16.66 312 LEU B CA 1
ATOM 5649 C C . LEU B 1 312 ? 21.946 -1.720 -8.539 1.00 17.05 312 LEU B C 1
ATOM 5650 O O . LEU B 1 312 ? 21.339 -1.678 -9.623 1.00 17.90 312 LEU B O 1
ATOM 5655 N N . LEU B 1 313 ? 22.786 -0.752 -8.179 1.00 15.34 313 LEU B N 1
ATOM 5656 C CA . LEU B 1 313 ? 22.983 0.411 -9.048 1.00 15.08 313 LEU B CA 1
ATOM 5657 C C . LEU B 1 313 ? 23.446 -0.025 -10.429 1.00 17.65 313 LEU B C 1
ATOM 5658 O O . LEU B 1 313 ? 22.913 0.419 -11.442 1.00 17.34 313 LEU B O 1
ATOM 5663 N N . ASN B 1 314 ? 24.440 -0.903 -10.491 1.00 16.01 314 ASN B N 1
ATOM 5664 C CA . ASN B 1 314 ? 24.897 -1.365 -11.792 1.00 16.30 314 ASN B CA 1
ATOM 5665 C C . ASN B 1 314 ? 23.819 -2.115 -12.570 1.00 16.98 314 ASN B C 1
ATOM 5666 O O . ASN B 1 314 ? 23.766 -2.003 -13.793 1.00 18.24 314 ASN B O 1
ATOM 5671 N N . LEU B 1 315 ? 22.999 -2.886 -11.867 1.00 16.51 315 LEU B N 1
ATOM 5672 C CA . LEU B 1 315 ? 21.966 -3.668 -12.545 1.00 17.17 315 LEU B CA 1
ATOM 5673 C C . LEU B 1 315 ? 20.864 -2.815 -13.167 1.00 19.41 315 LEU B C 1
ATOM 5674 O O . LEU B 1 315 ? 20.104 -3.315 -14.001 1.00 20.32 315 LEU B O 1
ATOM 5679 N N . VAL B 1 316 ? 20.767 -1.537 -12.794 1.00 17.41 316 VAL B N 1
ATOM 5680 C CA . VAL B 1 316 ? 19.779 -0.661 -13.444 1.00 19.91 316 VAL B CA 1
ATOM 5681 C C . VAL B 1 316 ? 20.479 0.496 -14.163 1.00 20.49 316 VAL B C 1
ATOM 5682 O O . VAL B 1 316 ? 19.854 1.459 -14.615 1.00 23.04 316 VAL B O 1
ATOM 5686 N N . ALA B 1 317 ? 21.794 0.386 -14.315 1.00 18.78 317 ALA B N 1
ATOM 5687 C CA . ALA B 1 317 ? 22.577 1.435 -14.952 1.00 18.75 317 ALA B CA 1
ATOM 5688 C C . ALA B 1 317 ? 22.665 1.261 -16.453 1.00 19.89 317 ALA B C 1
ATOM 5689 O O . ALA B 1 317 ? 22.271 0.230 -16.997 1.00 21.36 317 ALA B O 1
ATOM 5691 N N . GLU B 1 318 ? 23.177 2.285 -17.115 1.00 20.95 318 GLU B N 1
ATOM 5692 C CA . GLU B 1 318 ? 23.413 2.192 -18.544 1.00 22.17 318 GLU B CA 1
ATOM 5693 C C . GLU B 1 318 ? 24.794 1.553 -18.681 1.00 22.50 318 GLU B C 1
ATOM 5694 O O . GLU B 1 318 ? 25.786 2.095 -18.191 1.00 24.44 318 GLU B O 1
ATOM 5700 N N . GLY B 1 319 ? 24.842 0.382 -19.310 1.00 21.40 319 GLY B N 1
ATOM 5701 C CA . GLY B 1 319 ? 26.106 -0.295 -19.535 1.00 21.32 319 GLY B CA 1
ATOM 5702 C C . GLY B 1 319 ? 26.392 -1.498 -18.654 1.00 20.87 319 GLY B C 1
ATOM 5703 O O . GLY B 1 319 ? 25.548 -1.969 -17.894 1.00 23.52 319 GLY B O 1
ATOM 5704 N N . THR B 1 320 ? 27.621 -1.973 -18.764 1.00 20.83 320 THR B N 1
ATOM 5705 C CA . THR B 1 320 ? 28.071 -3.127 -18.010 1.00 19.27 320 THR B CA 1
ATOM 5706 C C . THR B 1 320 ? 29.096 -2.681 -16.985 1.00 19.44 320 THR B C 1
ATOM 5707 O O . THR B 1 320 ? 29.933 -1.811 -17.259 1.00 19.13 320 THR B O 1
ATOM 5711 N N . GLY B 1 321 ? 29.006 -3.284 -15.807 1.00 18.80 321 GLY B N 1
ATOM 5712 C CA . GLY B 1 321 ? 29.934 -2.972 -14.731 1.00 17.96 321 GLY B CA 1
ATOM 5713 C C . GLY B 1 321 ? 30.135 -4.202 -13.872 1.00 19.10 321 GLY B C 1
ATOM 5714 O O . GLY B 1 321 ? 29.233 -5.004 -13.684 1.00 20.61 321 GLY B O 1
ATOM 5715 N N . VAL B 1 322 ? 31.320 -4.341 -13.312 1.00 17.29 322 VAL B N 1
ATOM 5716 C CA . VAL B 1 322 ? 31.606 -5.501 -12.498 1.00 18.93 322 VAL B CA 1
ATOM 5717 C C . VAL B 1 322 ? 31.932 -5.066 -11.080 1.00 17.20 322 VAL B C 1
ATOM 5718 O O . VAL B 1 322 ? 32.491 -3.994 -10.866 1.00 18.67 322 VAL B O 1
ATOM 5725 N N . ILE B 1 323 ? 31.545 -5.887 -10.112 1.00 16.95 323 ILE B N 1
ATOM 5726 C CA . ILE B 1 323 ? 31.831 -5.607 -8.712 1.00 18.02 323 ILE B CA 1
ATOM 5727 C C . ILE B 1 323 ? 32.575 -6.823 -8.184 1.00 18.63 323 ILE B C 1
ATOM 5728 O O . ILE B 1 323 ? 32.108 -7.947 -8.321 1.00 20.26 323 ILE B O 1
ATOM 5733 N N . THR B 1 324 ? 33.720 -6.578 -7.576 1.00 16.94 324 THR B N 1
ATOM 5734 C CA . THR B 1 324 ? 34.536 -7.649 -7.042 1.00 17.40 324 THR B CA 1
ATOM 5735 C C . THR B 1 324 ? 34.733 -7.470 -5.550 1.00 17.44 324 THR B C 1
ATOM 5736 O O . THR B 1 324 ? 35.031 -6.372 -5.078 1.00 18.67 324 THR B O 1
ATOM 5740 N N . GLU B 1 325 ? 34.551 -8.549 -4.805 1.00 17.37 325 GLU B N 1
ATOM 5741 C CA . GLU B 1 325 ? 34.807 -8.515 -3.365 1.00 19.60 325 GLU B CA 1
ATOM 5742 C C . GLU B 1 325 ? 36.222 -9.078 -3.228 1.00 21.49 325 GLU B C 1
ATOM 5743 O O . GLU B 1 325 ? 36.455 -10.240 -3.606 1.00 23.95 325 GLU B O 1
ATOM 5749 N N . THR B 1 326 ? 37.165 -8.276 -2.727 1.00 24.03 326 THR B N 1
ATOM 5750 C CA . THR B 1 326 ? 38.564 -8.742 -2.630 1.00 25.03 326 THR B CA 1
ATOM 5751 C C . THR B 1 326 ? 38.948 -9.503 -1.382 1.00 28.54 326 THR B C 1
ATOM 5752 O O . THR B 1 326 ? 39.991 -10.164 -1.364 1.00 29.85 326 THR B O 1
ATOM 5756 N N . ILE B 1 327 ? 38.119 -9.442 -0.349 1.00 28.34 327 ILE B N 1
ATOM 5757 C CA . ILE B 1 327 ? 38.452 -10.127 0.889 1.00 31.38 327 ILE B CA 1
ATOM 5758 C C . ILE B 1 327 ? 37.419 -11.183 1.263 1.00 31.03 327 ILE B C 1
ATOM 5759 O O . ILE B 1 327 ? 37.751 -12.350 1.462 1.00 33.65 327 ILE B O 1
ATOM 5764 N N . PHE B 1 328 ? 36.158 -10.768 1.323 1.00 29.92 328 PHE B N 1
ATOM 5765 C CA . PHE B 1 328 ? 35.074 -11.642 1.736 1.00 29.47 328 PHE B CA 1
ATOM 5766 C C . PHE B 1 328 ? 34.433 -12.511 0.670 1.00 29.75 328 PHE B C 1
ATOM 5767 O O . PHE B 1 328 ? 34.274 -12.103 -0.474 1.00 31.07 328 PHE B O 1
ATOM 5775 N N . GLU B 1 329 ? 34.048 -13.714 1.065 1.00 28.52 329 GLU B N 1
ATOM 5776 C CA . GLU B 1 329 ? 33.444 -14.637 0.128 1.00 28.21 329 GLU B CA 1
ATOM 5777 C C . GLU B 1 329 ? 31.953 -14.841 0.331 1.00 25.21 329 GLU B C 1
ATOM 5778 O O . GLU B 1 329 ? 31.408 -14.588 1.414 1.00 26.08 329 GLU B O 1
ATOM 5784 N N . ASN B 1 330 ? 31.289 -15.278 -0.736 1.00 25.89 330 ASN B N 1
ATOM 5785 C CA . ASN B 1 330 ? 29.858 -15.555 -0.726 1.00 22.34 330 ASN B CA 1
ATOM 5786 C C . ASN B 1 330 ? 28.986 -14.348 -0.354 1.00 24.32 330 ASN B C 1
ATOM 5787 O O . ASN B 1 330 ? 28.041 -14.441 0.418 1.00 25.10 330 ASN B O 1
ATOM 5792 N N . ARG B 1 331 ? 29.284 -13.213 -0.971 1.00 23.73 331 ARG B N 1
ATOM 5793 C CA . ARG B 1 331 ? 28.579 -11.966 -0.686 1.00 23.63 331 ARG B CA 1
ATOM 5794 C C . ARG B 1 331 ? 27.531 -11.537 -1.705 1.00 22.50 331 ARG B C 1
ATOM 5795 O O . ARG B 1 331 ? 27.029 -10.424 -1.647 1.00 21.03 331 ARG B O 1
ATOM 5803 N N . PHE B 1 332 ? 27.157 -12.433 -2.608 1.00 21.56 332 PHE B N 1
ATOM 5804 C CA . PHE B 1 332 ? 26.218 -12.080 -3.665 1.00 20.78 332 PHE B CA 1
ATOM 5805 C C . PHE B 1 332 ? 24.914 -12.860 -3.633 1.00 22.48 332 PHE B C 1
ATOM 5806 O O . PHE B 1 332 ? 24.274 -13.020 -4.669 1.00 23.66 332 PHE B O 1
ATOM 5814 N N . MET B 1 333 ? 24.498 -13.308 -2.456 1.00 23.67 333 MET B N 1
ATOM 5815 C CA . MET B 1 333 ? 23.274 -14.103 -2.405 1.00 25.61 333 MET B CA 1
ATOM 5816 C C . MET B 1 333 ? 21.989 -13.354 -2.772 1.00 25.43 333 MET B C 1
ATOM 5817 O O . MET B 1 333 ? 20.953 -13.983 -3.015 1.00 26.86 333 MET B O 1
ATOM 5822 N N . HIS B 1 334 ? 22.040 -12.023 -2.839 1.00 23.96 334 HIS B N 1
ATOM 5823 C CA . HIS B 1 334 ? 20.881 -11.243 -3.250 1.00 24.16 334 HIS B CA 1
ATOM 5824 C C . HIS B 1 334 ? 20.806 -11.101 -4.785 1.00 22.04 334 HIS B C 1
ATOM 5825 O O . HIS B 1 334 ? 19.795 -10.656 -5.329 1.00 22.20 334 HIS B O 1
ATOM 5832 N N . VAL B 1 335 ? 21.873 -11.459 -5.501 1.00 20.21 335 VAL B N 1
ATOM 5833 C CA . VAL B 1 335 ? 21.817 -11.297 -6.944 1.00 20.55 335 VAL B CA 1
ATOM 5834 C C . VAL B 1 335 ? 20.742 -12.176 -7.604 1.00 19.66 335 VAL B C 1
ATOM 5835 O O . VAL B 1 335 ? 20.033 -11.709 -8.486 1.00 20.64 335 VAL B O 1
ATOM 5839 N N . PRO B 1 336 ? 20.605 -13.442 -7.175 1.00 21.42 336 PRO B N 1
ATOM 5840 C CA . PRO B 1 336 ? 19.560 -14.264 -7.808 1.00 21.73 336 PRO B CA 1
ATOM 5841 C C . PRO B 1 336 ? 18.183 -13.659 -7.596 1.00 23.15 336 PRO B C 1
ATOM 5842 O O . PRO B 1 336 ? 17.289 -13.843 -8.426 1.00 24.54 336 PRO B O 1
ATOM 5846 N N . GLU B 1 337 ? 18.004 -12.935 -6.489 1.00 22.09 337 GLU B N 1
ATOM 5847 C CA . GLU B 1 337 ? 16.726 -12.278 -6.222 1.00 24.21 337 GLU B CA 1
ATOM 5848 C C . GLU B 1 337 ? 16.506 -11.154 -7.226 1.00 23.92 337 GLU B C 1
ATOM 5849 O O . GLU B 1 337 ? 15.412 -11.005 -7.764 1.00 25.40 337 GLU B O 1
ATOM 5855 N N . LEU B 1 338 ? 17.554 -10.373 -7.504 1.00 21.85 338 LEU B N 1
ATOM 5856 C CA . LEU B 1 338 ? 17.437 -9.277 -8.465 1.00 22.31 338 LEU B CA 1
ATOM 5857 C C . LEU B 1 338 ? 17.216 -9.809 -9.872 1.00 21.83 338 LEU B C 1
ATOM 5858 O O . LEU B 1 338 ? 16.540 -9.180 -10.681 1.00 21.83 338 LEU B O 1
ATOM 5863 N N . ILE B 1 339 ? 17.794 -10.967 -10.173 1.00 21.26 339 ILE B N 1
ATOM 5864 C CA . ILE B 1 339 ? 17.615 -11.585 -11.485 1.00 22.53 339 ILE B CA 1
ATOM 5865 C C . ILE B 1 339 ? 16.142 -11.964 -11.633 1.00 23.81 339 ILE B C 1
ATOM 5866 O O . ILE B 1 339 ? 15.576 -11.870 -12.716 1.00 25.74 339 ILE B O 1
ATOM 5871 N N . ARG B 1 340 ? 15.512 -12.365 -10.539 1.00 24.50 340 ARG B N 1
ATOM 5872 C CA . ARG B 1 340 ? 14.093 -12.700 -10.631 1.00 28.27 340 ARG B CA 1
ATOM 5873 C C . ARG B 1 340 ? 13.261 -11.432 -10.853 1.00 28.29 340 ARG B C 1
ATOM 5874 O O . ARG B 1 340 ? 12.107 -11.507 -11.284 1.00 31.26 340 ARG B O 1
ATOM 5882 N N . MET B 1 341 ? 13.852 -10.265 -10.584 1.00 26.94 341 MET B N 1
ATOM 5883 C CA . MET B 1 341 ? 13.182 -8.986 -10.797 1.00 24.51 341 MET B CA 1
ATOM 5884 C C . MET B 1 341 ? 13.531 -8.429 -12.185 1.00 23.18 341 MET B C 1
ATOM 5885 O O . MET B 1 341 ? 13.221 -7.290 -12.508 1.00 25.76 341 MET B O 1
ATOM 5890 N N . GLY B 1 342 ? 14.194 -9.240 -12.998 1.00 22.69 342 GLY B N 1
ATOM 5891 C CA . GLY B 1 342 ? 14.522 -8.817 -14.346 1.00 23.46 342 GLY B CA 1
ATOM 5892 C C . GLY B 1 342 ? 15.956 -8.394 -14.614 1.00 23.66 342 GLY B C 1
ATOM 5893 O O . GLY B 1 342 ? 16.286 -8.022 -15.732 1.00 24.24 342 GLY B O 1
ATOM 5894 N N . ALA B 1 343 ? 16.812 -8.456 -13.600 1.00 22.50 343 ALA B N 1
ATOM 5895 C CA . ALA B 1 343 ? 18.207 -8.071 -13.794 1.00 22.91 343 ALA B CA 1
ATOM 5896 C C . ALA B 1 343 ? 18.990 -9.104 -14.599 1.00 21.84 343 ALA B C 1
ATOM 5897 O O . ALA B 1 343 ? 18.613 -10.270 -14.687 1.00 22.61 343 ALA B O 1
ATOM 5899 N N . HIS B 1 344 ? 20.097 -8.656 -15.186 1.00 21.47 344 HIS B N 1
ATOM 5900 C CA . HIS B 1 344 ? 20.949 -9.509 -15.994 1.00 22.95 344 HIS B CA 1
ATOM 5901 C C . HIS B 1 344 ? 22.336 -9.470 -15.385 1.00 21.49 344 HIS B C 1
ATOM 5902 O O . HIS B 1 344 ? 22.990 -8.435 -15.415 1.00 21.99 344 HIS B O 1
ATOM 5909 N N . ALA B 1 345 ? 22.770 -10.592 -14.822 1.00 21.82 345 ALA B N 1
ATOM 5910 C CA . ALA B 1 345 ? 24.074 -10.665 -14.183 1.00 22.38 345 ALA B CA 1
ATOM 5911 C C . ALA B 1 345 ? 24.633 -12.070 -14.192 1.00 24.16 345 ALA B C 1
ATOM 5912 O O . ALA B 1 345 ? 23.882 -13.044 -14.296 1.00 25.74 345 ALA B O 1
ATOM 5914 N N . GLU B 1 346 ? 25.956 -12.161 -14.100 1.00 23.29 346 GLU B N 1
ATOM 5915 C CA . GLU B 1 346 ? 26.657 -13.441 -14.018 1.00 25.38 346 GLU B CA 1
ATOM 5916 C C . GLU B 1 346 ? 27.524 -13.350 -12.778 1.00 24.17 346 GLU B C 1
ATOM 5917 O O . GLU B 1 346 ? 28.224 -12.362 -12.576 1.00 24.96 346 GLU B O 1
ATOM 5923 N N . ILE B 1 347 ? 27.476 -14.379 -11.949 1.00 23.11 347 ILE B N 1
ATOM 5924 C CA . ILE B 1 347 ? 28.300 -14.433 -10.756 1.00 24.50 347 ILE B CA 1
ATOM 5925 C C . ILE B 1 347 ? 29.424 -15.396 -11.064 1.00 26.76 347 ILE B C 1
ATOM 5926 O O . ILE B 1 347 ? 29.177 -16.549 -11.456 1.00 28.01 347 ILE B O 1
ATOM 5931 N N . GLU B 1 348 ? 30.657 -14.933 -10.903 1.00 26.58 348 GLU B N 1
ATOM 5932 C CA . GLU B 1 348 ? 31.812 -15.768 -11.180 1.00 29.42 348 GLU B CA 1
ATOM 5933 C C . GLU B 1 348 ? 32.832 -15.523 -10.098 1.00 29.61 348 GLU B C 1
ATOM 5934 O O . GLU B 1 348 ? 33.313 -14.399 -9.942 1.00 28.46 348 GLU B O 1
ATOM 5940 N N . SER B 1 349 ? 33.175 -16.568 -9.354 1.00 29.62 349 SER B N 1
ATOM 5941 C CA . SER B 1 349 ? 34.145 -16.435 -8.284 1.00 29.55 349 SER B CA 1
ATOM 5942 C C . SER B 1 349 ? 33.698 -15.343 -7.305 1.00 27.84 349 SER B C 1
ATOM 5943 O O . SER B 1 349 ? 32.579 -15.375 -6.792 1.00 30.34 349 SER B O 1
ATOM 5946 N N . ASN B 1 350 ? 34.568 -14.368 -7.073 1.00 24.63 350 ASN B N 1
ATOM 5947 C CA . ASN B 1 350 ? 34.272 -13.269 -6.141 1.00 24.06 350 ASN B CA 1
ATOM 5948 C C . ASN B 1 350 ? 33.810 -12.013 -6.884 1.00 21.07 350 ASN B C 1
ATOM 5949 O O . ASN B 1 350 ? 33.979 -10.893 -6.392 1.00 20.14 350 ASN B O 1
ATOM 5954 N N . THR B 1 351 ? 33.195 -12.204 -8.049 1.00 21.07 351 THR B N 1
ATOM 5955 C CA . THR B 1 351 ? 32.781 -11.079 -8.873 1.00 20.43 351 THR B CA 1
ATOM 5956 C C . THR B 1 351 ? 31.368 -11.229 -9.422 1.00 20.71 351 THR B C 1
ATOM 5957 O O . THR B 1 351 ? 30.889 -12.336 -9.652 1.00 23.44 351 THR B O 1
ATOM 5964 N N . VAL B 1 352 ? 30.686 -10.111 -9.620 1.00 17.92 352 VAL B N 1
ATOM 5965 C CA . VAL B 1 352 ? 29.395 -10.171 -10.268 1.00 19.07 352 VAL B CA 1
ATOM 5966 C C . VAL B 1 352 ? 29.512 -9.227 -11.462 1.00 18.16 352 VAL B C 1
ATOM 5967 O O . VAL B 1 352 ? 29.923 -8.066 -11.330 1.00 18.53 352 VAL B O 1
ATOM 5971 N N . ILE B 1 353 ? 29.224 -9.754 -12.652 1.00 17.98 353 ILE B N 1
ATOM 5972 C CA . ILE B 1 353 ? 29.255 -8.971 -13.868 1.00 16.96 353 ILE B CA 1
ATOM 5973 C C . ILE B 1 353 ? 27.820 -8.547 -14.130 1.00 20.27 353 ILE B C 1
ATOM 5974 O O . ILE B 1 353 ? 26.931 -9.381 -14.314 1.00 21.28 353 ILE B O 1
ATOM 5979 N N . CYS B 1 354 ? 27.603 -7.236 -14.158 1.00 17.68 354 CYS B N 1
ATOM 5980 C CA . CYS B 1 354 ? 26.262 -6.666 -14.282 1.00 18.83 354 CYS B CA 1
ATOM 5981 C C . CYS B 1 354 ? 26.000 -6.054 -15.641 1.00 20.22 354 CYS B C 1
ATOM 5982 O O . CYS B 1 354 ? 26.852 -5.358 -16.171 1.00 22.14 354 CYS B O 1
ATOM 5985 N N . HIS B 1 355 ? 24.831 -6.326 -16.223 1.00 19.18 355 HIS B N 1
ATOM 5986 C CA . HIS B 1 355 ? 24.467 -5.718 -17.514 1.00 20.04 355 HIS B CA 1
ATOM 5987 C C . HIS B 1 355 ? 23.185 -4.960 -17.195 1.00 19.69 355 HIS B C 1
ATOM 5988 O O . HIS B 1 355 ? 22.128 -5.559 -17.037 1.00 21.60 355 HIS B O 1
ATOM 5995 N N . GLY B 1 356 ? 23.299 -3.638 -17.113 1.00 19.83 356 GLY B N 1
ATOM 5996 C CA . GLY B 1 356 ? 22.165 -2.816 -16.712 1.00 19.98 356 GLY B CA 1
ATOM 5997 C C . GLY B 1 356 ? 20.896 -2.860 -17.549 1.00 21.80 356 GLY B C 1
ATOM 5998 O O . GLY B 1 356 ? 20.965 -2.878 -18.772 1.00 23.37 356 GLY B O 1
ATOM 5999 N N . VAL B 1 357 ? 19.742 -2.896 -16.884 1.00 22.56 357 VAL B N 1
ATOM 6000 C CA . VAL B 1 357 ? 18.460 -2.883 -17.602 1.00 24.05 357 VAL B CA 1
ATOM 6001 C C . VAL B 1 357 ? 17.740 -1.606 -17.216 1.00 25.48 357 VAL B C 1
ATOM 6002 O O . VAL B 1 357 ? 18.024 -1.005 -16.171 1.00 25.39 357 VAL B O 1
ATOM 6006 N N . GLU B 1 358 ? 16.796 -1.180 -18.046 1.00 26.29 358 GLU B N 1
ATOM 6007 C CA . GLU B 1 358 ? 16.099 0.060 -17.761 1.00 28.88 358 GLU B CA 1
ATOM 6008 C C . GLU B 1 358 ? 15.126 -0.024 -16.589 1.00 28.44 358 GLU B C 1
ATOM 6009 O O . GLU B 1 358 ? 15.073 0.883 -15.754 1.00 30.33 358 GLU B O 1
ATOM 6015 N N . LYS B 1 359 ? 14.387 -1.127 -16.507 1.00 27.29 359 LYS B N 1
ATOM 6016 C CA . LYS B 1 359 ? 13.391 -1.289 -15.460 1.00 28.53 359 LYS B CA 1
ATOM 6017 C C . LYS B 1 359 ? 13.324 -2.689 -14.881 1.00 26.80 359 LYS B C 1
ATOM 6018 O O . LYS B 1 359 ? 13.435 -3.686 -15.593 1.00 30.46 359 LYS B O 1
ATOM 6024 N N . LEU B 1 360 ? 13.154 -2.757 -13.570 1.00 25.22 360 LEU B N 1
ATOM 6025 C CA . LEU B 1 360 ? 13.008 -4.026 -12.880 1.00 24.60 360 LEU B CA 1
ATOM 6026 C C . LEU B 1 360 ? 11.498 -4.248 -12.728 1.00 24.98 360 LEU B C 1
ATOM 6027 O O . LEU B 1 360 ? 10.726 -3.314 -12.922 1.00 26.03 360 LEU B O 1
ATOM 6032 N N . SER B 1 361 ? 11.107 -5.470 -12.377 1.00 26.01 361 SER B N 1
ATOM 6033 C CA . SER B 1 361 ? 9.704 -5.827 -12.165 1.00 28.50 361 SER B CA 1
ATOM 6034 C C . SER B 1 361 ? 9.571 -6.337 -10.745 1.00 27.95 361 SER B C 1
ATOM 6035 O O . SER B 1 361 ? 10.430 -7.071 -10.269 1.00 28.95 361 SER B O 1
ATOM 6038 N N . GLY B 1 362 ? 8.492 -5.966 -10.066 1.00 28.67 362 GLY B N 1
ATOM 6039 C CA . GLY B 1 362 ? 8.308 -6.424 -8.698 1.00 28.10 362 GLY B CA 1
ATOM 6040 C C . GLY B 1 362 ? 8.246 -7.931 -8.558 1.00 28.02 362 GLY B C 1
ATOM 6041 O O . GLY B 1 362 ? 7.808 -8.640 -9.470 1.00 30.43 362 GLY B O 1
ATOM 6042 N N . ALA B 1 363 ? 8.697 -8.431 -7.412 1.00 26.90 363 ALA B N 1
ATOM 6043 C CA . ALA B 1 363 ? 8.665 -9.858 -7.129 1.00 25.90 363 ALA B CA 1
ATOM 6044 C C . ALA B 1 363 ? 8.742 -10.077 -5.628 1.00 25.57 363 ALA B C 1
ATOM 6045 O O . ALA B 1 363 ? 8.944 -9.125 -4.869 1.00 27.91 363 ALA B O 1
ATOM 6047 N N . GLN B 1 364 ? 8.553 -11.321 -5.203 1.00 26.79 364 GLN B N 1
ATOM 6048 C CA . GLN B 1 364 ? 8.653 -11.682 -3.793 1.00 26.40 364 GLN B CA 1
ATOM 6049 C C . GLN B 1 364 ? 10.116 -12.091 -3.614 1.00 26.36 364 GLN B C 1
ATOM 6050 O O . GLN B 1 364 ? 10.588 -13.063 -4.218 1.00 26.23 364 GLN B O 1
ATOM 6056 N N . VAL B 1 365 ? 10.827 -11.338 -2.783 1.00 24.92 365 VAL B N 1
ATOM 6057 C CA . VAL B 1 365 ? 12.249 -11.577 -2.596 1.00 23.95 365 VAL B CA 1
ATOM 6058 C C . VAL B 1 365 ? 12.680 -11.582 -1.136 1.00 23.19 365 VAL B C 1
ATOM 6059 O O . VAL B 1 365 ? 11.962 -11.121 -0.254 1.00 23.12 365 VAL B O 1
ATOM 6063 N N . MET B 1 366 ? 13.874 -12.103 -0.896 1.00 24.27 366 MET B N 1
ATOM 6064 C CA . MET B 1 366 ? 14.397 -12.204 0.459 1.00 25.31 366 MET B CA 1
ATOM 6065 C C . MET B 1 366 ? 15.926 -12.304 0.479 1.00 24.51 366 MET B C 1
ATOM 6066 O O . MET B 1 366 ? 16.525 -12.960 -0.375 1.00 25.07 366 MET B O 1
ATOM 6075 N N . ALA B 1 367 ? 16.541 -11.658 1.467 1.00 24.92 367 ALA B N 1
ATOM 6076 C CA . ALA B 1 367 ? 17.990 -11.730 1.668 1.00 26.74 367 ALA B CA 1
ATOM 6077 C C . ALA B 1 367 ? 18.226 -11.879 3.169 1.00 28.47 367 ALA B C 1
ATOM 6078 O O . ALA B 1 367 ? 17.510 -11.281 3.976 1.00 30.99 367 ALA B O 1
ATOM 6080 N N . THR B 1 368 ? 19.238 -12.656 3.541 1.00 28.53 368 THR B N 1
ATOM 6081 C CA . THR B 1 368 ? 19.543 -12.889 4.955 1.00 31.99 368 THR B CA 1
ATOM 6082 C C . THR B 1 368 ? 20.562 -11.916 5.530 1.00 32.45 368 THR B C 1
ATOM 6083 O O . THR B 1 368 ? 20.878 -11.978 6.723 1.00 38.07 368 THR B O 1
ATOM 6087 N N . ASP B 1 369 ? 21.074 -11.033 4.679 1.00 29.85 369 ASP B N 1
ATOM 6088 C CA . ASP B 1 369 ? 22.069 -10.023 5.059 1.00 30.01 369 ASP B CA 1
ATOM 6089 C C . ASP B 1 369 ? 21.409 -8.645 5.167 1.00 27.86 369 ASP B C 1
ATOM 6090 O O . ASP B 1 369 ? 20.604 -8.266 4.320 1.00 28.52 369 ASP B O 1
ATOM 6095 N N . LEU B 1 370 ? 21.769 -7.904 6.210 1.00 26.17 370 LEU B N 1
ATOM 6096 C CA . LEU B 1 370 ? 21.247 -6.570 6.449 1.00 24.15 370 LEU B CA 1
ATOM 6097 C C . LEU B 1 370 ? 21.309 -5.655 5.218 1.00 21.29 370 LEU B C 1
ATOM 6098 O O . LEU B 1 370 ? 20.310 -5.064 4.793 1.00 21.86 370 LEU B O 1
ATOM 6103 N N . ARG B 1 371 ? 22.494 -5.531 4.638 1.00 21.53 371 ARG B N 1
ATOM 6104 C CA . ARG B 1 371 ? 22.647 -4.626 3.501 1.00 20.86 371 ARG B CA 1
ATOM 6105 C C . ARG B 1 371 ? 21.984 -5.130 2.224 1.00 19.95 371 ARG B C 1
ATOM 6106 O O . ARG B 1 371 ? 21.487 -4.336 1.423 1.00 20.96 371 ARG B O 1
ATOM 6114 N N . ALA B 1 372 ? 21.997 -6.442 2.016 1.00 19.98 372 ALA B N 1
ATOM 6115 C CA . ALA B 1 372 ? 21.368 -7.011 0.836 1.00 20.19 372 ALA B CA 1
ATOM 6116 C C . ALA B 1 372 ? 19.864 -6.851 0.988 1.00 20.66 372 ALA B C 1
ATOM 6117 O O . ALA B 1 372 ? 19.176 -6.580 0.004 1.00 19.45 372 ALA B O 1
ATOM 6119 N N . SER B 1 3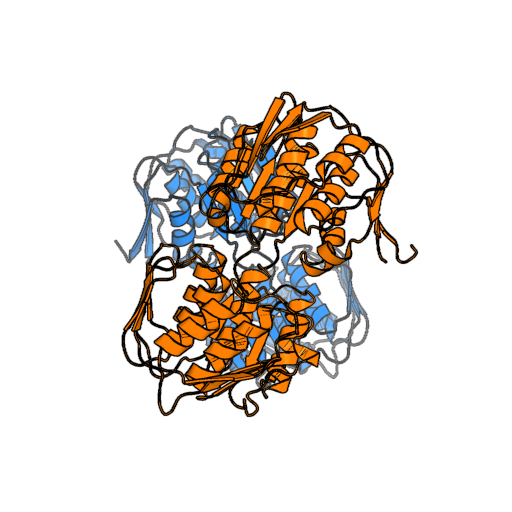73 ? 19.356 -7.016 2.207 1.00 20.75 373 SER B N 1
ATOM 6120 C CA . SER B 1 373 ? 17.909 -6.860 2.435 1.00 21.85 373 SER B CA 1
ATOM 6121 C C . SER B 1 373 ? 17.520 -5.418 2.117 1.00 21.30 373 SER B C 1
ATOM 6122 O O . SER B 1 373 ? 16.554 -5.163 1.400 1.00 22.53 373 SER B O 1
ATOM 6125 N N . ALA B 1 374 ? 18.290 -4.458 2.622 1.00 20.88 374 ALA B N 1
ATOM 6126 C CA . ALA B 1 374 ? 17.998 -3.057 2.344 1.00 21.30 374 ALA B CA 1
ATOM 6127 C C . ALA B 1 374 ? 18.052 -2.755 0.853 1.00 21.17 374 ALA B C 1
ATOM 6128 O O . ALA B 1 374 ? 17.259 -1.972 0.356 1.00 21.04 374 ALA B O 1
ATOM 6130 N N . SER B 1 375 ? 18.971 -3.384 0.126 1.00 18.02 375 SER B N 1
ATOM 6131 C CA . SER B 1 375 ? 19.046 -3.147 -1.308 1.00 18.87 375 SER B CA 1
ATOM 6132 C C . SER B 1 375 ? 17.805 -3.696 -2.022 1.00 18.10 375 SER B C 1
ATOM 6133 O O . SER B 1 375 ? 17.417 -3.167 -3.054 1.00 19.01 375 SER B O 1
ATOM 6138 N N . LEU B 1 376 ? 17.216 -4.773 -1.499 1.00 20.00 376 LEU B N 1
ATOM 6139 C CA . LEU B 1 376 ? 16.018 -5.320 -2.139 1.00 20.58 376 LEU B CA 1
ATOM 6140 C C . LEU B 1 376 ? 14.861 -4.339 -1.916 1.00 20.57 376 LEU B C 1
ATOM 6141 O O . LEU B 1 376 ? 13.989 -4.202 -2.776 1.00 22.24 376 LEU B O 1
ATOM 6146 N N . VAL B 1 377 ? 14.847 -3.652 -0.776 1.00 21.21 377 VAL B N 1
ATOM 6147 C CA . VAL B 1 377 ? 13.808 -2.648 -0.525 1.00 23.38 377 VAL B CA 1
ATOM 6148 C C . VAL B 1 377 ? 13.981 -1.516 -1.543 1.00 22.97 377 VAL B C 1
ATOM 6149 O O . VAL B 1 377 ? 13.022 -1.051 -2.146 1.00 23.02 377 VAL B O 1
ATOM 6153 N N . LEU B 1 378 ? 15.213 -1.060 -1.750 1.00 20.63 378 LEU B N 1
ATOM 6154 C CA . LEU B 1 378 ? 15.458 -0.009 -2.730 1.00 19.92 378 LEU B CA 1
ATOM 6155 C C . LEU B 1 378 ? 15.066 -0.484 -4.132 1.00 20.18 378 LEU B C 1
ATOM 6156 O O . LEU B 1 378 ? 14.541 0.300 -4.918 1.00 22.40 378 LEU B O 1
ATOM 6161 N N . ALA B 1 379 ? 15.342 -1.749 -4.454 1.00 18.79 379 ALA B N 1
ATOM 6162 C CA . ALA B 1 379 ? 14.992 -2.289 -5.763 1.00 19.01 379 ALA B CA 1
ATOM 6163 C C . ALA B 1 379 ? 13.471 -2.185 -5.919 1.00 20.68 379 ALA B C 1
ATOM 6164 O O . ALA B 1 379 ? 12.976 -1.813 -6.987 1.00 21.58 379 ALA B O 1
ATOM 6166 N N . GLY B 1 380 ? 12.764 -2.502 -4.841 1.00 22.39 380 GLY B N 1
ATOM 6167 C CA . GLY B 1 380 ? 11.306 -2.457 -4.858 1.00 24.39 380 GLY B CA 1
ATOM 6168 C C . GLY B 1 380 ? 10.816 -1.058 -5.140 1.00 23.36 380 GLY B C 1
ATOM 6169 O O . GLY B 1 380 ? 9.805 -0.870 -5.819 1.00 28.11 380 GLY B O 1
ATOM 6170 N N . CYS B 1 381 ? 11.510 -0.049 -4.631 1.00 22.44 381 CYS B N 1
ATOM 6171 C CA . CYS B 1 381 ? 11.108 1.344 -4.853 1.00 23.78 381 CYS B CA 1
ATOM 6172 C C . CYS B 1 381 ? 11.148 1.766 -6.317 1.00 26.03 381 CYS B C 1
ATOM 6173 O O . CYS B 1 381 ? 10.330 2.576 -6.763 1.00 27.00 381 CYS B O 1
ATOM 6176 N N . ILE B 1 382 ? 12.101 1.229 -7.073 1.00 24.28 382 ILE B N 1
ATOM 6177 C CA . ILE B 1 382 ? 12.224 1.606 -8.470 1.00 24.65 382 ILE B CA 1
ATOM 6178 C C . ILE B 1 382 ? 11.650 0.600 -9.460 1.00 24.50 382 ILE B C 1
ATOM 6179 O O . ILE B 1 382 ? 11.555 0.906 -10.645 1.00 26.30 382 ILE B O 1
ATOM 6184 N N . ALA B 1 383 ? 11.262 -0.577 -8.982 1.00 23.93 383 ALA B N 1
ATOM 6185 C CA . ALA B 1 383 ? 10.707 -1.613 -9.861 1.00 25.67 383 ALA B CA 1
ATOM 6186 C C . ALA B 1 383 ? 9.255 -1.296 -10.231 1.00 28.55 383 ALA B C 1
ATOM 6187 O O . ALA B 1 383 ? 8.584 -0.518 -9.550 1.00 28.24 383 ALA B O 1
ATOM 6189 N N . GLU B 1 384 ? 8.791 -1.913 -11.313 1.00 29.16 384 GLU B N 1
ATOM 6190 C CA . GLU B 1 384 ? 7.417 -1.728 -11.783 1.00 31.67 384 GLU B CA 1
ATOM 6191 C C . GLU B 1 384 ? 6.532 -2.692 -11.008 1.00 29.30 384 GLU B C 1
ATOM 6192 O O . GLU B 1 384 ? 6.740 -3.907 -11.032 1.00 31.44 384 GLU B O 1
ATOM 6198 N N . GLY B 1 385 ? 5.542 -2.156 -10.309 1.00 31.09 385 GLY B N 1
ATOM 6199 C CA . GLY B 1 385 ? 4.653 -3.022 -9.567 1.00 31.86 385 GLY B CA 1
ATOM 6200 C C . GLY B 1 385 ? 4.987 -3.123 -8.097 1.00 32.31 385 GLY B C 1
ATOM 6201 O O . GLY B 1 385 ? 5.583 -2.212 -7.517 1.00 34.20 385 GLY B O 1
ATOM 6202 N N . THR B 1 386 ? 4.600 -4.244 -7.506 1.00 30.66 386 THR B N 1
ATOM 6203 C CA . THR B 1 386 ? 4.823 -4.484 -6.096 1.00 31.60 386 THR B CA 1
ATOM 6204 C C . THR B 1 386 ? 5.866 -5.565 -5.816 1.00 29.22 386 THR B C 1
ATOM 6205 O O . THR B 1 386 ? 5.906 -6.632 -6.433 1.00 28.92 386 THR B O 1
ATOM 6209 N N . THR B 1 387 ? 6.729 -5.239 -4.865 1.00 28.90 387 THR B N 1
ATOM 6210 C CA . THR B 1 387 ? 7.804 -6.102 -4.417 1.00 27.91 387 THR B CA 1
ATOM 6211 C C . THR B 1 387 ? 7.530 -6.404 -2.958 1.00 26.28 387 THR B C 1
ATOM 6212 O O . THR B 1 387 ? 7.131 -5.517 -2.207 1.00 31.02 387 THR B O 1
ATOM 6216 N N . VAL B 1 388 ? 7.702 -7.651 -2.557 1.00 25.45 388 VAL B N 1
ATOM 6217 C CA . VAL B 1 388 ? 7.500 -7.988 -1.155 1.00 26.11 388 VAL B CA 1
ATOM 6218 C C . VAL B 1 388 ? 8.818 -8.528 -0.651 1.00 24.76 388 VAL B C 1
ATOM 6219 O O . VAL B 1 388 ? 9.287 -9.565 -1.118 1.00 26.86 388 VAL B O 1
ATOM 6223 N N . VAL B 1 389 ? 9.422 -7.810 0.292 1.00 25.96 389 VAL B N 1
ATOM 6224 C CA . VAL B 1 389 ? 10.694 -8.225 0.860 1.00 25.15 389 VAL B CA 1
ATOM 6225 C C . VAL B 1 389 ? 10.416 -8.933 2.169 1.00 23.83 389 VAL B C 1
ATOM 6226 O O . VAL B 1 389 ? 9.924 -8.332 3.103 1.00 25.73 389 VAL B O 1
ATOM 6230 N N . ASP B 1 390 ? 10.746 -10.210 2.229 1.00 24.36 390 ASP B N 1
ATOM 6231 C CA . ASP B 1 390 ? 10.501 -11.011 3.420 1.00 26.37 390 ASP B CA 1
ATOM 6232 C C . ASP B 1 390 ? 11.640 -10.912 4.446 1.00 27.99 390 ASP B C 1
ATOM 6233 O O . ASP B 1 390 ? 12.752 -10.472 4.131 1.00 27.14 390 ASP B O 1
ATOM 6238 N N . ARG B 1 391 ? 11.342 -11.305 5.679 1.00 26.70 391 ARG B N 1
ATOM 6239 C CA . ARG B 1 391 ? 12.300 -11.313 6.770 1.00 26.25 391 ARG B CA 1
ATOM 6240 C C . ARG B 1 391 ? 13.076 -10.009 6.947 1.00 27.58 391 ARG B C 1
ATOM 6241 O O . ARG B 1 391 ? 14.311 -10.001 7.029 1.00 27.49 391 ARG B O 1
ATOM 6249 N N . ILE B 1 392 ? 12.340 -8.912 7.064 1.00 25.46 392 ILE B N 1
ATOM 6250 C CA . ILE B 1 392 ? 12.955 -7.596 7.214 1.00 26.68 392 ILE B CA 1
ATOM 6251 C C . ILE B 1 392 ? 13.444 -7.261 8.617 1.00 26.02 392 ILE B C 1
ATOM 6252 O O . ILE B 1 392 ? 13.906 -6.143 8.858 1.00 25.35 392 ILE B O 1
ATOM 6257 N N . TYR B 1 393 ? 13.362 -8.208 9.546 1.00 25.86 393 TYR B N 1
ATOM 6258 C CA . TYR B 1 393 ? 13.824 -7.915 10.891 1.00 25.91 393 TYR B CA 1
ATOM 6259 C C . TYR B 1 393 ? 15.305 -7.526 10.926 1.00 24.78 393 TYR B C 1
ATOM 6260 O O . TYR B 1 393 ? 15.732 -6.810 11.823 1.00 25.00 393 TYR B O 1
ATOM 6269 N N . HIS B 1 394 ? 16.095 -7.982 9.963 1.00 26.85 394 HIS B N 1
ATOM 6270 C CA . HIS B 1 394 ? 17.509 -7.597 9.968 1.00 26.97 394 HIS B CA 1
ATOM 6271 C C . HIS B 1 394 ? 17.595 -6.097 9.716 1.00 25.13 394 HIS B C 1
ATOM 6272 O O . HIS B 1 394 ? 18.375 -5.396 10.366 1.00 25.37 394 HIS B O 1
ATOM 6279 N N . ILE B 1 395 ? 16.777 -5.604 8.790 1.00 23.50 395 ILE B N 1
ATOM 6280 C CA . ILE B 1 395 ? 16.758 -4.177 8.492 1.00 22.79 395 ILE B CA 1
ATOM 6281 C C . ILE B 1 395 ? 16.334 -3.402 9.744 1.00 23.83 395 ILE B C 1
ATOM 6282 O O . ILE B 1 395 ? 16.949 -2.398 10.092 1.00 23.68 395 ILE B O 1
ATOM 6287 N N . ASP B 1 396 ? 15.278 -3.865 10.408 1.00 23.36 396 ASP B N 1
ATOM 6288 C CA . ASP B 1 396 ? 14.772 -3.187 11.611 1.00 24.03 396 ASP B CA 1
ATOM 6289 C C . ASP B 1 396 ? 15.862 -3.036 12.675 1.00 24.03 396 ASP B C 1
ATOM 6290 O O . ASP B 1 396 ? 15.894 -2.059 13.420 1.00 25.13 396 ASP B O 1
ATOM 6295 N N . ARG B 1 397 ? 16.740 -4.022 12.748 1.00 22.08 397 ARG B N 1
ATOM 6296 C CA . ARG B 1 397 ? 17.798 -4.029 13.745 1.00 22.91 397 ARG B CA 1
ATOM 6297 C C . ARG B 1 397 ? 19.030 -3.227 13.351 1.00 22.83 397 ARG B C 1
ATOM 6298 O O . ARG B 1 397 ? 19.834 -2.863 14.220 1.00 22.89 397 ARG B O 1
ATOM 6313 N N . GLY B 1 398 ? 19.169 -2.944 12.056 1.00 21.43 398 GLY B N 1
ATOM 6314 C CA . GLY B 1 398 ? 20.346 -2.227 11.578 1.00 22.29 398 GLY B CA 1
ATOM 6315 C C . GLY B 1 398 ? 20.146 -0.816 11.049 1.00 21.68 398 GLY B C 1
ATOM 6316 O O . GLY B 1 398 ? 21.119 -0.080 10.891 1.00 23.87 398 GLY B O 1
ATOM 6317 N N . TYR B 1 399 ? 18.905 -0.457 10.743 1.00 21.22 399 TYR B N 1
ATOM 6318 C CA . TYR B 1 399 ? 18.567 0.879 10.252 1.00 21.07 399 TYR B CA 1
ATOM 6319 C C . TYR B 1 399 ? 17.464 1.431 11.149 1.00 23.53 399 TYR B C 1
ATOM 6320 O O . TYR B 1 399 ? 16.524 0.715 11.478 1.00 23.35 399 TYR B O 1
ATOM 6329 N N . GLU B 1 400 ? 17.579 2.700 11.533 1.00 23.84 400 GLU B N 1
ATOM 6330 C CA . GLU B 1 400 ? 16.572 3.323 12.390 1.00 27.03 400 GLU B CA 1
ATOM 6331 C C . GLU B 1 400 ? 15.398 3.755 11.517 1.00 26.20 400 GLU B C 1
ATOM 6332 O O . GLU B 1 400 ? 15.480 4.765 10.820 1.00 27.43 400 GLU B O 1
ATOM 6338 N N . ARG B 1 401 ? 14.338 2.943 11.551 1.00 27.88 401 ARG B N 1
ATOM 6339 C CA . ARG B 1 401 ? 13.090 3.159 10.809 1.00 29.53 401 ARG B CA 1
ATOM 6340 C C . ARG B 1 401 ? 13.294 3.597 9.367 1.00 28.31 401 ARG B C 1
ATOM 6341 O O . ARG B 1 401 ? 12.890 4.682 8.971 1.00 29.11 401 ARG B O 1
ATOM 6349 N N . ILE B 1 402 ? 13.916 2.733 8.577 1.00 27.12 402 ILE B N 1
ATOM 6350 C CA . ILE B 1 402 ? 14.181 3.057 7.186 1.00 27.19 402 ILE B CA 1
ATOM 6351 C C . ILE B 1 402 ? 12.898 3.366 6.415 1.00 27.50 402 ILE B C 1
ATOM 6352 O O . ILE B 1 402 ? 12.896 4.242 5.545 1.00 26.04 402 ILE B O 1
ATOM 6357 N N . GLU B 1 403 ? 11.807 2.670 6.742 1.00 29.29 403 GLU B N 1
ATOM 6358 C CA . GLU B 1 403 ? 10.541 2.926 6.042 1.00 31.12 403 GLU B CA 1
ATOM 6359 C C . GLU B 1 403 ? 10.060 4.366 6.236 1.00 30.26 403 GLU B C 1
ATOM 6360 O O . GLU B 1 403 ? 9.540 4.979 5.297 1.00 31.86 403 GLU B O 1
ATOM 6366 N N . ASP B 1 404 ? 10.231 4.922 7.432 1.00 30.96 404 ASP B N 1
ATOM 6367 C CA . ASP B 1 404 ? 9.819 6.306 7.661 1.00 30.61 404 ASP B CA 1
ATOM 6368 C C . ASP B 1 404 ? 10.662 7.270 6.833 1.00 29.32 404 ASP B C 1
ATOM 6369 O O . ASP B 1 404 ? 10.153 8.240 6.288 1.00 29.28 404 ASP B O 1
ATOM 6374 N N . LYS B 1 405 ? 11.965 7.004 6.738 1.00 24.45 405 LYS B N 1
ATOM 6375 C CA . LYS B 1 405 ? 12.834 7.878 5.974 1.00 23.98 405 LYS B CA 1
ATOM 6376 C C . LYS B 1 405 ? 12.579 7.756 4.476 1.00 21.96 405 LYS B C 1
ATOM 6377 O O . LYS B 1 405 ? 12.606 8.747 3.761 1.00 23.18 405 LYS B O 1
ATOM 6383 N N . LEU B 1 406 ? 12.339 6.537 4.006 1.00 23.01 406 LEU B N 1
ATOM 6384 C CA . LEU B 1 406 ? 12.078 6.326 2.588 1.00 22.51 406 LEU B CA 1
ATOM 6385 C C . LEU B 1 406 ? 10.739 6.952 2.185 1.00 23.87 406 LEU B C 1
ATOM 6386 O O . LEU B 1 406 ? 10.626 7.536 1.117 1.00 24.35 406 LEU B O 1
ATOM 6391 N N . ARG B 1 407 ? 9.747 6.840 3.063 1.00 25.88 407 ARG B N 1
ATOM 6392 C CA . ARG B 1 407 ? 8.429 7.420 2.791 1.00 28.33 407 ARG B CA 1
ATOM 6393 C C . ARG B 1 407 ? 8.554 8.928 2.641 1.00 27.68 407 ARG B C 1
ATOM 6394 O O . ARG B 1 407 ? 7.930 9.530 1.766 1.00 29.50 407 ARG B O 1
ATOM 6402 N N . ALA B 1 408 ? 9.369 9.550 3.485 1.00 27.89 408 ALA B N 1
ATOM 6403 C CA . ALA B 1 408 ? 9.551 10.992 3.401 1.00 27.86 408 ALA B CA 1
ATOM 6404 C C . ALA B 1 408 ? 10.231 11.391 2.100 1.00 27.70 408 ALA B C 1
ATOM 6405 O O . ALA B 1 408 ? 10.240 12.561 1.726 1.00 28.90 408 ALA B O 1
ATOM 6407 N N . LEU B 1 409 ? 10.814 10.414 1.407 1.00 27.12 409 LEU B N 1
ATOM 6408 C CA . LEU B 1 409 ? 11.476 10.678 0.135 1.00 26.56 409 LEU B CA 1
ATOM 6409 C C . LEU B 1 409 ? 10.557 10.328 -1.035 1.00 27.50 409 LEU B C 1
ATOM 6410 O O . LEU B 1 409 ? 10.935 10.502 -2.195 1.00 27.71 409 LEU B O 1
ATOM 6415 N N . GLY B 1 410 ? 9.371 9.815 -0.729 1.00 28.24 410 GLY B N 1
ATOM 6416 C CA . GLY B 1 410 ? 8.431 9.478 -1.785 1.00 29.01 410 GLY B CA 1
ATOM 6417 C C . GLY B 1 410 ? 8.105 8.012 -1.962 1.00 31.01 410 GLY B C 1
ATOM 6418 O O . GLY B 1 410 ? 7.285 7.644 -2.808 1.00 31.20 410 GLY B O 1
ATOM 6419 N N . ALA B 1 411 ? 8.730 7.149 -1.174 1.00 29.81 411 ALA B N 1
ATOM 6420 C CA . ALA B 1 411 ? 8.467 5.729 -1.304 1.00 31.97 411 ALA B CA 1
ATOM 6421 C C . ALA B 1 411 ? 7.093 5.302 -0.771 1.00 32.45 411 ALA B C 1
ATOM 6422 O O . ALA B 1 411 ? 6.537 5.924 0.139 1.00 33.13 411 ALA B O 1
ATOM 6424 N N . ASN B 1 412 ? 6.558 4.236 -1.349 1.00 34.02 412 ASN B N 1
ATOM 6425 C CA . ASN B 1 412 ? 5.288 3.664 -0.914 1.00 35.24 412 ASN B CA 1
ATOM 6426 C C . ASN B 1 412 ? 5.642 2.296 -0.358 1.00 35.14 412 ASN B C 1
ATOM 6427 O O . ASN B 1 412 ? 5.894 1.346 -1.115 1.00 32.95 412 ASN B O 1
ATOM 6432 N N . ILE B 1 413 ? 5.684 2.196 0.966 1.00 34.54 413 ILE B N 1
ATOM 6433 C CA . ILE B 1 413 ? 6.042 0.945 1.614 1.00 36.51 413 ILE B CA 1
ATOM 6434 C C . ILE B 1 413 ? 5.145 0.592 2.803 1.00 36.12 413 ILE B C 1
ATOM 6435 O O . ILE B 1 413 ? 4.838 1.443 3.635 1.00 38.05 413 ILE B O 1
ATOM 6440 N N . GLU B 1 414 ? 4.745 -0.674 2.872 1.00 37.34 414 GLU B N 1
ATOM 6441 C CA . GLU B 1 414 ? 3.879 -1.183 3.935 1.00 37.79 414 GLU B CA 1
ATOM 6442 C C . GLU B 1 414 ? 4.520 -2.316 4.727 1.00 37.77 414 GLU B C 1
ATOM 6443 O O . GLU B 1 414 ? 5.068 -3.249 4.143 1.00 36.13 414 GLU B O 1
ATOM 6449 N N . ARG B 1 415 ? 4.441 -2.247 6.053 1.00 35.70 415 ARG B N 1
ATOM 6450 C CA . ARG B 1 415 ? 4.965 -3.325 6.873 1.00 38.11 415 ARG B CA 1
ATOM 6451 C C . ARG B 1 415 ? 3.837 -4.344 6.988 1.00 39.57 415 ARG B C 1
ATOM 6452 O O . ARG B 1 415 ? 2.703 -3.981 7.285 1.00 39.05 415 ARG B O 1
ATOM 6460 N N . VAL B 1 416 ? 4.146 -5.613 6.748 1.00 41.47 416 VAL B N 1
ATOM 6461 C CA . VAL B 1 416 ? 3.148 -6.671 6.810 1.00 44.92 416 VAL B CA 1
ATOM 6462 C C . VAL B 1 416 ? 3.446 -7.638 7.938 1.00 47.89 416 VAL B C 1
ATOM 6463 O O . VAL B 1 416 ? 4.435 -8.374 7.889 1.00 46.76 416 VAL B O 1
ATOM 6467 N N . LYS B 1 417 ? 2.584 -7.635 8.955 1.00 50.38 417 LYS B N 1
ATOM 6468 C CA . LYS B 1 417 ? 2.750 -8.517 10.106 1.00 54.15 417 LYS B CA 1
ATOM 6469 C C . LYS B 1 417 ? 2.440 -9.954 9.736 1.00 55.58 417 LYS B C 1
ATOM 6470 O O . LYS B 1 417 ? 3.097 -10.880 10.211 1.00 57.97 417 LYS B O 1
ATOM 6476 N N . GLY B 1 418 ? 1.426 -10.137 8.898 1.00 57.50 418 GLY B N 1
ATOM 6477 C CA . GLY B 1 418 ? 1.067 -11.474 8.470 1.00 58.85 418 GLY B CA 1
ATOM 6478 C C . GLY B 1 418 ? 2.211 -12.060 7.665 1.00 60.12 418 GLY B C 1
ATOM 6479 O O . GLY B 1 418 ? 3.083 -11.327 7.185 1.00 60.30 418 GLY B O 1
ATOM 6480 N N . GLU B 1 419 ? 2.221 -13.380 7.523 1.00 61.33 419 GLU B N 1
ATOM 6481 C CA . GLU B 1 419 ? 3.274 -14.049 6.770 1.00 62.59 419 GLU B CA 1
ATOM 6482 C C . GLU B 1 419 ? 2.674 -14.838 5.610 1.00 63.13 419 GLU B C 1
ATOM 6483 O O . GLU B 1 419 ? 2.922 -14.452 4.450 1.00 63.22 419 GLU B O 1
#

B-factor: mean 27.62, std 10.18, range [10.96, 66.11]

CATH classification: 3.65.10.10 (+1 more: 3.65.10.10)

InterPro domains:
  IPR001986 Enolpyruvate transferase domain [PF00275] (6-406)
  IPR005750 UDP-N-acetylglucosamine 1-carboxyvinyltransferase [MF_00111] (1-416)
  IPR005750 UDP-N-acetylglucosamine 1-carboxyvinyltransferase [PTHR43783] (2-417)
  IPR005750 UDP-N-acetylglucosamine 1-carboxyvinyltransferase [TIGR01072] (1-415)
  IPR005750 UDP-N-acetylglucosamine 1-carboxyvinyltransferase [cd01555] (12-409)
  IPR013792 RNA 3'-terminal phosphate cyclase/enolpyruvate transferase, alpha/beta [SSF55205] (1-418)
  IPR036968 Enolpyruvate transferase domain superfamily [G3DSA:3.65.10.10] (5-414)
  IPR036968 Enolpyruvate transferase domain superfamily [G3DSA:3.65.10.10] (21-228)

Foldseek 3Di:
DKWKKFADADFFAEEFEFAFAQLLVLLQLLLCLQALAKAKEARHFDFDVVVLSQVQLVVQPWDWDDVIIIIHNNPRHHQERDCVSPVVDPSVLSNQLSCCQRPFKHKYFDDADPDDDPDQCVLLVVLQVQQAWDWDDDGGMIMIGHDPHGAADEEEDPAEDQSNLSSNQSNLQAHAAKHKYAQYAQAVSQVLSNVSQVVQPWDWDQRNHRMIMTGHDNGGHYYYYYGAGHVLVVLLVLLLNQANQYKYKYFQADVVNCVQSVVQSVQQQWDWDDDRGMIITGNNSDQTAAEEEEDDGPPHHHPLCQLSSLLSNQAHAAKYKYAYDPDQDDCPLPVVQVVQPTDWDDDGRMIIGHHDNATAADEDEDQAQSSLSSQSSNSNSHHGIHMYPPCVNVSNGGRPVVVSRVSRPIDMDIDDPD/DKWKKFADADFFADEFEFAFAQLLVLLQLLLCLQAQAKAKEARHFDFDVVVLSQVQCVVQVWDWDDVIIIIHNNGRDHAERDCVSPVVDPSVLSNQLSCCQRVFKHKYFDDADDDDDPDLCVLQQVLQVQQPWDWDDDGGMIMTGHDDHGAAGEEEDPAEDQSNLSSNQSNLQAHAAKHKYAQYAQAPSQVLSNVSQVVQPWDWDDRNHRMIMTHHDNGGHYYYGYRAGHVLVVLLVLLLNQARQYKYKHFQADCVNCVQSVVQSVVQPWDWDDDHRMIITGNNSDQTAEEEEEDDGPPHHHPLCQLSNLLSLQAHAAKYKYFYPPDPDSCPLVVVQVVQVGDWDDDGRMIIGGHDNAGAADEDEDPDQSNLSNQNSNQHNHHGMHMYPPCVSVSRRGRPVVVRSVSRPIDMDMDPPD

Nearest PDB structures (foldseek):
  1dlg-assembly1_A  TM=9.948E-01  e=1.383E-85  Enterobacter cloacae
  1naw-assembly1_A  TM=9.950E-01  e=1.494E-83  Enterobacter cloacae
  4e7g-assembly1_A  TM=9.923E-01  e=9.916E-84  Enterobacter cloacae subsp. cloacae ATCC 13047
  4e7b-assembly1_A  TM=9.883E-01  e=4.628E-81  Enterobacter cloacae subsp. cloacae ATCC 13047
  3kr6-assembly1_A  TM=9.399E-01  e=7.532E-79  Escherichia coli K-12